Protein AF-0000000080484825 (afdb_homodimer)

Secondary structure (DSSP, 8-state):
--HHHHHHHT--HHHHHHHHHHHH----TTSHHHHHHHHHHHHHHHHTT-EEEEEEEEEEE--EEEEEEEEETTEEE--EEPTTPPPEEEEEEEEE-TT--GGGGSS--TT-EEEEESS--TT--S---HHHHHHHHHHTT-SEEEEE-SSSSS---------SS-SS-SS-EEEE-HHHHHHHHHHHTTSEEEEEEEEE--EEEEEEEEEEES---SSEEEEEEE----TTS--IIIIIHHHHHHHHHHHHHHTTGGG-SSEEEEEEES--TTTSHHHHHHHHHHGGGGGGEEEEEEESSTTSSSSEEEE-TT-HHHHHHHHHHHHHHT--EEEE-S---SSTTHHHHTTT--EEEEEE--SSSS-TTTTSTT--GGG--HHHHHHHHHHHHHHHHHHT-TT-------HHHHHHHHHHTT-HHHHHHHT----/--HHHHHHHT--HHHHHHHHHHHH----TTSHHHHHHHHHHHHHHHHTT-EEEEEEEEEEE--EEEEEEEEETTEEE--EEPTTPPPEEEEEEEEE-TT--GGGGSS--TT-EEEEESS--TT--S---HHHHHHHHHHTT-SEEEEE-SSSSS---------SS-SS-SS-EEEE-HHHHHHHHHHHTTSEEEEEEEEE--EEEEEEEEEEES---SSEEEEEEE----TTS--IIIIIHHHHHHHHHHHHHHHTGGG-SSEEEEEEES--TTTSHHHHHHHHHHGGGGGGEEEEEEESSTTSSSSEEEE-TT-HHHHHHHHHHHHHHT--EEEE-S---SSTTHHHHTTT--EEEEEE--SSSTTTTTTSTT--GGG--HHHHHHHHHHHHHHHHHHT-TT---PPPPHHHHHHHHHHTT-HHHHHHHT----

Organism: Haloferax mediterranei (strain ATCC 33500 / DSM 1411 / JCM 8866 / NBRC 14739 / NCIMB 2177 / R-4) (NCBI:txid523841)

Nearest PDB structures (foldseek):
  3iib-assembly1_A-2  TM=8.258E-01  e=6.900E-29  Shewanella amazonensis SB2B
  6ica-assembly2_B  TM=8.444E-01  e=2.252E-14  Legionella pneumophila subsp. pneumophila str. Philadelphia 1
  6ica-assembly1_A  TM=8.471E-01  e=8.087E-14  Legionella pneumophila subsp. pneumophila str. Philadelphia 1
  6ica-assembly3_C  TM=8.470E-01  e=1.287E-13  Legionella pneumophila subsp. pneumophila str. Philadelphia 1
  5gne-assembly2_B  TM=7.779E-01  e=8.269E-13  Legionella pneumophila subsp. pneumophila str. Philadelphia 1

Structure (mmCIF, N/CA/C/O backbone):
data_AF-0000000080484825-model_v1
#
loop_
_entity.id
_entity.type
_entity.pdbx_description
1 polymer 'Carboxypeptidase Q'
#
loop_
_atom_site.group_PDB
_atom_site.id
_atom_site.type_symbol
_atom_site.label_atom_id
_atom_site.label_alt_id
_atom_site.label_comp_id
_atom_site.label_asym_id
_atom_site.label_entity_id
_atom_site.label_seq_id
_atom_site.pdbx_PDB_ins_code
_atom_site.Cartn_x
_atom_site.Cartn_y
_atom_site.Cartn_z
_atom_site.occupancy
_atom_site.B_iso_or_equiv
_atom_site.auth_seq_id
_atom_site.auth_comp_id
_atom_site.auth_asym_id
_atom_site.auth_atom_id
_atom_site.pdbx_PDB_model_num
ATOM 1 N N . MET A 1 1 ? 19.906 -40.469 5.195 1 54.62 1 MET A N 1
ATOM 2 C CA . MET A 1 1 ? 18.469 -40.375 5.039 1 54.62 1 MET A CA 1
ATOM 3 C C . MET A 1 1 ? 18.016 -38.906 5.074 1 54.62 1 MET A C 1
ATOM 5 O O . MET A 1 1 ? 17.094 -38.531 4.355 1 54.62 1 MET A O 1
ATOM 9 N N . SER A 1 2 ? 18.922 -38.156 5.793 1 76.25 2 SER A N 1
ATOM 10 C CA . SER A 1 2 ? 18.562 -36.75 5.992 1 76.25 2 SER A CA 1
ATOM 11 C C . SER A 1 2 ? 19.359 -35.844 5.051 1 76.25 2 SER A C 1
ATOM 13 O O . SER A 1 2 ? 19.156 -34.625 5.051 1 76.25 2 SER A O 1
ATOM 15 N N . ASP A 1 3 ? 20.031 -36.5 4.094 1 90.19 3 ASP A N 1
ATOM 16 C CA . ASP A 1 3 ? 20.906 -35.688 3.242 1 90.19 3 ASP A CA 1
ATOM 17 C C . ASP A 1 3 ? 20.094 -34.844 2.287 1 90.19 3 ASP A C 1
ATOM 19 O O . ASP A 1 3 ? 20.422 -33.656 2.072 1 90.19 3 ASP A O 1
ATOM 23 N N . TRP A 1 4 ? 19.062 -35.438 1.874 1 93.62 4 TRP A N 1
ATOM 24 C CA . TRP A 1 4 ? 18.266 -34.688 0.912 1 93.62 4 TRP A CA 1
ATOM 25 C C . TRP A 1 4 ? 17.625 -33.469 1.567 1 93.62 4 TRP A C 1
ATOM 27 O O . TRP A 1 4 ? 17.422 -32.469 0.914 1 93.62 4 TRP A O 1
ATOM 37 N N . ILE A 1 5 ? 17.359 -33.5 2.854 1 96.06 5 ILE A N 1
ATOM 38 C CA . ILE A 1 5 ? 16.766 -32.406 3.586 1 96.06 5 ILE A CA 1
ATOM 39 C C . ILE A 1 5 ? 17.766 -31.25 3.689 1 96.06 5 ILE A C 1
ATOM 41 O O . ILE A 1 5 ? 17.406 -30.094 3.428 1 96.06 5 ILE A O 1
ATOM 45 N N . GLY A 1 6 ? 19 -31.594 4.121 1 96.62 6 GLY A N 1
ATOM 46 C CA . GLY A 1 6 ? 20.031 -30.578 4.168 1 96.62 6 GLY A CA 1
ATOM 47 C C . GLY A 1 6 ? 20.281 -29.922 2.824 1 96.62 6 GLY A C 1
ATOM 48 O O . GLY A 1 6 ? 20.469 -28.703 2.75 1 96.62 6 GLY A O 1
ATOM 49 N N . ASP A 1 7 ? 20.297 -30.75 1.771 1 97.06 7 ASP A N 1
ATOM 50 C CA . ASP A 1 7 ? 20.5 -30.234 0.419 1 97.06 7 ASP A CA 1
ATOM 51 C C . ASP A 1 7 ? 19.375 -29.281 0.027 1 97.06 7 ASP A C 1
ATOM 53 O O . ASP A 1 7 ? 19.625 -28.234 -0.581 1 97.06 7 ASP A O 1
ATOM 57 N N . THR A 1 8 ? 18.172 -29.641 0.356 1 97.5 8 THR A N 1
ATOM 58 C CA . THR A 1 8 ? 17.031 -28.797 0.028 1 97.5 8 THR A CA 1
ATOM 59 C C . THR A 1 8 ? 17.031 -27.516 0.876 1 97.5 8 THR A C 1
ATOM 61 O O . THR A 1 8 ? 16.719 -26.438 0.378 1 97.5 8 THR A O 1
ATOM 64 N N . PHE A 1 9 ? 17.359 -27.656 2.111 1 96.94 9 PHE A N 1
ATOM 65 C CA . PHE A 1 9 ? 17.391 -26.531 3.041 1 96.94 9 PHE A CA 1
ATOM 66 C C . PHE A 1 9 ? 18.406 -25.484 2.598 1 96.94 9 PHE A C 1
ATOM 68 O O . PHE A 1 9 ? 18.281 -24.297 2.924 1 96.94 9 PHE A O 1
ATOM 75 N N . THR A 1 10 ? 19.422 -25.875 1.865 1 97.44 10 THR A N 1
ATOM 76 C CA . THR A 1 10 ? 20.469 -24.953 1.449 1 97.44 10 THR A CA 1
ATOM 77 C C . THR A 1 10 ? 20.375 -24.656 -0.046 1 97.44 10 THR A C 1
ATOM 79 O O . THR A 1 10 ? 21.234 -23.969 -0.604 1 97.44 10 THR A O 1
ATOM 82 N N . SER A 1 11 ? 19.375 -25.219 -0.685 1 98.25 11 SER A N 1
ATOM 83 C CA . SER A 1 11 ? 19.234 -25.094 -2.131 1 98.25 11 SER A CA 1
ATOM 84 C C . SER A 1 11 ? 18.875 -23.656 -2.531 1 98.25 11 SER A C 1
ATOM 86 O O . SER A 1 11 ? 18.141 -22.969 -1.819 1 98.25 11 SER A O 1
ATOM 88 N N . GLU A 1 12 ? 19.359 -23.219 -3.676 1 98.31 12 GLU A N 1
ATOM 89 C CA . GLU A 1 12 ? 19 -21.922 -4.242 1 98.31 12 GLU A CA 1
ATOM 90 C C . GLU A 1 12 ? 18.203 -22.094 -5.527 1 98.31 12 GLU A C 1
ATOM 92 O O . GLU A 1 12 ? 17.781 -21.094 -6.129 1 98.31 12 GLU A O 1
ATOM 97 N N . VAL A 1 13 ? 17.953 -23.312 -5.914 1 98.69 13 VAL A N 1
ATOM 98 C CA . VAL A 1 13 ? 17.453 -23.625 -7.242 1 98.69 13 VAL A CA 1
ATOM 99 C C . VAL A 1 13 ? 16.062 -23 -7.422 1 98.69 13 VAL A C 1
ATOM 101 O O . VAL A 1 13 ? 15.82 -22.281 -8.391 1 98.69 13 VAL A O 1
ATOM 104 N N . GLY A 1 14 ? 15.164 -23.297 -6.508 1 98.81 14 GLY A N 1
ATOM 105 C CA . GLY A 1 14 ? 13.82 -22.75 -6.594 1 98.81 14 GLY A CA 1
ATOM 106 C C . GLY A 1 14 ? 13.789 -21.234 -6.555 1 98.81 14 GLY A C 1
ATOM 107 O O . GLY A 1 14 ? 13.109 -20.609 -7.363 1 98.81 14 GLY A O 1
ATOM 108 N N . TRP A 1 15 ? 14.516 -20.656 -5.652 1 98.75 15 TRP A N 1
ATOM 109 C CA . TRP A 1 15 ? 14.523 -19.203 -5.484 1 98.75 15 TRP A CA 1
ATOM 110 C C . TRP A 1 15 ? 15.133 -18.531 -6.707 1 98.75 15 TRP A C 1
ATOM 112 O O . TRP A 1 15 ? 14.633 -17.484 -7.152 1 98.75 15 TRP A O 1
ATOM 122 N N . GLU A 1 16 ? 16.25 -19.078 -7.23 1 98.75 16 GLU A N 1
ATOM 123 C CA . GLU A 1 16 ? 16.844 -18.531 -8.438 1 98.75 16 GLU A CA 1
ATOM 124 C C . GLU A 1 16 ? 15.867 -18.547 -9.609 1 98.75 16 GLU A C 1
ATOM 126 O O . GLU A 1 16 ? 15.836 -17.625 -10.414 1 98.75 16 GLU A O 1
ATOM 131 N N . HIS A 1 17 ? 15.086 -19.578 -9.695 1 98.88 17 HIS A N 1
ATOM 132 C CA . HIS A 1 17 ? 14.086 -19.625 -10.75 1 98.88 17 HIS A CA 1
ATOM 133 C C . HIS A 1 17 ? 13.008 -18.578 -10.531 1 98.88 17 HIS A C 1
ATOM 135 O O . HIS A 1 17 ? 12.508 -17.969 -11.484 1 98.88 17 HIS A O 1
ATOM 141 N N . LEU A 1 18 ? 12.578 -18.406 -9.258 1 98.81 18 LEU A N 1
ATOM 142 C CA . LEU A 1 18 ? 11.641 -17.344 -8.953 1 98.81 18 LEU A CA 1
ATOM 143 C C . LEU A 1 18 ? 12.18 -15.992 -9.406 1 98.81 18 LEU A C 1
ATOM 145 O O . LEU A 1 18 ? 11.453 -15.195 -10.008 1 98.81 18 LEU A O 1
ATOM 149 N N . GLU A 1 19 ? 13.438 -15.695 -9.109 1 98.5 19 GLU A N 1
ATOM 150 C CA . GLU A 1 19 ? 14.07 -14.453 -9.547 1 98.5 19 GLU A CA 1
ATOM 151 C C . GLU A 1 19 ? 14.023 -14.32 -11.07 1 98.5 19 GLU A C 1
ATOM 153 O O . GLU A 1 19 ? 13.789 -13.227 -11.594 1 98.5 19 GLU A O 1
ATOM 158 N N . THR A 1 20 ? 14.258 -15.43 -11.773 1 98.56 20 THR A N 1
ATOM 159 C CA . THR A 1 20 ? 14.18 -15.43 -13.227 1 98.56 20 THR A CA 1
ATOM 160 C C . THR A 1 20 ? 12.781 -15.008 -13.688 1 98.56 20 THR A C 1
ATOM 162 O O . THR A 1 20 ? 12.641 -14.156 -14.57 1 98.56 20 THR A O 1
ATOM 165 N N . LEU A 1 21 ? 11.805 -15.586 -13.078 1 98.75 21 LEU A N 1
ATOM 166 C CA . LEU A 1 21 ? 10.43 -15.32 -13.477 1 98.75 21 LEU A CA 1
ATOM 167 C C . LEU A 1 21 ? 10.047 -13.875 -13.188 1 98.75 21 LEU A C 1
ATOM 169 O O . LEU A 1 21 ? 9.43 -13.211 -14.023 1 98.75 21 LEU A O 1
ATOM 173 N N . VAL A 1 22 ? 10.375 -13.367 -12.016 1 97.94 22 VAL A N 1
ATOM 174 C CA . VAL A 1 22 ? 9.969 -12.016 -11.648 1 97.94 22 VAL A CA 1
ATOM 175 C C . VAL A 1 22 ? 10.742 -10.992 -12.477 1 97.94 22 VAL A C 1
ATOM 177 O O . VAL A 1 22 ? 10.234 -9.906 -12.766 1 97.94 22 VAL A O 1
ATOM 180 N N . ASP A 1 23 ? 11.977 -11.336 -12.898 1 97.12 23 ASP A N 1
ATOM 181 C CA . ASP A 1 23 ? 12.773 -10.422 -13.703 1 97.12 23 ASP A CA 1
ATOM 182 C C . ASP A 1 23 ? 12.25 -10.352 -15.141 1 97.12 23 ASP A C 1
ATOM 184 O O . ASP A 1 23 ? 12.516 -9.383 -15.852 1 97.12 23 ASP A O 1
ATOM 188 N N . ILE A 1 24 ? 11.523 -11.375 -15.547 1 97 24 ILE A N 1
ATOM 189 C CA . ILE A 1 24 ? 10.828 -11.32 -16.828 1 97 24 ILE A CA 1
ATOM 190 C C . ILE A 1 24 ? 9.75 -10.234 -16.781 1 97 24 ILE A C 1
ATOM 192 O O . ILE A 1 24 ? 9.555 -9.508 -17.75 1 97 24 ILE A O 1
ATOM 196 N N . GLY A 1 25 ? 9.062 -10.109 -15.648 1 92.38 25 GLY A N 1
ATOM 197 C CA . GLY A 1 25 ? 8.055 -9.078 -15.469 1 92.38 25 GLY A CA 1
ATOM 198 C C . GLY A 1 25 ? 6.672 -9.5 -15.922 1 92.38 25 GLY A C 1
ATOM 199 O O . GLY A 1 25 ? 6.086 -10.43 -15.359 1 92.38 25 GLY A O 1
ATOM 200 N N . ASN A 1 26 ? 6.176 -8.906 -17.016 1 95.44 26 ASN A N 1
ATOM 201 C CA . ASN A 1 26 ? 4.852 -9.227 -17.531 1 95.44 26 ASN A CA 1
ATOM 202 C C . ASN A 1 26 ? 4.789 -10.648 -18.078 1 95.44 26 ASN A C 1
ATOM 204 O O . ASN A 1 26 ? 5.336 -10.93 -19.156 1 95.44 26 ASN A O 1
ATOM 208 N N . ARG A 1 27 ? 4.062 -11.492 -17.281 1 97.94 27 ARG A N 1
ATOM 209 C CA . ARG A 1 27 ? 3.865 -12.875 -17.703 1 97.94 27 ARG A CA 1
ATOM 210 C C . ARG A 1 27 ? 2.391 -13.164 -17.969 1 97.94 27 ARG A C 1
ATOM 212 O O . ARG A 1 27 ? 1.916 -14.273 -17.719 1 97.94 27 ARG A O 1
ATOM 219 N N . MET A 1 28 ? 1.677 -12.148 -18.375 1 97.75 28 MET A N 1
ATOM 220 C CA . MET A 1 28 ? 0.258 -12.312 -18.688 1 97.75 28 MET A CA 1
ATOM 221 C C . MET A 1 28 ? 0.049 -13.344 -19.797 1 97.75 28 MET A C 1
ATOM 223 O O . MET A 1 28 ? 0.866 -13.453 -20.703 1 97.75 28 MET A O 1
ATOM 227 N N . ALA A 1 29 ? -1.042 -14.086 -19.656 1 97.62 29 ALA A N 1
ATOM 228 C CA . ALA A 1 29 ? -1.399 -15.086 -20.656 1 97.62 29 ALA A CA 1
ATOM 229 C C . ALA A 1 29 ? -1.31 -14.508 -22.062 1 97.62 29 ALA A C 1
ATOM 231 O O . ALA A 1 29 ? -1.88 -13.453 -22.344 1 97.62 29 ALA A O 1
ATOM 232 N N . GLY A 1 30 ? -0.592 -15.195 -22.891 1 97.5 30 GLY A N 1
ATOM 233 C CA . GLY A 1 30 ? -0.497 -14.812 -24.297 1 97.5 30 GLY A CA 1
ATOM 234 C C . GLY A 1 30 ? 0.579 -13.781 -24.562 1 97.5 30 GLY A C 1
ATOM 235 O O . GLY A 1 30 ? 0.807 -13.398 -25.719 1 97.5 30 GLY A O 1
ATOM 236 N N . SER A 1 31 ? 1.26 -13.266 -23.594 1 97.31 31 SER A N 1
ATOM 237 C CA . SER A 1 31 ? 2.281 -12.234 -23.75 1 97.31 31 SER A CA 1
ATOM 238 C C . SER A 1 31 ? 3.635 -12.852 -24.109 1 97.31 31 SER A C 1
ATOM 240 O O . SER A 1 31 ? 3.854 -14.047 -23.891 1 97.31 31 SER A O 1
ATOM 242 N N . PRO A 1 32 ? 4.555 -12.016 -24.672 1 97.31 32 PRO A N 1
ATOM 243 C CA . PRO A 1 32 ? 5.922 -12.492 -24.859 1 97.31 32 PRO A CA 1
ATOM 244 C C . PRO A 1 32 ? 6.578 -12.961 -23.562 1 97.31 32 PRO A C 1
ATOM 246 O O . PRO A 1 32 ? 7.355 -13.922 -23.578 1 97.31 32 PRO A O 1
ATOM 249 N N . GLY A 1 33 ? 6.277 -12.281 -22.484 1 98.12 33 GLY A N 1
ATOM 250 C CA . GLY A 1 33 ? 6.848 -12.68 -21.219 1 98.12 33 GLY A CA 1
ATOM 251 C C . GLY A 1 33 ? 6.375 -14.039 -20.734 1 98.12 33 GLY A C 1
ATOM 252 O O . GLY A 1 33 ? 7.125 -14.773 -20.094 1 98.12 33 GLY A O 1
ATOM 253 N N . GLU A 1 34 ? 5.113 -14.383 -21.016 1 98.5 34 GLU A N 1
ATOM 254 C CA . GLU A 1 34 ? 4.668 -15.734 -20.703 1 98.5 34 GLU A CA 1
ATOM 255 C C . GLU A 1 34 ? 5.48 -16.781 -21.453 1 98.5 34 GLU A C 1
ATOM 257 O O . GLU A 1 34 ? 5.871 -17.797 -20.891 1 98.5 34 GLU A O 1
ATOM 262 N N . ARG A 1 35 ? 5.699 -16.531 -22.703 1 98.5 35 ARG A N 1
ATOM 263 C CA . ARG A 1 35 ? 6.48 -17.453 -23.516 1 98.5 35 ARG A CA 1
ATOM 264 C C . ARG A 1 35 ? 7.887 -17.625 -22.953 1 98.5 35 ARG A C 1
ATOM 266 O O . ARG A 1 35 ? 8.391 -18.75 -22.859 1 98.5 35 ARG A O 1
ATOM 273 N N . GLU A 1 36 ? 8.469 -16.5 -22.641 1 98.69 36 GLU A N 1
ATOM 274 C CA . GLU A 1 36 ? 9.797 -16.547 -22.031 1 98.69 36 GLU A CA 1
ATOM 275 C C . GLU A 1 36 ? 9.789 -17.359 -20.75 1 98.69 36 GLU A C 1
ATOM 277 O O . GLU A 1 36 ? 10.719 -18.125 -20.484 1 98.69 36 GLU A O 1
ATOM 282 N N . ALA A 1 37 ? 8.797 -17.219 -19.953 1 98.81 37 ALA A N 1
ATOM 283 C CA . ALA A 1 37 ? 8.664 -17.938 -18.688 1 98.81 37 ALA A CA 1
ATOM 284 C C . ALA A 1 37 ? 8.484 -19.438 -18.938 1 98.81 37 ALA A C 1
ATOM 286 O O . ALA A 1 37 ? 9.023 -20.266 -18.203 1 98.81 37 ALA A O 1
ATOM 287 N N . LEU A 1 38 ? 7.699 -19.781 -19.969 1 98.88 38 LEU A N 1
ATOM 288 C CA . LEU A 1 38 ? 7.527 -21.188 -20.359 1 98.88 38 LEU A CA 1
ATOM 289 C C . LEU A 1 38 ? 8.867 -21.812 -20.703 1 98.88 38 LEU A C 1
ATOM 291 O O . LEU A 1 38 ? 9.195 -22.891 -20.203 1 98.88 38 LEU A O 1
ATOM 295 N N . GLU A 1 39 ? 9.594 -21.141 -21.5 1 98.88 39 GLU A N 1
ATOM 296 C CA . GLU A 1 39 ? 10.883 -21.656 -21.938 1 98.88 39 GLU A CA 1
ATOM 297 C C . GLU A 1 39 ? 11.859 -21.766 -20.766 1 98.88 39 GLU A C 1
ATOM 299 O O . GLU A 1 39 ? 12.562 -22.766 -20.625 1 98.88 39 GLU A O 1
ATOM 304 N N . ALA A 1 40 ? 11.875 -20.703 -19.922 1 98.94 40 ALA A N 1
ATOM 305 C CA . ALA A 1 40 ? 12.758 -20.719 -18.766 1 98.94 40 ALA A CA 1
ATOM 306 C C . ALA A 1 40 ? 12.414 -21.859 -17.812 1 98.94 40 ALA A C 1
ATOM 308 O O . ALA A 1 40 ? 13.305 -22.469 -17.219 1 98.94 40 ALA A O 1
ATOM 309 N N . THR A 1 41 ? 11.156 -22.109 -17.641 1 98.94 41 THR A N 1
ATOM 310 C CA . THR A 1 41 ? 10.711 -23.172 -16.734 1 98.94 41 THR A CA 1
ATOM 311 C C . THR A 1 41 ? 11.023 -24.547 -17.312 1 98.94 41 THR A C 1
ATOM 313 O O . THR A 1 41 ? 11.484 -25.438 -16.594 1 98.94 41 THR A O 1
ATOM 316 N N . ARG A 1 42 ? 10.75 -24.75 -18.609 1 98.94 42 ARG A N 1
ATOM 317 C CA . ARG A 1 42 ? 11.141 -25.984 -19.281 1 98.94 42 ARG A CA 1
ATOM 318 C C . ARG A 1 42 ? 12.617 -26.281 -19.062 1 98.94 42 ARG A C 1
ATOM 320 O O . ARG A 1 42 ? 12.977 -27.391 -18.656 1 98.94 42 ARG A O 1
ATOM 327 N N . ASP A 1 43 ? 13.438 -25.25 -19.297 1 98.94 43 ASP A N 1
ATOM 328 C CA . ASP A 1 43 ? 14.883 -25.406 -19.188 1 98.94 43 ASP A CA 1
ATOM 329 C C . ASP A 1 43 ? 15.289 -25.703 -17.734 1 98.94 43 ASP A C 1
ATOM 331 O O . ASP A 1 43 ? 16.203 -26.5 -17.484 1 98.94 43 ASP A O 1
ATOM 335 N N . ALA A 1 44 ? 14.648 -25.016 -16.781 1 98.94 44 ALA A N 1
ATOM 336 C CA . ALA A 1 44 ? 14.945 -25.234 -15.367 1 98.94 44 ALA A CA 1
ATOM 337 C C . ALA A 1 44 ? 14.625 -26.672 -14.953 1 98.94 44 ALA A C 1
ATOM 339 O O . ALA A 1 44 ? 15.391 -27.297 -14.211 1 98.94 44 ALA A O 1
ATOM 340 N N . LEU A 1 45 ? 13.477 -27.188 -15.398 1 98.94 45 LEU A N 1
ATOM 341 C CA . LEU A 1 45 ? 13.094 -28.562 -15.078 1 98.94 45 LEU A CA 1
ATOM 342 C C . LEU A 1 45 ? 14.078 -29.562 -15.672 1 98.94 45 LEU A C 1
ATOM 344 O O . LEU A 1 45 ? 14.461 -30.531 -15.008 1 98.94 45 LEU A O 1
ATOM 348 N N . GLU A 1 46 ? 14.469 -29.297 -16.875 1 98.75 46 GLU A N 1
ATOM 349 C CA . GLU A 1 46 ? 15.477 -30.156 -17.5 1 98.75 46 GLU A CA 1
ATOM 350 C C . GLU A 1 46 ? 16.797 -30.109 -16.734 1 98.75 46 GLU A C 1
ATOM 352 O O . GLU A 1 46 ? 17.422 -31.156 -16.516 1 98.75 46 GLU A O 1
ATOM 357 N N . ARG A 1 47 ? 17.188 -28.969 -16.312 1 98.5 47 ARG A N 1
ATOM 358 C CA . ARG A 1 47 ? 18.469 -28.766 -15.633 1 98.5 47 ARG A CA 1
ATOM 359 C C . ARG A 1 47 ? 18.516 -29.516 -14.312 1 98.5 47 ARG A C 1
ATOM 361 O O . ARG A 1 47 ? 19.578 -30 -13.906 1 98.5 47 ARG A O 1
ATOM 368 N N . VAL A 1 48 ? 17.375 -29.734 -13.719 1 98.44 48 VAL A N 1
ATOM 369 C CA . VAL A 1 48 ? 17.391 -30.359 -12.398 1 98.44 48 VAL A CA 1
ATOM 370 C C . VAL A 1 48 ? 17.188 -31.859 -12.531 1 98.44 48 VAL A C 1
ATOM 372 O O . VAL A 1 48 ? 17.062 -32.562 -11.531 1 98.44 48 VAL A O 1
ATOM 375 N N . GLY A 1 49 ? 17.031 -32.344 -13.727 1 97.94 49 GLY A N 1
ATOM 376 C CA . GLY A 1 49 ? 17.078 -33.781 -13.93 1 97.94 49 GLY A CA 1
ATOM 377 C C . GLY A 1 49 ? 15.758 -34.375 -14.359 1 97.94 49 GLY A C 1
ATOM 378 O O . GLY A 1 49 ? 15.656 -35.594 -14.57 1 97.94 49 GLY A O 1
ATOM 379 N N . ALA A 1 50 ? 14.695 -33.531 -14.508 1 98.69 50 ALA A N 1
ATOM 380 C CA . ALA A 1 50 ? 13.43 -34.062 -15 1 98.69 50 ALA A CA 1
ATOM 381 C C . ALA A 1 50 ? 13.516 -34.406 -16.484 1 98.69 50 ALA A C 1
ATOM 383 O O . ALA A 1 50 ? 14.188 -33.688 -17.25 1 98.69 50 ALA A O 1
ATOM 384 N N . ARG A 1 51 ? 12.844 -35.438 -16.859 1 98.62 51 ARG A N 1
ATOM 385 C CA . ARG A 1 51 ? 12.922 -35.938 -18.25 1 98.62 51 ARG A CA 1
ATOM 386 C C . ARG A 1 51 ? 11.734 -35.438 -19.062 1 98.62 51 ARG A C 1
ATOM 388 O O . ARG A 1 51 ? 10.727 -35 -18.5 1 98.62 51 ARG A O 1
ATOM 395 N N . ASN A 1 52 ? 11.914 -35.438 -20.391 1 98.5 52 ASN A N 1
ATOM 396 C CA . ASN A 1 52 ? 10.875 -35.125 -21.359 1 98.5 52 ASN A CA 1
ATOM 397 C C . ASN A 1 52 ? 10.289 -33.719 -21.125 1 98.5 52 ASN A C 1
ATOM 399 O O . ASN A 1 52 ? 9.07 -33.531 -21.219 1 98.5 52 ASN A O 1
ATOM 403 N N . ALA A 1 53 ? 11.172 -32.844 -20.703 1 98.81 53 ALA A N 1
ATOM 404 C CA . ALA A 1 53 ? 10.711 -31.469 -20.531 1 98.81 53 ALA A CA 1
ATOM 405 C C . ALA A 1 53 ? 10.289 -30.859 -21.875 1 98.81 53 ALA A C 1
ATOM 407 O O . ALA A 1 53 ? 11.039 -30.906 -22.844 1 98.81 53 ALA A O 1
ATOM 408 N N . ARG A 1 54 ? 9.117 -30.281 -21.953 1 98.81 54 ARG A N 1
ATOM 409 C CA . ARG A 1 54 ? 8.594 -29.734 -23.203 1 98.81 54 ARG A CA 1
ATOM 410 C C . ARG A 1 54 ? 7.48 -28.734 -22.938 1 98.81 54 ARG A C 1
ATOM 412 O O . ARG A 1 54 ? 6.867 -28.75 -21.875 1 98.81 54 ARG A O 1
ATOM 419 N N . ILE A 1 55 ? 7.273 -27.891 -23.891 1 98.81 55 ILE A N 1
ATOM 420 C CA . ILE A 1 55 ? 6.133 -26.984 -23.891 1 98.81 55 ILE A CA 1
ATOM 421 C C . ILE A 1 55 ? 5.055 -27.516 -24.828 1 98.81 55 ILE A C 1
ATOM 423 O O . ILE A 1 55 ? 5.34 -27.875 -25.984 1 98.81 55 ILE A O 1
ATOM 427 N N . ASP A 1 56 ? 3.879 -27.734 -24.344 1 98.75 56 ASP A N 1
ATOM 428 C CA . ASP A 1 56 ? 2.703 -28.078 -25.141 1 98.75 56 ASP A CA 1
ATOM 429 C C . ASP A 1 56 ? 1.854 -26.828 -25.406 1 98.75 56 ASP A C 1
ATOM 431 O O . ASP A 1 56 ? 1.1 -26.391 -24.547 1 98.75 56 ASP A O 1
ATOM 435 N N . PRO A 1 57 ? 1.961 -26.234 -26.609 1 98.44 57 PRO A N 1
ATOM 436 C CA . PRO A 1 57 ? 1.271 -24.969 -26.906 1 98.44 57 PRO A CA 1
ATOM 437 C C . PRO A 1 57 ? -0.216 -25.172 -27.188 1 98.44 57 PRO A C 1
ATOM 439 O O . PRO A 1 57 ? -0.629 -26.25 -27.609 1 98.44 57 PRO A O 1
ATOM 442 N N . PHE A 1 58 ? -1.048 -24.219 -26.984 1 98.25 58 PHE A N 1
ATOM 443 C CA . PHE A 1 58 ? -2.455 -24.156 -27.359 1 98.25 58 PHE A CA 1
ATOM 444 C C . PHE A 1 58 ? -2.891 -22.719 -27.609 1 98.25 58 PHE A C 1
ATOM 446 O O . PHE A 1 58 ? -2.229 -21.781 -27.156 1 98.25 58 PHE A O 1
ATOM 453 N N . GLU A 1 59 ? -4 -22.547 -28.281 1 97.06 59 GLU A N 1
ATOM 454 C CA . GLU A 1 59 ? -4.523 -21.219 -28.609 1 97.06 59 GLU A CA 1
ATOM 455 C C . GLU A 1 59 ? -5.402 -20.688 -27.469 1 97.06 59 GLU A C 1
ATOM 457 O O . GLU A 1 59 ? -6.09 -21.453 -26.797 1 97.06 59 GLU A O 1
ATOM 462 N N . ILE A 1 60 ? -5.328 -19.422 -27.266 1 97.06 60 ILE A N 1
ATOM 463 C CA . ILE A 1 60 ? -6.219 -18.766 -26.312 1 97.06 60 ILE A CA 1
ATOM 464 C C . ILE A 1 60 ? -6.715 -17.438 -26.891 1 97.06 60 ILE A C 1
ATOM 466 O O . ILE A 1 60 ? -6.176 -16.953 -27.891 1 97.06 60 ILE A O 1
ATOM 470 N N . GLN A 1 61 ? -7.848 -16.984 -26.328 1 95.81 61 GLN A N 1
ATOM 471 C CA . GLN A 1 61 ? -8.203 -15.578 -26.531 1 95.81 61 GLN A CA 1
ATOM 472 C C . GLN A 1 61 ? -7.293 -14.648 -25.75 1 95.81 61 GLN A C 1
ATOM 474 O O . GLN A 1 61 ? -7.309 -14.664 -24.516 1 95.81 61 GLN A O 1
ATOM 479 N N . GLY A 1 62 ? -6.523 -13.828 -26.438 1 95.5 62 GLY A N 1
ATOM 480 C CA . GLY A 1 62 ? -5.629 -12.891 -25.781 1 95.5 62 GLY A CA 1
ATOM 481 C C . GLY A 1 62 ? -6.332 -11.641 -25.297 1 95.5 62 GLY A C 1
ATOM 482 O O . GLY A 1 62 ? -7.512 -11.43 -25.578 1 95.5 62 GLY A O 1
ATOM 483 N N . TRP A 1 63 ? -5.617 -10.828 -24.5 1 96.56 63 TRP A N 1
ATOM 484 C CA . TRP A 1 63 ? -6.133 -9.57 -23.969 1 96.56 63 TRP A CA 1
ATOM 485 C C . TRP A 1 63 ? -4.992 -8.641 -23.562 1 96.56 63 TRP A C 1
ATOM 487 O O . TRP A 1 63 ? -4.043 -9.07 -22.906 1 96.56 63 TRP A O 1
ATOM 497 N N . GLU A 1 64 ? -5.078 -7.43 -23.984 1 97.44 64 GLU A N 1
ATOM 498 C CA . GLU A 1 64 ? -4.121 -6.383 -23.625 1 97.44 64 GLU A CA 1
ATOM 499 C C . GLU A 1 64 ? -4.82 -5.207 -22.953 1 97.44 64 GLU A C 1
ATOM 501 O O . GLU A 1 64 ? -5.777 -4.652 -23.5 1 97.44 64 GLU A O 1
ATOM 506 N N . ARG A 1 65 ? -4.594 -4.797 -21.719 1 97.38 65 ARG A N 1
ATOM 507 C CA . ARG A 1 65 ? -5.32 -3.914 -20.812 1 97.38 65 ARG A CA 1
ATOM 508 C C . ARG A 1 65 ? -5.48 -2.521 -21.422 1 97.38 65 ARG A C 1
ATOM 510 O O . ARG A 1 65 ? -6.531 -1.893 -21.266 1 97.38 65 ARG A O 1
ATOM 517 N N . GLY A 1 66 ? -4.5 -1.983 -22.125 1 97.19 66 GLY A N 1
ATOM 518 C CA . GLY A 1 66 ? -4.582 -0.604 -22.578 1 97.19 66 GLY A CA 1
ATOM 519 C C . GLY A 1 66 ? -4.719 0.392 -21.438 1 97.19 66 GLY A C 1
ATOM 520 O O . GLY A 1 66 ? -4.094 0.234 -20.391 1 97.19 66 GLY A O 1
ATOM 521 N N . ASN A 1 67 ? -5.523 1.562 -21.719 1 97.62 67 ASN A N 1
ATOM 522 C CA . ASN A 1 67 ? -5.742 2.611 -20.719 1 97.62 67 ASN A CA 1
ATOM 523 C C . ASN A 1 67 ? -7.203 2.666 -20.281 1 97.62 67 ASN A C 1
ATOM 525 O O . ASN A 1 67 ? -8.102 2.271 -21.031 1 97.62 67 ASN A O 1
ATOM 529 N N . SER A 1 68 ? -7.375 3.043 -19.078 1 98.44 68 SER A N 1
ATOM 530 C CA . SER A 1 68 ? -8.734 3.215 -18.562 1 98.44 68 SER A CA 1
ATOM 531 C C . SER A 1 68 ? -8.828 4.422 -17.641 1 98.44 68 SER A C 1
ATOM 533 O O . SER A 1 68 ? -7.828 4.84 -17.047 1 98.44 68 SER A O 1
ATOM 535 N N . ALA A 1 69 ? -9.984 5 -17.547 1 98.69 69 ALA A N 1
ATOM 536 C CA . ALA A 1 69 ? -10.258 6.129 -16.672 1 98.69 69 ALA A CA 1
ATOM 537 C C . ALA A 1 69 ? -11.734 6.184 -16.281 1 98.69 69 ALA A C 1
ATOM 539 O O . ALA A 1 69 ? -12.594 5.688 -17.016 1 98.69 69 ALA A O 1
ATOM 540 N N . ILE A 1 70 ? -12.008 6.703 -15.148 1 98.81 70 ILE A N 1
ATOM 541 C CA . ILE A 1 70 ? -13.352 7.094 -14.742 1 98.81 70 ILE A CA 1
ATOM 542 C C . ILE A 1 70 ? -13.453 8.617 -14.703 1 98.81 70 ILE A C 1
ATOM 544 O O . ILE A 1 70 ? -12.727 9.273 -13.961 1 98.81 70 ILE A O 1
ATOM 548 N N . TYR A 1 71 ? -14.273 9.133 -15.508 1 98.75 71 TYR A N 1
ATOM 549 C CA . TYR A 1 71 ? -14.539 10.57 -15.484 1 98.75 71 TYR A CA 1
ATOM 550 C C . TYR A 1 71 ? -15.773 10.883 -14.641 1 98.75 71 TYR A C 1
ATOM 552 O O . TYR A 1 71 ? -16.844 10.328 -14.875 1 98.75 71 TYR A O 1
ATOM 560 N N . ALA A 1 72 ? -15.648 11.641 -13.641 1 97.88 72 ALA A N 1
ATOM 561 C CA . ALA A 1 72 ? -16.719 12.102 -12.758 1 97.88 72 ALA A CA 1
ATOM 562 C C . ALA A 1 72 ? -16.672 13.625 -12.602 1 97.88 72 ALA A C 1
ATOM 564 O O . ALA A 1 72 ? -15.766 14.164 -11.977 1 97.88 72 ALA A O 1
ATOM 565 N N . HIS A 1 73 ? -17.672 14.281 -13.172 1 95.62 73 HIS A N 1
ATOM 566 C CA . HIS A 1 73 ? -17.641 15.734 -13.273 1 95.62 73 HIS A CA 1
ATOM 567 C C . HIS A 1 73 ? -16.344 16.219 -13.898 1 95.62 73 HIS A C 1
ATOM 569 O O . HIS A 1 73 ? -15.969 15.781 -14.984 1 95.62 73 HIS A O 1
ATOM 575 N N . ASP A 1 74 ? -15.641 17.094 -13.148 1 94 74 ASP A N 1
ATOM 576 C CA . ASP A 1 74 ? -14.43 17.672 -13.711 1 94 74 ASP A CA 1
ATOM 577 C C . ASP A 1 74 ? -13.188 16.922 -13.219 1 94 74 ASP A C 1
ATOM 579 O O . ASP A 1 74 ? -12.07 17.438 -13.336 1 94 74 ASP A O 1
ATOM 583 N N . THR A 1 75 ? -13.453 15.734 -12.68 1 95.94 75 THR A N 1
ATOM 584 C CA . THR A 1 75 ? -12.32 14.984 -12.148 1 95.94 75 THR A CA 1
ATOM 585 C C . THR A 1 75 ? -12.141 13.664 -12.891 1 95.94 75 THR A C 1
ATOM 587 O O . THR A 1 75 ? -13.062 13.203 -13.562 1 95.94 75 THR A O 1
ATOM 590 N N . THR A 1 76 ? -10.977 13.195 -12.969 1 97.62 76 THR A N 1
ATOM 591 C CA . THR A 1 76 ? -10.625 11.875 -13.484 1 97.62 76 THR A CA 1
ATOM 592 C C . THR A 1 76 ? -10.125 10.969 -12.359 1 97.62 76 THR A C 1
ATOM 594 O O . THR A 1 76 ? -9.258 11.367 -11.578 1 97.62 76 THR A O 1
ATOM 597 N N . GLN A 1 77 ? -10.742 9.797 -12.211 1 97.69 77 GLN A N 1
ATOM 598 C CA . GLN A 1 77 ? -10.336 8.82 -11.203 1 97.69 77 GLN A CA 1
ATOM 599 C C . GLN A 1 77 ? -9.508 7.703 -11.812 1 97.69 77 GLN A C 1
ATOM 601 O O . GLN A 1 77 ? -9.812 7.219 -12.906 1 97.69 77 GLN A O 1
ATOM 606 N N . ASP A 1 78 ? -8.406 7.348 -11.109 1 96.56 78 ASP A N 1
ATOM 607 C CA . ASP A 1 78 ? -7.516 6.289 -11.57 1 96.56 78 ASP A CA 1
ATOM 608 C C . ASP A 1 78 ? -8.195 4.926 -11.492 1 96.56 78 ASP A C 1
ATOM 610 O O . ASP A 1 78 ? -8.922 4.641 -10.539 1 96.56 78 ASP A O 1
ATOM 614 N N . CYS A 1 79 ? -8.016 4.082 -12.469 1 98.62 79 CYS A N 1
ATOM 615 C CA . CYS A 1 79 ? -8.516 2.709 -12.508 1 98.62 79 CYS A CA 1
ATOM 616 C C . CYS A 1 79 ? -7.719 1.876 -13.508 1 98.62 79 CYS A C 1
ATOM 618 O O . CYS A 1 79 ? -6.855 2.4 -14.211 1 98.62 79 CYS A O 1
ATOM 620 N N . ILE A 1 80 ? -7.859 0.614 -13.43 1 98.69 80 ILE A N 1
ATOM 621 C CA . ILE A 1 80 ? -7.301 -0.28 -14.438 1 98.69 80 ILE A CA 1
ATOM 622 C C . ILE A 1 80 ? -8.398 -1.194 -14.984 1 98.69 80 ILE A C 1
ATOM 624 O O . ILE A 1 80 ? -9.289 -1.612 -14.242 1 98.69 80 ILE A O 1
ATOM 628 N N . ALA A 1 81 ? -8.336 -1.479 -16.281 1 98.75 81 ALA A N 1
ATOM 629 C CA . ALA A 1 81 ? -9.305 -2.412 -16.844 1 98.75 81 ALA A CA 1
ATOM 630 C C . ALA A 1 81 ? -9.117 -3.816 -16.266 1 98.75 81 ALA A C 1
ATOM 632 O O . ALA A 1 81 ? -7.984 -4.281 -16.125 1 98.75 81 ALA A O 1
ATOM 633 N N . LEU A 1 82 ? -10.211 -4.465 -15.891 1 98.69 82 LEU A N 1
ATOM 634 C CA . LEU A 1 82 ? -10.125 -5.875 -15.539 1 98.69 82 LEU A CA 1
ATOM 635 C C . LEU A 1 82 ? -9.859 -6.727 -16.781 1 98.69 82 LEU A C 1
ATOM 637 O O . LEU A 1 82 ? -10.414 -6.469 -17.844 1 98.69 82 LEU A O 1
ATOM 641 N N . PRO A 1 83 ? -8.938 -7.688 -16.641 1 98.06 83 PRO A N 1
ATOM 642 C CA . PRO A 1 83 ? -8.672 -8.555 -17.797 1 98.06 83 PRO A CA 1
ATOM 643 C C . PRO A 1 83 ? -9.938 -9.125 -18.422 1 98.06 83 PRO A C 1
ATOM 645 O O . PRO A 1 83 ? -10.852 -9.539 -17.703 1 98.06 83 PRO A O 1
ATOM 648 N N . ARG A 1 84 ? -10.008 -9.047 -19.797 1 97.56 84 ARG A N 1
ATOM 649 C CA . ARG A 1 84 ? -11.094 -9.531 -20.641 1 97.56 84 ARG A CA 1
ATOM 650 C C . ARG A 1 84 ? -12.352 -8.688 -20.469 1 97.56 84 ARG A C 1
ATOM 652 O O . ARG A 1 84 ? -13.461 -9.156 -20.719 1 97.56 84 ARG A O 1
ATOM 659 N N . SER A 1 85 ? -12.227 -7.539 -19.828 1 98.19 85 SER A N 1
ATOM 660 C CA . SER A 1 85 ? -13.203 -6.477 -20.062 1 98.19 85 SER A CA 1
ATOM 661 C C . SER A 1 85 ? -13.297 -6.125 -21.547 1 98.19 85 SER A C 1
ATOM 663 O O . SER A 1 85 ? -12.289 -6.121 -22.25 1 98.19 85 SER A O 1
ATOM 665 N N . PRO A 1 86 ? -14.508 -5.887 -22.078 1 98.12 86 PRO A N 1
ATOM 666 C CA . PRO A 1 86 ? -14.555 -5.281 -23.406 1 98.12 86 PRO A CA 1
ATOM 667 C C . PRO A 1 86 ? -14.047 -3.84 -23.422 1 98.12 86 PRO A C 1
ATOM 669 O O . PRO A 1 86 ? -14.109 -3.154 -22.406 1 98.12 86 PRO A O 1
ATOM 672 N N . ALA A 1 87 ? -13.477 -3.482 -24.562 1 98.25 87 ALA A N 1
ATOM 673 C CA . ALA A 1 87 ? -13.227 -2.057 -24.766 1 98.25 87 ALA A CA 1
ATOM 674 C C . ALA A 1 87 ? -14.531 -1.289 -24.922 1 98.25 87 ALA A C 1
ATOM 676 O O . ALA A 1 87 ? -15.539 -1.851 -25.375 1 98.25 87 ALA A O 1
ATOM 677 N N . GLY A 1 88 ? -14.523 -0.034 -24.531 1 98.12 88 GLY A N 1
ATOM 678 C CA . GLY A 1 88 ? -15.711 0.779 -24.75 1 98.12 88 GLY A CA 1
ATOM 679 C C . GLY A 1 88 ? -15.867 1.888 -23.719 1 98.12 88 GLY A C 1
ATOM 680 O O . GLY A 1 88 ? -15.039 2.016 -22.812 1 98.12 88 GLY A O 1
ATOM 681 N N . THR A 1 89 ? -16.812 2.734 -24.016 1 98.38 89 THR A N 1
ATOM 682 C CA . THR A 1 89 ? -17.203 3.811 -23.109 1 98.38 89 THR A CA 1
ATOM 683 C C . THR A 1 89 ? -18.625 3.6 -22.594 1 98.38 89 THR A C 1
ATOM 685 O O . THR A 1 89 ? -19.516 3.225 -23.359 1 98.38 89 THR A O 1
ATOM 688 N N . ALA A 1 90 ? -18.781 3.654 -21.297 1 98.38 90 ALA A N 1
ATOM 689 C CA . ALA A 1 90 ? -20.094 3.539 -20.656 1 98.38 90 ALA A CA 1
ATOM 690 C C . ALA A 1 90 ? -20.359 4.699 -19.703 1 98.38 90 ALA A C 1
ATOM 692 O O . ALA A 1 90 ? -19.484 5.066 -18.922 1 98.38 90 ALA A O 1
ATOM 693 N N . SER A 1 91 ? -21.516 5.32 -19.891 1 98.56 91 SER A N 1
ATOM 694 C CA . SER A 1 91 ? -21.922 6.402 -19 1 98.56 91 SER A CA 1
ATOM 695 C C . SER A 1 91 ? -23.219 6.074 -18.281 1 98.56 91 SER A C 1
ATOM 697 O O . SER A 1 91 ? -24.109 5.445 -18.859 1 98.56 91 SER A O 1
ATOM 699 N N . GLY A 1 92 ? -23.328 6.438 -17.047 1 98.75 92 GLY A N 1
ATOM 700 C CA . GLY A 1 92 ? -24.547 6.242 -16.281 1 98.75 92 GLY A CA 1
ATOM 701 C C . GLY A 1 92 ? -24.438 6.75 -14.852 1 98.75 92 GLY A C 1
ATOM 702 O O . GLY A 1 92 ? -23.359 7.133 -14.398 1 98.75 92 GLY A O 1
ATOM 703 N N . GLU A 1 93 ? -25.594 6.801 -14.25 1 98.81 93 GLU A N 1
ATOM 704 C CA . GLU A 1 93 ? -25.641 7.141 -12.828 1 98.81 93 GLU A CA 1
ATOM 705 C C . GLU A 1 93 ? -24.828 6.145 -12 1 98.81 93 GLU A C 1
ATOM 707 O O . GLU A 1 93 ? -24.953 4.934 -12.18 1 98.81 93 GLU A O 1
ATOM 712 N N . LEU A 1 94 ? -23.953 6.719 -11.125 1 98.88 94 LEU A N 1
ATOM 713 C CA . LEU A 1 94 ? -23.172 5.848 -10.258 1 98.88 94 LEU A CA 1
ATOM 714 C C . LEU A 1 94 ? -24.016 5.312 -9.117 1 98.88 94 LEU A C 1
ATOM 716 O O . LEU A 1 94 ? -24.688 6.078 -8.422 1 98.88 94 LEU A O 1
ATOM 720 N N . VAL A 1 95 ? -24.016 4.055 -8.945 1 98.88 95 VAL A N 1
ATOM 721 C CA . VAL A 1 95 ? -24.719 3.396 -7.844 1 98.88 95 VAL A CA 1
ATOM 722 C C . VAL A 1 95 ? -23.734 2.574 -7.02 1 98.88 95 VAL A C 1
ATOM 724 O O . VAL A 1 95 ? -23.078 1.673 -7.547 1 98.88 95 VAL A O 1
ATOM 727 N N . ASP A 1 96 ? -23.562 2.918 -5.789 1 98.62 96 ASP A N 1
ATOM 728 C CA . ASP A 1 96 ? -22.734 2.154 -4.867 1 98.62 96 ASP A CA 1
ATOM 729 C C . ASP A 1 96 ? -23.516 1.005 -4.238 1 98.62 96 ASP A C 1
ATOM 731 O O . ASP A 1 96 ? -24.422 1.231 -3.438 1 98.62 96 ASP A O 1
ATOM 735 N N . LEU A 1 97 ? -23.141 -0.231 -4.566 1 98.5 97 LEU A N 1
ATOM 736 C CA . LEU A 1 97 ? -23.859 -1.409 -4.109 1 98.5 97 LEU A CA 1
ATOM 737 C C . LEU A 1 97 ? -23.188 -2.031 -2.895 1 98.5 97 LEU A C 1
ATOM 739 O O . LEU A 1 97 ? -23.484 -3.164 -2.516 1 98.5 97 LEU A O 1
ATOM 743 N N . GLY A 1 98 ? -22.219 -1.317 -2.334 1 97.19 98 GLY A N 1
ATOM 744 C CA . GLY A 1 98 ? -21.531 -1.802 -1.146 1 97.19 98 GLY A CA 1
ATOM 745 C C . GLY A 1 98 ? -20.75 -3.074 -1.388 1 97.19 98 GLY A C 1
ATOM 746 O O . GLY A 1 98 ? -19.844 -3.1 -2.23 1 97.19 98 GLY A O 1
ATOM 747 N N . TYR A 1 99 ? -21.156 -4.164 -0.739 1 97.19 99 TYR A N 1
ATOM 748 C CA . TYR A 1 99 ? -20.406 -5.406 -0.811 1 97.19 99 TYR A CA 1
ATOM 749 C C . TYR A 1 99 ? -20.766 -6.195 -2.064 1 97.19 99 TYR A C 1
ATOM 751 O O . TYR A 1 99 ? -20.094 -7.16 -2.418 1 97.19 99 TYR A O 1
ATOM 759 N N . GLY A 1 100 ? -21.797 -5.801 -2.828 1 97.5 100 GLY A N 1
ATOM 760 C CA . GLY A 1 100 ? -22.203 -6.52 -4.023 1 97.5 100 GLY A CA 1
ATOM 761 C C . GLY A 1 100 ? -22.703 -7.926 -3.736 1 97.5 100 GLY A C 1
ATOM 762 O O . GLY A 1 100 ? -22.25 -8.883 -4.371 1 97.5 100 GLY A O 1
ATOM 763 N N . LEU A 1 101 ? -23.531 -8.039 -2.656 1 96.19 101 LEU A N 1
ATOM 764 C CA . LEU A 1 101 ? -24.203 -9.305 -2.395 1 96.19 101 LEU A CA 1
ATOM 765 C C . LEU A 1 101 ? -25.328 -9.547 -3.402 1 96.19 101 LEU A C 1
ATOM 767 O O . LEU A 1 101 ? -25.797 -8.602 -4.043 1 96.19 101 LEU A O 1
ATOM 771 N N . PRO A 1 102 ? -25.719 -10.812 -3.576 1 94.81 102 PRO A N 1
ATOM 772 C CA . PRO A 1 102 ? -26.75 -11.094 -4.574 1 94.81 102 PRO A CA 1
ATOM 773 C C . PRO A 1 102 ? -27.969 -10.195 -4.434 1 94.81 102 PRO A C 1
ATOM 775 O O . PRO A 1 102 ? -28.484 -9.672 -5.43 1 94.81 102 PRO A O 1
ATOM 778 N N . GLU A 1 103 ? -28.391 -9.859 -3.223 1 95.19 103 GLU A N 1
ATOM 779 C CA . GLU A 1 103 ? -29.578 -9.062 -2.986 1 95.19 103 GLU A CA 1
ATOM 780 C C . GLU A 1 103 ? -29.359 -7.602 -3.379 1 95.19 103 GLU A C 1
ATOM 782 O O . GLU A 1 103 ? -30.312 -6.871 -3.641 1 95.19 103 GLU A O 1
ATOM 787 N N . ASP A 1 104 ? -28.109 -7.176 -3.4 1 96.81 104 ASP A N 1
ATOM 788 C CA . ASP A 1 104 ? -27.781 -5.801 -3.771 1 96.81 104 ASP A CA 1
ATOM 789 C C . ASP A 1 104 ? -28.109 -5.539 -5.242 1 96.81 104 ASP A C 1
ATOM 791 O O . ASP A 1 104 ? -28.266 -4.391 -5.652 1 96.81 104 ASP A O 1
ATOM 795 N N . PHE A 1 105 ? -28.266 -6.594 -5.996 1 97.69 105 PHE A N 1
ATOM 796 C CA . PHE A 1 105 ? -28.5 -6.465 -7.426 1 97.69 105 PHE A CA 1
ATOM 797 C C . PHE A 1 105 ? -29.984 -6.637 -7.75 1 97.69 105 PHE A C 1
ATOM 799 O O . PHE A 1 105 ? -30.375 -6.531 -8.906 1 97.69 105 PHE A O 1
ATOM 806 N N . ASP A 1 106 ? -30.828 -6.953 -6.695 1 96.62 106 ASP A N 1
ATOM 807 C CA . ASP A 1 106 ? -32.281 -7.117 -6.879 1 96.62 106 ASP A CA 1
ATOM 808 C C . ASP A 1 106 ? -32.969 -5.766 -7.031 1 96.62 106 ASP A C 1
ATOM 810 O O . ASP A 1 106 ? -33.844 -5.426 -6.246 1 96.62 106 ASP A O 1
ATOM 814 N N . ARG A 1 107 ? -32.562 -5.051 -8.055 1 96.62 107 ARG A N 1
ATOM 815 C CA . ARG A 1 107 ? -33.094 -3.738 -8.398 1 96.62 107 ARG A CA 1
ATOM 816 C C . ARG A 1 107 ? -32.812 -3.398 -9.859 1 96.62 107 ARG A C 1
ATOM 818 O O . ARG A 1 107 ? -32.094 -4.117 -10.539 1 96.62 107 ARG A O 1
ATOM 825 N N . ASP A 1 108 ? -33.469 -2.426 -10.336 1 97.44 108 ASP A N 1
ATOM 826 C CA . ASP A 1 108 ? -33.25 -1.996 -11.711 1 97.44 108 ASP A CA 1
ATOM 827 C C . ASP A 1 108 ? -31.938 -1.219 -11.836 1 97.44 108 ASP A C 1
ATOM 829 O O . ASP A 1 108 ? -31.812 -0.106 -11.32 1 97.44 108 ASP A O 1
ATOM 833 N N . LEU A 1 109 ? -30.969 -1.771 -12.508 1 98.56 109 LEU A N 1
ATOM 834 C CA . LEU A 1 109 ? -29.672 -1.142 -12.703 1 98.56 109 LEU A CA 1
ATOM 835 C C . LEU A 1 109 ? -29.438 -0.802 -14.172 1 98.56 109 LEU A C 1
ATOM 837 O O . LEU A 1 109 ? -28.297 -0.665 -14.609 1 98.56 109 LEU A O 1
ATOM 841 N N . SER A 1 110 ? -30.547 -0.738 -14.891 1 98.56 110 SER A N 1
ATOM 842 C CA . SER A 1 110 ? -30.438 -0.456 -16.328 1 98.56 110 SER A CA 1
ATOM 843 C C . SER A 1 110 ? -29.703 0.853 -16.578 1 98.56 110 SER A C 1
ATOM 845 O O . SER A 1 110 ? -30.141 1.916 -16.125 1 98.56 110 SER A O 1
ATOM 847 N N . GLY A 1 111 ? -28.578 0.743 -17.25 1 98.38 111 GLY A N 1
ATOM 848 C CA . GLY A 1 111 ? -27.828 1.913 -17.672 1 98.38 111 GLY A CA 1
ATOM 849 C C . GLY A 1 111 ? -26.969 2.512 -16.578 1 98.38 111 GLY A C 1
ATOM 850 O O . GLY A 1 111 ? -26.406 3.598 -16.734 1 98.38 111 GLY A O 1
ATOM 851 N N . LYS A 1 112 ? -26.906 1.883 -15.469 1 98.75 112 LYS A N 1
ATOM 852 C CA . LYS A 1 112 ? -26.156 2.412 -14.336 1 98.75 112 LYS A CA 1
ATOM 853 C C . LYS A 1 112 ? -24.703 1.934 -14.359 1 98.75 112 LYS A C 1
ATOM 855 O O . LYS A 1 112 ? -24.391 0.929 -15 1 98.75 112 LYS A O 1
ATOM 860 N N . VAL A 1 113 ? -23.812 2.719 -13.797 1 98.88 113 VAL A N 1
ATOM 861 C CA . VAL A 1 113 ? -22.469 2.281 -13.453 1 98.88 113 VAL A CA 1
ATOM 862 C C . VAL A 1 113 ? -22.406 1.867 -11.984 1 98.88 113 VAL A C 1
ATOM 864 O O . VAL A 1 113 ? -22.688 2.678 -11.094 1 98.88 113 VAL A O 1
ATOM 867 N N . VAL A 1 114 ? -22.094 0.624 -11.703 1 98.88 114 VAL A N 1
ATOM 868 C CA . VAL A 1 114 ? -22.188 0.135 -10.336 1 98.88 114 VAL A CA 1
ATOM 869 C C . VAL A 1 114 ? -20.781 -0.015 -9.742 1 98.88 114 VAL A C 1
ATOM 871 O O . VAL A 1 114 ? -19.844 -0.388 -10.445 1 98.88 114 VAL A O 1
ATOM 874 N N . VAL A 1 115 ? -20.578 0.308 -8.523 1 98.88 115 VAL A N 1
ATOM 875 C CA . VAL A 1 115 ? -19.359 0.067 -7.754 1 98.88 115 VAL A CA 1
ATOM 876 C C . VAL A 1 115 ? -19.625 -0.993 -6.688 1 98.88 115 VAL A C 1
ATOM 878 O O . VAL A 1 115 ? -20.625 -0.916 -5.961 1 98.88 115 VAL A O 1
ATOM 881 N N . VAL A 1 116 ? -18.797 -2.027 -6.641 1 98.69 116 VAL A N 1
ATOM 882 C CA . VAL A 1 116 ? -18.938 -3.074 -5.633 1 98.69 116 VAL A CA 1
ATOM 883 C C . VAL A 1 116 ? -17.578 -3.355 -4.992 1 98.69 116 VAL A C 1
ATOM 885 O O . VAL A 1 116 ? -16.531 -3.209 -5.637 1 98.69 116 VAL A O 1
ATOM 888 N N . SER A 1 117 ? -17.594 -3.791 -3.77 1 97.5 117 SER A N 1
ATOM 889 C CA . SER A 1 117 ? -16.391 -4.133 -3.025 1 97.5 117 SER A CA 1
ATOM 890 C C . SER A 1 117 ? -15.859 -5.504 -3.436 1 97.5 117 SER A C 1
ATOM 892 O O . SER A 1 117 ? -16.625 -6.387 -3.818 1 97.5 117 SER A O 1
ATOM 894 N N . SER A 1 118 ? -14.586 -5.668 -3.285 1 96.88 118 SER A N 1
ATOM 895 C CA . SER A 1 118 ? -13.953 -6.945 -3.607 1 96.88 118 SER A CA 1
ATOM 896 C C . SER A 1 118 ? -14.141 -7.953 -2.479 1 96.88 118 SER A C 1
ATOM 898 O O . SER A 1 118 ? -13.727 -9.109 -2.6 1 96.88 118 SER A O 1
ATOM 900 N N . THR A 1 119 ? -14.734 -7.52 -1.392 1 95.44 119 THR A N 1
ATOM 901 C CA . THR A 1 119 ? -14.898 -8.414 -0.248 1 95.44 119 THR A CA 1
ATOM 902 C C . THR A 1 119 ? -16.375 -8.547 0.125 1 95.44 119 THR A C 1
ATOM 904 O O . THR A 1 119 ? -17.25 -8.117 -0.625 1 95.44 119 THR A O 1
ATOM 907 N N . VAL A 1 120 ? -16.672 -9.367 1.098 1 94.31 120 VAL A N 1
ATOM 908 C CA . VAL A 1 120 ? -18 -9.562 1.672 1 94.31 120 VAL A CA 1
ATOM 909 C C . VAL A 1 120 ? -17.969 -9.242 3.166 1 94.31 120 VAL A C 1
ATOM 911 O O . VAL A 1 120 ? -16.906 -9.227 3.779 1 94.31 120 VAL A O 1
ATOM 914 N N . PRO A 1 121 ? -19.125 -8.969 3.756 1 93.12 121 PRO A N 1
ATOM 915 C CA . PRO A 1 121 ? -19.125 -8.742 5.203 1 93.12 121 PRO A CA 1
ATOM 916 C C . PRO A 1 121 ? -18.719 -9.984 5.992 1 93.12 121 PRO A C 1
ATOM 918 O O . PRO A 1 121 ? -18.922 -11.109 5.523 1 93.12 121 PRO A O 1
ATOM 921 N N . ASP A 1 122 ? -18.234 -9.797 7.223 1 87.75 122 ASP A N 1
ATOM 922 C CA . ASP A 1 122 ? -17.734 -10.883 8.055 1 87.75 122 ASP A CA 1
ATOM 923 C C . ASP A 1 122 ? -18.828 -11.914 8.328 1 87.75 122 ASP A C 1
ATOM 925 O O . ASP A 1 122 ? -18.531 -13.102 8.5 1 87.75 122 ASP A O 1
ATOM 929 N N . HIS A 1 123 ? -20.062 -11.414 8.406 1 90.75 123 HIS A N 1
ATOM 930 C CA . HIS A 1 123 ? -21.156 -12.305 8.789 1 90.75 123 HIS A CA 1
ATOM 931 C C . HIS A 1 123 ? -21.641 -13.117 7.598 1 90.75 123 HIS A C 1
ATOM 933 O O . HIS A 1 123 ? -22.422 -14.062 7.762 1 90.75 123 HIS A O 1
ATOM 939 N N . TYR A 1 124 ? -21.188 -12.711 6.395 1 88.62 124 TYR A N 1
ATOM 940 C CA . TYR A 1 124 ? -21.625 -13.43 5.207 1 88.62 124 TYR A CA 1
ATOM 941 C C . TYR A 1 124 ? -20.797 -14.695 5.008 1 88.62 124 TYR A C 1
ATOM 943 O O . TYR A 1 124 ? -19.578 -14.633 4.895 1 88.62 124 TYR A O 1
ATOM 951 N N . ASP A 1 125 ? -21.297 -15.781 4.98 1 80.31 125 ASP A N 1
ATOM 952 C CA . ASP A 1 125 ? -20.641 -17.078 5.066 1 80.31 125 ASP A CA 1
ATOM 953 C C . ASP A 1 125 ? -19.891 -17.406 3.777 1 80.31 125 ASP A C 1
ATOM 955 O O . ASP A 1 125 ? -18.859 -18.094 3.805 1 80.31 125 ASP A O 1
ATOM 959 N N . ARG A 1 126 ? -20.469 -16.938 2.719 1 84.25 126 ARG A N 1
ATOM 960 C CA . ARG A 1 126 ? -19.922 -17.344 1.423 1 84.25 126 ARG A CA 1
ATOM 961 C C . ARG A 1 126 ? -19.188 -16.172 0.761 1 84.25 126 ARG A C 1
ATOM 963 O O . ARG A 1 126 ? -19.688 -15.055 0.731 1 84.25 126 ARG A O 1
ATOM 970 N N . PHE A 1 127 ? -17.969 -16.469 0.308 1 88.81 127 PHE A N 1
ATOM 971 C CA . PHE A 1 127 ? -17.266 -15.469 -0.496 1 88.81 127 PHE A CA 1
ATOM 972 C C . PHE A 1 127 ? -17.891 -15.352 -1.879 1 88.81 127 PHE A C 1
ATOM 974 O O . PHE A 1 127 ? -18.266 -16.359 -2.484 1 88.81 127 PHE A O 1
ATOM 981 N N . ILE A 1 128 ? -18.047 -14.164 -2.305 1 92.75 128 ILE A N 1
ATOM 982 C CA . ILE A 1 128 ? -18.609 -13.938 -3.635 1 92.75 128 ILE A CA 1
ATOM 983 C C . ILE A 1 128 ? -17.5 -13.5 -4.586 1 92.75 128 ILE A C 1
ATOM 985 O O . ILE A 1 128 ? -16.906 -12.43 -4.41 1 92.75 128 ILE A O 1
ATOM 989 N N . HIS A 1 129 ? -17.266 -14.297 -5.566 1 93.19 129 HIS A N 1
ATOM 990 C CA . HIS A 1 129 ? -16.203 -14.078 -6.539 1 93.19 129 HIS A CA 1
ATOM 991 C C . HIS A 1 129 ? -16.516 -12.875 -7.434 1 93.19 129 HIS A C 1
ATOM 993 O O . HIS A 1 129 ? -17.688 -12.578 -7.691 1 93.19 129 HIS A O 1
ATOM 999 N N . ARG A 1 130 ? -15.516 -12.18 -7.906 1 95.62 130 ARG A N 1
ATOM 1000 C CA . ARG A 1 130 ? -15.602 -11.016 -8.781 1 95.62 130 ARG A CA 1
ATOM 1001 C C . ARG A 1 130 ? -16.516 -11.297 -9.977 1 95.62 130 ARG A C 1
ATOM 1003 O O . ARG A 1 130 ? -17.297 -10.438 -10.375 1 95.62 130 ARG A O 1
ATOM 1010 N N . ARG A 1 131 ? -16.359 -12.453 -10.625 1 96.12 131 ARG A N 1
ATOM 1011 C CA . ARG A 1 131 ? -17.141 -12.789 -11.812 1 96.12 131 ARG A CA 1
ATOM 1012 C C . ARG A 1 131 ? -18.625 -12.922 -11.469 1 96.12 131 ARG A C 1
ATOM 1014 O O . ARG A 1 131 ? -19.484 -12.578 -12.273 1 96.12 131 ARG A O 1
ATOM 1021 N N . GLU A 1 132 ? -18.859 -13.531 -10.344 1 96.06 132 GLU A N 1
ATOM 1022 C CA . GLU A 1 132 ? -20.25 -13.633 -9.914 1 96.06 132 GLU A CA 1
ATOM 1023 C C . GLU A 1 132 ? -20.891 -12.25 -9.75 1 96.06 132 GLU A C 1
ATOM 1025 O O . GLU A 1 132 ? -22 -12.008 -10.234 1 96.06 132 GLU A O 1
ATOM 1030 N N . LYS A 1 133 ? -20.203 -11.32 -9.109 1 97.81 133 LYS A N 1
ATOM 1031 C CA . LYS A 1 133 ? -20.703 -9.953 -8.945 1 97.81 133 LYS A CA 1
ATOM 1032 C C . LYS A 1 133 ? -20.859 -9.266 -10.297 1 97.81 133 LYS A C 1
ATOM 1034 O O . LYS A 1 133 ? -21.859 -8.57 -10.523 1 97.81 133 LYS A O 1
ATOM 1039 N N . TYR A 1 134 ? -19.938 -9.414 -11.203 1 98.44 134 TYR A N 1
ATOM 1040 C CA . TYR A 1 134 ? -19.984 -8.828 -12.539 1 98.44 134 TYR A CA 1
ATOM 1041 C C . TYR A 1 134 ? -21.219 -9.297 -13.297 1 98.44 134 TYR A C 1
ATOM 1043 O O . TYR A 1 134 ? -21.938 -8.484 -13.883 1 98.44 134 TYR A O 1
ATOM 1051 N N . TYR A 1 135 ? -21.484 -10.531 -13.242 1 97.25 135 TYR A N 1
ATOM 1052 C CA . TYR A 1 135 ? -22.578 -11.039 -14.055 1 97.25 135 TYR A CA 1
ATOM 1053 C C . TYR A 1 135 ? -23.922 -10.758 -13.398 1 97.25 135 TYR A C 1
ATOM 1055 O O . TYR A 1 135 ? -24.938 -10.602 -14.094 1 97.25 135 TYR A O 1
ATOM 1063 N N . TYR A 1 136 ? -24 -10.672 -11.984 1 97.75 136 TYR A N 1
ATOM 1064 C CA . TYR A 1 136 ? -25.203 -10.109 -11.375 1 97.75 136 TYR A CA 1
ATOM 1065 C C . TYR A 1 136 ? -25.469 -8.711 -11.914 1 97.75 136 TYR A C 1
ATOM 1067 O O . TYR A 1 136 ? -26.625 -8.367 -12.203 1 97.75 136 TYR A O 1
ATOM 1075 N N . ALA A 1 137 ? -24.406 -7.887 -12.086 1 98.5 137 ALA A N 1
ATOM 1076 C CA . ALA A 1 137 ? -24.547 -6.527 -12.602 1 98.5 137 ALA A CA 1
ATOM 1077 C C . ALA A 1 137 ? -25.031 -6.539 -14.047 1 98.5 137 ALA A C 1
ATOM 1079 O O . ALA A 1 137 ? -25.938 -5.777 -14.414 1 98.5 137 ALA A O 1
ATOM 1080 N N . VAL A 1 138 ? -24.422 -7.402 -14.859 1 97.44 138 VAL A N 1
ATOM 1081 C CA . VAL A 1 138 ? -24.797 -7.535 -16.266 1 97.44 138 VAL A CA 1
ATOM 1082 C C . VAL A 1 138 ? -26.281 -7.922 -16.359 1 97.44 138 VAL A C 1
ATOM 1084 O O . VAL A 1 138 ? -27.031 -7.312 -17.125 1 97.44 138 VAL A O 1
ATOM 1087 N N . GLU A 1 139 ? -26.672 -8.93 -15.586 1 96.31 139 GLU A N 1
ATOM 1088 C CA . GLU A 1 139 ? -28.047 -9.43 -15.617 1 96.31 139 GLU A CA 1
ATOM 1089 C C . GLU A 1 139 ? -29.031 -8.344 -15.18 1 96.31 139 GLU A C 1
ATOM 1091 O O . GLU A 1 139 ? -30.156 -8.281 -15.688 1 96.31 139 GLU A O 1
ATOM 1096 N N . ALA A 1 140 ? -28.578 -7.508 -14.289 1 98 140 ALA A N 1
ATOM 1097 C CA . ALA A 1 140 ? -29.438 -6.449 -13.773 1 98 140 ALA A CA 1
ATOM 1098 C C . ALA A 1 140 ? -29.469 -5.254 -14.727 1 98 140 ALA A C 1
ATOM 1100 O O . ALA A 1 140 ? -30.203 -4.285 -14.492 1 98 140 ALA A O 1
ATOM 1101 N N . GLY A 1 141 ? -28.641 -5.262 -15.742 1 98.19 141 GLY A N 1
ATOM 1102 C CA . GLY A 1 141 ? -28.734 -4.27 -16.797 1 98.19 141 GLY A CA 1
ATOM 1103 C C . GLY A 1 141 ? -27.703 -3.164 -16.672 1 98.19 141 GLY A C 1
ATOM 1104 O O . GLY A 1 141 ? -27.781 -2.146 -17.359 1 98.19 141 GLY A O 1
ATOM 1105 N N . ALA A 1 142 ? -26.703 -3.328 -15.836 1 98.75 142 ALA A N 1
ATOM 1106 C CA . ALA A 1 142 ? -25.719 -2.283 -15.625 1 98.75 142 ALA A CA 1
ATOM 1107 C C . ALA A 1 142 ? -24.938 -1.997 -16.922 1 98.75 142 ALA A C 1
ATOM 1109 O O . ALA A 1 142 ? -24.719 -2.898 -17.719 1 98.75 142 ALA A O 1
ATOM 1110 N N . ALA A 1 143 ? -24.516 -0.744 -17.047 1 98.75 143 ALA A N 1
ATOM 1111 C CA . ALA A 1 143 ? -23.75 -0.324 -18.219 1 98.75 143 ALA A CA 1
ATOM 1112 C C . ALA A 1 143 ? -22.25 -0.446 -17.969 1 98.75 143 ALA A C 1
ATOM 1114 O O . ALA A 1 143 ? -21.469 -0.6 -18.906 1 98.75 143 ALA A O 1
ATOM 1115 N N . GLY A 1 144 ? -21.875 -0.316 -16.781 1 98.81 144 GLY A N 1
ATOM 1116 C CA . GLY A 1 144 ? -20.469 -0.385 -16.375 1 98.81 144 GLY A CA 1
ATOM 1117 C C . GLY A 1 144 ? -20.281 -0.976 -14.992 1 98.81 144 GLY A C 1
ATOM 1118 O O . GLY A 1 144 ? -21.188 -0.918 -14.156 1 98.81 144 GLY A O 1
ATOM 1119 N N . PHE A 1 145 ? -19.141 -1.578 -14.75 1 98.88 145 PHE A N 1
ATOM 1120 C CA . PHE A 1 145 ? -18.828 -2.309 -13.531 1 98.88 145 PHE A CA 1
ATOM 1121 C C . PHE A 1 145 ? -17.516 -1.822 -12.93 1 98.88 145 PHE A C 1
ATOM 1123 O O . PHE A 1 145 ? -16.469 -1.861 -13.586 1 98.88 145 PHE A O 1
ATOM 1130 N N . VAL A 1 146 ? -17.531 -1.318 -11.695 1 98.94 146 VAL A N 1
ATOM 1131 C CA . VAL A 1 146 ? -16.344 -0.869 -10.961 1 98.94 146 VAL A CA 1
ATOM 1132 C C . VAL A 1 146 ? -16.109 -1.782 -9.766 1 98.94 146 VAL A C 1
ATOM 1134 O O . VAL A 1 146 ? -16.953 -1.899 -8.883 1 98.94 146 VAL A O 1
ATOM 1137 N N . PHE A 1 147 ? -14.992 -2.436 -9.773 1 98.81 147 PHE A N 1
ATOM 1138 C CA . PHE A 1 147 ? -14.57 -3.379 -8.75 1 98.81 147 PHE A CA 1
ATOM 1139 C C . PHE A 1 147 ? -13.562 -2.73 -7.801 1 98.81 147 PHE A C 1
ATOM 1141 O O . PHE A 1 147 ? -12.391 -2.58 -8.148 1 98.81 147 PHE A O 1
ATOM 1148 N N . ALA A 1 148 ? -13.984 -2.412 -6.586 1 98.5 148 ALA A N 1
ATOM 1149 C CA . ALA A 1 148 ? -13.164 -1.652 -5.648 1 98.5 148 ALA A CA 1
ATOM 1150 C C . ALA A 1 148 ? -12.461 -2.578 -4.66 1 98.5 148 ALA A C 1
ATOM 1152 O O . ALA A 1 148 ? -13.109 -3.352 -3.955 1 98.5 148 ALA A O 1
ATOM 1153 N N . ASN A 1 149 ? -11.148 -2.477 -4.586 1 97.56 149 ASN A N 1
ATOM 1154 C CA . ASN A 1 149 ? -10.367 -3.277 -3.648 1 97.56 149 ASN A CA 1
ATOM 1155 C C . ASN A 1 149 ? -10.781 -3.01 -2.205 1 97.56 149 ASN A C 1
ATOM 1157 O O . ASN A 1 149 ? -11.195 -1.898 -1.869 1 97.56 149 ASN A O 1
ATOM 1161 N N . HIS A 1 150 ? -10.719 -4.047 -1.388 1 95.44 150 HIS A N 1
ATOM 1162 C CA . HIS A 1 150 ? -11.039 -3.852 0.022 1 95.44 150 HIS A CA 1
ATOM 1163 C C . HIS A 1 150 ? -9.789 -3.543 0.833 1 95.44 150 HIS A C 1
ATOM 1165 O O . HIS A 1 150 ? -9.875 -3.104 1.982 1 95.44 150 HIS A O 1
ATOM 1171 N N . VAL A 1 151 ? -8.602 -3.799 0.308 1 93.81 151 VAL A N 1
ATOM 1172 C CA . VAL A 1 151 ? -7.328 -3.578 0.991 1 93.81 151 VAL A CA 1
ATOM 1173 C C . VAL A 1 151 ? -6.855 -2.146 0.748 1 93.81 151 VAL A C 1
ATOM 1175 O O . VAL A 1 151 ? -6.805 -1.688 -0.396 1 93.81 151 VAL A O 1
ATOM 1178 N N . PRO A 1 152 ? -6.438 -1.419 1.804 1 93.81 152 PRO A N 1
ATOM 1179 C CA . PRO A 1 152 ? -5.969 -0.043 1.626 1 93.81 152 PRO A CA 1
ATOM 1180 C C . PRO A 1 152 ? -4.574 0.03 1.013 1 93.81 152 PRO A C 1
ATOM 1182 O O . PRO A 1 152 ? -3.83 -0.956 1.039 1 93.81 152 PRO A O 1
ATOM 1185 N N . GLY A 1 153 ? -4.23 1.27 0.484 1 95.12 153 GLY A N 1
ATOM 1186 C CA . GLY A 1 153 ? -2.879 1.488 -0.008 1 95.12 153 GLY A CA 1
ATOM 1187 C C . GLY A 1 153 ? -2.83 1.817 -1.488 1 95.12 153 GLY A C 1
ATOM 1188 O O . GLY A 1 153 ? -1.804 1.612 -2.141 1 95.12 153 GLY A O 1
ATOM 1189 N N . GLN A 1 154 ? -3.961 2.264 -2.004 1 96.88 154 GLN A N 1
ATOM 1190 C CA . GLN A 1 154 ? -4.047 2.686 -3.398 1 96.88 154 GLN A CA 1
ATOM 1191 C C . GLN A 1 154 ? -3.658 1.549 -4.34 1 96.88 154 GLN A C 1
ATOM 1193 O O . GLN A 1 154 ? -2.83 1.733 -5.234 1 96.88 154 GLN A O 1
ATOM 1198 N N . LEU A 1 155 ? -4.27 0.397 -4.125 1 97.25 155 LEU A N 1
ATOM 1199 C CA . LEU A 1 155 ? -3.982 -0.814 -4.887 1 97.25 155 LEU A CA 1
ATOM 1200 C C . LEU A 1 155 ? -5.215 -1.277 -5.656 1 97.25 155 LEU A C 1
ATOM 1202 O O . LEU A 1 155 ? -6.023 -2.047 -5.141 1 97.25 155 LEU A O 1
ATOM 1206 N N . PRO A 1 156 ? -5.422 -0.824 -6.922 1 98.12 156 PRO A N 1
ATOM 1207 C CA . PRO A 1 156 ? -6.52 -1.389 -7.711 1 98.12 156 PRO A CA 1
ATOM 1208 C C . PRO A 1 156 ? -6.367 -2.891 -7.945 1 98.12 156 PRO A C 1
ATOM 1210 O O . PRO A 1 156 ? -5.266 -3.361 -8.242 1 98.12 156 PRO A O 1
ATOM 1213 N N . PRO A 1 157 ? -7.438 -3.617 -7.754 1 97.56 157 PRO A N 1
ATOM 1214 C CA . PRO A 1 157 ? -7.402 -5.059 -8.016 1 97.56 157 PRO A CA 1
ATOM 1215 C C . PRO A 1 157 ? -7.543 -5.391 -9.5 1 97.56 157 PRO A C 1
ATOM 1217 O O . PRO A 1 157 ? -8.062 -4.586 -10.273 1 97.56 157 PRO A O 1
ATOM 1220 N N . THR A 1 158 ? -7.02 -6.516 -9.891 1 97.62 158 THR A N 1
ATOM 1221 C CA . THR A 1 158 ? -7.215 -7.066 -11.227 1 97.62 158 THR A CA 1
ATOM 1222 C C . THR A 1 158 ? -7.816 -8.469 -11.148 1 97.62 158 THR A C 1
ATOM 1224 O O . THR A 1 158 ? -8.109 -8.961 -10.062 1 97.62 158 THR A O 1
ATOM 1227 N N . GLY A 1 159 ? -8.156 -9.055 -12.281 1 96.69 159 GLY A N 1
ATOM 1228 C CA . GLY A 1 159 ? -8.812 -10.344 -12.422 1 96.69 159 GLY A CA 1
ATOM 1229 C C . GLY A 1 159 ? -9.82 -10.375 -13.555 1 96.69 159 GLY A C 1
ATOM 1230 O O . GLY A 1 159 ? -10.57 -9.422 -13.758 1 96.69 159 GLY A O 1
ATOM 1231 N N . SER A 1 160 ? -9.867 -11.43 -14.211 1 96.56 160 SER A N 1
ATOM 1232 C CA . SER A 1 160 ? -10.617 -11.539 -15.453 1 96.56 160 SER A CA 1
ATOM 1233 C C . SER A 1 160 ? -12.117 -11.586 -15.188 1 96.56 160 SER A C 1
ATOM 1235 O O . SER A 1 160 ? -12.562 -12.125 -14.172 1 96.56 160 SER A O 1
ATOM 1237 N N . VAL A 1 161 ? -12.875 -11.062 -16.109 1 97.19 161 VAL A N 1
ATOM 1238 C CA . VAL A 1 161 ? -14.328 -11.094 -15.984 1 97.19 161 VAL A CA 1
ATOM 1239 C C . VAL A 1 161 ? -14.922 -12.023 -17.047 1 97.19 161 VAL A C 1
ATOM 1241 O O . VAL A 1 161 ? -16.125 -12.273 -17.062 1 97.19 161 VAL A O 1
ATOM 1244 N N . GLY A 1 162 ? -14.141 -12.602 -17.906 1 93.5 162 GLY A N 1
ATOM 1245 C CA . GLY A 1 162 ? -14.625 -13.477 -18.969 1 93.5 162 GLY A CA 1
ATOM 1246 C C . GLY A 1 162 ? -14.938 -14.875 -18.484 1 93.5 162 GLY A C 1
ATOM 1247 O O . GLY A 1 162 ? -14.586 -15.25 -17.375 1 93.5 162 GLY A O 1
ATOM 1248 N N . THR A 1 163 ? -15.695 -15.594 -19.328 1 89.81 163 THR A N 1
ATOM 1249 C CA . THR A 1 163 ? -16 -17 -19.094 1 89.81 163 THR A CA 1
ATOM 1250 C C . THR A 1 163 ? -15.477 -17.859 -20.25 1 89.81 163 THR A C 1
ATOM 1252 O O . THR A 1 163 ? -14.992 -17.344 -21.25 1 89.81 163 THR A O 1
ATOM 1255 N N . ALA A 1 164 ? -15.531 -19.141 -20.031 1 86.12 164 ALA A N 1
ATOM 1256 C CA . ALA A 1 164 ? -15.102 -20.047 -21.094 1 86.12 164 ALA A CA 1
ATOM 1257 C C . ALA A 1 164 ? -15.953 -19.875 -22.344 1 86.12 164 ALA A C 1
ATOM 1259 O O . ALA A 1 164 ? -15.438 -19.891 -23.469 1 86.12 164 ALA A O 1
ATOM 1260 N N . GLU A 1 165 ? -17.25 -19.672 -22.203 1 88.44 165 GLU A N 1
ATOM 1261 C CA . GLU A 1 165 ? -18.188 -19.547 -23.312 1 88.44 165 GLU A CA 1
ATOM 1262 C C . GLU A 1 165 ? -18.109 -18.141 -23.938 1 88.44 165 GLU A C 1
ATOM 1264 O O . GLU A 1 165 ? -18.328 -17.984 -25.141 1 88.44 165 GLU A O 1
ATOM 1269 N N . ALA A 1 166 ? -17.766 -17.219 -23.125 1 91.75 166 ALA A N 1
ATOM 1270 C CA . ALA A 1 166 ? -17.641 -15.812 -23.531 1 91.75 166 ALA A CA 1
ATOM 1271 C C . ALA A 1 166 ? -16.422 -15.164 -22.906 1 91.75 166 ALA A C 1
ATOM 1273 O O . ALA A 1 166 ? -16.531 -14.508 -21.859 1 91.75 166 ALA A O 1
ATOM 1274 N N . PRO A 1 167 ? -15.328 -15.32 -23.609 1 94.31 167 PRO A N 1
ATOM 1275 C CA . PRO A 1 167 ? -14.062 -14.906 -23 1 94.31 167 PRO A CA 1
ATOM 1276 C C . PRO A 1 167 ? -14 -13.406 -22.719 1 94.31 167 PRO A C 1
ATOM 1278 O O . PRO A 1 167 ? -13.273 -12.969 -21.828 1 94.31 167 PRO A O 1
ATOM 1281 N N . ILE A 1 168 ? -14.719 -12.617 -23.562 1 97.06 168 ILE A N 1
ATOM 1282 C CA . ILE A 1 168 ? -14.773 -11.18 -23.328 1 97.06 168 ILE A CA 1
ATOM 1283 C C . ILE A 1 168 ? -16.094 -10.812 -22.656 1 97.06 168 ILE A C 1
ATOM 1285 O O . ILE A 1 168 ? -17.156 -11.234 -23.094 1 97.06 168 ILE A O 1
ATOM 1289 N N . GLY A 1 169 ? -16.047 -10.109 -21.547 1 96.94 169 GLY A N 1
ATOM 1290 C CA . GLY A 1 169 ? -17.219 -9.727 -20.797 1 96.94 169 GLY A CA 1
ATOM 1291 C C . GLY A 1 169 ? -18.188 -8.875 -21.594 1 96.94 169 GLY A C 1
ATOM 1292 O O . GLY A 1 169 ? -17.891 -8.461 -22.703 1 96.94 169 GLY A O 1
ATOM 1293 N N . ASP A 1 170 ? -19.266 -8.57 -20.984 1 97.25 170 ASP A N 1
ATOM 1294 C CA . ASP A 1 170 ? -20.375 -7.926 -21.688 1 97.25 170 ASP A CA 1
ATOM 1295 C C . ASP A 1 170 ? -20.297 -6.406 -21.578 1 97.25 170 ASP A C 1
ATOM 1297 O O . ASP A 1 170 ? -20.703 -5.688 -22.5 1 97.25 170 ASP A O 1
ATOM 1301 N N . ILE A 1 171 ? -19.844 -5.91 -20.438 1 98.38 171 ILE A N 1
ATOM 1302 C CA . ILE A 1 171 ? -19.797 -4.469 -20.203 1 98.38 171 ILE A CA 1
ATOM 1303 C C . ILE A 1 171 ? -18.422 -4.074 -19.688 1 98.38 171 ILE A C 1
ATOM 1305 O O . ILE A 1 171 ? -17.719 -4.895 -19.078 1 98.38 171 ILE A O 1
ATOM 1309 N N . PRO A 1 172 ? -18 -2.805 -19.891 1 98.75 172 PRO A N 1
ATOM 1310 C CA . PRO A 1 172 ? -16.719 -2.346 -19.375 1 98.75 172 PRO A CA 1
ATOM 1311 C C . PRO A 1 172 ? -16.578 -2.547 -17.859 1 98.75 172 PRO A C 1
ATOM 1313 O O . PRO A 1 172 ? -17.516 -2.256 -17.109 1 98.75 172 PRO A O 1
ATOM 1316 N N . ALA A 1 173 ? -15.461 -3.119 -17.484 1 98.81 173 ALA A N 1
ATOM 1317 C CA . ALA A 1 173 ? -15.172 -3.438 -16.094 1 98.81 173 ALA A CA 1
ATOM 1318 C C . ALA A 1 173 ? -13.797 -2.916 -15.688 1 98.81 173 ALA A C 1
ATOM 1320 O O . ALA A 1 173 ? -12.797 -3.172 -16.375 1 98.81 173 ALA A O 1
ATOM 1321 N N . VAL A 1 174 ? -13.75 -2.148 -14.594 1 98.88 174 VAL A N 1
ATOM 1322 C CA . VAL A 1 174 ? -12.477 -1.592 -14.133 1 98.88 174 VAL A CA 1
ATOM 1323 C C . VAL A 1 174 ? -12.289 -1.891 -12.648 1 98.88 174 VAL A C 1
ATOM 1325 O O . VAL A 1 174 ? -13.266 -2.074 -11.922 1 98.88 174 VAL A O 1
ATOM 1328 N N . GLY A 1 175 ? -11.047 -2.092 -12.266 1 98.81 175 GLY A N 1
ATOM 1329 C CA . GLY A 1 175 ? -10.656 -2.145 -10.859 1 98.81 175 GLY A CA 1
ATOM 1330 C C . GLY A 1 175 ? -10.164 -0.813 -10.328 1 98.81 175 GLY A C 1
ATOM 1331 O O . GLY A 1 175 ? -9.461 -0.081 -11.031 1 98.81 175 GLY A O 1
ATOM 1332 N N . VAL A 1 176 ? -10.625 -0.461 -9.141 1 98.75 176 VAL A N 1
ATOM 1333 C CA . VAL A 1 176 ? -10.148 0.75 -8.484 1 98.75 176 VAL A CA 1
ATOM 1334 C C . VAL A 1 176 ? -9.648 0.415 -7.082 1 98.75 176 VAL A C 1
ATOM 1336 O O . VAL A 1 176 ? -10.039 -0.597 -6.5 1 98.75 176 VAL A O 1
ATOM 1339 N N . SER A 1 177 ? -8.727 1.248 -6.551 1 98 177 SER A N 1
ATOM 1340 C CA . SER A 1 177 ? -8.266 1.07 -5.18 1 98 177 SER A CA 1
ATOM 1341 C C . SER A 1 177 ? -9.406 1.279 -4.184 1 98 177 SER A C 1
ATOM 1343 O O . SER A 1 177 ? -10.461 1.807 -4.539 1 98 177 SER A O 1
ATOM 1345 N N . LYS A 1 178 ? -9.195 0.782 -2.967 1 97.25 178 LYS A N 1
ATOM 1346 C CA . LYS A 1 178 ? -10.148 1.023 -1.891 1 97.25 178 LYS A CA 1
ATOM 1347 C C . LYS A 1 178 ? -10.477 2.508 -1.768 1 97.25 178 LYS A C 1
ATOM 1349 O O . LYS A 1 178 ? -11.641 2.883 -1.619 1 97.25 178 LYS A O 1
ATOM 1354 N N . GLU A 1 179 ? -9.469 3.348 -1.857 1 97.69 179 GLU A N 1
ATOM 1355 C CA . GLU A 1 179 ? -9.586 4.789 -1.674 1 97.69 179 GLU A CA 1
ATOM 13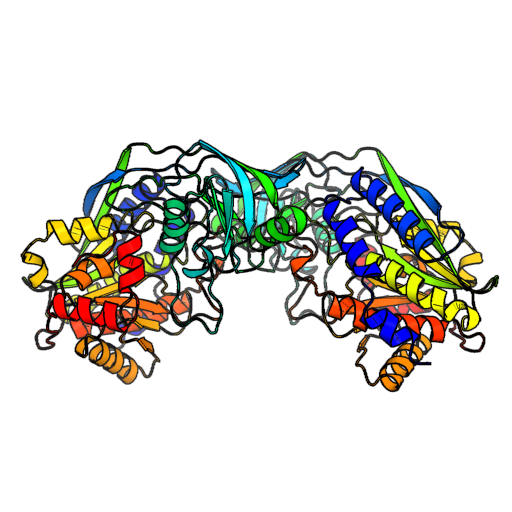56 C C . GLU A 1 179 ? -10.422 5.422 -2.787 1 97.69 179 GLU A C 1
ATOM 1358 O O . GLU A 1 179 ? -11.289 6.254 -2.525 1 97.69 179 GLU A O 1
ATOM 1363 N N . VAL A 1 180 ? -10.141 5 -4.012 1 98.19 180 VAL A N 1
ATOM 1364 C CA . VAL A 1 180 ? -10.883 5.535 -5.145 1 98.19 180 VAL A CA 1
ATOM 1365 C C . VAL A 1 180 ? -12.344 5.086 -5.062 1 98.19 180 VAL A C 1
ATOM 1367 O O . VAL A 1 180 ? -13.258 5.875 -5.32 1 98.19 180 VAL A O 1
ATOM 1370 N N . GLY A 1 181 ? -12.562 3.777 -4.738 1 98.5 181 GLY A N 1
ATOM 1371 C CA . GLY A 1 181 ? -13.93 3.309 -4.559 1 98.5 181 GLY A CA 1
ATOM 1372 C C . GLY A 1 181 ? -14.711 4.113 -3.537 1 98.5 181 GLY A C 1
ATOM 1373 O O . GLY A 1 181 ? -15.852 4.504 -3.787 1 98.5 181 GLY A O 1
ATOM 1374 N N . ALA A 1 182 ? -14.078 4.371 -2.428 1 97.44 182 ALA A N 1
ATOM 1375 C CA . ALA A 1 182 ? -14.711 5.156 -1.372 1 97.44 182 ALA A CA 1
ATOM 1376 C C . ALA A 1 182 ? -15.008 6.578 -1.846 1 97.44 182 ALA A C 1
ATOM 1378 O O . ALA A 1 182 ? -16.062 7.137 -1.537 1 97.44 182 ALA A O 1
ATOM 1379 N N . ARG A 1 183 ? -14.07 7.191 -2.518 1 97.06 183 ARG A N 1
ATOM 1380 C CA . ARG A 1 183 ? -14.242 8.539 -3.043 1 97.06 183 ARG A CA 1
ATOM 1381 C C . ARG A 1 183 ? -15.406 8.602 -4.023 1 97.06 183 ARG A C 1
ATOM 1383 O O . ARG A 1 183 ? -16.188 9.555 -4 1 97.06 183 ARG A O 1
ATOM 1390 N N . LEU A 1 184 ? -15.5 7.582 -4.934 1 98.38 184 LEU A N 1
ATOM 1391 C CA . LEU A 1 184 ? -16.609 7.523 -5.883 1 98.38 184 LEU A CA 1
ATOM 1392 C C . LEU A 1 184 ? -17.953 7.504 -5.156 1 98.38 184 LEU A C 1
ATOM 1394 O O . LEU A 1 184 ? -18.875 8.234 -5.523 1 98.38 184 LEU A O 1
ATOM 1398 N N . GLY A 1 185 ? -18.047 6.656 -4.141 1 97.62 185 GLY A N 1
ATOM 1399 C CA . GLY A 1 185 ? -19.281 6.59 -3.363 1 97.62 185 GLY A CA 1
ATOM 1400 C C . GLY A 1 185 ? -19.594 7.883 -2.637 1 97.62 185 GLY A C 1
ATOM 1401 O O . GLY A 1 185 ? -20.734 8.359 -2.672 1 97.62 185 GLY A O 1
ATOM 1402 N N . ARG A 1 186 ? -18.625 8.508 -2.023 1 96.06 186 ARG A N 1
ATOM 1403 C CA . ARG A 1 186 ? -18.812 9.695 -1.189 1 96.06 186 ARG A CA 1
ATOM 1404 C C . ARG A 1 186 ? -19.156 10.914 -2.037 1 96.06 186 ARG A C 1
ATOM 1406 O O . ARG A 1 186 ? -20.047 11.688 -1.682 1 96.06 186 ARG A O 1
ATOM 1413 N N . ARG A 1 187 ? -18.516 11.094 -3.16 1 96.69 187 ARG A N 1
ATOM 1414 C CA . ARG A 1 187 ? -18.578 12.359 -3.877 1 96.69 187 ARG A CA 1
ATOM 1415 C C . ARG A 1 187 ? -19.547 12.273 -5.051 1 96.69 187 ARG A C 1
ATOM 1417 O O . ARG A 1 187 ? -20.109 13.289 -5.473 1 96.69 187 ARG A O 1
ATOM 1424 N N . PHE A 1 188 ? -19.75 11 -5.562 1 98 188 PHE A N 1
ATOM 1425 C CA . PHE A 1 188 ? -20.359 11.016 -6.891 1 98 188 PHE A CA 1
ATOM 1426 C C . PHE A 1 188 ? -21.547 10.062 -6.957 1 98 188 PHE A C 1
ATOM 1428 O O . PHE A 1 188 ? -22.125 9.852 -8.023 1 98 188 PHE A O 1
ATOM 1435 N N . GLU A 1 189 ? -21.875 9.414 -5.789 1 98 189 GLU A N 1
ATOM 1436 C CA . GLU A 1 189 ? -23.078 8.602 -5.777 1 98 189 GLU A CA 1
ATOM 1437 C C . GLU A 1 189 ? -24.281 9.391 -6.309 1 98 189 GLU A C 1
ATOM 1439 O O . GLU A 1 189 ? -24.516 10.523 -5.883 1 98 189 GLU A O 1
ATOM 1444 N N . GLY A 1 190 ? -24.922 8.805 -7.254 1 98.31 190 GLY A N 1
ATOM 1445 C CA . GLY A 1 190 ? -26.109 9.438 -7.809 1 98.31 190 GLY A CA 1
ATOM 1446 C C . GLY A 1 190 ? -25.797 10.352 -8.984 1 98.31 190 GLY A C 1
ATOM 1447 O O . GLY A 1 190 ? -26.703 10.781 -9.703 1 98.31 190 GLY A O 1
ATOM 1448 N N . ASP A 1 191 ? -24.531 10.633 -9.227 1 98.5 191 ASP A N 1
ATOM 1449 C CA . ASP A 1 191 ? -24.125 11.469 -10.344 1 98.5 191 ASP A CA 1
ATOM 1450 C C . ASP A 1 191 ? -23.781 10.625 -11.57 1 98.5 191 ASP A C 1
ATOM 1452 O O . ASP A 1 191 ? -23.562 9.414 -11.453 1 98.5 191 ASP A O 1
ATOM 1456 N N . GLU A 1 192 ? -23.781 11.25 -12.711 1 98.62 192 GLU A N 1
ATOM 1457 C CA . GLU A 1 192 ? -23.344 10.586 -13.93 1 98.62 192 GLU A CA 1
ATOM 1458 C C . GLU A 1 192 ? -21.812 10.469 -13.961 1 98.62 192 GLU A C 1
ATOM 1460 O O . GLU A 1 192 ? -21.109 11.438 -13.703 1 98.62 192 GLU A O 1
ATOM 1465 N N . VAL A 1 193 ? -21.297 9.273 -14.18 1 98.81 193 VAL A N 1
ATOM 1466 C CA . VAL A 1 193 ? -19.875 9.031 -14.391 1 98.81 193 VAL A CA 1
ATOM 1467 C C . VAL A 1 193 ? -19.672 8.305 -15.719 1 98.81 193 VAL A C 1
ATOM 1469 O O . VAL A 1 193 ? -20.625 7.742 -16.281 1 98.81 193 VAL A O 1
ATOM 1472 N N . THR A 1 194 ? -18.531 8.391 -16.266 1 98.81 194 THR A N 1
ATOM 1473 C CA . THR A 1 194 ? -18.188 7.73 -17.531 1 98.81 194 THR A CA 1
ATOM 1474 C C . THR A 1 194 ? -16.969 6.836 -17.359 1 98.81 194 THR A C 1
ATOM 1476 O O . THR A 1 194 ? -15.914 7.293 -16.891 1 98.81 194 THR A O 1
ATOM 1479 N N . LEU A 1 195 ? -17.125 5.566 -17.672 1 98.62 195 LEU A N 1
ATOM 1480 C CA . LEU A 1 195 ? -16 4.652 -17.812 1 98.62 195 LEU A CA 1
ATOM 1481 C C . LEU A 1 195 ? -15.461 4.672 -19.234 1 98.62 195 LEU A C 1
ATOM 1483 O O . LEU A 1 195 ? -16.234 4.625 -20.188 1 98.62 195 LEU A O 1
ATOM 1487 N N . ASP A 1 196 ? -14.195 4.824 -19.344 1 98.62 196 ASP A N 1
ATOM 1488 C CA . ASP A 1 196 ? -13.516 4.738 -20.625 1 98.62 196 ASP A CA 1
ATOM 1489 C C . ASP A 1 196 ? -12.414 3.682 -20.609 1 98.62 196 ASP A C 1
ATOM 1491 O O . ASP A 1 196 ? -11.453 3.801 -19.844 1 98.62 196 ASP A O 1
ATOM 1495 N N . VAL A 1 197 ? -12.547 2.619 -21.391 1 98.44 197 VAL A N 1
ATOM 1496 C CA . VAL A 1 197 ? -11.641 1.476 -21.391 1 98.44 197 VAL A CA 1
ATOM 1497 C C . VAL A 1 197 ? -11.133 1.22 -22.812 1 98.44 197 VAL A C 1
ATOM 1499 O O . VAL A 1 197 ? -11.93 1.017 -23.734 1 98.44 197 VAL A O 1
ATOM 1502 N N . THR A 1 198 ? -9.758 1.252 -22.984 1 97.62 198 THR A N 1
ATOM 1503 C CA . THR A 1 198 ? -9.18 1.01 -24.297 1 97.62 198 THR A CA 1
ATOM 1504 C C . THR A 1 198 ? -8.375 -0.286 -24.297 1 97.62 198 THR A C 1
ATOM 1506 O O . THR A 1 198 ? -7.141 -0.258 -24.25 1 97.62 198 THR A O 1
ATOM 1509 N N . CYS A 1 199 ? -8.977 -1.407 -24.156 1 97.12 199 CYS A N 1
ATOM 1510 C CA . CYS A 1 199 ? -8.305 -2.705 -24.172 1 97.12 199 CYS A CA 1
ATOM 1511 C C . CYS A 1 199 ? -8.414 -3.355 -25.547 1 97.12 199 CYS A C 1
ATOM 1513 O O . CYS A 1 199 ? -9.203 -2.92 -26.375 1 97.12 199 CYS A O 1
ATOM 1515 N N . GLU A 1 200 ? -7.547 -4.289 -25.828 1 97.69 200 GLU A N 1
ATOM 1516 C CA . GLU A 1 200 ? -7.57 -5.094 -27.047 1 97.69 200 GLU A CA 1
ATOM 1517 C C . GLU A 1 200 ? -7.668 -6.582 -26.734 1 97.69 200 GLU A C 1
ATOM 1519 O O . GLU A 1 200 ? -7.277 -7.012 -25.641 1 97.69 200 GLU A O 1
ATOM 1524 N N . ALA A 1 201 ? -8.234 -7.359 -27.625 1 96.19 201 ALA A N 1
ATOM 1525 C CA . ALA A 1 201 ? -8.406 -8.797 -27.422 1 96.19 201 ALA A CA 1
ATOM 1526 C C . ALA A 1 201 ? -7.902 -9.586 -28.641 1 96.19 201 ALA A C 1
ATOM 1528 O O . ALA A 1 201 ? -8.672 -10.305 -29.281 1 96.19 201 ALA A O 1
ATOM 1529 N N . PRO A 1 202 ? -6.641 -9.516 -28.891 1 96.62 202 PRO A N 1
ATOM 1530 C CA . PRO A 1 202 ? -6.105 -10.266 -30.031 1 96.62 202 PRO A CA 1
ATOM 1531 C C . PRO A 1 202 ? -6.051 -11.773 -29.766 1 96.62 202 PRO A C 1
ATOM 1533 O O . PRO A 1 202 ? -6.117 -12.203 -28.609 1 96.62 202 PRO A O 1
ATOM 1536 N N . ALA A 1 203 ? -5.984 -12.562 -30.844 1 96.31 203 ALA A N 1
ATOM 1537 C CA . ALA A 1 203 ? -5.648 -13.977 -30.672 1 96.31 203 ALA A CA 1
ATOM 1538 C C . ALA A 1 203 ? -4.234 -14.133 -30.109 1 96.31 203 ALA A C 1
ATOM 1540 O O . ALA A 1 203 ? -3.352 -13.328 -30.406 1 96.31 203 ALA A O 1
ATOM 1541 N N . ALA A 1 204 ? -4.062 -15.172 -29.328 1 97.62 204 ALA A N 1
ATOM 1542 C CA . ALA A 1 204 ? -2.752 -15.422 -28.734 1 97.62 204 ALA A CA 1
ATOM 1543 C C . ALA A 1 204 ? -2.531 -16.906 -28.484 1 97.62 204 ALA A C 1
ATOM 1545 O O . ALA A 1 204 ? -3.439 -17.719 -28.703 1 97.62 204 ALA A O 1
ATOM 1546 N N . ASP A 1 205 ? -1.302 -17.234 -28.188 1 98.06 205 ASP A N 1
ATOM 1547 C CA . ASP A 1 205 ? -0.943 -18.594 -27.812 1 98.06 205 ASP A CA 1
ATOM 1548 C C . ASP A 1 205 ? -0.42 -18.656 -26.375 1 98.06 205 ASP A C 1
ATOM 1550 O O . ASP A 1 205 ? 0.207 -17.703 -25.906 1 98.06 205 ASP A O 1
ATOM 1554 N N . SER A 1 206 ? -0.72 -19.672 -25.734 1 98.44 206 SER A N 1
ATOM 1555 C CA . SER A 1 206 ? -0.157 -20.047 -24.438 1 98.44 206 SER A CA 1
ATOM 1556 C C . SER A 1 206 ? 0.393 -21.469 -24.469 1 98.44 206 SER A C 1
ATOM 1558 O O . SER A 1 206 ? 0.638 -22.031 -25.547 1 98.44 206 SER A O 1
ATOM 1560 N N . GLY A 1 207 ? 0.708 -22 -23.281 1 98.75 207 GLY A N 1
ATOM 1561 C CA . GLY A 1 207 ? 1.218 -23.359 -23.25 1 98.75 207 GLY A CA 1
ATOM 1562 C C . GLY A 1 207 ? 1.362 -23.906 -21.844 1 98.75 207 GLY A C 1
ATOM 1563 O O . GLY A 1 207 ? 1.266 -23.156 -20.859 1 98.75 207 GLY A O 1
ATOM 1564 N N . ASN A 1 208 ? 1.456 -25.203 -21.781 1 98.88 208 ASN A N 1
ATOM 1565 C CA . ASN A 1 208 ? 1.803 -25.906 -20.562 1 98.88 208 ASN A CA 1
ATOM 1566 C C . ASN A 1 208 ? 3.209 -26.5 -20.625 1 98.88 208 ASN A C 1
ATOM 1568 O O . ASN A 1 208 ? 3.611 -27.031 -21.672 1 98.88 208 ASN A O 1
ATOM 1572 N N . VAL A 1 209 ? 3.982 -26.359 -19.578 1 98.94 209 VAL A N 1
ATOM 1573 C CA . VAL A 1 209 ? 5.285 -27.016 -19.484 1 98.94 209 VAL A CA 1
ATOM 1574 C C . VAL A 1 209 ? 5.141 -28.359 -18.797 1 98.94 209 VAL A C 1
ATOM 1576 O O . VAL A 1 209 ? 4.52 -28.469 -17.734 1 98.94 209 VAL A O 1
ATOM 1579 N N . HIS A 1 210 ? 5.691 -29.375 -19.422 1 98.88 210 HIS A N 1
ATOM 1580 C CA . HIS A 1 210 ? 5.652 -30.734 -18.875 1 98.88 210 HIS A CA 1
ATOM 1581 C C . HIS A 1 210 ? 7.059 -31.25 -18.594 1 98.88 210 HIS A C 1
ATOM 1583 O O . HIS A 1 210 ? 8.008 -30.875 -19.281 1 98.88 210 HIS A O 1
ATOM 1589 N N . ALA A 1 211 ? 7.168 -32.062 -17.641 1 98.94 211 ALA A N 1
ATOM 1590 C CA . ALA A 1 211 ? 8.328 -32.906 -17.359 1 98.94 211 ALA A CA 1
ATOM 1591 C C . ALA A 1 211 ? 7.953 -34.094 -16.453 1 98.94 211 ALA A C 1
ATOM 1593 O O . ALA A 1 211 ? 6.832 -34.125 -15.938 1 98.94 211 ALA A O 1
ATOM 1594 N N . GLU A 1 212 ? 8.859 -35.062 -16.266 1 98.81 212 GLU A N 1
ATOM 1595 C CA . GLU A 1 212 ? 8.477 -36.188 -15.438 1 98.81 212 GLU A CA 1
ATOM 1596 C C . GLU A 1 212 ? 9.695 -36.812 -14.75 1 98.81 212 GLU A C 1
ATOM 1598 O O . GLU A 1 212 ? 10.828 -36.594 -15.18 1 98.81 212 GLU A O 1
ATOM 1603 N N . LEU A 1 213 ? 9.477 -37.438 -13.711 1 98.81 213 LEU A N 1
ATOM 1604 C CA . LEU A 1 213 ? 10.406 -38.281 -12.961 1 98.81 213 LEU A CA 1
ATOM 1605 C C . LEU A 1 213 ? 9.75 -39.594 -12.539 1 98.81 213 LEU A C 1
ATOM 1607 O O . LEU A 1 213 ? 8.531 -39.719 -12.609 1 98.81 213 LEU A O 1
ATOM 1611 N N . GLY A 1 214 ? 10.609 -40.531 -12.062 1 98.31 214 GLY A N 1
ATOM 1612 C CA . GLY A 1 214 ? 10.109 -41.781 -11.523 1 98.31 214 GLY A CA 1
ATOM 1613 C C . GLY A 1 214 ? 9.945 -42.875 -12.57 1 98.31 214 GLY A C 1
ATOM 1614 O O . GLY A 1 214 ? 10.414 -42.719 -13.703 1 98.31 214 GLY A O 1
ATOM 1615 N N . PRO A 1 215 ? 9.359 -44 -12.188 1 98.25 215 PRO A N 1
ATOM 1616 C CA . PRO A 1 215 ? 9.195 -45.125 -13.102 1 98.25 215 PRO A CA 1
ATOM 1617 C C . PRO A 1 215 ? 8.133 -44.875 -14.172 1 98.25 215 PRO A C 1
ATOM 1619 O O . PRO A 1 215 ? 7.309 -43.969 -14.023 1 98.25 215 PRO A O 1
ATOM 1622 N N . ASP A 1 216 ? 8.227 -45.594 -15.195 1 96.88 216 ASP A N 1
ATOM 1623 C CA . ASP A 1 216 ? 7.262 -45.5 -16.281 1 96.88 216 ASP A CA 1
ATOM 1624 C C . ASP A 1 216 ? 5.984 -46.25 -15.961 1 96.88 216 ASP A C 1
ATOM 1626 O O . ASP A 1 216 ? 5.789 -47.375 -16.453 1 96.88 216 ASP A O 1
ATOM 1630 N N . THR A 1 217 ? 5.152 -45.75 -15.18 1 97.56 217 THR A N 1
ATOM 1631 C CA . THR A 1 217 ? 3.867 -46.312 -14.82 1 97.56 217 THR A CA 1
ATOM 1632 C C . THR A 1 217 ? 2.723 -45.594 -15.508 1 97.56 217 THR A C 1
ATOM 1634 O O . THR A 1 217 ? 2.865 -44.406 -15.883 1 97.56 217 THR A O 1
ATOM 1637 N N . ASP A 1 218 ? 1.589 -46.25 -15.711 1 96.06 218 ASP A N 1
ATOM 1638 C CA . ASP A 1 218 ? 0.388 -45.594 -16.234 1 96.06 218 ASP A CA 1
ATOM 1639 C C . ASP A 1 218 ? -0.173 -44.594 -15.219 1 96.06 218 ASP A C 1
ATOM 1641 O O . ASP A 1 218 ? -0.57 -43.5 -15.586 1 96.06 218 ASP A O 1
ATOM 1645 N N . GLU A 1 219 ? -0.156 -45.062 -13.969 1 97.62 219 GLU A N 1
ATOM 1646 C CA . GLU A 1 219 ? -0.585 -44.188 -12.891 1 97.62 219 GLU A CA 1
ATOM 1647 C C . GLU A 1 219 ? 0.437 -43.062 -12.648 1 97.62 219 GLU A C 1
ATOM 1649 O O . GLU A 1 219 ? 1.644 -43.312 -12.75 1 97.62 219 GLU A O 1
ATOM 1654 N N . GLU A 1 220 ? -0.103 -41.875 -12.352 1 98.38 220 GLU A N 1
ATOM 1655 C CA . GLU A 1 220 ? 0.823 -40.781 -12.148 1 98.38 220 GLU A CA 1
ATOM 1656 C C . GLU A 1 220 ? 0.315 -39.812 -11.062 1 98.38 220 GLU A C 1
ATOM 1658 O O . GLU A 1 220 ? -0.892 -39.719 -10.836 1 98.38 220 GLU A O 1
ATOM 1663 N N . VAL A 1 221 ? 1.227 -39.25 -10.367 1 98.81 221 VAL A N 1
ATOM 1664 C CA . VAL A 1 221 ? 0.996 -38.094 -9.477 1 98.81 221 VAL A CA 1
ATOM 1665 C C . VAL A 1 221 ? 1.432 -36.812 -10.172 1 98.81 221 VAL A C 1
ATOM 1667 O O . VAL A 1 221 ? 2.533 -36.75 -10.719 1 98.81 221 VAL A O 1
ATOM 1670 N N . LEU A 1 222 ? 0.547 -35.812 -10.234 1 98.94 222 LEU A N 1
ATOM 1671 C CA . LEU A 1 222 ? 0.896 -34.531 -10.859 1 98.94 222 LEU A CA 1
ATOM 1672 C C . LEU A 1 222 ? 1.345 -33.531 -9.805 1 98.94 222 LEU A C 1
ATOM 1674 O O . LEU A 1 222 ? 0.754 -33.438 -8.727 1 98.94 222 LEU A O 1
ATOM 1678 N N . VAL A 1 223 ? 2.445 -32.844 -10.008 1 98.94 223 VAL A N 1
ATOM 1679 C CA . VAL A 1 223 ? 2.883 -31.656 -9.289 1 98.94 223 VAL A CA 1
ATOM 1680 C C . VAL A 1 223 ? 2.748 -30.438 -10.195 1 98.94 223 VAL A C 1
ATOM 1682 O O . VAL A 1 223 ? 3.441 -30.328 -11.211 1 98.94 223 VAL A O 1
ATOM 1685 N N . THR A 1 224 ? 1.837 -29.516 -9.797 1 98.94 224 THR A N 1
ATOM 1686 C CA . THR A 1 224 ? 1.429 -28.531 -10.789 1 98.94 224 THR A CA 1
ATOM 1687 C C . THR A 1 224 ? 1.507 -27.125 -10.203 1 98.94 224 THR A C 1
ATOM 1689 O O . THR A 1 224 ? 1.649 -26.953 -8.984 1 98.94 224 THR A O 1
ATOM 1692 N N . SER A 1 225 ? 1.507 -26.125 -10.977 1 98.81 225 SER A N 1
ATOM 1693 C CA . SER A 1 225 ? 1.416 -24.688 -10.742 1 98.81 225 SER A CA 1
ATOM 1694 C C . SER A 1 225 ? 0.965 -23.953 -12 1 98.81 225 SER A C 1
ATOM 1696 O O . SER A 1 225 ? 0.675 -24.578 -13.023 1 98.81 225 SER A O 1
ATOM 1698 N N . HIS A 1 226 ? 0.778 -22.688 -11.891 1 98.62 226 HIS A N 1
ATOM 1699 C CA . HIS A 1 226 ? 0.649 -21.922 -13.125 1 98.62 226 HIS A CA 1
ATOM 1700 C C . HIS A 1 226 ? 1.748 -20.875 -13.234 1 98.62 226 HIS A C 1
ATOM 1702 O O . HIS A 1 226 ? 2.164 -20.281 -12.234 1 98.62 226 HIS A O 1
ATOM 1708 N N . LEU A 1 227 ? 2.135 -20.703 -14.43 1 97.19 227 LEU A N 1
ATOM 1709 C CA . LEU A 1 227 ? 3.336 -19.891 -14.641 1 97.19 227 LEU A CA 1
ATOM 1710 C C . LEU A 1 227 ? 2.975 -18.469 -15.008 1 97.19 227 LEU A C 1
ATOM 1712 O O . LEU A 1 227 ? 3.793 -17.547 -14.852 1 97.19 227 LEU A O 1
ATOM 1716 N N . ASP A 1 228 ? 1.765 -18.234 -15.586 1 98 228 ASP A N 1
ATOM 1717 C CA . ASP A 1 228 ? 1.348 -16.891 -15.953 1 98 228 ASP A CA 1
ATOM 1718 C C . ASP A 1 228 ? 1.062 -16.031 -14.719 1 98 228 ASP A C 1
ATOM 1720 O O . ASP A 1 228 ? 0.939 -16.562 -13.609 1 98 228 ASP A O 1
ATOM 1724 N N . ALA A 1 229 ? 1.08 -14.758 -14.836 1 97.69 229 ALA A N 1
ATOM 1725 C CA . ALA A 1 229 ? 0.731 -13.758 -13.828 1 97.69 229 ALA A CA 1
ATOM 1726 C C . ALA A 1 229 ? 0.106 -12.523 -14.477 1 97.69 229 ALA A C 1
ATOM 1728 O O . ALA A 1 229 ? 0.207 -12.336 -15.695 1 97.69 229 ALA A O 1
ATOM 1729 N N . HIS A 1 230 ? -0.567 -11.766 -13.711 1 97.44 230 HIS A N 1
ATOM 1730 C CA . HIS A 1 230 ? -1.188 -10.562 -14.242 1 97.44 230 HIS A CA 1
ATOM 1731 C C . HIS A 1 230 ? -0.135 -9.555 -14.695 1 97.44 230 HIS A C 1
ATOM 1733 O O . HIS A 1 230 ? 0.936 -9.453 -14.086 1 97.44 230 HIS A O 1
ATOM 1739 N N . ASP A 1 231 ? -0.458 -8.75 -15.688 1 97.56 231 ASP A N 1
ATOM 1740 C CA . ASP A 1 231 ? 0.433 -7.852 -16.406 1 97.56 231 ASP A CA 1
ATOM 1741 C C . ASP A 1 231 ? 0.867 -6.684 -15.523 1 97.56 231 ASP A C 1
ATOM 1743 O O . ASP A 1 231 ? 1.823 -5.977 -15.852 1 97.56 231 ASP A O 1
ATOM 1747 N N . ILE A 1 232 ? 0.247 -6.445 -14.438 1 96.31 232 ILE A N 1
ATOM 1748 C CA . ILE A 1 232 ? 0.488 -5.23 -13.664 1 96.31 232 ILE A CA 1
ATOM 1749 C C . ILE A 1 232 ? 1.528 -5.504 -12.586 1 96.31 232 ILE A C 1
ATOM 1751 O O . ILE A 1 232 ? 1.909 -4.602 -11.836 1 96.31 232 ILE A O 1
ATOM 1755 N N . ALA A 1 233 ? 1.95 -6.766 -12.445 1 93.75 233 ALA A N 1
ATOM 1756 C CA . ALA A 1 233 ? 2.871 -7.137 -11.375 1 93.75 233 ALA A CA 1
ATOM 1757 C C . ALA A 1 233 ? 3.916 -8.133 -11.867 1 93.75 233 ALA A C 1
ATOM 1759 O O . ALA A 1 233 ? 3.766 -8.719 -12.945 1 93.75 233 ALA A O 1
ATOM 1760 N N . GLU A 1 234 ? 4.898 -8.289 -10.945 1 94.75 234 GLU A N 1
ATOM 1761 C CA . GLU A 1 234 ? 5.883 -9.336 -11.211 1 94.75 234 GLU A CA 1
ATOM 1762 C C . GLU A 1 234 ? 5.285 -10.719 -11.008 1 94.75 234 GLU A C 1
ATOM 1764 O O . GLU A 1 234 ? 5.781 -11.703 -11.562 1 94.75 234 GLU A O 1
ATOM 1769 N N . GLY A 1 235 ? 4.23 -10.797 -10.242 1 97.12 235 GLY A N 1
ATOM 1770 C CA . GLY A 1 235 ? 3.582 -12.062 -9.969 1 97.12 235 GLY A CA 1
ATOM 1771 C C . GLY A 1 235 ? 4.441 -13.008 -9.148 1 97.12 235 GLY A C 1
ATOM 1772 O O . GLY A 1 235 ? 4.527 -14.195 -9.453 1 97.12 235 GLY A O 1
ATOM 1773 N N . ALA A 1 236 ? 5.133 -12.445 -8.117 1 97.94 236 ALA A N 1
ATOM 1774 C CA . ALA A 1 236 ? 6.031 -13.25 -7.297 1 97.94 236 ALA A CA 1
ATOM 1775 C C . ALA A 1 236 ? 5.258 -14.289 -6.492 1 97.94 236 ALA A C 1
ATOM 1777 O O . ALA A 1 236 ? 5.566 -15.484 -6.543 1 97.94 236 ALA A O 1
ATOM 1778 N N . MET A 1 237 ? 4.293 -13.812 -5.773 1 96.69 237 MET A N 1
ATOM 1779 C CA . MET A 1 237 ? 3.467 -14.695 -4.957 1 96.69 237 MET A CA 1
ATOM 1780 C C . MET A 1 237 ? 2.488 -15.484 -5.82 1 96.69 237 MET A C 1
ATOM 1782 O O . MET A 1 237 ? 2.404 -16.703 -5.715 1 96.69 237 MET A O 1
ATOM 1786 N N . ASP A 1 238 ? 1.792 -14.828 -6.715 1 96.38 238 ASP A N 1
ATOM 1787 C CA . ASP A 1 238 ? 0.771 -15.391 -7.594 1 96.38 238 ASP A CA 1
ATOM 1788 C C . ASP A 1 238 ? 1.203 -15.32 -9.055 1 96.38 238 ASP A C 1
ATOM 1790 O O . ASP A 1 238 ? 0.931 -14.328 -9.742 1 96.38 238 ASP A O 1
ATOM 1794 N N . ASN A 1 239 ? 1.82 -16.297 -9.586 1 97.38 239 ASN A N 1
ATOM 1795 C CA . ASN A 1 239 ? 2.145 -17.562 -8.938 1 97.38 239 ASN A CA 1
ATOM 1796 C C . ASN A 1 239 ? 3.57 -18.016 -9.25 1 97.38 239 ASN A C 1
ATOM 1798 O O . ASN A 1 239 ? 3.82 -19.188 -9.484 1 97.38 239 ASN A O 1
ATOM 1802 N N . GLY A 1 240 ? 4.484 -16.953 -9.391 1 98.5 240 GLY A N 1
ATOM 1803 C CA . GLY A 1 240 ? 5.883 -17.297 -9.578 1 98.5 240 GLY A CA 1
ATOM 1804 C C . GLY A 1 240 ? 6.414 -18.25 -8.523 1 98.5 240 GLY A C 1
ATOM 1805 O O . GLY A 1 240 ? 7.18 -19.172 -8.828 1 98.5 240 GLY A O 1
ATOM 1806 N N . ALA A 1 241 ? 5.984 -18.062 -7.316 1 98.5 241 ALA A N 1
ATOM 1807 C CA . ALA A 1 241 ? 6.43 -18.891 -6.203 1 98.5 241 ALA A CA 1
ATOM 1808 C C . ALA A 1 241 ? 5.996 -20.344 -6.391 1 98.5 241 ALA A C 1
ATOM 1810 O O . ALA A 1 241 ? 6.738 -21.266 -6.055 1 98.5 241 ALA A O 1
ATOM 1811 N N . GLY A 1 242 ? 4.789 -20.547 -6.867 1 98.81 242 GLY A N 1
ATOM 1812 C CA . GLY A 1 242 ? 4.332 -21.891 -7.141 1 98.81 242 GLY A CA 1
ATOM 1813 C C . GLY A 1 242 ? 5.164 -22.609 -8.188 1 98.81 242 GLY A C 1
ATOM 1814 O O . GLY A 1 242 ? 5.496 -23.781 -8.031 1 98.81 242 GLY A O 1
ATOM 1815 N N . THR A 1 243 ? 5.453 -21.906 -9.242 1 98.94 243 THR A N 1
ATOM 1816 C CA . THR A 1 243 ? 6.27 -22.484 -10.297 1 98.94 243 THR A CA 1
ATOM 1817 C C . THR A 1 243 ? 7.688 -22.75 -9.797 1 98.94 243 THR A C 1
ATOM 1819 O O . THR A 1 243 ? 8.273 -23.797 -10.117 1 98.94 243 THR A O 1
ATOM 1822 N N . ALA A 1 244 ? 8.211 -21.797 -9.047 1 98.94 244 ALA A N 1
ATOM 1823 C CA . ALA A 1 244 ? 9.516 -22.016 -8.414 1 98.94 244 ALA A CA 1
ATOM 1824 C C . ALA A 1 244 ? 9.492 -23.25 -7.523 1 98.94 244 ALA A C 1
ATOM 1826 O O . ALA A 1 244 ? 10.469 -24 -7.477 1 98.94 244 ALA A O 1
ATOM 1827 N N . MET A 1 245 ? 8.445 -23.438 -6.809 1 98.94 245 MET A N 1
ATOM 1828 C CA . MET A 1 245 ? 8.273 -24.594 -5.938 1 98.94 245 MET A CA 1
ATOM 1829 C C . MET A 1 245 ? 8.305 -25.891 -6.738 1 98.94 245 MET A C 1
ATOM 1831 O O . MET A 1 245 ? 8.953 -26.859 -6.34 1 98.94 245 MET A O 1
ATOM 1835 N N . VAL A 1 246 ? 7.625 -25.891 -7.859 1 98.94 246 VAL A N 1
ATOM 1836 C CA . VAL A 1 246 ? 7.613 -27.078 -8.711 1 98.94 246 VAL A CA 1
ATOM 1837 C C . VAL A 1 246 ? 9.039 -27.438 -9.125 1 98.94 246 VAL A C 1
ATOM 1839 O O . VAL A 1 246 ? 9.43 -28.609 -9.07 1 98.94 246 VAL A O 1
ATOM 1842 N N . VAL A 1 247 ? 9.812 -26.453 -9.5 1 98.94 247 VAL A N 1
ATOM 1843 C CA . VAL A 1 247 ? 11.188 -26.688 -9.914 1 98.94 247 VAL A CA 1
ATOM 1844 C C . VAL A 1 247 ? 12 -27.234 -8.742 1 98.94 247 VAL A C 1
ATOM 1846 O O . VAL A 1 247 ? 12.789 -28.172 -8.914 1 98.94 247 VAL A O 1
ATOM 1849 N N . GLU A 1 248 ? 11.812 -26.641 -7.574 1 98.88 248 GLU A N 1
ATOM 1850 C CA . GLU A 1 248 ? 12.531 -27.094 -6.395 1 98.88 248 GLU A CA 1
ATOM 1851 C C . GLU A 1 248 ? 12.141 -28.531 -6.031 1 98.88 248 GLU A C 1
ATOM 1853 O O . GLU A 1 248 ? 12.984 -29.328 -5.645 1 98.88 248 GLU A O 1
ATOM 1858 N N . LEU A 1 249 ? 10.844 -28.844 -6.141 1 98.94 249 LEU A N 1
ATOM 1859 C CA . LEU A 1 249 ? 10.383 -30.203 -5.879 1 98.94 249 LEU A CA 1
ATOM 1860 C C . LEU A 1 249 ? 10.992 -31.188 -6.883 1 98.94 249 LEU A C 1
ATOM 1862 O O . LEU A 1 249 ? 11.398 -32.281 -6.508 1 98.94 249 LEU A O 1
ATOM 1866 N N . ALA A 1 250 ? 10.992 -30.766 -8.148 1 98.94 250 ALA A N 1
ATOM 1867 C CA . ALA A 1 250 ? 11.586 -31.625 -9.172 1 98.94 250 ALA A CA 1
ATOM 1868 C C . ALA A 1 250 ? 13.039 -31.938 -8.836 1 98.94 250 ALA A C 1
ATOM 1870 O O . ALA A 1 250 ? 13.469 -33.094 -8.953 1 98.94 250 ALA A O 1
ATOM 1871 N N . ARG A 1 251 ? 13.82 -30.938 -8.398 1 98.75 251 ARG A N 1
ATOM 1872 C CA . ARG A 1 251 ? 15.203 -31.156 -8.008 1 98.75 251 ARG A CA 1
ATOM 1873 C C . ARG A 1 251 ? 15.312 -32.156 -6.859 1 98.75 251 ARG A C 1
ATOM 1875 O O . ARG A 1 251 ? 16.109 -33.094 -6.918 1 98.75 251 ARG A O 1
ATOM 1882 N N . ALA A 1 252 ? 14.547 -31.938 -5.828 1 98.5 252 ALA A N 1
ATOM 1883 C CA . ALA A 1 252 ? 14.602 -32.781 -4.637 1 98.5 252 ALA A CA 1
ATOM 1884 C C . ALA A 1 252 ? 14.164 -34.219 -4.957 1 98.5 252 ALA A C 1
ATOM 1886 O O . ALA A 1 252 ? 14.758 -35.188 -4.457 1 98.5 252 ALA A O 1
ATOM 1887 N N . LEU A 1 253 ? 13.141 -34.344 -5.785 1 98.69 253 LEU A N 1
ATOM 1888 C CA . LEU A 1 253 ? 12.625 -35.688 -6.148 1 98.69 253 LEU A CA 1
ATOM 1889 C C . LEU A 1 253 ? 13.602 -36.406 -7.062 1 98.69 253 LEU A C 1
ATOM 1891 O O . LEU A 1 253 ? 13.719 -37.625 -7 1 98.69 253 LEU A O 1
ATOM 1895 N N . ALA A 1 254 ? 14.25 -35.625 -7.938 1 97.94 254 ALA A N 1
ATOM 1896 C CA . ALA A 1 254 ? 15.266 -36.25 -8.789 1 97.94 254 ALA A CA 1
ATOM 1897 C C . ALA A 1 254 ? 16.344 -36.906 -7.949 1 97.94 254 ALA A C 1
ATOM 1899 O O . ALA A 1 254 ? 16.844 -38 -8.297 1 97.94 254 ALA A O 1
ATOM 1900 N N . ALA A 1 255 ? 16.672 -36.344 -6.84 1 95.06 255 ALA A N 1
ATOM 1901 C CA . ALA A 1 255 ? 17.688 -36.875 -5.938 1 95.06 255 ALA A CA 1
ATOM 1902 C C . ALA A 1 255 ? 17.156 -38.094 -5.188 1 95.06 255 ALA A C 1
ATOM 1904 O O . ALA A 1 255 ? 17.938 -38.875 -4.648 1 95.06 255 ALA A O 1
ATOM 1905 N N . ARG A 1 256 ? 15.852 -38.25 -5.207 1 95.38 256 ARG A N 1
ATOM 1906 C CA . ARG A 1 256 ? 15.195 -39.375 -4.523 1 95.38 256 ARG A CA 1
ATOM 1907 C C . ARG A 1 256 ? 14.383 -40.219 -5.504 1 95.38 256 ARG A C 1
ATOM 1909 O O . ARG A 1 256 ? 13.352 -40.781 -5.141 1 95.38 256 ARG A O 1
ATOM 1916 N N . GLU A 1 257 ? 14.797 -40.219 -6.668 1 96.56 257 GLU A N 1
ATOM 1917 C CA . GLU A 1 257 ? 13.969 -40.812 -7.719 1 96.56 257 GLU A CA 1
ATOM 1918 C C . GLU A 1 257 ? 13.734 -42.281 -7.473 1 96.56 257 GLU A C 1
ATOM 1920 O O . GLU A 1 257 ? 12.664 -42.812 -7.785 1 96.56 257 GLU A O 1
ATOM 1925 N N . GLY A 1 258 ? 14.703 -42.969 -6.875 1 96 258 GLY A N 1
ATOM 1926 C CA . GLY A 1 258 ? 14.609 -44.375 -6.594 1 96 258 GLY A CA 1
ATOM 1927 C C . GLY A 1 258 ? 13.5 -44.719 -5.613 1 96 258 GLY A C 1
ATOM 1928 O O . GLY A 1 258 ? 13.07 -45.875 -5.523 1 96 258 GLY A O 1
ATOM 1929 N N . GLU A 1 259 ? 13.055 -43.719 -4.879 1 95.94 259 GLU A N 1
ATOM 1930 C CA . GLU A 1 259 ? 12.008 -43.938 -3.877 1 95.94 259 GLU A CA 1
ATOM 1931 C C . GLU A 1 259 ? 10.617 -43.812 -4.488 1 95.94 259 GLU A C 1
ATOM 1933 O O . GLU A 1 259 ? 9.625 -44.156 -3.867 1 95.94 259 GLU A O 1
ATOM 1938 N N . LEU A 1 260 ? 10.539 -43.281 -5.668 1 98.12 260 LEU A N 1
ATOM 1939 C CA . LEU A 1 260 ? 9.25 -43.094 -6.332 1 98.12 260 LEU A CA 1
ATOM 1940 C C . LEU A 1 260 ? 8.758 -44.438 -6.918 1 98.12 260 LEU A C 1
ATOM 1942 O O . LEU A 1 260 ? 9.461 -45.062 -7.703 1 98.12 260 LEU A O 1
ATOM 1946 N N . GLU A 1 261 ? 7.59 -44.844 -6.543 1 98.44 261 GLU A N 1
ATOM 1947 C CA . GLU A 1 261 ? 7.023 -46.094 -7.039 1 98.44 261 GLU A CA 1
ATOM 1948 C C . GLU A 1 261 ? 5.961 -45.844 -8.102 1 98.44 261 GLU A C 1
ATOM 1950 O O . GLU A 1 261 ? 5.484 -46.781 -8.758 1 98.44 261 GLU A O 1
ATOM 1955 N N . THR A 1 262 ? 5.578 -44.625 -8.242 1 98.25 262 THR A N 1
ATOM 1956 C CA . THR A 1 262 ? 4.668 -44.125 -9.266 1 98.25 262 THR A CA 1
ATOM 1957 C C . THR A 1 262 ? 5.293 -42.938 -10.016 1 98.25 262 THR A C 1
ATOM 1959 O O . THR A 1 262 ? 6.051 -42.156 -9.43 1 98.25 262 THR A O 1
ATOM 1962 N N . ARG A 1 263 ? 4.953 -42.812 -11.336 1 98.44 263 ARG A N 1
ATOM 1963 C CA . ARG A 1 263 ? 5.434 -41.688 -12.125 1 98.44 263 ARG A CA 1
ATOM 1964 C C . ARG A 1 263 ? 4.957 -40.375 -11.539 1 98.44 263 ARG A C 1
ATOM 1966 O O . ARG A 1 263 ? 3.803 -40.25 -11.117 1 98.44 263 ARG A O 1
ATOM 1973 N N . VAL A 1 264 ? 5.875 -39.469 -11.461 1 98.88 264 VAL A N 1
ATOM 1974 C CA . VAL A 1 264 ? 5.531 -38.094 -11.102 1 98.88 264 VAL A CA 1
ATOM 1975 C C . VAL A 1 264 ? 5.656 -37.188 -12.328 1 98.88 264 VAL A C 1
ATOM 1977 O O . VAL A 1 264 ? 6.727 -37.094 -12.938 1 98.88 264 VAL A O 1
ATOM 1980 N N . ARG A 1 265 ? 4.598 -36.531 -12.742 1 98.81 265 ARG A N 1
ATOM 1981 C CA . ARG A 1 265 ? 4.605 -35.594 -13.844 1 98.81 265 ARG A CA 1
ATOM 1982 C C . ARG A 1 265 ? 4.465 -34.156 -13.336 1 98.81 265 ARG A C 1
ATOM 1984 O O . ARG A 1 265 ? 3.602 -33.875 -12.5 1 98.81 265 ARG A O 1
ATOM 1991 N N . PHE A 1 266 ? 5.383 -33.375 -13.75 1 98.94 266 PHE A N 1
ATOM 1992 C CA . PHE A 1 266 ? 5.316 -31.938 -13.461 1 98.94 266 PHE A CA 1
ATOM 1993 C C . PHE A 1 266 ? 4.594 -31.188 -14.578 1 98.94 266 PHE A C 1
ATOM 1995 O O . PHE A 1 266 ? 4.891 -31.391 -15.758 1 98.94 266 PHE A O 1
ATOM 2002 N N . VAL A 1 267 ? 3.623 -30.359 -14.203 1 98.94 267 VAL A N 1
ATOM 2003 C CA . VAL A 1 267 ? 2.904 -29.562 -15.203 1 98.94 267 VAL A CA 1
ATOM 2004 C C . VAL A 1 267 ? 2.764 -28.125 -14.711 1 98.94 267 VAL A C 1
ATOM 2006 O O . VAL A 1 267 ? 2.082 -27.859 -13.719 1 98.94 267 VAL A O 1
ATOM 2009 N N . CYS A 1 268 ? 3.412 -27.188 -15.297 1 98.94 268 CYS A N 1
ATOM 2010 C CA . CYS A 1 268 ? 3.213 -25.766 -15.07 1 98.94 268 CYS A CA 1
ATOM 2011 C C . CYS A 1 268 ? 2.312 -25.156 -16.141 1 98.94 268 CYS A C 1
ATOM 2013 O O . CYS A 1 268 ? 2.727 -25.016 -17.297 1 98.94 268 CYS A O 1
ATOM 2015 N N . PHE A 1 269 ? 1.13 -24.812 -15.695 1 98.94 269 PHE A N 1
ATOM 2016 C CA . PHE A 1 269 ? 0.075 -24.438 -16.625 1 98.94 269 PHE A CA 1
ATOM 2017 C C . PHE A 1 269 ? 0.248 -23 -17.078 1 98.94 269 PHE A C 1
ATOM 2019 O O . PHE A 1 269 ? 0.694 -22.141 -16.312 1 98.94 269 PHE A O 1
ATOM 2026 N N . GLY A 1 270 ? -0.079 -22.766 -18.344 1 98.62 270 GLY A N 1
ATOM 2027 C CA . GLY A 1 270 ? -0.278 -21.406 -18.828 1 98.62 270 GLY A CA 1
ATOM 2028 C C . GLY A 1 270 ? -1.723 -20.953 -18.75 1 98.62 270 GLY A C 1
ATOM 2029 O O . GLY A 1 270 ? -2.629 -21.766 -18.578 1 98.62 270 GLY A O 1
ATOM 2030 N N . ALA A 1 271 ? -1.94 -19.656 -18.734 1 97.81 271 ALA A N 1
ATOM 2031 C CA . ALA A 1 271 ? -3.225 -18.984 -18.906 1 97.81 271 ALA A CA 1
ATOM 2032 C C . ALA A 1 271 ? -4.199 -19.359 -17.797 1 97.81 271 ALA A C 1
ATOM 2034 O O . ALA A 1 271 ? -5.379 -19.609 -18.062 1 97.81 271 ALA A O 1
ATOM 2035 N N . GLU A 1 272 ? -3.691 -19.484 -16.594 1 97.62 272 GLU A N 1
ATOM 2036 C CA . GLU A 1 272 ? -4.574 -19.703 -15.453 1 97.62 272 GLU A CA 1
ATOM 2037 C C . GLU A 1 272 ? -5.383 -18.438 -15.148 1 97.62 272 GLU A C 1
ATOM 2039 O O . GLU A 1 272 ? -6.582 -18.516 -14.875 1 97.62 272 GLU A O 1
ATOM 2044 N N . GLU A 1 273 ? -4.797 -17.281 -15.258 1 96.25 273 GLU A N 1
ATOM 2045 C CA . GLU A 1 273 ? -5.328 -16.016 -14.758 1 96.25 273 GLU A CA 1
ATOM 2046 C C . GLU A 1 273 ? -6.473 -15.523 -15.633 1 96.25 273 GLU A C 1
ATOM 2048 O O . GLU A 1 273 ? -7.172 -14.57 -15.273 1 96.25 273 GLU A O 1
ATOM 2053 N N . VAL A 1 274 ? -6.652 -16.172 -16.797 1 94.06 274 VAL A N 1
ATOM 2054 C CA . VAL A 1 274 ? -7.738 -15.75 -17.656 1 94.06 274 VAL A CA 1
ATOM 2055 C C . VAL A 1 274 ? -8.789 -16.859 -17.766 1 94.06 274 VAL A C 1
ATOM 2057 O O . VAL A 1 274 ? -9.516 -16.953 -18.75 1 94.06 274 VAL A O 1
ATOM 2060 N N . GLY A 1 275 ? -8.828 -17.766 -16.766 1 93.25 275 GLY A N 1
ATOM 2061 C CA . GLY A 1 275 ? -9.945 -18.703 -16.719 1 93.25 275 GLY A CA 1
ATOM 2062 C C . GLY A 1 275 ? -9.516 -20.156 -16.734 1 93.25 275 GLY A C 1
ATOM 2063 O O . GLY A 1 275 ? -10.148 -20.984 -17.375 1 93.25 275 GLY A O 1
ATOM 2064 N N . LEU A 1 276 ? -8.414 -20.5 -16.188 1 96.25 276 LEU A N 1
ATOM 2065 C CA . LEU A 1 276 ? -7.934 -21.875 -16.031 1 96.25 276 LEU A CA 1
ATOM 2066 C C . LEU A 1 276 ? -7.777 -22.562 -17.375 1 96.25 276 LEU A C 1
ATOM 2068 O O . LEU A 1 276 ? -8.031 -23.75 -17.5 1 96.25 276 LEU A O 1
ATOM 2072 N N . VAL A 1 277 ? -7.355 -21.859 -18.344 1 96.88 277 VAL A N 1
ATOM 2073 C CA . VAL A 1 277 ? -7.383 -22.375 -19.719 1 96.88 277 VAL A CA 1
ATOM 2074 C C . VAL A 1 277 ? -6.391 -23.516 -19.859 1 96.88 277 VAL A C 1
ATOM 2076 O O . VAL A 1 277 ? -6.711 -24.547 -20.453 1 96.88 277 VAL A O 1
ATOM 2079 N N . GLY A 1 278 ? -5.199 -23.344 -19.328 1 98.25 278 GLY A N 1
ATOM 2080 C CA . GLY A 1 278 ? -4.168 -24.359 -19.469 1 98.25 278 GLY A CA 1
ATOM 2081 C C . GLY A 1 278 ? -4.531 -25.672 -18.812 1 98.25 278 GLY A C 1
ATOM 2082 O O . GLY A 1 278 ? -4.312 -26.75 -19.391 1 98.25 278 GLY A O 1
ATOM 2083 N N . SER A 1 279 ? -5.047 -25.609 -17.594 1 98.38 279 SER A N 1
ATOM 2084 C CA . SER A 1 279 ? -5.402 -26.844 -16.891 1 98.38 279 SER A CA 1
ATOM 2085 C C . SER A 1 279 ? -6.621 -27.5 -17.516 1 98.38 279 SER A C 1
ATOM 2087 O O . SER A 1 279 ? -6.711 -28.734 -17.562 1 98.38 279 SER A O 1
ATOM 2089 N N . GLU A 1 280 ? -7.59 -26.719 -17.984 1 97.06 280 GLU A N 1
ATOM 2090 C CA . GLU A 1 280 ? -8.727 -27.297 -18.688 1 97.06 280 GLU A CA 1
ATOM 2091 C C . GLU A 1 280 ? -8.281 -28 -19.984 1 97.06 280 GLU A C 1
ATOM 2093 O O . GLU A 1 280 ? -8.758 -29.078 -20.297 1 97.06 280 GLU A O 1
ATOM 2098 N N . TYR A 1 281 ? -7.426 -27.328 -20.703 1 97.75 281 TYR A N 1
ATOM 2099 C CA . TYR A 1 281 ? -6.848 -27.922 -21.906 1 97.75 281 TYR A CA 1
ATOM 2100 C C . TYR A 1 281 ? -6.211 -29.266 -21.609 1 97.75 281 TYR A C 1
ATOM 2102 O O . TYR A 1 281 ? -6.434 -30.234 -22.328 1 97.75 281 TYR A O 1
ATOM 2110 N N . GLU A 1 282 ? -5.41 -29.297 -20.578 1 98.44 282 GLU A N 1
ATOM 2111 C CA . GLU A 1 282 ? -4.711 -30.531 -20.203 1 98.44 282 GLU A CA 1
ATOM 2112 C C . GLU A 1 282 ? -5.691 -31.625 -19.781 1 98.44 282 GLU A C 1
ATOM 2114 O O . GLU A 1 282 ? -5.531 -32.781 -20.156 1 98.44 282 GLU A O 1
ATOM 2119 N N . ALA A 1 283 ? -6.664 -31.297 -18.969 1 98.12 283 ALA A N 1
ATOM 2120 C CA . ALA A 1 283 ? -7.668 -32.25 -18.531 1 98.12 283 ALA A CA 1
ATOM 2121 C C . ALA A 1 283 ? -8.422 -32.844 -19.719 1 98.12 283 ALA A C 1
ATOM 2123 O O . ALA A 1 283 ? -8.688 -34.062 -19.766 1 98.12 283 ALA A O 1
ATOM 2124 N N . ASP A 1 284 ? -8.781 -31.984 -20.625 1 96.94 284 ASP A N 1
ATOM 2125 C CA . ASP A 1 284 ? -9.492 -32.438 -21.828 1 96.94 284 ASP A CA 1
ATOM 2126 C C . ASP A 1 284 ? -8.617 -33.344 -22.688 1 96.94 284 ASP A C 1
ATOM 2128 O O . ASP A 1 284 ? -9.094 -34.344 -23.219 1 96.94 284 ASP A O 1
ATOM 2132 N N . ARG A 1 285 ? -7.445 -32.906 -22.891 1 97 285 ARG A N 1
ATOM 2133 C CA . ARG A 1 285 ? -6.492 -33.656 -23.703 1 97 285 ARG A CA 1
ATOM 2134 C C . ARG A 1 285 ? -6.316 -35.062 -23.172 1 97 285 ARG A C 1
ATOM 2136 O O . ARG A 1 285 ? -6.152 -36 -23.953 1 97 285 ARG A O 1
ATOM 2143 N N . LEU A 1 286 ? -6.297 -35.25 -21.844 1 97.5 286 LEU A N 1
ATOM 2144 C CA . LEU A 1 286 ? -6.102 -36.562 -21.234 1 97.5 286 LEU A CA 1
ATOM 2145 C C . LEU A 1 286 ? -7.293 -37.469 -21.5 1 97.5 286 LEU A C 1
ATOM 2147 O O . LEU A 1 286 ? -7.141 -38.719 -21.594 1 97.5 286 LEU A O 1
ATOM 2151 N N . GLY A 1 287 ? -8.523 -36.906 -21.625 1 96.5 287 GLY A N 1
ATOM 2152 C CA . GLY A 1 287 ? -9.711 -37.719 -21.859 1 96.5 287 GLY A CA 1
ATOM 2153 C C . GLY A 1 287 ? -9.875 -38.844 -20.844 1 96.5 287 GLY A C 1
ATOM 2154 O O . GLY A 1 287 ? -9.852 -38.594 -19.641 1 96.5 287 GLY A O 1
ATOM 2155 N N . PRO A 1 288 ? -9.914 -40.094 -21.312 1 96.31 288 PRO A N 1
ATOM 2156 C CA . PRO A 1 288 ? -10.078 -41.219 -20.406 1 96.31 288 PRO A CA 1
ATOM 2157 C C . PRO A 1 288 ? -8.859 -41.469 -19.516 1 96.31 288 PRO A C 1
ATOM 2159 O O . PRO A 1 288 ? -8.969 -42.062 -18.453 1 96.31 288 PRO A O 1
ATOM 2162 N N . ASP A 1 289 ? -7.766 -41 -19.969 1 97.31 289 ASP A N 1
ATOM 2163 C CA . ASP A 1 289 ? -6.527 -41.188 -19.219 1 97.31 289 ASP A CA 1
ATOM 2164 C C . ASP A 1 289 ? -6.52 -40.375 -17.938 1 97.31 289 ASP A C 1
ATOM 2166 O O . ASP A 1 289 ? -5.645 -40.562 -17.078 1 97.31 289 ASP A O 1
ATOM 2170 N N . ARG A 1 290 ? -7.535 -39.5 -17.719 1 97.38 290 ARG A N 1
ATOM 2171 C CA . ARG A 1 290 ? -7.684 -38.812 -16.438 1 97.38 290 ARG A CA 1
ATOM 2172 C C . ARG A 1 290 ? -7.719 -39.781 -15.273 1 97.38 290 ARG A C 1
ATOM 2174 O O . ARG A 1 290 ? -7.262 -39.469 -14.18 1 97.38 290 ARG A O 1
ATOM 2181 N N . SER A 1 291 ? -8.258 -40.938 -15.586 1 96.44 291 SER A N 1
ATOM 2182 C CA . SER A 1 291 ? -8.422 -41.938 -14.555 1 96.44 291 SER A CA 1
ATOM 2183 C C . SER A 1 291 ? -7.07 -42.438 -14.047 1 96.44 291 SER A C 1
ATOM 2185 O O . SER A 1 291 ? -6.988 -43.031 -12.977 1 96.44 291 SER A O 1
ATOM 2187 N N . ASN A 1 292 ? -5.996 -42.188 -14.797 1 97.75 292 ASN A N 1
ATOM 2188 C CA . ASN A 1 292 ? -4.66 -42.594 -14.398 1 97.75 292 ASN A CA 1
ATOM 2189 C C . ASN A 1 292 ? -4.035 -41.625 -13.406 1 97.75 292 ASN A C 1
ATOM 2191 O O . ASN A 1 292 ? -3.027 -41.938 -12.766 1 97.75 292 ASN A O 1
ATOM 2195 N N . VAL A 1 293 ? -4.617 -40.438 -13.266 1 98.62 293 VAL A N 1
ATOM 2196 C CA . VAL A 1 293 ? -4.078 -39.469 -12.336 1 98.62 293 VAL A CA 1
ATOM 2197 C C . VAL A 1 293 ? -4.465 -39.844 -10.906 1 98.62 293 VAL A C 1
ATOM 2199 O O . VAL A 1 293 ? -5.645 -39.781 -10.547 1 98.62 293 VAL A O 1
ATOM 2202 N N . LYS A 1 294 ? -3.521 -40.188 -10.156 1 98.38 294 LYS A N 1
ATOM 2203 C CA . LYS A 1 294 ? -3.703 -40.688 -8.789 1 98.38 294 LYS A CA 1
ATOM 2204 C C . LYS A 1 294 ? -4.012 -39.531 -7.832 1 98.38 294 LYS A C 1
ATOM 2206 O O . LYS A 1 294 ? -4.871 -39.656 -6.961 1 98.38 294 LYS A O 1
ATOM 2211 N N . ALA A 1 295 ? -3.312 -38.438 -7.961 1 98.69 295 ALA A N 1
ATOM 2212 C CA . ALA A 1 295 ? -3.439 -37.25 -7.121 1 98.69 295 ALA A CA 1
ATOM 2213 C C . ALA A 1 295 ? -2.695 -36.094 -7.727 1 98.69 295 ALA A C 1
ATOM 2215 O O . ALA A 1 295 ? -1.787 -36.25 -8.539 1 98.69 295 ALA A O 1
ATOM 2216 N N . ILE A 1 296 ? -3.154 -34.906 -7.352 1 98.88 296 ILE A N 1
ATOM 2217 C CA . ILE A 1 296 ? -2.514 -33.719 -7.836 1 98.88 296 ILE A CA 1
ATOM 2218 C C . ILE A 1 296 ? -2.08 -32.844 -6.656 1 98.88 296 ILE A C 1
ATOM 2220 O O . ILE A 1 296 ? -2.852 -32.625 -5.719 1 98.88 296 ILE A O 1
ATOM 2224 N N . VAL A 1 297 ? -0.819 -32.375 -6.629 1 98.94 297 VAL A N 1
ATOM 2225 C CA . VAL A 1 297 ? -0.281 -31.375 -5.719 1 98.94 297 VAL A CA 1
ATOM 2226 C C . VAL A 1 297 ? -0.131 -30.047 -6.449 1 98.94 297 VAL A C 1
ATOM 2228 O O . VAL A 1 297 ? 0.922 -29.75 -7.027 1 98.94 297 VAL A O 1
ATOM 2231 N N . ASN A 1 298 ? -1.186 -29.25 -6.414 1 98.94 298 ASN A N 1
ATOM 2232 C CA . ASN A 1 298 ? -1.207 -27.984 -7.145 1 98.94 298 ASN A CA 1
ATOM 2233 C C . ASN A 1 298 ? -0.71 -26.828 -6.277 1 98.94 298 ASN A C 1
ATOM 2235 O O . ASN A 1 298 ? -1.357 -26.453 -5.297 1 98.94 298 ASN A O 1
ATOM 2239 N N . ASN A 1 299 ? 0.404 -26.25 -6.641 1 98.88 299 ASN A N 1
ATOM 2240 C CA . ASN A 1 299 ? 1.034 -25.172 -5.879 1 98.88 299 ASN A CA 1
ATOM 2241 C C . ASN A 1 299 ? 0.563 -23.797 -6.344 1 98.88 299 ASN A C 1
ATOM 2243 O O . ASN A 1 299 ? 0.972 -23.328 -7.406 1 98.88 299 ASN A O 1
ATOM 2247 N N . ASP A 1 300 ? -0.237 -23.156 -5.586 1 97.56 300 ASP A N 1
ATOM 2248 C CA . ASP A 1 300 ? -0.783 -21.828 -5.852 1 97.56 300 ASP A CA 1
ATOM 2249 C C . ASP A 1 300 ? -0.989 -21.062 -4.551 1 97.56 300 ASP A C 1
ATOM 2251 O O . ASP A 1 300 ? -1.937 -21.312 -3.809 1 97.56 300 ASP A O 1
ATOM 2255 N N . GLY A 1 301 ? -0.116 -20.125 -4.289 1 95.25 301 GLY A N 1
ATOM 2256 C CA . GLY A 1 301 ? -0.185 -19.344 -3.064 1 95.25 301 GLY A CA 1
ATOM 2257 C C . GLY A 1 301 ? 0.758 -19.844 -1.986 1 95.25 301 GLY A C 1
ATOM 2258 O O . GLY A 1 301 ? 0.601 -19.5 -0.812 1 95.25 301 GLY A O 1
ATOM 2259 N N . VAL A 1 302 ? 1.72 -20.641 -2.414 1 97.69 302 VAL A N 1
ATOM 2260 C CA . VAL A 1 302 ? 2.746 -21.109 -1.486 1 97.69 302 VAL A CA 1
ATOM 2261 C C . VAL A 1 302 ? 3.705 -19.969 -1.162 1 97.69 302 VAL A C 1
ATOM 2263 O O . VAL A 1 302 ? 3.713 -18.938 -1.848 1 97.69 302 VAL A O 1
ATOM 2266 N N . VAL A 1 303 ? 4.453 -20.062 -0.145 1 97.38 303 VAL A N 1
ATOM 2267 C CA . VAL A 1 303 ? 5.582 -19.219 0.241 1 97.38 303 VAL A CA 1
ATOM 2268 C C . VAL A 1 303 ? 5.066 -17.875 0.767 1 97.38 303 VAL A C 1
ATOM 2270 O O . VAL A 1 303 ? 5.828 -17.094 1.343 1 97.38 303 VAL A O 1
ATOM 2273 N N . ALA A 1 304 ? 3.719 -17.609 0.622 1 94.81 304 ALA A N 1
ATOM 2274 C CA . ALA A 1 304 ? 3.15 -16.359 1.121 1 94.81 304 ALA A CA 1
ATOM 2275 C C . ALA A 1 304 ? 3.123 -16.344 2.646 1 94.81 304 ALA A C 1
ATOM 2277 O O . ALA A 1 304 ? 3.227 -15.273 3.262 1 94.81 304 ALA A O 1
ATOM 2278 N N . GLY A 1 305 ? 2.947 -17.406 3.23 1 95.06 305 GLY A N 1
ATOM 2279 C CA . GLY A 1 305 ? 3.041 -17.656 4.66 1 95.06 305 GLY A CA 1
ATOM 2280 C C . GLY A 1 305 ? 3.883 -18.875 5 1 95.06 305 GLY A C 1
ATOM 2281 O O . GLY A 1 305 ? 4.164 -19.703 4.129 1 95.06 305 GLY A O 1
ATOM 2282 N N . ARG A 1 306 ? 4.238 -18.969 6.273 1 94.44 306 ARG A N 1
ATOM 2283 C CA . ARG A 1 306 ? 5.148 -20.031 6.699 1 94.44 306 ARG A CA 1
ATOM 2284 C C . ARG A 1 306 ? 4.441 -21.375 6.715 1 94.44 306 ARG A C 1
ATOM 2286 O O . ARG A 1 306 ? 5.004 -22.375 6.262 1 94.44 306 ARG A O 1
ATOM 2293 N N . THR A 1 307 ? 3.184 -21.375 7.176 1 97.31 307 THR A N 1
ATOM 2294 C CA . THR A 1 307 ? 2.449 -22.625 7.379 1 97.31 307 THR A CA 1
ATOM 2295 C C . THR A 1 307 ? 1.647 -22.984 6.129 1 97.31 307 THR A C 1
ATOM 2297 O O . THR A 1 307 ? 0.865 -22.172 5.633 1 97.31 307 THR A O 1
ATOM 2300 N N . LEU A 1 308 ? 1.854 -24.203 5.637 1 98.44 308 LEU A N 1
ATOM 2301 C CA . LEU A 1 308 ? 1.117 -24.688 4.477 1 98.44 308 LEU A CA 1
ATOM 2302 C C . LEU A 1 308 ? -0.362 -24.859 4.805 1 98.44 308 LEU A C 1
ATOM 2304 O O . LEU A 1 308 ? -0.712 -25.266 5.918 1 98.44 308 LEU A O 1
ATOM 2308 N N . LYS A 1 309 ? -1.176 -24.531 3.891 1 97.88 309 LYS A N 1
ATOM 2309 C CA . LYS A 1 309 ? -2.623 -24.734 3.932 1 97.88 309 LYS A CA 1
ATOM 2310 C C . LYS A 1 309 ? -3.113 -25.469 2.689 1 97.88 309 LYS A C 1
ATOM 2312 O O . LYS A 1 309 ? -3.027 -24.953 1.575 1 97.88 309 LYS A O 1
ATOM 2317 N N . LEU A 1 310 ? -3.645 -26.688 2.855 1 98.56 310 LEU A N 1
ATOM 2318 C CA . LEU A 1 310 ? -4.023 -27.547 1.737 1 98.56 310 LEU A CA 1
ATOM 2319 C C . LEU A 1 310 ? -5.535 -27.766 1.711 1 98.56 310 LEU A C 1
ATOM 2321 O O . LEU A 1 310 ? -6.098 -28.328 2.648 1 98.56 310 LEU A O 1
ATOM 2325 N N . HIS A 1 311 ? -6.223 -27.312 0.684 1 98.25 311 HIS A N 1
ATOM 2326 C CA . HIS A 1 311 ? -7.582 -27.766 0.427 1 98.25 311 HIS A CA 1
ATOM 2327 C C . HIS A 1 311 ? -7.586 -29.188 -0.138 1 98.25 311 HIS A C 1
ATOM 2329 O O . HIS A 1 311 ? -6.879 -29.484 -1.104 1 98.25 311 HIS A O 1
ATOM 2335 N N . THR A 1 312 ? -8.445 -30.094 0.43 1 98.5 312 THR A N 1
ATOM 2336 C CA . THR A 1 312 ? -8.383 -31.5 0.076 1 98.5 312 THR A CA 1
ATOM 2337 C C . THR A 1 312 ? -9.641 -31.938 -0.668 1 98.5 312 THR A C 1
ATOM 2339 O O . THR A 1 312 ? -9.75 -33.094 -1.101 1 98.5 312 THR A O 1
ATOM 2342 N N . HIS A 1 313 ? -10.641 -31.047 -0.752 1 97.81 313 HIS A N 1
ATOM 2343 C CA . HIS A 1 313 ? -11.852 -31.203 -1.542 1 97.81 313 HIS A CA 1
ATOM 2344 C C . HIS A 1 313 ? -12.633 -32.438 -1.093 1 97.81 313 HIS A C 1
ATOM 2346 O O . HIS A 1 313 ? -13.258 -33.125 -1.913 1 97.81 313 HIS A O 1
ATOM 2352 N N . GLY A 1 314 ? -12.445 -32.844 0.153 1 96.81 314 GLY A N 1
ATOM 2353 C CA . GLY A 1 314 ? -13.219 -33.938 0.729 1 96.81 314 GLY A CA 1
ATOM 2354 C C . GLY A 1 314 ? -12.578 -35.312 0.523 1 96.81 314 GLY A C 1
ATOM 2355 O O . GLY A 1 314 ? -13.148 -36.344 0.894 1 96.81 314 GLY A O 1
ATOM 2356 N N . PHE A 1 315 ? -11.406 -35.375 -0.069 1 98.38 315 PHE A N 1
ATOM 2357 C CA . PHE A 1 315 ? -10.711 -36.625 -0.238 1 98.38 315 PHE A CA 1
ATOM 2358 C C . PHE A 1 315 ? -9.953 -37 1.03 1 98.38 315 PHE A C 1
ATOM 2360 O O . PHE A 1 315 ? -8.859 -36.5 1.283 1 98.38 315 PHE A O 1
ATOM 2367 N N . ASP A 1 316 ? -10.414 -37.969 1.756 1 97.62 316 ASP A N 1
ATOM 2368 C CA . ASP A 1 316 ? -9.898 -38.344 3.068 1 97.62 316 ASP A CA 1
ATOM 2369 C C . ASP A 1 316 ? -8.445 -38.781 2.98 1 97.62 316 ASP A C 1
ATOM 2371 O O . ASP A 1 316 ? -7.645 -38.5 3.875 1 97.62 316 ASP A O 1
ATOM 2375 N N . GLU A 1 317 ? -8.18 -39.469 1.961 1 98 317 GLU A N 1
ATOM 2376 C CA . GLU A 1 317 ? -6.828 -40 1.829 1 98 317 GLU A CA 1
ATOM 2377 C C . GLU A 1 317 ? -5.805 -38.875 1.631 1 98 317 GLU A C 1
ATOM 2379 O O . GLU A 1 317 ? -4.645 -39.031 2.021 1 98 317 GLU A O 1
ATOM 2384 N N . LEU A 1 318 ? -6.211 -37.781 0.963 1 98.69 318 LEU A N 1
ATOM 2385 C CA . LEU A 1 318 ? -5.328 -36.656 0.846 1 98.69 318 LEU A CA 1
ATOM 2386 C C . LEU A 1 318 ? -5.043 -36.031 2.215 1 98.69 318 LEU A C 1
ATOM 2388 O O . LEU A 1 318 ? -3.908 -35.656 2.506 1 98.69 318 LEU A O 1
ATOM 2392 N N . GLU A 1 319 ? -6.062 -35.906 3.047 1 98.12 319 GLU A N 1
ATOM 2393 C CA . GLU A 1 319 ? -5.879 -35.406 4.406 1 98.12 319 GLU A CA 1
ATOM 2394 C C . GLU A 1 319 ? -4.918 -36.312 5.191 1 98.12 319 GLU A C 1
ATOM 2396 O O . GLU A 1 319 ? -4.035 -35.812 5.895 1 98.12 319 GLU A O 1
ATOM 2401 N N . ASP A 1 320 ? -5.121 -37.594 5.035 1 98.19 320 ASP A N 1
ATOM 2402 C CA . ASP A 1 320 ? -4.293 -38.562 5.738 1 98.19 320 ASP A CA 1
ATOM 2403 C C . ASP A 1 320 ? -2.826 -38.438 5.336 1 98.19 320 ASP A C 1
ATOM 2405 O O . ASP A 1 320 ? -1.937 -38.5 6.188 1 98.19 320 ASP A O 1
ATOM 2409 N N . ALA A 1 321 ? -2.609 -38.25 4.031 1 98.44 321 ALA A N 1
ATOM 2410 C CA . ALA A 1 321 ? -1.236 -38.125 3.549 1 98.44 321 ALA A CA 1
ATOM 2411 C C . ALA A 1 321 ? -0.577 -36.875 4.109 1 98.44 321 ALA A C 1
ATOM 2413 O O . ALA A 1 321 ? 0.584 -36.906 4.52 1 98.44 321 ALA A O 1
ATOM 2414 N N . ALA A 1 322 ? -1.311 -35.75 4.094 1 98.62 322 ALA A N 1
ATOM 2415 C CA . ALA A 1 322 ? -0.788 -34.5 4.625 1 98.62 322 ALA A CA 1
ATOM 2416 C C . ALA A 1 322 ? -0.487 -34.625 6.117 1 98.62 322 ALA A C 1
ATOM 2418 O O . ALA A 1 322 ? 0.532 -34.125 6.594 1 98.62 322 ALA A O 1
ATOM 2419 N N . GLU A 1 323 ? -1.344 -35.281 6.832 1 98.06 323 GLU A N 1
ATOM 2420 C CA . GLU A 1 323 ? -1.157 -35.469 8.266 1 98.06 323 GLU A CA 1
ATOM 2421 C C . GLU A 1 323 ? 0.073 -36.344 8.539 1 98.06 323 GLU A C 1
ATOM 2423 O O . GLU A 1 323 ? 0.815 -36.094 9.492 1 98.06 323 GLU A O 1
ATOM 2428 N N . THR A 1 324 ? 0.209 -37.344 7.785 1 97.94 324 THR A N 1
ATOM 2429 C CA . THR A 1 324 ? 1.366 -38.219 7.926 1 97.94 324 THR A CA 1
ATOM 2430 C C . THR A 1 324 ? 2.664 -37.438 7.828 1 97.94 324 THR A C 1
ATOM 2432 O O . THR A 1 324 ? 3.564 -37.594 8.656 1 97.94 324 THR A O 1
ATOM 2435 N N . VAL A 1 325 ? 2.744 -36.562 6.832 1 98.12 325 VAL A N 1
ATOM 2436 C CA . VAL A 1 325 ? 3.945 -35.75 6.625 1 98.12 325 VAL A CA 1
ATOM 2437 C C . VAL A 1 325 ? 4.094 -34.75 7.762 1 98.12 325 VAL A C 1
ATOM 2439 O O . VAL A 1 325 ? 5.195 -34.562 8.281 1 98.12 325 VAL A O 1
ATOM 2442 N N . SER A 1 326 ? 2.986 -34.094 8.109 1 98.12 326 SER A N 1
ATOM 2443 C CA . SER A 1 326 ? 2.99 -33.125 9.211 1 98.12 326 SER A CA 1
ATOM 2444 C C . SER A 1 326 ? 3.527 -33.781 10.484 1 98.12 326 SER A C 1
ATOM 2446 O O . SER A 1 326 ? 4.379 -33.188 11.164 1 98.12 326 SER A O 1
ATOM 2448 N N . GLU A 1 327 ? 3.096 -34.969 10.82 1 97.81 327 GLU A N 1
ATOM 2449 C CA . GLU A 1 327 ? 3.502 -35.688 12.031 1 97.81 327 GLU A CA 1
ATOM 2450 C C . GLU A 1 327 ? 4.957 -36.125 11.945 1 97.81 327 GLU A C 1
ATOM 2452 O O . GLU A 1 327 ? 5.703 -36.031 12.922 1 97.81 327 GLU A O 1
ATOM 2457 N N . ARG A 1 328 ? 5.305 -36.625 10.844 1 96.69 328 ARG A N 1
ATOM 2458 C CA . ARG A 1 328 ? 6.656 -37.156 10.641 1 96.69 328 ARG A CA 1
ATOM 2459 C C . ARG A 1 328 ? 7.699 -36.062 10.922 1 96.69 328 ARG A C 1
ATOM 2461 O O . ARG A 1 328 ? 8.742 -36.344 11.516 1 96.69 328 ARG A O 1
ATOM 2468 N N . PHE A 1 329 ? 7.387 -34.844 10.461 1 96.31 329 PHE A N 1
ATOM 2469 C CA . PHE A 1 329 ? 8.375 -33.781 10.578 1 96.31 329 PHE A CA 1
ATOM 2470 C C . PHE A 1 329 ? 8.062 -32.875 11.758 1 96.31 329 PHE A C 1
ATOM 2472 O O . PHE A 1 329 ? 8.844 -31.969 12.086 1 96.31 329 PHE A O 1
ATOM 2479 N N . ASP A 1 330 ? 6.941 -33.094 12.414 1 97.12 330 ASP A N 1
ATOM 2480 C CA . ASP A 1 330 ? 6.449 -32.188 13.453 1 97.12 330 ASP A CA 1
ATOM 2481 C C . ASP A 1 330 ? 6.387 -30.75 12.945 1 97.12 330 ASP A C 1
ATOM 2483 O O . ASP A 1 330 ? 6.91 -29.844 13.594 1 97.12 330 ASP A O 1
ATOM 2487 N N . HIS A 1 331 ? 6 -30.562 11.711 1 96.81 331 HIS A N 1
ATOM 2488 C CA . HIS A 1 331 ? 5.723 -29.297 11.062 1 96.81 331 HIS A CA 1
ATOM 2489 C C . HIS A 1 331 ? 4.242 -29.156 10.703 1 96.81 331 HIS A C 1
ATOM 2491 O O . HIS A 1 331 ? 3.688 -30.031 10.023 1 96.81 331 HIS A O 1
ATOM 2497 N N . ASP A 1 332 ? 3.67 -28.047 11.133 1 96.31 332 ASP A N 1
ATOM 2498 C CA . ASP A 1 332 ? 2.232 -27.875 10.945 1 96.31 332 ASP A CA 1
ATOM 2499 C C . ASP A 1 332 ? 1.883 -27.766 9.461 1 96.31 332 ASP A C 1
ATOM 2501 O O . ASP A 1 332 ? 2.539 -27.031 8.719 1 96.31 332 ASP A O 1
ATOM 2505 N N . ILE A 1 333 ? 0.925 -28.5 9 1 98.12 333 ILE A N 1
ATOM 2506 C CA . ILE A 1 333 ? 0.236 -28.406 7.719 1 98.12 333 ILE A CA 1
ATOM 2507 C C . ILE A 1 333 ? -1.272 -28.344 7.945 1 98.12 333 ILE A C 1
ATOM 2509 O O . ILE A 1 333 ? -1.861 -29.297 8.469 1 98.12 333 ILE A O 1
ATOM 2513 N N . SER A 1 334 ? -1.883 -27.219 7.641 1 97.44 334 SER A N 1
ATOM 2514 C CA . SER A 1 334 ? -3.33 -27.109 7.77 1 97.44 334 SER A CA 1
ATOM 2515 C C . SER A 1 334 ? -4.051 -27.75 6.598 1 97.44 334 SER A C 1
ATOM 2517 O O . SER A 1 334 ? -3.611 -27.641 5.449 1 97.44 334 SER A O 1
ATOM 2519 N N . THR A 1 335 ? -5.129 -28.5 6.848 1 97.94 335 THR A N 1
ATOM 2520 C CA . THR A 1 335 ? -5.961 -29.078 5.793 1 97.94 335 THR A CA 1
ATOM 2521 C C . THR A 1 335 ? -7.391 -28.562 5.887 1 97.94 335 THR A C 1
ATOM 2523 O O . THR A 1 335 ? -7.906 -28.328 6.984 1 97.94 335 THR A O 1
ATOM 2526 N N . ILE A 1 336 ? -8.023 -28.266 4.777 1 97.06 336 ILE A N 1
ATOM 2527 C CA . ILE A 1 336 ? -9.406 -27.812 4.668 1 97.06 336 ILE A CA 1
ATOM 2528 C C . ILE A 1 336 ? -10.188 -28.734 3.748 1 97.06 336 ILE A C 1
ATOM 2530 O O . ILE A 1 336 ? -9.945 -28.781 2.539 1 97.06 336 ILE A O 1
ATOM 2534 N N . PRO A 1 337 ? -11.141 -29.531 4.238 1 96.94 337 PRO A N 1
ATOM 2535 C CA . PRO A 1 337 ? -11.875 -30.5 3.426 1 96.94 337 PRO A CA 1
ATOM 2536 C C . PRO A 1 337 ? -13.047 -29.891 2.668 1 96.94 337 PRO A C 1
ATOM 2538 O O . PRO A 1 337 ? -14.125 -30.484 2.598 1 96.94 337 PRO A O 1
ATOM 2541 N N . GLU A 1 338 ? -12.922 -28.641 2.121 1 95.5 338 GLU A N 1
ATOM 2542 C CA . GLU A 1 338 ? -13.961 -27.938 1.37 1 95.5 338 GLU A CA 1
ATOM 2543 C C . GLU A 1 338 ? -13.57 -27.797 -0.1 1 95.5 338 GLU A C 1
ATOM 2545 O O . GLU A 1 338 ? -12.398 -27.906 -0.453 1 95.5 338 G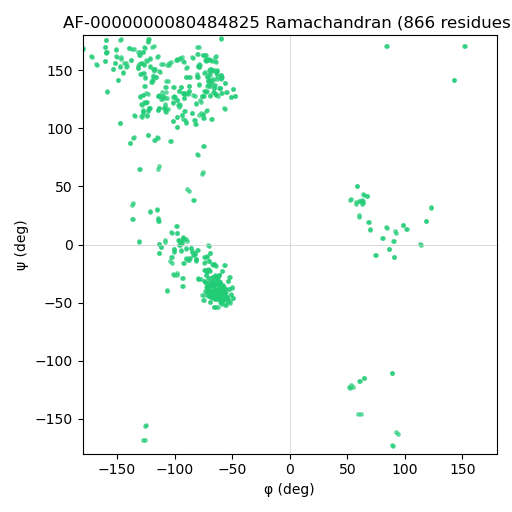LU A O 1
ATOM 2550 N N . GLN A 1 339 ? -14.617 -27.656 -0.907 1 95.56 339 GLN A N 1
ATOM 2551 C CA . GLN A 1 339 ? -14.383 -27.422 -2.33 1 95.56 339 GLN A CA 1
ATOM 2552 C C . GLN A 1 339 ? -13.836 -26.031 -2.576 1 95.56 339 GLN A C 1
ATOM 2554 O O . GLN A 1 339 ? -14.227 -25.078 -1.896 1 95.56 339 GLN A O 1
ATOM 2559 N N . LEU A 1 340 ? -12.883 -25.875 -3.5 1 94.69 340 LEU A N 1
ATOM 2560 C CA . LEU A 1 340 ? -12.336 -24.594 -3.959 1 94.69 340 LEU A CA 1
ATOM 2561 C C . LEU A 1 340 ? -12.211 -24.578 -5.477 1 94.69 340 LEU A C 1
ATOM 2563 O O . LEU A 1 340 ? -11.148 -24.891 -6.02 1 94.69 340 LEU A O 1
ATOM 2567 N N . PRO A 1 341 ? -13.195 -24.109 -6.133 1 94 341 PRO A N 1
ATOM 2568 C CA . PRO A 1 341 ? -13.227 -24.219 -7.594 1 94 341 PRO A CA 1
ATOM 2569 C C . PRO A 1 341 ? -12.555 -23.031 -8.281 1 94 341 PRO A C 1
ATOM 2571 O O . PRO A 1 341 ? -13.094 -22.5 -9.25 1 94 341 PRO A O 1
ATOM 2574 N N . HIS A 1 342 ? -11.32 -22.578 -7.875 1 89.25 342 HIS A N 1
ATOM 2575 C CA . HIS A 1 342 ? -10.75 -21.344 -8.406 1 89.25 342 HIS A CA 1
ATOM 2576 C C . HIS A 1 342 ? -9.266 -21.516 -8.727 1 89.25 342 HIS A C 1
ATOM 2578 O O . HIS A 1 342 ? -8.523 -20.531 -8.773 1 89.25 342 HIS A O 1
ATOM 2584 N N . SER A 1 343 ? -8.672 -22.578 -8.945 1 95.06 343 SER A N 1
ATOM 2585 C CA . SER A 1 343 ? -7.297 -22.812 -9.359 1 95.06 343 SER A CA 1
ATOM 2586 C C . SER A 1 343 ? -7.188 -24.047 -10.258 1 95.06 343 SER A C 1
ATOM 2588 O O . SER A 1 343 ? -8.18 -24.75 -10.469 1 95.06 343 SER A O 1
ATOM 2590 N N . ASP A 1 344 ? -6.023 -24.266 -10.711 1 98.38 344 ASP A N 1
ATOM 2591 C CA . ASP A 1 344 ? -5.809 -25.203 -11.812 1 98.38 344 ASP A CA 1
ATOM 2592 C C . ASP A 1 344 ? -6.18 -26.625 -11.391 1 98.38 344 ASP A C 1
ATOM 2594 O O . ASP A 1 344 ? -6.559 -27.453 -12.234 1 98.38 344 ASP A O 1
ATOM 2598 N N . HIS A 1 345 ? -6.109 -26.953 -10.164 1 98.44 345 HIS A N 1
ATOM 2599 C CA . HIS A 1 345 ? -6.496 -28.281 -9.703 1 98.44 345 HIS A CA 1
ATOM 2600 C C . HIS A 1 345 ? -7.965 -28.562 -10 1 98.44 345 HIS A C 1
ATOM 2602 O O . HIS A 1 345 ? -8.359 -29.719 -10.172 1 98.44 345 HIS A O 1
ATOM 2608 N N . TRP A 1 346 ? -8.75 -27.562 -10.094 1 97.69 346 TRP A N 1
ATOM 2609 C CA . TRP A 1 346 ? -10.195 -27.719 -10.219 1 97.69 346 TRP A CA 1
ATOM 2610 C C . TRP A 1 346 ? -10.562 -28.375 -11.539 1 97.69 346 TRP A C 1
ATOM 2612 O O . TRP A 1 346 ? -11.523 -29.156 -11.609 1 97.69 346 TRP A O 1
ATOM 2622 N N . SER A 1 347 ? -9.844 -28.109 -12.594 1 97.81 347 SER A N 1
ATOM 2623 C CA . SER A 1 347 ? -10.086 -28.719 -13.906 1 97.81 347 SER A CA 1
ATOM 2624 C C . SER A 1 347 ? -10.055 -30.234 -13.828 1 97.81 347 SER A C 1
ATOM 2626 O O . SER A 1 347 ? -10.562 -30.922 -14.719 1 97.81 347 SER A O 1
ATOM 2628 N N . PHE A 1 348 ? -9.477 -30.766 -12.758 1 98.56 348 PHE A N 1
ATOM 2629 C CA . PHE A 1 348 ? -9.375 -32.219 -12.555 1 98.56 348 PHE A CA 1
ATOM 2630 C C . PHE A 1 348 ? -10.352 -32.656 -11.477 1 98.56 348 PHE A C 1
ATOM 2632 O O . PHE A 1 348 ? -11.008 -33.688 -11.625 1 98.56 348 PHE A O 1
ATOM 2639 N N . VAL A 1 349 ? -10.492 -31.891 -10.43 1 98.5 349 VAL A N 1
ATOM 2640 C CA . VAL A 1 349 ? -11.367 -32.25 -9.32 1 98.5 349 VAL A CA 1
ATOM 2641 C C . VAL A 1 349 ? -12.805 -32.375 -9.828 1 98.5 349 VAL A C 1
ATOM 2643 O O . VAL A 1 349 ? -13.547 -33.25 -9.359 1 98.5 349 VAL A O 1
ATOM 2646 N N . ALA A 1 350 ? -13.188 -31.578 -10.773 1 97.31 350 ALA A N 1
ATOM 2647 C CA . ALA A 1 350 ? -14.531 -31.609 -11.344 1 97.31 350 ALA A CA 1
ATOM 2648 C C . ALA A 1 350 ? -14.836 -33 -11.93 1 97.31 350 ALA A C 1
ATOM 2650 O O . ALA A 1 350 ? -16 -33.406 -12.016 1 97.31 350 ALA A O 1
ATOM 2651 N N . TYR A 1 351 ? -13.82 -33.75 -12.266 1 97.69 351 TYR A N 1
ATOM 2652 C CA . TYR A 1 351 ? -13.977 -35.094 -12.805 1 97.69 351 TYR A CA 1
ATOM 2653 C C . TYR A 1 351 ? -13.82 -36.125 -11.703 1 97.69 351 TYR A C 1
ATOM 2655 O O . TYR A 1 351 ? -13.789 -37.344 -11.977 1 97.69 351 TYR A O 1
ATOM 2663 N N . GLY A 1 352 ? -13.656 -35.688 -10.477 1 98.12 352 GLY A N 1
ATOM 2664 C CA . GLY A 1 352 ? -13.547 -36.625 -9.352 1 98.12 352 GLY A CA 1
ATOM 2665 C C . GLY A 1 352 ? -12.117 -37 -9.039 1 98.12 352 GLY A C 1
ATOM 2666 O O . GLY A 1 352 ? -11.875 -37.938 -8.289 1 98.12 352 GLY A O 1
ATOM 2667 N N . ILE A 1 353 ? -11.164 -36.344 -9.625 1 98.62 353 ILE A N 1
ATOM 2668 C CA . ILE A 1 353 ? -9.758 -36.656 -9.422 1 98.62 353 ILE A CA 1
ATOM 2669 C C . ILE A 1 353 ? -9.25 -36 -8.148 1 98.62 353 ILE A C 1
ATOM 2671 O O . ILE A 1 353 ? -9.43 -34.781 -7.957 1 98.62 353 ILE A O 1
ATOM 2675 N N . PRO A 1 354 ? -8.609 -36.719 -7.219 1 98.75 354 PRO A N 1
ATOM 2676 C CA . PRO A 1 354 ? -8.094 -36.125 -5.977 1 98.75 354 PRO A CA 1
ATOM 2677 C C . PRO A 1 354 ? -7.012 -35.094 -6.223 1 98.75 354 PRO A C 1
ATOM 2679 O O . PRO A 1 354 ? -6.066 -35.344 -6.973 1 98.75 354 PRO A O 1
ATOM 2682 N N . ALA A 1 355 ? -7.195 -33.938 -5.633 1 98.81 355 ALA A N 1
ATOM 2683 C CA . ALA A 1 355 ? -6.199 -32.875 -5.836 1 98.81 355 ALA A CA 1
ATOM 2684 C C . ALA A 1 355 ? -6.109 -31.969 -4.621 1 98.81 355 ALA A C 1
ATOM 2686 O O . ALA A 1 355 ? -7.121 -31.688 -3.965 1 98.81 355 ALA A O 1
ATOM 2687 N N . TYR A 1 356 ? -4.848 -31.531 -4.293 1 98.75 356 TYR A N 1
ATOM 2688 C CA . TYR A 1 356 ? -4.633 -30.438 -3.357 1 98.75 356 TYR A CA 1
ATOM 2689 C C . TYR A 1 356 ? -4.648 -29.094 -4.078 1 98.75 356 TYR A C 1
ATOM 2691 O O . TYR A 1 356 ? -4.109 -28.969 -5.18 1 98.75 356 TYR A O 1
ATOM 2699 N N . MET A 1 357 ? -5.297 -28.156 -3.523 1 98.56 357 MET A N 1
ATOM 2700 C CA . MET A 1 357 ? -4.863 -26.766 -3.676 1 98.56 357 MET A CA 1
ATOM 2701 C C . MET A 1 357 ? -3.895 -26.375 -2.564 1 98.56 357 MET A C 1
ATOM 2703 O O . MET A 1 357 ? -4.309 -26.156 -1.427 1 98.56 357 MET A O 1
ATOM 2707 N N . VAL A 1 358 ? -2.621 -26.281 -2.898 1 98.69 358 VAL A N 1
ATOM 2708 C CA . VAL A 1 358 ? -1.576 -26.016 -1.915 1 98.69 358 VAL A CA 1
ATOM 2709 C C . VAL A 1 358 ? -1.303 -24.516 -1.837 1 98.69 358 VAL A C 1
ATOM 2711 O O . VAL A 1 358 ? -0.823 -23.922 -2.801 1 98.69 358 VAL A O 1
ATOM 2714 N N . GLY A 1 359 ? -1.658 -23.938 -0.759 1 97.06 359 GLY A N 1
ATOM 2715 C CA . GLY A 1 359 ? -1.317 -22.562 -0.427 1 97.06 359 GLY A CA 1
ATOM 2716 C C . GLY A 1 359 ? -0.624 -22.438 0.915 1 97.06 359 GLY A C 1
ATOM 2717 O O . GLY A 1 359 ? 0.136 -23.312 1.318 1 97.06 359 GLY A O 1
ATOM 2718 N N . SER A 1 360 ? -0.694 -21.328 1.524 1 96.44 360 SER A N 1
ATOM 2719 C CA . SER A 1 360 ? -0.112 -21.062 2.838 1 96.44 360 SER A CA 1
ATOM 2720 C C . SER A 1 360 ? -1.01 -20.156 3.67 1 96.44 360 SER A C 1
ATOM 2722 O O . SER A 1 360 ? -1.844 -19.422 3.123 1 96.44 360 SER A O 1
ATOM 2724 N N . GLU A 1 361 ? -0.858 -20.234 4.922 1 93.31 361 GLU A N 1
ATOM 2725 C CA . GLU A 1 361 ? -1.628 -19.391 5.828 1 93.31 361 GLU A CA 1
ATOM 2726 C C . GLU A 1 361 ? -1.146 -17.953 5.773 1 93.31 361 GLU A C 1
ATOM 2728 O O . GLU A 1 361 ? 0.059 -17.688 5.746 1 93.31 361 GLU A O 1
ATOM 2733 N N . LYS A 1 362 ? -2.088 -17.016 5.637 1 84.56 362 LYS A N 1
ATOM 2734 C CA . LYS A 1 362 ? -1.761 -15.586 5.637 1 84.56 362 LYS A CA 1
ATOM 2735 C C . LYS A 1 362 ? -2.621 -14.828 6.641 1 84.56 362 LYS A C 1
ATOM 2737 O O . LYS A 1 362 ? -3.686 -15.305 7.039 1 84.56 362 LYS A O 1
ATOM 2742 N N . GLU A 1 363 ? -1.963 -13.703 6.984 1 78.62 363 GLU A N 1
ATOM 2743 C CA . GLU A 1 363 ? -2.738 -12.828 7.859 1 78.62 363 GLU A CA 1
ATOM 2744 C C . GLU A 1 363 ? -3.738 -11.992 7.062 1 78.62 363 GLU A C 1
ATOM 2746 O O . GLU A 1 363 ? -3.438 -11.555 5.949 1 78.62 363 GLU A O 1
ATOM 2751 N N . GLY A 1 364 ? -4.848 -11.773 7.68 1 73.44 364 GLY A N 1
ATOM 2752 C CA . GLY A 1 364 ? -5.832 -10.891 7.074 1 73.44 364 GLY A CA 1
ATOM 2753 C C . GLY A 1 364 ? -6.727 -11.602 6.07 1 73.44 364 GLY A C 1
ATOM 2754 O O . GLY A 1 364 ? -6.551 -12.789 5.805 1 73.44 364 GLY A O 1
ATOM 2755 N N . ARG A 1 365 ? -7.734 -10.891 5.648 1 76.12 365 ARG A N 1
ATOM 2756 C CA . ARG A 1 365 ? -8.688 -11.414 4.68 1 76.12 365 ARG A CA 1
ATOM 2757 C C . ARG A 1 365 ? -8.25 -11.102 3.254 1 76.12 365 ARG A C 1
ATOM 2759 O O . ARG A 1 365 ? -7.641 -10.062 3 1 76.12 365 ARG A O 1
ATOM 2766 N N . GLY A 1 366 ? -8.516 -12.023 2.381 1 75.12 366 GLY A N 1
ATOM 2767 C CA . GLY A 1 366 ? -8.32 -11.742 0.967 1 75.12 366 GLY A CA 1
ATOM 2768 C C . GLY A 1 366 ? -6.965 -12.188 0.451 1 75.12 366 GLY A C 1
ATOM 2769 O O . GLY A 1 366 ? -6.336 -13.078 1.026 1 75.12 366 GLY A O 1
ATOM 2770 N N . ARG A 1 367 ? -6.59 -11.68 -0.664 1 78.94 367 ARG A N 1
ATOM 2771 C CA . ARG A 1 367 ? -5.438 -12.172 -1.408 1 78.94 367 ARG A CA 1
ATOM 2772 C C . ARG A 1 367 ? -4.172 -11.398 -1.039 1 78.94 367 ARG A C 1
ATOM 2774 O O . ARG A 1 367 ? -3.121 -11.594 -1.652 1 78.94 367 ARG A O 1
ATOM 2781 N N . GLY A 1 368 ? -4.312 -10.523 -0.026 1 82.38 368 GLY A N 1
ATOM 2782 C CA . GLY A 1 368 ? -3.158 -9.703 0.312 1 82.38 368 GLY A CA 1
ATOM 2783 C C . GLY A 1 368 ? -2.699 -8.82 -0.831 1 82.38 368 GLY A C 1
ATOM 2784 O O . GLY A 1 368 ? -3.484 -8.031 -1.368 1 82.38 368 GLY A O 1
ATOM 2785 N N . TRP A 1 369 ? -1.448 -9.094 -1.26 1 90.44 369 TRP A N 1
ATOM 2786 C CA . TRP A 1 369 ? -0.867 -8.312 -2.342 1 90.44 369 TRP A CA 1
ATOM 2787 C C . TRP A 1 369 ? -1.224 -8.906 -3.699 1 90.44 369 TRP A C 1
ATOM 2789 O O . TRP A 1 369 ? -0.987 -8.281 -4.738 1 90.44 369 TRP A O 1
ATOM 2799 N N . GLY A 1 370 ? -1.771 -10.109 -3.643 1 91.75 370 GLY A N 1
ATOM 2800 C CA . GLY A 1 370 ? -2.109 -10.766 -4.895 1 91.75 370 GLY A CA 1
ATOM 2801 C C . GLY A 1 370 ? -3.105 -9.984 -5.73 1 91.75 370 GLY A C 1
ATOM 2802 O O . GLY A 1 370 ? -4.016 -9.352 -5.191 1 91.75 370 GLY A O 1
ATOM 2803 N N . HIS A 1 371 ? -2.947 -10 -7.043 1 95.12 371 HIS A N 1
ATOM 2804 C CA . HIS A 1 371 ? -3.828 -9.344 -7.996 1 95.12 371 HIS A CA 1
ATOM 2805 C C . HIS A 1 371 ? -3.721 -7.824 -7.887 1 95.12 371 HIS A C 1
ATOM 2807 O O . HIS A 1 371 ? -4.688 -7.105 -8.148 1 95.12 371 HIS A O 1
ATOM 2813 N N . THR A 1 372 ? -2.678 -7.379 -7.316 1 97.06 372 THR A N 1
ATOM 2814 C CA . THR A 1 372 ? -2.318 -5.965 -7.348 1 97.06 372 THR A CA 1
ATOM 2815 C C . THR A 1 372 ? -0.895 -5.781 -7.863 1 97.06 372 THR A C 1
ATOM 2817 O O . THR A 1 372 ? -0.153 -6.754 -8.016 1 97.06 372 THR A O 1
ATOM 2820 N N . HIS A 1 373 ? -0.555 -4.52 -8.133 1 97.31 373 HIS A N 1
ATOM 2821 C CA . HIS A 1 373 ? 0.792 -4.242 -8.617 1 97.31 373 HIS A CA 1
ATOM 2822 C C . HIS A 1 373 ? 1.826 -4.426 -7.516 1 97.31 373 HIS A C 1
ATOM 2824 O O . HIS A 1 373 ? 3.031 -4.398 -7.773 1 97.31 373 HIS A O 1
ATOM 2830 N N . ALA A 1 374 ? 1.422 -4.789 -6.297 1 96.94 374 ALA A N 1
ATOM 2831 C CA . ALA A 1 374 ? 2.336 -4.941 -5.168 1 96.94 374 ALA A CA 1
ATOM 2832 C C . ALA A 1 374 ? 2.76 -6.395 -5 1 96.94 374 ALA A C 1
ATOM 2834 O O . ALA A 1 374 ? 3.488 -6.73 -4.062 1 96.94 374 ALA A O 1
ATOM 2835 N N . ASP A 1 375 ? 2.342 -7.27 -5.855 1 96.94 375 ASP A N 1
ATOM 2836 C CA . ASP A 1 375 ? 2.805 -8.656 -5.836 1 96.94 375 ASP A CA 1
ATOM 2837 C C . ASP A 1 375 ? 4.23 -8.766 -6.371 1 96.94 375 ASP A C 1
ATOM 2839 O O . ASP A 1 375 ? 4.438 -9.133 -7.531 1 96.94 375 ASP A O 1
ATOM 2843 N N . THR A 1 376 ? 5.188 -8.531 -5.457 1 97.44 376 THR A N 1
ATOM 2844 C CA . THR A 1 376 ? 6.605 -8.5 -5.809 1 97.44 376 THR A CA 1
ATOM 2845 C C . THR A 1 376 ? 7.406 -9.43 -4.906 1 97.44 376 THR A C 1
ATOM 2847 O O . THR A 1 376 ? 6.91 -9.883 -3.871 1 97.44 376 THR A O 1
ATOM 2850 N N . ILE A 1 377 ? 8.594 -9.742 -5.238 1 97.75 377 ILE A N 1
ATOM 2851 C CA . ILE A 1 377 ? 9.375 -10.828 -4.66 1 97.75 377 ILE A CA 1
ATOM 2852 C C . ILE A 1 377 ? 9.789 -10.469 -3.234 1 97.75 377 ILE A C 1
ATOM 2854 O O . ILE A 1 377 ? 9.984 -11.359 -2.398 1 97.75 377 ILE A O 1
ATOM 2858 N N . GLU A 1 378 ? 9.797 -9.172 -2.887 1 95.31 378 GLU A N 1
ATOM 2859 C CA . GLU A 1 378 ? 10.281 -8.727 -1.586 1 95.31 378 GLU A CA 1
ATOM 2860 C C . GLU A 1 378 ? 9.312 -9.102 -0.472 1 95.31 378 GLU A C 1
ATOM 2862 O O . GLU A 1 378 ? 9.648 -9.023 0.71 1 95.31 378 GLU A O 1
ATOM 2867 N N . LYS A 1 379 ? 8.133 -9.555 -0.879 1 95.19 379 LYS A N 1
ATOM 2868 C CA . LYS A 1 379 ? 7.145 -10 0.105 1 95.19 379 LYS A CA 1
ATOM 2869 C C . LYS A 1 379 ? 7.379 -11.453 0.506 1 95.19 379 LYS A C 1
ATOM 2871 O O . LYS A 1 379 ? 6.742 -11.953 1.434 1 95.19 379 LYS A O 1
ATOM 2876 N N . LEU A 1 380 ? 8.305 -12.117 -0.141 1 96.88 380 LEU A N 1
ATOM 2877 C CA . LEU A 1 380 ? 8.555 -13.539 0.081 1 96.88 380 LEU A CA 1
ATOM 2878 C C . LEU A 1 380 ? 9.93 -13.766 0.688 1 96.88 380 LEU A C 1
ATOM 2880 O O . LEU A 1 380 ? 10.781 -12.875 0.655 1 96.88 380 LEU A O 1
ATOM 2884 N N . GLU A 1 381 ? 10.109 -14.977 1.282 1 97.31 381 GLU A N 1
ATOM 2885 C CA . GLU A 1 381 ? 11.383 -15.367 1.867 1 97.31 381 GLU A CA 1
ATOM 2886 C C . GLU A 1 381 ? 11.859 -16.703 1.307 1 97.31 381 GLU A C 1
ATOM 2888 O O . GLU A 1 381 ? 11.094 -17.672 1.26 1 97.31 381 GLU A O 1
ATOM 2893 N N . SER A 1 382 ? 13.133 -16.766 0.982 1 98.31 382 SER A N 1
ATOM 2894 C CA . SER A 1 382 ? 13.688 -18 0.435 1 98.31 382 SER A CA 1
ATOM 2895 C C . SER A 1 382 ? 13.633 -19.125 1.458 1 98.31 382 SER A C 1
ATOM 2897 O O . SER A 1 382 ? 13.453 -20.297 1.097 1 98.31 382 SER A O 1
ATOM 2899 N N . ARG A 1 383 ? 13.789 -18.828 2.766 1 97.81 383 ARG A N 1
ATOM 2900 C CA . ARG A 1 383 ? 13.742 -19.859 3.803 1 97.81 383 ARG A CA 1
ATOM 2901 C C . ARG A 1 383 ? 12.383 -20.547 3.828 1 97.81 383 ARG A C 1
ATOM 2903 O O . ARG A 1 383 ? 12.297 -21.734 4.094 1 97.81 383 ARG A O 1
ATOM 2910 N N . THR A 1 384 ? 11.32 -19.734 3.562 1 98.38 384 THR A N 1
ATOM 2911 C CA . THR A 1 384 ? 9.984 -20.312 3.525 1 98.38 384 THR A CA 1
ATOM 2912 C C . THR A 1 384 ? 9.836 -21.266 2.35 1 98.38 384 THR A C 1
ATOM 2914 O O . THR A 1 384 ? 9.273 -22.359 2.494 1 98.38 384 THR A O 1
ATOM 2917 N N . LEU A 1 385 ? 10.336 -20.859 1.166 1 98.75 385 LEU A N 1
ATOM 2918 C CA . LEU A 1 385 ? 10.305 -21.734 -0.002 1 98.75 385 LEU A CA 1
ATOM 2919 C C . LEU A 1 385 ? 11.008 -23.062 0.289 1 98.75 385 LEU A C 1
ATOM 2921 O O . LEU A 1 385 ? 10.477 -24.125 -0.012 1 98.75 385 LEU A O 1
ATOM 2925 N N . ARG A 1 386 ? 12.164 -23.016 0.919 1 98.5 386 ARG A N 1
ATOM 2926 C CA . ARG A 1 386 ? 12.969 -24.203 1.2 1 98.5 386 ARG A CA 1
ATOM 2927 C C . ARG A 1 386 ? 12.266 -25.125 2.191 1 98.5 386 ARG A C 1
ATOM 2929 O O . ARG A 1 386 ? 12.203 -26.344 1.986 1 98.5 386 ARG A O 1
ATOM 2936 N N . GLU A 1 387 ? 11.742 -24.516 3.24 1 98.31 387 GLU A N 1
ATOM 2937 C CA . GLU A 1 387 ? 11.055 -25.312 4.25 1 98.31 387 GLU A CA 1
ATOM 2938 C C . GLU A 1 387 ? 9.82 -26 3.662 1 98.31 387 GLU A C 1
ATOM 2940 O O . GLU A 1 387 ? 9.586 -27.188 3.904 1 98.31 387 GLU A O 1
ATOM 2945 N N . GLN A 1 388 ? 9.039 -25.297 2.926 1 98.75 388 GLN A N 1
ATOM 2946 C CA . GLN A 1 388 ? 7.84 -25.859 2.318 1 98.75 388 GLN A CA 1
ATOM 2947 C C . GLN A 1 388 ? 8.203 -26.906 1.271 1 98.75 388 GLN A C 1
ATOM 2949 O O . GLN A 1 388 ? 7.48 -27.906 1.104 1 98.75 388 GLN A O 1
ATOM 2954 N N . ALA A 1 389 ? 9.289 -26.688 0.591 1 98.75 389 ALA A N 1
ATOM 2955 C CA . ALA A 1 389 ? 9.734 -27.656 -0.406 1 98.75 389 ALA A CA 1
ATOM 2956 C C . ALA A 1 389 ? 10.047 -29 0.24 1 98.75 389 ALA A C 1
ATOM 2958 O O . ALA A 1 389 ? 9.773 -30.062 -0.344 1 98.75 389 ALA A O 1
ATOM 2959 N N . ILE A 1 390 ? 10.656 -28.984 1.421 1 98.5 390 ILE A N 1
ATOM 2960 C CA . ILE A 1 390 ? 10.945 -30.219 2.133 1 98.5 390 ILE A CA 1
ATOM 2961 C C . ILE A 1 390 ? 9.656 -30.984 2.393 1 98.5 390 ILE A C 1
ATOM 2963 O O . ILE A 1 390 ? 9.555 -32.188 2.084 1 98.5 390 ILE A O 1
ATOM 2967 N N . LEU A 1 391 ? 8.648 -30.297 2.883 1 98.75 391 LEU A N 1
ATOM 2968 C CA . LEU A 1 391 ? 7.379 -30.922 3.236 1 98.75 391 LEU A CA 1
ATOM 2969 C C . LEU A 1 391 ? 6.652 -31.422 1.989 1 98.75 391 LEU A C 1
ATOM 2971 O O . LEU A 1 391 ? 6.137 -32.531 1.971 1 98.75 391 LEU A O 1
ATOM 2975 N N . LEU A 1 392 ? 6.629 -30.641 0.97 1 98.88 392 LEU A N 1
ATOM 2976 C CA . LEU A 1 392 ? 5.875 -30.984 -0.234 1 98.88 392 LEU A CA 1
ATOM 2977 C C . LEU A 1 392 ? 6.582 -32.094 -1.021 1 98.88 392 LEU A C 1
ATOM 2979 O O . LEU A 1 392 ? 5.93 -32.875 -1.69 1 98.88 392 LEU A O 1
ATOM 2983 N N . THR A 1 393 ? 7.93 -32.094 -0.957 1 98.69 393 THR A N 1
ATOM 2984 C CA . THR A 1 393 ? 8.656 -33.219 -1.534 1 98.69 393 THR A CA 1
ATOM 2985 C C . THR A 1 393 ? 8.242 -34.531 -0.862 1 98.69 393 THR A C 1
ATOM 2987 O O . THR A 1 393 ? 7.914 -35.5 -1.538 1 98.69 393 THR A O 1
ATOM 2990 N N . GLU A 1 394 ? 8.258 -34.531 0.463 1 98.25 394 GLU A N 1
ATOM 2991 C CA . GLU A 1 394 ? 7.859 -35.719 1.214 1 98.25 394 GLU A CA 1
ATOM 2992 C C . GLU A 1 394 ? 6.414 -36.094 0.91 1 98.25 394 GLU A C 1
ATOM 2994 O O . GLU A 1 394 ? 6.098 -37.281 0.787 1 98.25 394 GLU A O 1
ATOM 2999 N N . LEU A 1 395 ? 5.566 -35.125 0.831 1 98.75 395 LEU A N 1
ATOM 3000 C CA . LEU A 1 395 ? 4.164 -35.375 0.521 1 98.75 395 LEU A CA 1
ATOM 3001 C C . LEU A 1 395 ? 4.02 -36.062 -0.838 1 98.75 395 LEU A C 1
ATOM 3003 O O . LEU A 1 395 ? 3.227 -37 -0.991 1 98.75 395 LEU A O 1
ATOM 3007 N N . THR A 1 396 ? 4.762 -35.562 -1.814 1 98.81 396 THR A N 1
ATOM 3008 C CA . THR A 1 396 ? 4.719 -36.156 -3.152 1 98.81 396 THR A CA 1
ATOM 3009 C C . THR A 1 396 ? 5.219 -37.594 -3.139 1 98.81 396 THR A C 1
ATOM 3011 O O . THR A 1 396 ? 4.637 -38.469 -3.789 1 98.81 396 THR A O 1
ATOM 3014 N N . VAL A 1 397 ? 6.254 -37.875 -2.377 1 98.31 397 VAL A N 1
ATOM 3015 C CA . VAL A 1 397 ? 6.766 -39.25 -2.246 1 98.31 397 VAL A CA 1
ATOM 3016 C C . VAL A 1 397 ? 5.707 -40.125 -1.605 1 98.31 397 VAL A C 1
ATOM 3018 O O . VAL A 1 397 ? 5.496 -41.25 -2.041 1 98.31 397 VAL A O 1
ATOM 3021 N N . GLU A 1 398 ? 5.078 -39.594 -0.56 1 98.06 398 GLU A N 1
ATOM 3022 C CA . GLU A 1 398 ? 4.008 -40.312 0.103 1 98.06 398 GLU A CA 1
ATOM 3023 C C . GLU A 1 398 ? 2.904 -40.688 -0.881 1 98.06 398 GLU A C 1
ATOM 3025 O O . GLU A 1 398 ? 2.412 -41.844 -0.867 1 98.06 398 GLU A O 1
ATOM 3030 N N . LEU A 1 399 ? 2.52 -39.812 -1.719 1 98.62 399 LEU A N 1
ATOM 3031 C CA . LEU A 1 399 ? 1.446 -40.031 -2.684 1 98.62 399 LEU A CA 1
ATOM 3032 C C . LEU A 1 399 ? 1.897 -40.969 -3.793 1 98.62 399 LEU A C 1
ATOM 3034 O O . LEU A 1 399 ? 1.076 -41.656 -4.395 1 98.62 399 LEU A O 1
ATOM 3038 N N . ALA A 1 400 ? 3.193 -41.031 -4.066 1 98.44 400 ALA A N 1
ATOM 3039 C CA . ALA A 1 400 ? 3.738 -41.812 -5.184 1 98.44 400 ALA A CA 1
ATOM 3040 C C . ALA A 1 400 ? 3.973 -43.25 -4.781 1 98.44 400 ALA A C 1
ATOM 3042 O O . ALA A 1 400 ? 4.395 -44.062 -5.605 1 98.44 400 ALA A O 1
ATOM 3043 N N . ARG A 1 401 ? 3.727 -43.562 -3.545 1 97.81 401 ARG A N 1
ATOM 3044 C CA . ARG A 1 401 ? 3.834 -44.969 -3.127 1 97.81 401 ARG A CA 1
ATOM 3045 C C . ARG A 1 401 ? 2.82 -45.812 -3.859 1 97.81 401 ARG A C 1
ATOM 3047 O O . ARG A 1 401 ? 1.669 -45.438 -4.047 1 97.81 401 ARG A O 1
ATOM 3054 N N . ALA A 1 402 ? 3.24 -47 -4.148 1 95.69 402 ALA A N 1
ATOM 3055 C CA . ALA A 1 402 ? 2.373 -47.906 -4.883 1 95.69 402 ALA A CA 1
ATOM 3056 C C . ALA A 1 402 ? 1.197 -48.375 -4.023 1 95.69 402 ALA A C 1
ATOM 3058 O O . ALA A 1 402 ? 0.095 -48.594 -4.531 1 95.69 402 ALA A O 1
ATOM 3059 N N . ASP A 1 403 ? 1.424 -48.5 -2.73 1 94.62 403 ASP A N 1
ATOM 3060 C CA . ASP A 1 403 ? 0.401 -49.062 -1.847 1 94.62 403 ASP A CA 1
ATOM 3061 C C . ASP A 1 403 ? -0.507 -47.969 -1.303 1 94.62 403 ASP A C 1
ATOM 3063 O O . ASP A 1 403 ? -1.456 -48.25 -0.567 1 94.62 403 ASP A O 1
ATOM 3067 N N . ARG A 1 404 ? -0.186 -46.719 -1.636 1 94.75 404 ARG A N 1
ATOM 3068 C CA . ARG A 1 404 ? -1.061 -45.625 -1.249 1 94.75 404 ARG A CA 1
ATOM 3069 C C . ARG A 1 404 ? -2.223 -45.469 -2.225 1 94.75 404 ARG A C 1
ATOM 3071 O O . ARG A 1 404 ? -2.064 -44.906 -3.311 1 94.75 404 ARG A O 1
ATOM 3078 N N . GLU A 1 405 ? -3.379 -45.906 -1.831 1 94.38 405 GLU A N 1
ATOM 3079 C CA . GLU A 1 405 ? -4.559 -45.75 -2.68 1 94.38 405 GLU A CA 1
ATOM 3080 C C . GLU A 1 405 ? -5.301 -44.469 -2.383 1 94.38 405 GLU A C 1
ATOM 3082 O O . GLU A 1 405 ? -5.547 -44.125 -1.221 1 94.38 405 GLU A O 1
ATOM 3087 N N . VAL A 1 406 ? -5.605 -43.719 -3.408 1 97 406 VAL A N 1
ATOM 3088 C CA . VAL A 1 406 ? -6.41 -42.5 -3.312 1 97 406 VAL A CA 1
ATOM 3089 C C . VAL A 1 406 ? -7.617 -42.625 -4.242 1 97 406 VAL A C 1
ATOM 3091 O O . VAL A 1 406 ? -7.555 -42.188 -5.398 1 97 406 VAL A O 1
ATOM 3094 N N . PRO A 1 407 ? -8.727 -43.062 -3.721 1 97.69 407 PRO A N 1
ATOM 3095 C CA . PRO A 1 407 ? -9.883 -43.312 -4.586 1 97.69 407 PRO A CA 1
ATOM 3096 C C . PRO A 1 407 ? -10.43 -42.031 -5.215 1 97.69 407 PRO A C 1
ATOM 3098 O O . PRO A 1 407 ? -10.484 -40.969 -4.555 1 97.69 407 PRO A O 1
ATOM 3101 N N . HIS A 1 408 ? -10.758 -42.125 -6.504 1 98.44 408 HIS A N 1
ATOM 3102 C CA . HIS A 1 408 ? -11.484 -41.031 -7.156 1 98.44 408 HIS A CA 1
ATOM 3103 C C . HIS A 1 408 ? -12.906 -40.938 -6.609 1 98.44 408 HIS A C 1
ATOM 3105 O O . HIS A 1 408 ? -13.414 -41.875 -5.996 1 98.44 408 HIS A O 1
ATOM 3111 N N . ALA A 1 409 ? -13.422 -39.812 -6.789 1 98.12 409 ALA A N 1
ATOM 3112 C CA . ALA A 1 409 ? -14.805 -39.594 -6.387 1 98.12 409 ALA A CA 1
ATOM 3113 C C . ALA A 1 409 ? -15.734 -39.562 -7.602 1 98.12 409 ALA A C 1
ATOM 3115 O O . ALA A 1 409 ? -15.289 -39.375 -8.727 1 98.12 409 ALA A O 1
ATOM 3116 N N . ASP A 1 410 ? -17.016 -39.875 -7.32 1 97.56 410 ASP A N 1
ATOM 3117 C CA . ASP A 1 410 ? -18.031 -39.625 -8.328 1 97.56 410 ASP A CA 1
ATOM 3118 C C . ASP A 1 410 ? -18.25 -38.125 -8.531 1 97.56 410 ASP A C 1
ATOM 3120 O O . ASP A 1 410 ? -18.453 -37.406 -7.57 1 97.56 410 ASP A O 1
ATOM 3124 N N . PRO A 1 411 ? -18.188 -37.719 -9.75 1 97.38 411 PRO A N 1
ATOM 3125 C CA . PRO A 1 411 ? -18.422 -36.281 -10.008 1 97.38 411 PRO A CA 1
ATOM 3126 C C . PRO A 1 411 ? -19.734 -35.812 -9.383 1 97.38 411 PRO A C 1
ATOM 3128 O O . PRO A 1 411 ? -19.812 -34.625 -8.969 1 97.38 411 PRO A O 1
ATOM 3131 N N . ASN A 1 412 ? -20.703 -36.656 -9.227 1 97.56 412 ASN A N 1
ATOM 3132 C CA . ASN A 1 412 ? -21.953 -36.281 -8.594 1 97.56 412 ASN A CA 1
ATOM 3133 C C . ASN A 1 412 ? -21.75 -35.938 -7.117 1 97.56 412 ASN A C 1
ATOM 3135 O O . ASN A 1 412 ? -22.469 -35.094 -6.562 1 97.56 412 ASN A O 1
ATOM 3139 N N . ASP A 1 413 ? -20.812 -36.625 -6.543 1 97.44 413 ASP A N 1
ATOM 3140 C CA . ASP A 1 413 ? -20.516 -36.312 -5.148 1 97.44 413 ASP A CA 1
ATOM 3141 C C . ASP A 1 413 ? -19.859 -34.938 -5.008 1 97.44 413 ASP A C 1
ATOM 3143 O O . ASP A 1 413 ? -20.094 -34.25 -4.023 1 97.44 413 ASP A O 1
ATOM 3147 N N . ILE A 1 414 ? -19.047 -34.625 -5.988 1 97.75 414 ILE A N 1
ATOM 3148 C CA . ILE A 1 414 ? -18.438 -33.312 -6.012 1 97.75 414 ILE A CA 1
ATOM 3149 C C . ILE A 1 414 ? -19.516 -32.25 -6.164 1 97.75 414 ILE A C 1
ATOM 3151 O O . ILE A 1 414 ? -19.516 -31.234 -5.449 1 97.75 414 ILE A O 1
ATOM 3155 N N . ALA A 1 415 ? -20.453 -32.438 -7.043 1 97.56 415 ALA A N 1
ATOM 3156 C CA . ALA A 1 415 ? -21.562 -31.531 -7.27 1 97.56 415 ALA A CA 1
ATOM 3157 C C . ALA A 1 415 ? -22.391 -31.328 -5.996 1 97.56 415 ALA A C 1
ATOM 3159 O O . ALA A 1 415 ? -22.766 -30.203 -5.66 1 97.56 415 ALA A O 1
ATOM 3160 N N . ALA A 1 416 ? -22.672 -32.406 -5.336 1 97.75 416 ALA A N 1
ATOM 3161 C CA . ALA A 1 416 ? -23.453 -32.375 -4.105 1 97.75 416 ALA A CA 1
ATOM 3162 C C . ALA A 1 416 ? -22.734 -31.578 -3.023 1 97.75 416 ALA A C 1
ATOM 3164 O O . ALA A 1 416 ? -23.375 -30.844 -2.26 1 97.75 416 ALA A O 1
ATOM 3165 N N . ALA A 1 417 ? -21.438 -31.797 -2.961 1 97.06 417 ALA A N 1
ATOM 3166 C CA . ALA A 1 417 ? -20.641 -31.047 -1.983 1 97.06 417 ALA A CA 1
ATOM 3167 C C . ALA A 1 417 ? -20.688 -29.547 -2.273 1 97.06 417 ALA A C 1
ATOM 3169 O O . ALA A 1 417 ? -20.797 -28.734 -1.354 1 97.06 417 ALA A O 1
ATOM 3170 N N . LEU A 1 418 ? -20.547 -29.156 -3.523 1 96.75 418 LEU A N 1
ATOM 3171 C CA . LEU A 1 418 ? -20.625 -27.75 -3.93 1 96.75 418 LEU A CA 1
ATOM 3172 C C . LEU A 1 418 ? -21.969 -27.141 -3.537 1 96.75 418 LEU A C 1
ATOM 3174 O O . LEU A 1 418 ? -22.031 -26 -3.096 1 96.75 418 LEU A O 1
ATOM 3178 N N . GLU A 1 419 ? -23.047 -27.891 -3.742 1 96.38 419 GLU A N 1
ATOM 3179 C CA . GLU A 1 419 ? -24.375 -27.422 -3.355 1 96.38 419 GLU A CA 1
ATOM 3180 C C . GLU A 1 419 ? -24.484 -27.25 -1.844 1 96.38 419 GLU A C 1
ATOM 3182 O O . GLU A 1 419 ? -24.984 -26.219 -1.367 1 96.38 419 GLU A O 1
ATOM 3187 N N . ALA A 1 420 ? -23.984 -28.219 -1.163 1 95.44 420 ALA A N 1
ATOM 3188 C CA . ALA A 1 420 ? -24.031 -28.188 0.296 1 95.44 420 ALA A CA 1
ATOM 3189 C C . ALA A 1 420 ? -23.25 -27 0.847 1 95.44 420 ALA A C 1
ATOM 3191 O O . ALA A 1 420 ? -23.609 -26.422 1.873 1 95.44 420 ALA A O 1
ATOM 3192 N N . GLU A 1 421 ? -22.203 -26.625 0.146 1 93.81 421 GLU A N 1
ATOM 3193 C CA . GLU A 1 421 ? -21.328 -25.531 0.583 1 93.81 421 GLU A CA 1
ATOM 3194 C C . GLU A 1 421 ? -21.781 -24.203 0.003 1 93.81 421 GLU A C 1
ATOM 3196 O O . GLU A 1 421 ? -21.078 -23.188 0.119 1 93.81 421 GLU A O 1
ATOM 3201 N N . ASP A 1 422 ? -22.859 -24.141 -0.685 1 91.31 422 ASP A N 1
ATOM 3202 C CA . ASP A 1 422 ? -23.484 -22.953 -1.264 1 91.31 422 ASP A CA 1
ATOM 3203 C C . ASP A 1 422 ? -22.578 -22.312 -2.314 1 91.31 422 ASP A C 1
ATOM 3205 O O . ASP A 1 422 ? -22.484 -21.078 -2.385 1 91.31 422 ASP A O 1
ATOM 3209 N N . LYS A 1 423 ? -21.875 -23.078 -3.033 1 93.25 423 LYS A N 1
ATOM 3210 C CA . LYS A 1 423 ? -20.969 -22.578 -4.066 1 93.25 423 LYS A CA 1
ATOM 3211 C C . LYS A 1 423 ? -21.562 -22.781 -5.457 1 93.25 423 LYS A C 1
ATOM 3213 O O . LYS A 1 423 ? -21.156 -22.109 -6.41 1 93.25 423 LYS A O 1
ATOM 3218 N N . ALA A 1 424 ? -22.594 -23.609 -5.516 1 94.06 424 ALA A N 1
ATOM 3219 C CA . ALA A 1 424 ? -23.188 -23.969 -6.801 1 94.06 424 ALA A CA 1
ATOM 3220 C C . ALA A 1 424 ? -23.875 -22.75 -7.434 1 94.06 424 ALA A C 1
ATOM 3222 O O . ALA A 1 424 ? -23.781 -22.547 -8.648 1 94.06 424 ALA A O 1
ATOM 3223 N N . GLU A 1 425 ? -24.562 -21.969 -6.613 1 89.38 425 GLU A N 1
ATOM 3224 C CA . GLU A 1 425 ? -25.297 -20.828 -7.129 1 89.38 425 GLU A CA 1
ATOM 3225 C C . GLU A 1 425 ? -24.391 -19.891 -7.93 1 89.38 425 GLU A C 1
ATOM 3227 O O . GLU A 1 425 ? -24.703 -19.562 -9.078 1 89.38 425 GLU A O 1
ATOM 3232 N N . GLY A 1 426 ? -23.281 -19.484 -7.359 1 89.25 426 GLY A N 1
ATOM 3233 C CA . GLY A 1 426 ? -22.359 -18.594 -8.031 1 89.25 426 GLY A CA 1
ATOM 3234 C C . GLY A 1 426 ? -21.781 -19.188 -9.312 1 89.25 426 GLY A C 1
ATOM 3235 O O . GLY A 1 426 ? -21.656 -18.484 -10.32 1 89.25 426 GLY A O 1
ATOM 3236 N N . MET A 1 427 ? -21.469 -20.469 -9.266 1 92.81 427 MET A N 1
ATOM 3237 C CA . MET A 1 427 ? -20.891 -21.141 -10.43 1 92.81 427 MET A CA 1
ATOM 3238 C C . MET A 1 427 ? -21.906 -21.188 -11.578 1 92.81 427 MET A C 1
ATOM 3240 O O . MET A 1 427 ? -21.516 -21.109 -12.742 1 92.81 427 MET A O 1
ATOM 3244 N N . LYS A 1 428 ? -23.141 -21.297 -11.234 1 92.88 428 LYS A N 1
ATOM 3245 C CA . LYS A 1 428 ? -24.203 -21.328 -12.25 1 92.88 428 LYS A CA 1
ATOM 3246 C C . LYS A 1 428 ? -24.375 -19.953 -12.891 1 92.88 428 LYS A C 1
ATOM 3248 O O . LYS A 1 428 ? -24.547 -19.859 -14.109 1 92.88 428 LYS A O 1
ATOM 3253 N N . VAL A 1 429 ? -24.25 -18.938 -12.109 1 89.81 429 VAL A N 1
ATOM 3254 C CA . VAL A 1 429 ? -24.391 -17.562 -12.602 1 89.81 429 VAL A CA 1
ATOM 3255 C C . VAL A 1 429 ? -23.25 -17.25 -13.578 1 89.81 429 VAL A C 1
ATOM 3257 O O . VAL A 1 429 ? -23.469 -16.594 -14.602 1 89.81 429 VAL A O 1
ATOM 3260 N N . THR A 1 430 ? -22.047 -17.734 -13.344 1 89.88 430 THR A N 1
ATOM 3261 C CA . THR A 1 430 ? -20.875 -17.391 -14.141 1 89.88 430 THR A CA 1
ATOM 3262 C C . THR A 1 430 ? -20.719 -18.359 -15.305 1 89.88 430 THR A C 1
ATOM 3264 O O . THR A 1 430 ? -19.875 -18.156 -16.188 1 89.88 430 THR A O 1
ATOM 3267 N N . GLY A 1 431 ? -21.484 -19.453 -15.258 1 87.44 431 GLY A N 1
ATOM 3268 C CA . GLY A 1 431 ? -21.344 -20.484 -16.281 1 87.44 431 GLY A CA 1
ATOM 3269 C C . GLY A 1 431 ? -20.219 -21.453 -15.984 1 87.44 431 GLY A C 1
ATOM 3270 O O . GLY A 1 431 ? -19.812 -22.219 -16.859 1 87.44 431 GLY A O 1
ATOM 3271 N N . ASP A 1 432 ? -19.703 -21.484 -14.797 1 89 432 ASP A N 1
ATOM 3272 C CA . ASP A 1 432 ? -18.562 -22.312 -14.414 1 89 432 ASP A CA 1
ATOM 3273 C C . ASP A 1 432 ? -19.031 -23.656 -13.836 1 89 432 ASP A C 1
ATOM 3275 O O . ASP A 1 432 ? -18.219 -24.469 -13.406 1 89 432 ASP A O 1
ATOM 3279 N N . TRP A 1 433 ? -20.391 -23.906 -13.781 1 92.88 433 TRP A N 1
ATOM 3280 C CA . TRP A 1 433 ? -20.922 -25.156 -13.258 1 92.88 433 TRP A CA 1
ATOM 3281 C C . TRP A 1 433 ? -20.719 -26.297 -14.242 1 92.88 433 TRP A C 1
ATOM 3283 O O . TRP A 1 433 ? -21.391 -26.375 -15.273 1 92.88 433 TRP A O 1
ATOM 3293 N N . PRO A 1 434 ? -19.828 -27.234 -13.945 1 90.69 434 PRO A N 1
ATOM 3294 C CA . PRO A 1 434 ? -19.453 -28.234 -14.938 1 90.69 434 PRO A CA 1
ATOM 3295 C C . PRO A 1 434 ? -20.344 -29.484 -14.875 1 90.69 434 PRO A C 1
ATOM 3297 O O . PRO A 1 434 ? -20.156 -30.406 -15.664 1 90.69 434 PRO A O 1
ATOM 3300 N N . PHE A 1 435 ? -21.391 -29.5 -14.023 1 94.06 435 PHE A N 1
ATOM 3301 C CA . PHE A 1 435 ? -22.172 -30.719 -13.812 1 94.06 435 PHE A CA 1
ATOM 3302 C C . PHE A 1 435 ? -23.562 -30.562 -14.414 1 94.06 435 PHE A C 1
ATOM 3304 O O . PHE A 1 435 ? -24.062 -29.438 -14.578 1 94.06 435 PHE A O 1
ATOM 3311 N N . MET B 1 1 ? -22.406 23.125 31.5 1 54.72 1 MET B N 1
ATOM 3312 C CA . MET B 1 1 ? -20.938 23.094 31.5 1 54.72 1 MET B CA 1
ATOM 3313 C C . MET B 1 1 ? -20.422 22.078 30.484 1 54.72 1 MET B C 1
ATOM 3315 O O . MET B 1 1 ? -19.406 22.328 29.828 1 54.72 1 MET B O 1
ATOM 3319 N N . SER B 1 2 ? -21.344 21.078 30.281 1 76.12 2 SER B N 1
ATOM 3320 C CA . SER B 1 2 ? -20.938 19.984 29.406 1 76.12 2 SER B CA 1
ATOM 3321 C C . SER B 1 2 ? -21.562 20.141 28.031 1 76.12 2 SER B C 1
ATOM 3323 O O . SER B 1 2 ? -21.297 19.328 27.125 1 76.12 2 SER B O 1
ATOM 3325 N N . ASP B 1 3 ? -2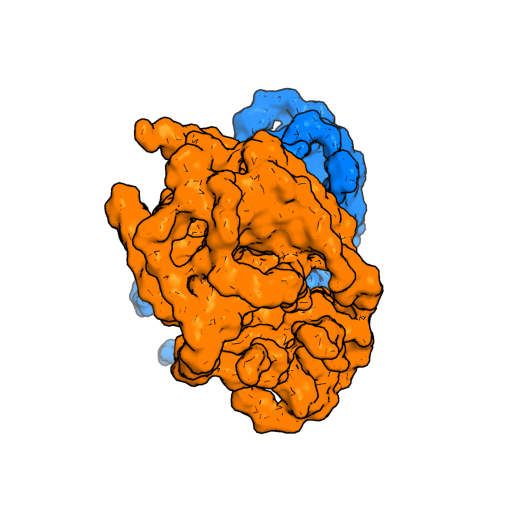2.172 21.312 27.812 1 90.25 3 ASP B N 1
ATOM 3326 C CA . ASP B 1 3 ? -22.891 21.453 26.547 1 90.25 3 ASP B CA 1
ATOM 3327 C C . ASP B 1 3 ? -21.938 21.562 25.375 1 90.25 3 ASP B C 1
ATOM 3329 O O . ASP B 1 3 ? -22.172 20.984 24.312 1 90.25 3 ASP B O 1
ATOM 3333 N N . TRP B 1 4 ? -20.906 22.219 25.703 1 93.62 4 TRP B N 1
ATOM 3334 C CA . TRP B 1 4 ? -19.953 22.422 24.609 1 93.62 4 TRP B CA 1
ATOM 3335 C C . TRP B 1 4 ? -19.328 21.094 24.188 1 93.62 4 TRP B C 1
ATOM 3337 O O . TRP B 1 4 ? -18.984 20.906 23.016 1 93.62 4 TRP B O 1
ATOM 3347 N N . ILE B 1 5 ? -19.219 20.141 25.062 1 96.06 5 ILE B N 1
ATOM 3348 C CA . ILE B 1 5 ? -18.656 18.828 24.766 1 96.06 5 ILE B CA 1
ATOM 3349 C C . ILE B 1 5 ? -19.594 18.047 23.844 1 96.06 5 ILE B C 1
ATOM 3351 O O . ILE B 1 5 ? -19.156 17.469 22.844 1 96.06 5 ILE B O 1
ATOM 3355 N N . GLY B 1 6 ? -20.891 18.016 24.234 1 96.69 6 GLY B N 1
ATOM 3356 C CA . GLY B 1 6 ? -21.875 17.375 23.375 1 96.69 6 GLY B CA 1
ATOM 3357 C C . GLY B 1 6 ? -21.922 17.969 21.984 1 96.69 6 GLY B C 1
ATOM 3358 O O . GLY B 1 6 ? -22.031 17.25 21 1 96.69 6 GLY B O 1
ATOM 3359 N N . ASP B 1 7 ? -21.859 19.312 21.938 1 97.06 7 ASP B N 1
ATOM 3360 C CA . ASP B 1 7 ? -21.875 20.016 20.656 1 97.06 7 ASP B CA 1
ATOM 3361 C C . ASP B 1 7 ? -20.656 19.625 19.812 1 97.06 7 ASP B C 1
ATOM 3363 O O . ASP B 1 7 ? -20.781 19.422 18.609 1 97.06 7 ASP B O 1
ATOM 3367 N N . THR B 1 8 ? -19.516 19.531 20.438 1 97.5 8 THR B N 1
ATOM 3368 C CA . THR B 1 8 ? -18.312 19.172 19.719 1 97.5 8 THR B CA 1
ATOM 3369 C C . THR B 1 8 ? -18.344 17.703 19.297 1 97.5 8 THR B C 1
ATOM 3371 O O . THR B 1 8 ? -17.922 17.359 18.188 1 97.5 8 THR B O 1
ATOM 3374 N N . PHE B 1 9 ? -18.828 16.875 20.156 1 96.94 9 PHE B N 1
ATOM 3375 C CA . PHE B 1 9 ? -18.906 15.438 19.891 1 96.94 9 PHE B CA 1
ATOM 3376 C C . PHE B 1 9 ? -19.797 15.156 18.703 1 96.94 9 PHE B C 1
ATOM 3378 O O . PHE B 1 9 ? -19.641 14.141 18.016 1 96.94 9 PHE B O 1
ATOM 3385 N N . THR B 1 10 ? -20.75 16.016 18.422 1 97.44 10 THR B N 1
ATOM 3386 C CA . THR B 1 10 ? -21.688 15.789 17.328 1 97.44 10 THR B CA 1
ATOM 3387 C C . THR B 1 10 ? -21.406 16.734 16.156 1 97.44 10 THR B C 1
ATOM 3389 O O . THR B 1 10 ? -22.141 16.75 15.172 1 97.44 10 THR B O 1
ATOM 3392 N N . SER B 1 11 ? -20.359 17.516 16.281 1 98.25 11 SER B N 1
ATOM 3393 C CA . SER B 1 11 ? -20.047 18.531 15.273 1 98.25 11 SER B CA 1
ATOM 3394 C C . SER B 1 11 ? -19.578 17.891 13.977 1 98.25 11 SER B C 1
ATOM 3396 O O . SER B 1 11 ? -18.891 16.859 14 1 98.25 11 SER B O 1
ATOM 3398 N N . GLU B 1 12 ? -19.891 18.5 12.852 1 98.38 12 GLU B N 1
ATOM 3399 C CA . GLU B 1 12 ? -19.391 18.062 11.547 1 98.38 12 GLU B CA 1
ATOM 3400 C C . GLU B 1 12 ? -18.453 19.109 10.938 1 98.38 12 GLU B C 1
ATOM 3402 O O . GLU B 1 12 ? -17.906 18.891 9.859 1 98.38 12 GLU B O 1
ATOM 3407 N N . VAL B 1 13 ? -18.25 20.188 11.656 1 98.69 13 VAL B N 1
ATOM 3408 C CA . VAL B 1 13 ? -17.594 21.359 11.094 1 98.69 13 VAL B CA 1
ATOM 3409 C C . VAL B 1 13 ? -16.172 21.031 10.672 1 98.69 13 VAL B C 1
ATOM 3411 O O . VAL B 1 13 ? -15.773 21.281 9.531 1 98.69 13 VAL B O 1
ATOM 3414 N N . GLY B 1 14 ? -15.406 20.484 11.586 1 98.81 14 GLY B N 1
ATOM 3415 C CA . GLY B 1 14 ? -14.031 20.125 11.273 1 98.81 14 GLY B CA 1
ATOM 3416 C C . GLY B 1 14 ? -13.922 19.109 10.156 1 98.81 14 GLY B C 1
ATOM 3417 O O . GLY B 1 14 ? -13.117 19.266 9.234 1 98.81 14 GLY B O 1
ATOM 3418 N N . TRP B 1 15 ? -14.711 18.078 10.211 1 98.75 15 TRP B N 1
ATOM 3419 C CA . TRP B 1 15 ? -14.656 17.016 9.219 1 98.75 15 TRP B CA 1
ATOM 3420 C C . TRP B 1 15 ? -15.078 17.531 7.844 1 98.75 15 TRP B C 1
ATOM 3422 O O . TRP B 1 15 ? -14.484 17.156 6.828 1 98.75 15 TRP B O 1
ATOM 3432 N N . GLU B 1 16 ? -16.156 18.344 7.797 1 98.75 16 GLU B N 1
ATOM 3433 C CA . GLU B 1 16 ? -16.594 18.938 6.535 1 98.75 16 GLU B CA 1
ATOM 3434 C C . GLU B 1 16 ? -15.484 19.781 5.918 1 98.75 16 GLU B C 1
ATOM 3436 O O . GLU B 1 16 ? -15.305 19.797 4.695 1 98.75 16 GLU B O 1
ATOM 3441 N N . HIS B 1 17 ? -14.758 20.484 6.734 1 98.88 17 HIS B N 1
ATOM 3442 C CA . HIS B 1 17 ? -13.641 21.25 6.203 1 98.88 17 HIS B CA 1
ATOM 3443 C C . HIS B 1 17 ? -12.539 20.344 5.676 1 98.88 17 HIS B C 1
ATOM 3445 O O . HIS B 1 17 ? -11.898 20.656 4.668 1 98.88 17 HIS B O 1
ATOM 3451 N N . LEU B 1 18 ? -12.25 19.25 6.414 1 98.81 18 LEU B N 1
ATOM 3452 C CA . LEU B 1 18 ? -11.297 18.281 5.91 1 98.81 18 LEU B CA 1
ATOM 3453 C C . LEU B 1 18 ? -11.711 17.766 4.531 1 98.81 18 LEU B C 1
ATOM 3455 O O . LEU B 1 18 ? -10.875 17.672 3.629 1 98.81 18 LEU B O 1
ATOM 3459 N N . GLU B 1 19 ? -12.977 17.422 4.355 1 98.5 19 GLU B N 1
ATOM 3460 C CA . GLU B 1 19 ? -13.484 16.984 3.061 1 98.5 19 GLU B CA 1
ATOM 3461 C C . GLU B 1 19 ? -13.258 18.047 1.986 1 98.5 19 GLU B C 1
ATOM 3463 O O . GLU B 1 19 ? -12.898 17.719 0.853 1 98.5 19 GLU B O 1
ATOM 3468 N N . THR B 1 20 ? -13.477 19.312 2.346 1 98.56 20 THR B N 1
ATOM 3469 C CA . THR B 1 20 ? -13.219 20.406 1.418 1 98.56 20 THR B CA 1
ATOM 3470 C C . THR B 1 20 ? -11.766 20.422 0.97 1 98.56 20 THR B C 1
ATOM 3472 O O . THR B 1 20 ? -11.477 20.531 -0.224 1 98.56 20 THR B O 1
ATOM 3475 N N . LEU B 1 21 ? -10.891 20.266 1.909 1 98.75 21 LEU B N 1
ATOM 3476 C CA . LEU B 1 21 ? -9.461 20.328 1.616 1 98.75 21 LEU B CA 1
ATOM 3477 C C . LEU B 1 21 ? -9.039 19.156 0.748 1 98.75 21 LEU B C 1
ATOM 3479 O O . LEU B 1 21 ? -8.289 19.328 -0.217 1 98.75 21 LEU B O 1
ATOM 3483 N N . VAL B 1 22 ? -9.477 17.953 1.072 1 97.94 22 VAL B N 1
ATOM 3484 C CA . VAL B 1 22 ? -9.031 16.766 0.333 1 97.94 22 VAL B CA 1
ATOM 3485 C C . VAL B 1 22 ? -9.648 16.781 -1.063 1 97.94 22 VAL B C 1
ATOM 3487 O O . VAL B 1 22 ? -9.055 16.266 -2.014 1 97.94 22 VAL B O 1
ATOM 3490 N N . ASP B 1 23 ? -10.836 17.391 -1.22 1 97.12 23 ASP B N 1
ATOM 3491 C CA . ASP B 1 23 ? -11.484 17.453 -2.525 1 97.12 23 ASP B CA 1
ATOM 3492 C C . ASP B 1 23 ? -10.789 18.453 -3.439 1 97.12 23 ASP B C 1
ATOM 3494 O O . ASP B 1 23 ? -10.922 18.391 -4.664 1 97.12 23 ASP B O 1
ATOM 3498 N N . ILE B 1 24 ? -10.062 19.391 -2.836 1 97 24 ILE B N 1
ATOM 3499 C CA . ILE B 1 24 ? -9.219 20.281 -3.619 1 97 24 ILE B CA 1
ATOM 3500 C C . ILE B 1 24 ? -8.102 19.484 -4.289 1 97 24 ILE B C 1
ATOM 3502 O O . ILE B 1 24 ? -7.754 19.75 -5.441 1 97 24 ILE B O 1
ATOM 3506 N N . GLY B 1 25 ? -7.547 18.516 -3.58 1 92.12 25 GLY B N 1
ATOM 3507 C CA . GLY B 1 25 ? -6.516 17.656 -4.137 1 92.12 25 GLY B CA 1
ATOM 3508 C C . GLY B 1 25 ? -5.113 18.203 -3.943 1 92.12 25 GLY B C 1
ATOM 3509 O O . GLY B 1 25 ? -4.641 18.328 -2.811 1 92.12 25 GLY B O 1
ATOM 3510 N N . ASN B 1 26 ? -4.461 18.641 -5.035 1 95.44 26 ASN B N 1
ATOM 3511 C CA . ASN B 1 26 ? -3.105 19.172 -4.973 1 95.44 26 ASN B CA 1
ATOM 3512 C C . ASN B 1 26 ? -3.061 20.5 -4.234 1 95.44 26 ASN B C 1
ATOM 3514 O O . ASN B 1 26 ? -3.504 21.531 -4.758 1 95.44 26 ASN B O 1
ATOM 3518 N N . ARG B 1 27 ? -2.479 20.406 -2.99 1 98 27 ARG B N 1
ATOM 3519 C CA . ARG B 1 27 ? -2.314 21.609 -2.188 1 98 27 ARG B CA 1
ATOM 3520 C C . ARG B 1 27 ? -0.838 21.922 -1.965 1 98 27 ARG B C 1
ATOM 3522 O O . ARG B 1 27 ? -0.459 22.438 -0.909 1 98 27 ARG B O 1
ATOM 3529 N N . MET B 1 28 ? -0.025 21.547 -2.918 1 97.75 28 MET B N 1
ATOM 3530 C CA . MET B 1 28 ? 1.409 21.797 -2.824 1 97.75 28 MET B CA 1
ATOM 3531 C C . MET B 1 28 ? 1.686 23.297 -2.713 1 97.75 28 MET B C 1
ATOM 3533 O O . MET B 1 28 ? 0.977 24.109 -3.309 1 97.75 28 MET B O 1
ATOM 3537 N N . ALA B 1 29 ? 2.709 23.625 -1.932 1 97.69 29 ALA B N 1
ATOM 3538 C CA . ALA B 1 29 ? 3.121 25.016 -1.764 1 97.69 29 ALA B CA 1
ATOM 3539 C C . ALA B 1 29 ? 3.232 25.719 -3.111 1 97.69 29 ALA B C 1
ATOM 3541 O O . ALA B 1 29 ? 3.893 25.219 -4.027 1 97.69 29 ALA B O 1
ATOM 3542 N N . GLY B 1 30 ? 2.578 26.828 -3.203 1 97.56 30 GLY B N 1
ATOM 3543 C CA . GLY B 1 30 ? 2.672 27.656 -4.395 1 97.56 30 GLY B CA 1
ATOM 3544 C C . GLY B 1 30 ? 1.697 27.25 -5.484 1 97.56 30 GLY B C 1
ATOM 3545 O O . GLY B 1 30 ? 1.628 27.891 -6.535 1 97.56 30 GLY B O 1
ATOM 3546 N N . SER B 1 31 ? 0.937 26.219 -5.344 1 97.38 31 SER B N 1
ATOM 3547 C CA . SER B 1 31 ? 0.003 25.719 -6.352 1 97.38 31 SER B CA 1
ATOM 3548 C C . SER B 1 31 ? -1.335 26.453 -6.27 1 97.38 31 SER B C 1
ATOM 3550 O O . SER B 1 31 ? -1.644 27.078 -5.254 1 97.38 31 SER B O 1
ATOM 3552 N N . PRO B 1 32 ? -2.133 26.375 -7.359 1 97.38 32 PRO B N 1
ATOM 3553 C CA . PRO B 1 32 ? -3.494 26.922 -7.285 1 97.38 32 PRO B CA 1
ATOM 3554 C C . PRO B 1 32 ? -4.324 26.266 -6.18 1 97.38 32 PRO B C 1
ATOM 3556 O O . PRO B 1 32 ? -5.148 26.938 -5.547 1 97.38 32 PRO B O 1
ATOM 3559 N N . GLY B 1 33 ? -4.105 25 -5.965 1 98.12 33 GLY B N 1
ATOM 3560 C CA . GLY B 1 33 ? -4.844 24.312 -4.918 1 98.12 33 GLY B CA 1
ATOM 3561 C C . GLY B 1 33 ? -4.504 24.797 -3.523 1 98.12 33 GLY B C 1
ATOM 3562 O O . GLY B 1 33 ? -5.363 24.828 -2.641 1 98.12 33 GLY B O 1
ATOM 3563 N N . GLU B 1 34 ? -3.238 25.172 -3.299 1 98.56 34 GLU B N 1
ATOM 3564 C CA . GLU B 1 34 ? -2.908 25.781 -2.014 1 98.56 34 GLU B CA 1
ATOM 3565 C C . GLU B 1 34 ? -3.689 27.078 -1.799 1 98.56 34 GLU B C 1
ATOM 3567 O O . GLU B 1 34 ? -4.195 27.328 -0.703 1 98.56 34 GLU B O 1
ATOM 3572 N N . ARG B 1 35 ? -3.75 27.891 -2.807 1 98.5 35 ARG B N 1
ATOM 3573 C CA . ARG B 1 35 ? -4.48 29.141 -2.717 1 98.5 35 ARG B CA 1
ATOM 3574 C C . ARG B 1 35 ? -5.953 28.891 -2.393 1 98.5 35 ARG B C 1
ATOM 3576 O O . ARG B 1 35 ? -6.527 29.578 -1.54 1 98.5 35 ARG B O 1
ATOM 3583 N N . GLU B 1 36 ? -6.504 27.953 -3.119 1 98.69 36 GLU B N 1
ATOM 3584 C CA . GLU B 1 36 ? -7.895 27.594 -2.854 1 98.69 36 GLU B CA 1
ATOM 3585 C C . GLU B 1 36 ? -8.078 27.141 -1.407 1 98.69 36 GLU B C 1
ATOM 3587 O O . GLU B 1 36 ? -9.078 27.484 -0.771 1 98.69 36 GLU B O 1
ATOM 3592 N N . ALA B 1 37 ? -7.184 26.391 -0.896 1 98.81 37 ALA B N 1
ATOM 3593 C CA . ALA B 1 37 ? -7.242 25.891 0.479 1 98.81 37 ALA B CA 1
ATOM 3594 C C . ALA B 1 37 ? -7.117 27.047 1.475 1 98.81 37 ALA B C 1
ATOM 3596 O O . ALA B 1 37 ? -7.781 27.047 2.514 1 98.81 37 ALA B O 1
ATOM 3597 N N . LEU B 1 38 ? -6.23 28.016 1.171 1 98.88 38 LEU B N 1
ATOM 3598 C CA . LEU B 1 38 ? -6.094 29.203 2.008 1 98.88 38 LEU B CA 1
ATOM 3599 C C . LEU B 1 38 ? -7.418 29.953 2.111 1 98.88 38 LEU B C 1
ATOM 3601 O O . LEU B 1 38 ? -7.859 30.297 3.211 1 98.88 38 LEU B O 1
ATOM 3605 N N . GLU B 1 39 ? -8.008 30.156 0.999 1 98.94 39 GLU B N 1
ATOM 3606 C CA . GLU B 1 39 ? -9.266 30.891 0.958 1 98.94 39 GLU B CA 1
ATOM 3607 C C . GLU B 1 39 ? -10.375 30.125 1.676 1 98.94 39 GLU B C 1
ATOM 3609 O O . GLU B 1 39 ? -11.141 30.703 2.447 1 98.94 39 GLU B O 1
ATOM 3614 N N . ALA B 1 40 ? -10.422 28.812 1.414 1 98.94 40 ALA B N 1
ATOM 3615 C CA . ALA B 1 40 ? -11.438 27.984 2.059 1 98.94 40 ALA B CA 1
ATOM 3616 C C . ALA B 1 40 ? -11.266 27.984 3.576 1 98.94 40 ALA B C 1
ATOM 3618 O O . ALA B 1 40 ? -12.258 27.984 4.316 1 98.94 40 ALA B O 1
ATOM 3619 N N . THR B 1 41 ? -10.055 27.938 4.023 1 98.94 41 THR B N 1
ATOM 3620 C CA . THR B 1 41 ? -9.781 27.906 5.457 1 98.94 41 THR B CA 1
ATOM 3621 C C . THR B 1 41 ? -10.102 29.25 6.102 1 98.94 41 THR B C 1
ATOM 3623 O O . THR B 1 41 ? -10.688 29.312 7.184 1 98.94 41 THR B O 1
ATOM 3626 N N . ARG B 1 42 ? -9.688 30.375 5.441 1 98.94 42 ARG B N 1
ATOM 3627 C CA . ARG B 1 42 ? -10.062 31.703 5.906 1 98.94 42 ARG B CA 1
ATOM 3628 C C . ARG B 1 42 ? -11.57 31.797 6.102 1 98.94 42 ARG B C 1
ATOM 3630 O O . ARG B 1 42 ? -12.039 32.219 7.16 1 98.94 42 ARG B O 1
ATOM 3637 N N . ASP B 1 43 ? -12.305 31.375 5.078 1 98.94 43 ASP B N 1
ATOM 3638 C CA . ASP B 1 43 ? -13.758 31.453 5.105 1 98.94 43 ASP B CA 1
ATOM 3639 C C . ASP B 1 43 ? -14.344 30.578 6.207 1 98.94 43 ASP B C 1
ATOM 3641 O O . ASP B 1 43 ? -15.32 30.953 6.859 1 98.94 43 ASP B O 1
ATOM 3645 N N . ALA B 1 44 ? -13.781 29.359 6.375 1 98.94 44 ALA B N 1
ATOM 3646 C CA . ALA B 1 44 ? -14.25 28.438 7.414 1 98.94 44 ALA B CA 1
ATOM 3647 C C . ALA B 1 44 ? -14.062 29.047 8.805 1 98.94 44 ALA B C 1
ATOM 3649 O O . ALA B 1 44 ? -14.938 28.922 9.664 1 98.94 44 ALA B O 1
ATOM 3650 N N . LEU B 1 45 ? -12.898 29.656 9.047 1 98.94 45 LEU B N 1
ATOM 3651 C CA . LEU B 1 45 ? -12.625 30.281 10.336 1 98.94 45 LEU B CA 1
ATOM 3652 C C . LEU B 1 45 ? -13.594 31.438 10.594 1 98.94 45 LEU B C 1
ATOM 3654 O O . LEU B 1 45 ? -14.109 31.578 11.711 1 98.94 45 LEU B O 1
ATOM 3658 N N . GLU B 1 46 ? -13.828 32.188 9.586 1 98.75 46 GLU B N 1
ATOM 3659 C CA . GLU B 1 46 ? -14.797 33.281 9.711 1 98.75 46 GLU B CA 1
ATOM 3660 C C . GLU B 1 46 ? -16.188 32.75 10.023 1 98.75 46 GLU B C 1
ATOM 3662 O O . GLU B 1 46 ? -16.891 33.281 10.867 1 98.75 46 GLU B O 1
ATOM 3667 N N . ARG B 1 47 ? -16.578 31.703 9.375 1 98.5 47 ARG B N 1
ATOM 3668 C CA . ARG B 1 47 ? -17.906 31.109 9.5 1 98.5 47 ARG B CA 1
ATOM 3669 C C . ARG B 1 47 ? -18.156 30.609 10.914 1 98.5 47 ARG B C 1
ATOM 3671 O O . ARG B 1 47 ? -19.281 30.672 11.422 1 98.5 47 ARG B O 1
ATOM 3678 N N . VAL B 1 48 ? -17.094 30.234 11.594 1 98.44 48 VAL B N 1
ATOM 3679 C CA . VAL B 1 48 ? -17.312 29.641 12.906 1 98.44 48 VAL B CA 1
ATOM 3680 C C . VAL B 1 48 ? -17.172 30.703 13.992 1 98.44 48 VAL B C 1
ATOM 3682 O O . VAL B 1 48 ? -17.203 30.391 15.188 1 98.44 48 VAL B O 1
ATOM 3685 N N . GLY B 1 49 ? -16.891 31.922 13.609 1 97.94 49 GLY B N 1
ATOM 3686 C CA . GLY B 1 49 ? -17 33 14.57 1 97.94 49 GLY B CA 1
ATOM 3687 C C . GLY B 1 49 ? -15.672 33.656 14.906 1 97.94 49 GLY B C 1
ATOM 3688 O O . GLY B 1 49 ? -15.609 34.594 15.695 1 97.94 49 GLY B O 1
ATOM 3689 N N . ALA B 1 50 ? -14.562 33.156 14.289 1 98.69 50 ALA B N 1
ATOM 3690 C CA . ALA B 1 50 ? -13.273 33.812 14.523 1 98.69 50 ALA B CA 1
ATOM 3691 C C . ALA B 1 50 ? -13.211 35.156 13.812 1 98.69 50 ALA B C 1
ATOM 3693 O O . ALA B 1 50 ? -13.75 35.312 12.711 1 98.69 50 ALA B O 1
ATOM 3694 N N . ARG B 1 51 ? -12.555 36.094 14.453 1 98.62 51 ARG B N 1
ATOM 3695 C CA . ARG B 1 51 ? -12.5 37.438 13.93 1 98.62 51 ARG B CA 1
ATOM 3696 C C . ARG B 1 51 ? -11.203 37.688 13.164 1 98.62 51 ARG B C 1
ATOM 3698 O O . ARG B 1 51 ? -10.234 36.938 13.32 1 98.62 51 ARG B O 1
ATOM 3705 N N . ASN B 1 52 ? -11.227 38.688 12.297 1 98.5 52 ASN B N 1
ATOM 3706 C CA . ASN B 1 52 ? -10.07 39.188 11.555 1 98.5 52 ASN B CA 1
ATOM 3707 C C . ASN B 1 52 ? -9.438 38.062 10.719 1 98.5 52 ASN B C 1
ATOM 3709 O O . ASN B 1 52 ? -8.211 37.938 10.672 1 98.5 52 ASN B O 1
ATOM 3713 N N . ALA B 1 53 ? -10.305 37.219 10.195 1 98.81 53 ALA B N 1
ATOM 3714 C CA . ALA B 1 53 ? -9.789 36.188 9.32 1 98.81 53 ALA B CA 1
ATOM 3715 C C . ALA B 1 53 ? -9.18 36.781 8.055 1 98.81 53 ALA B C 1
ATOM 3717 O O . ALA B 1 53 ? -9.812 37.594 7.387 1 98.81 53 ALA B O 1
ATOM 3718 N N . ARG B 1 54 ? -7.984 36.406 7.711 1 98.81 54 ARG B N 1
ATOM 3719 C CA . ARG B 1 54 ? -7.293 36.969 6.555 1 98.81 54 ARG B CA 1
ATOM 3720 C C . ARG B 1 54 ? -6.16 36.062 6.094 1 98.81 54 ARG B C 1
ATOM 3722 O O . ARG B 1 54 ? -5.68 35.219 6.859 1 98.81 54 ARG B O 1
ATOM 3729 N N . ILE B 1 55 ? -5.797 36.219 4.871 1 98.81 55 ILE B N 1
ATOM 3730 C CA . ILE B 1 55 ? -4.617 35.562 4.312 1 98.81 55 ILE B CA 1
ATOM 3731 C C . ILE B 1 55 ? -3.463 36.562 4.242 1 98.81 55 ILE B C 1
ATOM 3733 O O . ILE B 1 55 ? -3.629 37.688 3.736 1 98.81 55 ILE B O 1
ATOM 3737 N N . ASP B 1 56 ? -2.365 36.281 4.863 1 98.75 56 ASP B N 1
ATOM 3738 C CA . ASP B 1 56 ? -1.123 37.062 4.742 1 98.75 56 ASP B CA 1
ATOM 3739 C C . ASP B 1 56 ? -0.182 36.406 3.727 1 98.75 56 ASP B C 1
ATOM 3741 O O . ASP B 1 56 ? 0.487 35.406 4.035 1 98.75 56 ASP B O 1
ATOM 3745 N N . PRO B 1 57 ? -0.114 36.938 2.494 1 98.44 57 PRO B N 1
ATOM 3746 C CA . PRO B 1 57 ? 0.676 36.281 1.436 1 98.44 57 PRO B CA 1
ATOM 3747 C C . PRO B 1 57 ? 2.172 36.562 1.574 1 98.44 57 PRO B C 1
ATOM 3749 O O . PRO B 1 57 ? 2.57 37.562 2.18 1 98.44 57 PRO B O 1
ATOM 3752 N N . PHE B 1 58 ? 3.029 35.75 1.083 1 98.25 58 PHE B N 1
ATOM 3753 C CA . PHE B 1 58 ? 4.473 35.906 0.963 1 98.25 58 PHE B CA 1
ATOM 3754 C C . PHE B 1 58 ? 5.012 35.156 -0.233 1 98.25 58 PHE B C 1
ATOM 3756 O O . PHE B 1 58 ? 4.359 34.219 -0.728 1 98.25 58 PHE B O 1
ATOM 3763 N N . GLU B 1 59 ? 6.195 35.5 -0.679 1 97.12 59 GLU B N 1
ATOM 3764 C CA . GLU B 1 59 ? 6.82 34.844 -1.827 1 97.12 59 GLU B CA 1
ATOM 3765 C C . GLU B 1 59 ? 7.59 33.594 -1.405 1 97.12 59 GLU B C 1
ATOM 3767 O O . GLU B 1 59 ? 8.156 33.562 -0.31 1 97.12 59 GLU B O 1
ATOM 3772 N N . ILE B 1 60 ? 7.555 32.625 -2.24 1 97.12 60 ILE B N 1
ATOM 3773 C CA . ILE B 1 60 ? 8.367 31.422 -2.025 1 97.12 60 ILE B CA 1
ATOM 3774 C C . ILE B 1 60 ? 8.992 30.984 -3.346 1 97.12 60 ILE B C 1
ATOM 3776 O O . ILE B 1 60 ? 8.602 31.453 -4.414 1 97.12 60 ILE B O 1
ATOM 3780 N N . GLN B 1 61 ? 10.086 30.188 -3.207 1 96 61 GLN B N 1
ATOM 3781 C CA . GLN B 1 61 ? 10.539 29.422 -4.367 1 96 61 GLN B CA 1
ATOM 3782 C C . GLN B 1 61 ? 9.594 28.266 -4.668 1 96 61 GLN B C 1
ATOM 3784 O O . GLN B 1 61 ? 9.484 27.328 -3.881 1 96 61 GLN B O 1
ATOM 3789 N N . GLY B 1 62 ? 8.938 28.312 -5.816 1 95.75 62 GLY B N 1
ATOM 3790 C CA . GLY B 1 62 ? 8.023 27.25 -6.215 1 95.75 62 GLY B CA 1
ATOM 3791 C C . GLY B 1 62 ? 8.734 26.031 -6.773 1 95.75 62 GLY B C 1
ATOM 3792 O O . GLY B 1 62 ? 9.945 26.047 -6.988 1 95.75 62 GLY B O 1
ATOM 3793 N N . TRP B 1 63 ? 7.98 24.938 -6.961 1 96.81 63 TRP B N 1
ATOM 3794 C CA . TRP B 1 63 ? 8.5 23.688 -7.52 1 96.81 63 TRP B CA 1
ATOM 3795 C C . TRP B 1 63 ? 7.375 22.844 -8.094 1 96.81 63 TRP B C 1
ATOM 3797 O O . TRP B 1 63 ? 6.332 22.672 -7.461 1 96.81 63 TRP B O 1
ATOM 3807 N N . GLU B 1 64 ? 7.574 22.391 -9.281 1 97.56 64 GLU B N 1
ATOM 3808 C CA . GLU B 1 64 ? 6.645 21.484 -9.953 1 97.56 64 GLU B CA 1
ATOM 3809 C C . GLU B 1 64 ? 7.324 20.172 -10.336 1 97.56 64 GLU B C 1
ATOM 3811 O O . GLU B 1 64 ? 8.375 20.188 -10.984 1 97.56 64 GLU B O 1
ATOM 3816 N N . ARG B 1 65 ? 6.988 19 -9.883 1 97.19 65 ARG B N 1
ATOM 3817 C CA . ARG B 1 65 ? 7.652 17.703 -9.883 1 97.19 65 ARG B CA 1
ATOM 3818 C C . ARG B 1 65 ? 7.965 17.25 -11.305 1 97.19 65 ARG B C 1
ATOM 3820 O O . ARG B 1 65 ? 9.016 16.656 -11.562 1 97.19 65 ARG B O 1
ATOM 3827 N N . GLY B 1 66 ? 7.066 17.469 -12.281 1 97.25 66 GLY B N 1
ATOM 3828 C CA . GLY B 1 66 ? 7.277 16.922 -13.609 1 97.25 66 GLY B CA 1
ATOM 3829 C C . GLY B 1 66 ? 7.332 15.406 -13.625 1 97.25 66 GLY B C 1
ATOM 3830 O O . GLY B 1 66 ? 6.582 14.75 -12.906 1 97.25 66 GLY B O 1
ATOM 3831 N N . ASN B 1 67 ? 8.234 14.797 -14.609 1 97.62 67 ASN B N 1
ATOM 3832 C CA . ASN B 1 67 ? 8.391 13.352 -14.75 1 97.62 67 ASN B CA 1
ATOM 3833 C C . ASN B 1 67 ? 9.789 12.898 -14.336 1 97.62 67 ASN B C 1
ATOM 3835 O O . ASN B 1 67 ? 10.75 13.672 -14.414 1 97.62 67 ASN B O 1
ATOM 3839 N N . SER B 1 68 ? 9.836 11.727 -13.828 1 98.44 68 SER B N 1
ATOM 3840 C CA . SER B 1 68 ? 11.133 11.156 -13.469 1 98.44 68 SER B CA 1
ATOM 3841 C C . SER B 1 68 ? 11.18 9.664 -13.781 1 98.44 68 SER B C 1
ATOM 3843 O O . SER B 1 68 ? 10.141 9 -13.844 1 98.44 68 SER B O 1
ATOM 3845 N N . ALA B 1 69 ? 12.352 9.164 -14.031 1 98.62 69 ALA B N 1
ATOM 3846 C CA . ALA B 1 69 ? 12.578 7.746 -14.297 1 98.62 69 ALA B CA 1
ATOM 3847 C C . ALA B 1 69 ? 14 7.34 -13.922 1 98.62 69 ALA B C 1
ATOM 3849 O O . ALA B 1 69 ? 14.906 8.172 -13.914 1 98.62 69 ALA B O 1
ATOM 3850 N N . ILE B 1 70 ? 14.172 6.121 -13.555 1 98.81 70 ILE B N 1
ATOM 3851 C CA . ILE B 1 70 ? 15.477 5.488 -13.445 1 98.81 70 ILE B CA 1
ATOM 3852 C C . ILE B 1 70 ? 15.656 4.461 -14.562 1 98.81 70 ILE B C 1
ATOM 3854 O O . ILE B 1 70 ? 14.883 3.51 -14.664 1 98.81 70 ILE B O 1
ATOM 3858 N N . TYR B 1 71 ? 16.594 4.691 -15.367 1 98.75 71 TYR B N 1
ATOM 3859 C CA . TYR B 1 71 ? 16.922 3.73 -16.422 1 98.75 71 TYR B CA 1
ATOM 3860 C C . TYR B 1 71 ? 18.062 2.82 -15.969 1 98.75 71 TYR B C 1
ATOM 3862 O O . TYR B 1 71 ? 19.125 3.297 -15.57 1 98.75 71 TYR B O 1
ATOM 3870 N N . ALA B 1 72 ? 17.875 1.575 -15.922 1 97.88 72 ALA B N 1
ATOM 3871 C CA . ALA B 1 72 ? 18.844 0.543 -15.586 1 97.88 72 ALA B CA 1
ATOM 3872 C C . ALA B 1 72 ? 18.875 -0.554 -16.641 1 97.88 72 ALA B C 1
ATOM 3874 O O . ALA B 1 72 ? 17.922 -1.328 -16.766 1 97.88 72 ALA B O 1
ATOM 3875 N N . HIS B 1 73 ? 19.969 -0.601 -17.391 1 95.69 73 HIS B N 1
ATOM 3876 C CA . HIS B 1 73 ? 20.031 -1.468 -18.562 1 95.69 73 HIS B CA 1
ATOM 3877 C C . HIS B 1 73 ? 18.828 -1.247 -19.484 1 95.69 73 HIS B C 1
ATOM 3879 O O . HIS B 1 73 ? 18.562 -0.117 -19.891 1 95.69 73 HIS B O 1
ATOM 3885 N N . ASP B 1 74 ? 18.078 -2.342 -19.734 1 94 74 ASP B N 1
ATOM 3886 C CA . ASP B 1 74 ? 16.969 -2.229 -20.672 1 94 74 ASP B CA 1
ATOM 3887 C C . ASP B 1 74 ? 15.648 -2.051 -19.938 1 94 74 ASP B C 1
ATOM 3889 O O . ASP B 1 74 ? 14.578 -2.219 -20.516 1 94 74 ASP B O 1
ATOM 3893 N N . THR B 1 75 ? 15.789 -1.698 -18.656 1 95.94 75 THR B N 1
ATOM 3894 C CA . THR B 1 75 ? 14.57 -1.556 -17.875 1 95.94 75 THR B CA 1
ATOM 3895 C C . THR B 1 75 ? 14.406 -0.121 -17.391 1 95.94 75 THR B C 1
ATOM 3897 O O . THR B 1 75 ? 15.375 0.644 -17.359 1 95.94 75 THR B O 1
ATOM 3900 N N . THR B 1 76 ? 13.234 0.319 -17.203 1 97.62 76 THR B N 1
ATOM 3901 C CA . THR B 1 76 ? 12.875 1.586 -16.578 1 97.62 76 THR B CA 1
ATOM 3902 C C . THR B 1 76 ? 12.195 1.351 -15.234 1 97.62 76 THR B C 1
ATOM 3904 O O . THR B 1 76 ? 11.266 0.554 -15.133 1 97.62 76 THR B O 1
ATOM 3907 N N . GLN B 1 77 ? 12.727 1.955 -14.172 1 97.62 77 GLN B N 1
ATOM 3908 C CA . GLN B 1 77 ? 12.156 1.844 -12.836 1 97.62 77 GLN B CA 1
ATOM 3909 C C . GLN B 1 77 ? 11.344 3.084 -12.477 1 97.62 77 GLN B C 1
ATOM 3911 O O . GLN B 1 77 ? 11.758 4.211 -12.766 1 97.62 77 GLN B O 1
ATOM 3916 N N . ASP B 1 78 ? 10.148 2.836 -11.891 1 96.56 78 ASP B N 1
ATOM 3917 C CA . ASP B 1 78 ? 9.266 3.928 -11.492 1 96.56 78 ASP B CA 1
ATOM 3918 C C . ASP B 1 78 ? 9.859 4.715 -10.32 1 96.56 78 ASP B C 1
ATOM 3920 O O . ASP B 1 78 ? 10.445 4.129 -9.406 1 96.56 78 ASP B O 1
ATOM 3924 N N . CYS B 1 79 ? 9.75 6.008 -10.32 1 98.62 79 CYS B N 1
ATOM 3925 C CA . CYS B 1 79 ? 10.172 6.902 -9.25 1 98.62 79 CYS B CA 1
ATOM 3926 C C . CYS B 1 79 ? 9.461 8.25 -9.344 1 98.62 79 CYS B C 1
ATOM 3928 O O . CYS B 1 79 ? 8.727 8.492 -10.305 1 98.62 79 CYS B O 1
ATOM 3930 N N . ILE B 1 80 ? 9.523 9 -8.32 1 98.69 80 ILE B N 1
ATOM 3931 C CA . ILE B 1 80 ? 9.047 10.375 -8.352 1 98.69 80 ILE B CA 1
ATOM 3932 C C . ILE B 1 80 ? 10.148 11.312 -7.879 1 98.69 80 ILE B C 1
ATOM 3934 O O . ILE B 1 80 ? 10.93 10.969 -6.988 1 98.69 80 ILE B O 1
ATOM 3938 N N . ALA B 1 81 ? 10.227 12.492 -8.484 1 98.75 81 ALA B N 1
ATOM 3939 C CA . ALA B 1 81 ? 11.203 13.469 -8.016 1 98.75 81 ALA B CA 1
ATOM 3940 C C . ALA B 1 81 ? 10.875 13.945 -6.605 1 98.75 81 ALA B C 1
ATOM 3942 O O . ALA B 1 81 ? 9.711 14.188 -6.285 1 98.75 81 ALA B O 1
ATOM 3943 N N . LEU B 1 82 ? 11.875 14.008 -5.754 1 98.69 82 LEU B N 1
ATOM 3944 C CA . LEU B 1 82 ? 11.672 14.664 -4.465 1 98.69 82 LEU B CA 1
ATOM 3945 C C . LEU B 1 82 ? 11.508 16.172 -4.645 1 98.69 82 LEU B C 1
ATOM 3947 O O . LEU B 1 82 ? 12.195 16.781 -5.461 1 98.69 82 LEU B O 1
ATOM 3951 N N . PRO B 1 83 ? 10.531 16.734 -3.938 1 98.12 83 PRO B N 1
ATOM 3952 C CA . PRO B 1 83 ? 10.344 18.188 -4.055 1 98.12 83 PRO B CA 1
ATOM 3953 C C . PRO B 1 83 ? 11.648 18.969 -3.873 1 98.12 83 PRO B C 1
ATOM 3955 O O . PRO B 1 83 ? 12.445 18.641 -2.992 1 98.12 83 PRO B O 1
ATOM 3958 N N . ARG B 1 84 ? 11.875 19.953 -4.805 1 97.69 84 ARG B N 1
ATOM 3959 C CA . ARG B 1 84 ? 13.016 20.859 -4.855 1 97.69 84 ARG B CA 1
ATOM 3960 C C . ARG B 1 84 ? 14.289 20.109 -5.234 1 97.69 84 ARG B C 1
ATOM 3962 O O . ARG B 1 84 ? 15.391 20.547 -4.906 1 97.69 84 ARG B O 1
ATOM 3969 N N . SER B 1 85 ? 14.156 18.891 -5.715 1 98.25 85 SER B N 1
ATOM 3970 C CA . SER B 1 85 ? 15.211 18.328 -6.555 1 98.25 85 SER B CA 1
ATOM 3971 C C . SER B 1 85 ? 15.492 19.219 -7.762 1 98.25 85 SER B C 1
ATOM 3973 O O . SER B 1 85 ? 14.57 19.797 -8.344 1 98.25 85 SER B O 1
ATOM 3975 N N . PRO B 1 86 ? 16.766 19.406 -8.133 1 98.12 86 PRO B N 1
ATOM 3976 C CA . PRO B 1 86 ? 17 20.031 -9.438 1 98.12 86 PRO B CA 1
ATOM 3977 C C . PRO B 1 86 ? 16.578 19.141 -10.602 1 98.12 86 PRO B C 1
ATOM 3979 O O . PRO B 1 86 ? 16.562 17.906 -10.461 1 98.12 86 PRO B O 1
ATOM 3982 N N . ALA B 1 87 ? 16.172 19.812 -11.68 1 98.25 87 ALA B N 1
ATOM 3983 C CA . ALA B 1 87 ? 16.031 19.047 -12.914 1 98.25 87 ALA B CA 1
ATOM 3984 C C . ALA B 1 87 ? 17.391 18.609 -13.445 1 98.25 87 ALA B C 1
ATOM 3986 O O . ALA B 1 87 ? 18.406 19.266 -13.195 1 98.25 87 ALA B O 1
ATOM 3987 N N . GLY B 1 88 ? 17.406 17.484 -14.148 1 98.19 88 GLY B N 1
ATOM 3988 C CA . GLY B 1 88 ? 18.656 17.047 -14.758 1 98.19 88 GLY B CA 1
ATOM 3989 C C . GLY B 1 88 ? 18.734 15.547 -14.93 1 98.19 88 GLY B C 1
ATOM 3990 O O . GLY B 1 88 ? 17.828 14.812 -14.539 1 98.19 88 GLY B O 1
ATOM 3991 N N . THR B 1 89 ? 19.766 15.156 -15.656 1 98.38 89 THR B N 1
ATOM 3992 C CA . THR B 1 89 ? 20.094 13.75 -15.852 1 98.38 89 THR B CA 1
ATOM 3993 C C . THR B 1 89 ? 21.438 13.414 -15.195 1 98.38 89 THR B C 1
ATOM 3995 O O . THR B 1 89 ? 22.391 14.188 -15.305 1 98.38 89 THR B O 1
ATOM 3998 N N . ALA B 1 90 ? 21.438 12.391 -14.383 1 98.38 90 ALA B N 1
ATOM 3999 C CA . ALA B 1 90 ? 22.656 11.914 -13.742 1 98.38 90 ALA B CA 1
ATOM 4000 C C . ALA B 1 90 ? 22.859 10.422 -13.977 1 98.38 90 ALA B C 1
ATOM 4002 O O . ALA B 1 90 ? 21.922 9.633 -13.859 1 98.38 90 ALA B O 1
ATOM 4003 N N . SER B 1 91 ? 24.062 10.094 -14.438 1 98.56 91 SER B N 1
ATOM 4004 C CA . SER B 1 91 ? 24.422 8.695 -14.633 1 98.56 91 SER B CA 1
ATOM 4005 C C . SER B 1 91 ? 25.625 8.305 -13.781 1 98.56 91 SER B C 1
ATOM 4007 O O . SER B 1 91 ? 26.531 9.109 -13.57 1 98.56 91 SER B O 1
ATOM 4009 N N . GLY B 1 92 ? 25.594 7.117 -13.25 1 98.75 92 GLY B N 1
ATOM 4010 C CA . GLY B 1 92 ? 26.719 6.598 -12.477 1 98.75 92 GLY B CA 1
ATOM 4011 C C . GLY B 1 92 ? 26.469 5.191 -11.953 1 98.75 92 GLY B C 1
ATOM 4012 O O . GLY B 1 92 ? 25.375 4.656 -12.078 1 98.75 92 GLY B O 1
ATOM 4013 N N . GLU B 1 93 ? 27.547 4.637 -11.469 1 98.81 93 GLU B N 1
ATOM 4014 C CA . GLU B 1 93 ? 27.438 3.336 -10.82 1 98.81 93 GLU B CA 1
ATOM 4015 C C . GLU B 1 93 ? 26.5 3.396 -9.625 1 98.81 93 GLU B C 1
ATOM 4017 O O . GLU B 1 93 ? 26.578 4.316 -8.805 1 98.81 93 GLU B O 1
ATOM 4022 N N . LEU B 1 94 ? 25.547 2.418 -9.602 1 98.88 94 LEU B N 1
ATOM 4023 C CA . LEU B 1 94 ? 24.625 2.367 -8.477 1 98.88 94 LEU B CA 1
ATOM 4024 C C . LEU B 1 94 ? 25.297 1.796 -7.238 1 98.88 94 LEU B C 1
ATOM 4026 O O . LEU B 1 94 ? 25.922 0.732 -7.301 1 98.88 94 LEU B O 1
ATOM 4030 N N . VAL B 1 95 ? 25.219 2.48 -6.172 1 98.88 95 VAL B N 1
ATOM 4031 C CA . VAL B 1 95 ? 25.75 2.031 -4.887 1 98.88 95 VAL B CA 1
ATOM 4032 C C . VAL B 1 95 ? 24.625 1.991 -3.852 1 98.88 95 VAL B C 1
ATOM 4034 O O . VAL B 1 95 ? 23.984 3.012 -3.576 1 98.88 95 VAL B O 1
ATOM 4037 N N . ASP B 1 96 ? 24.344 0.838 -3.352 1 98.62 96 ASP B N 1
ATOM 4038 C CA . ASP B 1 96 ? 23.359 0.675 -2.277 1 98.62 96 ASP B CA 1
ATOM 4039 C C . ASP B 1 96 ? 24 0.903 -0.912 1 98.62 96 ASP B C 1
ATOM 4041 O O . ASP B 1 96 ? 24.828 0.1 -0.465 1 98.62 96 ASP B O 1
ATOM 4045 N N . LEU B 1 97 ? 23.609 1.976 -0.222 1 98.44 97 LEU B N 1
ATOM 4046 C CA . LEU B 1 97 ? 24.203 2.352 1.052 1 98.44 97 LEU B CA 1
ATOM 4047 C C . LEU B 1 97 ? 23.359 1.871 2.221 1 98.44 97 LEU B C 1
ATOM 4049 O O . LEU B 1 97 ? 23.547 2.309 3.357 1 98.44 97 LEU B O 1
ATOM 4053 N N . GLY B 1 98 ? 22.375 1.032 1.926 1 97.19 98 GLY B N 1
ATOM 4054 C CA . GLY B 1 98 ? 21.531 0.479 2.975 1 97.19 98 GLY B CA 1
ATOM 4055 C C . GLY B 1 98 ? 20.703 1.529 3.689 1 97.19 98 GLY B C 1
ATOM 4056 O O . GLY B 1 98 ? 19.922 2.238 3.062 1 97.19 98 GLY B O 1
ATOM 4057 N N . TYR B 1 99 ? 20.984 1.719 4.988 1 97.19 99 TYR B N 1
ATOM 4058 C CA . TYR B 1 99 ? 20.172 2.621 5.793 1 97.19 99 TYR B CA 1
ATOM 4059 C C . TYR B 1 99 ? 20.625 4.066 5.633 1 97.19 99 TYR B C 1
ATOM 4061 O O . TYR B 1 99 ? 19.938 4.996 6.051 1 97.19 99 TYR B O 1
ATOM 4069 N N . GLY B 1 100 ? 21.766 4.34 4.965 1 97.5 100 GLY B N 1
ATOM 4070 C CA . GLY B 1 100 ? 22.266 5.691 4.797 1 97.5 100 GLY B CA 1
ATOM 4071 C C . GLY B 1 100 ? 22.641 6.355 6.105 1 97.5 100 GLY B C 1
ATOM 4072 O O . GLY B 1 100 ? 22.219 7.484 6.379 1 97.5 100 GLY B O 1
ATOM 4073 N N . LEU B 1 101 ? 23.344 5.57 6.98 1 96.19 101 LEU B N 1
ATOM 4074 C CA . LEU B 1 101 ? 23.906 6.152 8.188 1 96.19 101 LEU B CA 1
ATOM 4075 C C . LEU B 1 101 ? 25.125 7.012 7.855 1 96.19 101 LEU B C 1
ATOM 4077 O O . LEU B 1 101 ? 25.719 6.863 6.785 1 96.19 101 LEU B O 1
ATOM 4081 N N . PRO B 1 102 ? 25.469 7.941 8.758 1 94.81 102 PRO B N 1
ATOM 4082 C CA . PRO B 1 102 ? 26.594 8.828 8.453 1 94.81 102 PRO B CA 1
ATOM 4083 C C . PRO B 1 102 ? 27.844 8.07 8.008 1 94.81 102 PRO B C 1
ATOM 4085 O O . PRO B 1 102 ? 28.484 8.469 7.035 1 94.81 102 PRO B O 1
ATOM 4088 N N . GLU B 1 103 ? 28.125 6.914 8.578 1 95.19 103 GLU B N 1
ATOM 4089 C CA . GLU B 1 103 ? 29.328 6.148 8.258 1 95.19 103 GLU B CA 1
ATOM 4090 C C . GLU B 1 103 ? 29.234 5.516 6.875 1 95.19 103 GLU B C 1
ATOM 4092 O O . GLU B 1 103 ? 30.25 5.191 6.262 1 95.19 103 GLU B O 1
ATOM 4097 N N . ASP B 1 104 ? 28.016 5.328 6.387 1 96.81 104 ASP B N 1
ATOM 4098 C CA . ASP B 1 104 ? 27.812 4.73 5.07 1 96.81 104 ASP B CA 1
ATOM 4099 C C . ASP B 1 104 ? 28.312 5.66 3.967 1 96.81 104 ASP B C 1
ATOM 4101 O O . ASP B 1 104 ? 28.578 5.215 2.846 1 96.81 104 ASP B O 1
ATOM 4105 N N . PHE B 1 105 ? 28.5 6.902 4.293 1 97.69 105 PHE B N 1
ATOM 4106 C CA . PHE B 1 105 ? 28.906 7.895 3.305 1 97.69 105 PHE B CA 1
ATOM 4107 C C . PHE B 1 105 ? 30.406 8.164 3.393 1 97.69 105 PHE B C 1
ATOM 4109 O O . PHE B 1 105 ? 30.938 8.953 2.609 1 97.69 105 PHE B O 1
ATOM 4116 N N . ASP B 1 106 ? 31.109 7.531 4.406 1 96.62 106 ASP B N 1
ATOM 4117 C CA . ASP B 1 106 ? 32.562 7.699 4.574 1 96.62 106 ASP B CA 1
ATOM 4118 C C . ASP B 1 106 ? 33.312 6.898 3.533 1 96.62 106 ASP B C 1
ATOM 4120 O O . ASP B 1 106 ? 34.125 6.035 3.881 1 96.62 106 ASP B O 1
ATOM 4124 N N . ARG B 1 107 ? 33.094 7.238 2.279 1 96.56 107 ARG B N 1
ATOM 4125 C CA . ARG B 1 107 ? 33.719 6.617 1.12 1 96.56 107 ARG B CA 1
ATOM 4126 C C . ARG B 1 107 ? 33.656 7.527 -0.1 1 96.56 107 ARG B C 1
ATOM 4128 O O . ARG B 1 107 ? 32.969 8.555 -0.072 1 96.56 107 ARG B O 1
ATOM 4135 N N . ASP B 1 108 ? 34.406 7.219 -1.059 1 97.44 108 ASP B N 1
ATOM 4136 C CA . ASP B 1 108 ? 34.344 8 -2.291 1 97.44 108 ASP B CA 1
ATOM 4137 C C . ASP B 1 108 ? 33.094 7.664 -3.113 1 97.44 108 ASP B C 1
ATOM 4139 O O . ASP B 1 108 ? 33 6.559 -3.648 1 97.44 108 ASP B O 1
ATOM 4143 N N . LEU B 1 109 ? 32.188 8.594 -3.232 1 98.56 109 LEU B N 1
ATOM 4144 C CA . LEU B 1 109 ? 30.969 8.406 -3.986 1 98.56 109 LEU B CA 1
ATOM 4145 C C . LEU B 1 109 ? 30.938 9.312 -5.211 1 98.56 109 LEU B C 1
ATOM 4147 O O . LEU B 1 109 ? 29.859 9.617 -5.734 1 98.56 109 LEU B O 1
ATOM 4151 N N . SER B 1 110 ? 32.125 9.758 -5.598 1 98.5 110 SER B N 1
ATOM 4152 C CA . SER B 1 110 ? 32.219 10.664 -6.734 1 98.5 110 SER B CA 1
ATOM 4153 C C . SER B 1 110 ? 31.578 10.047 -7.98 1 98.5 110 SER B C 1
ATOM 4155 O O . SER B 1 110 ? 32.031 9 -8.453 1 98.5 110 SER B O 1
ATOM 4157 N N . GLY B 1 111 ? 30.531 10.695 -8.453 1 98.38 111 GLY B N 1
ATOM 4158 C CA . GLY B 1 111 ? 29.891 10.305 -9.703 1 98.38 111 GLY B CA 1
ATOM 4159 C C . GLY B 1 111 ? 28.953 9.125 -9.555 1 98.38 111 GLY B C 1
ATOM 4160 O O . GLY B 1 111 ? 28.484 8.57 -10.555 1 98.38 111 GLY B O 1
ATOM 4161 N N . LYS B 1 112 ? 28.734 8.688 -8.391 1 98.75 112 LYS B N 1
ATOM 4162 C CA . LYS B 1 112 ? 27.875 7.523 -8.156 1 98.75 112 LYS B CA 1
ATOM 4163 C C . LYS B 1 112 ? 26.422 7.93 -7.973 1 98.75 112 LYS B C 1
ATOM 4165 O O . LYS B 1 112 ? 26.125 9.086 -7.66 1 98.75 112 LYS B O 1
ATOM 4170 N N . VAL B 1 113 ? 25.516 7.035 -8.297 1 98.88 113 VAL B N 1
ATOM 4171 C CA . VAL B 1 113 ? 24.109 7.133 -7.902 1 98.88 113 VAL B CA 1
ATOM 4172 C C . VAL B 1 113 ? 23.875 6.289 -6.656 1 98.88 113 VAL B C 1
ATOM 4174 O O . VAL B 1 113 ? 24.094 5.074 -6.668 1 98.88 113 VAL B O 1
ATOM 4177 N N . VAL B 1 114 ? 23.438 6.898 -5.57 1 98.88 114 VAL B N 1
ATOM 4178 C CA . VAL B 1 114 ? 23.344 6.172 -4.309 1 98.88 114 VAL B CA 1
ATOM 4179 C C . VAL B 1 114 ? 21.891 5.895 -3.979 1 98.88 114 VAL B C 1
ATOM 4181 O O . VAL B 1 114 ? 21.016 6.723 -4.258 1 98.88 114 VAL B O 1
ATOM 4184 N N . VAL B 1 115 ? 21.562 4.773 -3.467 1 98.88 115 VAL B N 1
ATOM 4185 C CA . VAL B 1 115 ? 20.25 4.41 -2.934 1 98.88 115 VAL B CA 1
ATOM 4186 C C . VAL B 1 115 ? 20.328 4.27 -1.415 1 98.88 115 VAL B C 1
ATOM 4188 O O . VAL B 1 115 ? 21.234 3.615 -0.893 1 98.88 115 VAL B O 1
ATOM 4191 N N . VAL B 1 116 ? 19.438 4.949 -0.7 1 98.69 116 VAL B N 1
ATOM 4192 C CA . VAL B 1 116 ? 19.391 4.855 0.756 1 98.69 116 VAL B CA 1
ATOM 4193 C C . VAL B 1 116 ? 17.969 4.617 1.22 1 98.69 116 VAL B C 1
ATOM 4195 O O . VAL B 1 116 ? 17.016 5.059 0.57 1 98.69 116 VAL B O 1
ATOM 4198 N N . SER B 1 117 ? 17.828 3.971 2.338 1 97.5 117 SER B N 1
ATOM 4199 C CA . SER B 1 117 ? 16.516 3.693 2.936 1 97.5 117 SER B CA 1
ATOM 4200 C C . SER B 1 117 ? 15.961 4.922 3.65 1 97.5 117 SER B C 1
ATOM 4202 O O . SER B 1 117 ? 16.734 5.742 4.164 1 97.5 117 SER B O 1
ATOM 4204 N N . SER B 1 118 ? 14.672 4.984 3.729 1 96.94 118 SER B N 1
ATOM 4205 C CA . SER B 1 118 ? 14.016 6.086 4.418 1 96.94 118 SER B CA 1
ATOM 4206 C C . SER B 1 118 ? 14.023 5.879 5.93 1 96.94 118 SER B C 1
ATOM 4208 O O . SER B 1 118 ? 13.57 6.742 6.684 1 96.94 118 SER B O 1
ATOM 4210 N N . THR B 1 119 ? 14.516 4.742 6.359 1 95.5 119 THR B N 1
ATOM 4211 C CA . THR B 1 119 ? 14.492 4.441 7.785 1 95.5 119 THR B CA 1
ATOM 4212 C C . THR B 1 119 ? 15.906 4.164 8.297 1 95.5 119 THR B C 1
ATOM 4214 O O . THR B 1 119 ? 16.891 4.402 7.594 1 95.5 119 THR B O 1
ATOM 4217 N N . VAL B 1 120 ? 16.031 3.943 9.594 1 94.44 120 VAL B N 1
ATOM 4218 C CA . VAL B 1 120 ? 17.281 3.555 10.258 1 94.44 120 VAL B CA 1
ATOM 4219 C C . VAL B 1 120 ? 17.078 2.217 10.961 1 94.44 120 VAL B C 1
ATOM 4221 O O . VAL B 1 120 ? 15.953 1.8 11.227 1 94.44 120 VAL B O 1
ATOM 4224 N N . PRO B 1 121 ? 18.188 1.529 11.266 1 93.19 121 PRO B N 1
ATOM 4225 C CA . PRO B 1 121 ? 18.016 0.282 12.016 1 93.19 121 PRO B CA 1
ATOM 4226 C C . PRO B 1 121 ? 17.453 0.508 13.414 1 93.19 121 PRO B C 1
ATOM 4228 O O . PRO B 1 121 ? 17.641 1.581 14 1 93.19 121 PRO B O 1
ATOM 4231 N N . ASP B 1 122 ? 16.844 -0.53 14 1 87.94 122 ASP B N 1
ATOM 4232 C CA . ASP B 1 122 ? 16.188 -0.429 15.297 1 87.94 122 ASP B CA 1
ATOM 4233 C C . ASP B 1 122 ? 17.172 -0.031 16.391 1 87.94 122 ASP B C 1
ATOM 4235 O O . ASP B 1 122 ? 16.812 0.625 17.359 1 87.94 122 ASP B O 1
ATOM 4239 N N . HIS B 1 123 ? 18.406 -0.471 16.219 1 90.88 123 HIS B N 1
ATOM 4240 C CA . HIS B 1 123 ? 19.406 -0.244 17.266 1 90.88 123 HIS B CA 1
ATOM 4241 C C . HIS B 1 123 ? 19.984 1.161 17.172 1 90.88 123 HIS B C 1
ATOM 4243 O O . HIS B 1 123 ? 20.688 1.604 18.094 1 90.88 123 HIS B O 1
ATOM 4249 N N . TYR B 1 124 ? 19.703 1.84 16.047 1 88.94 124 TYR B N 1
ATOM 4250 C CA . TYR B 1 124 ? 20.234 3.188 15.883 1 88.94 124 TYR B CA 1
ATOM 4251 C C . TYR B 1 124 ? 19.375 4.203 16.625 1 88.94 124 TYR B C 1
ATOM 4253 O O . TYR B 1 124 ? 18.172 4.305 16.391 1 88.94 124 TYR B O 1
ATOM 4261 N N . ASP B 1 125 ? 19.812 4.914 17.469 1 80.31 125 ASP B N 1
ATOM 4262 C CA . ASP B 1 125 ? 19.094 5.727 18.438 1 80.31 125 ASP B CA 1
ATOM 4263 C C . ASP B 1 125 ? 18.484 6.957 17.797 1 80.31 125 ASP B C 1
ATOM 4265 O O . ASP B 1 125 ? 17.438 7.453 18.234 1 80.31 125 ASP B O 1
ATOM 4269 N N . ARG B 1 126 ? 19.172 7.41 16.797 1 84.12 126 ARG B N 1
ATOM 4270 C CA . ARG B 1 126 ? 18.75 8.68 16.219 1 84.12 126 ARG B CA 1
ATOM 4271 C C . ARG B 1 126 ? 18.172 8.477 14.82 1 84.12 126 ARG B C 1
ATOM 4273 O O . ARG B 1 126 ? 18.703 7.723 14.016 1 84.12 126 ARG B O 1
ATOM 4280 N N . PHE B 1 127 ? 17.016 9.078 14.633 1 88.88 127 PHE B N 1
ATOM 4281 C CA . PHE B 1 127 ? 16.469 9.094 13.281 1 88.88 127 PHE B CA 1
ATOM 4282 C C . PHE B 1 127 ? 17.281 10.023 12.383 1 88.88 127 PHE B C 1
ATOM 4284 O O . PHE B 1 127 ? 17.672 11.109 12.805 1 88.88 127 PHE B O 1
ATOM 4291 N N . ILE B 1 128 ? 17.531 9.578 11.211 1 92.75 128 ILE B N 1
ATOM 4292 C CA . ILE B 1 128 ? 18.25 10.406 10.25 1 92.75 128 ILE B CA 1
ATOM 4293 C C . ILE B 1 128 ? 17.297 10.906 9.172 1 92.75 128 ILE B C 1
ATOM 4295 O O . ILE B 1 128 ? 16.75 10.109 8.398 1 92.75 128 ILE B O 1
ATOM 4299 N N . HIS B 1 129 ? 17.141 12.18 9.125 1 93.19 129 HIS B N 1
ATOM 4300 C CA . HIS B 1 129 ? 16.203 12.836 8.211 1 93.19 129 HIS B CA 1
ATOM 4301 C C . HIS B 1 129 ? 16.688 12.719 6.766 1 93.19 129 HIS B C 1
ATOM 4303 O O . HIS B 1 129 ? 17.891 12.656 6.508 1 93.19 129 HIS B O 1
ATOM 4309 N N . ARG B 1 130 ? 15.781 12.68 5.816 1 95.62 130 ARG B N 1
ATOM 4310 C CA . ARG B 1 130 ? 16.031 12.586 4.379 1 95.62 130 ARG B CA 1
ATOM 4311 C C . ARG B 1 130 ? 17.062 13.617 3.939 1 95.62 130 ARG B C 1
ATOM 4313 O O . ARG B 1 130 ? 17.938 13.328 3.117 1 95.62 130 ARG B O 1
ATOM 4320 N N . ARG B 1 131 ? 16.922 14.875 4.391 1 96.12 131 ARG B N 1
ATOM 4321 C CA . ARG B 1 131 ? 17.828 15.953 3.979 1 96.12 131 ARG B CA 1
ATOM 4322 C C . ARG B 1 131 ? 19.234 15.703 4.473 1 96.12 131 ARG B C 1
ATOM 4324 O O . ARG B 1 131 ? 20.219 16.031 3.789 1 96.12 131 ARG B O 1
ATOM 4331 N N . GLU B 1 132 ? 19.328 15.219 5.68 1 96.06 132 GLU B N 1
ATOM 4332 C CA . GLU B 1 132 ? 20.641 14.891 6.195 1 96.06 132 GLU B CA 1
ATOM 4333 C C . GLU B 1 132 ? 21.328 13.836 5.324 1 96.06 132 GLU B C 1
ATOM 4335 O O . GLU B 1 132 ? 22.5 13.984 4.957 1 96.06 132 GLU B O 1
ATOM 4340 N N . LYS B 1 133 ? 20.625 12.773 4.945 1 97.81 133 LYS B N 1
ATOM 4341 C CA . LYS B 1 133 ? 21.156 11.734 4.07 1 97.81 133 LYS B CA 1
ATOM 4342 C C . LYS B 1 133 ? 21.516 12.305 2.701 1 97.81 133 LYS B C 1
ATOM 4344 O O . LYS B 1 133 ? 22.562 11.977 2.143 1 97.81 133 LYS B O 1
ATOM 4349 N N . TYR B 1 134 ? 20.703 13.141 2.129 1 98.44 134 TYR B N 1
ATOM 4350 C CA . TYR B 1 134 ? 20.938 13.773 0.837 1 98.44 134 TYR B CA 1
ATOM 4351 C C . TYR B 1 134 ? 22.234 14.586 0.852 1 98.44 134 TYR B C 1
ATOM 4353 O O . TYR B 1 134 ? 23.062 14.461 -0.054 1 98.44 134 TYR B O 1
ATOM 4361 N N . TYR B 1 135 ? 22.422 15.328 1.858 1 97.25 135 TYR B N 1
ATOM 4362 C CA . TYR B 1 135 ? 23.562 16.219 1.853 1 97.25 135 TYR B CA 1
ATOM 4363 C C . TYR B 1 135 ? 24.844 15.469 2.209 1 97.25 135 TYR B C 1
ATOM 4365 O O . TYR B 1 135 ? 25.938 15.836 1.769 1 97.25 135 TYR B O 1
ATOM 4373 N N . TYR B 1 136 ? 24.766 14.336 3.057 1 97.69 136 TYR B N 1
ATOM 4374 C CA . TYR B 1 136 ? 25.906 13.438 3.158 1 97.69 136 TYR B CA 1
ATOM 4375 C C . TYR B 1 136 ? 26.312 12.93 1.783 1 97.69 136 TYR B C 1
ATOM 4377 O O . TYR B 1 136 ? 27.516 12.859 1.472 1 97.69 136 TYR B O 1
ATOM 4385 N N . ALA B 1 137 ? 25.328 12.586 0.922 1 98.5 137 ALA B N 1
ATOM 4386 C CA . ALA B 1 137 ? 25.594 12.094 -0.425 1 98.5 137 ALA B CA 1
ATOM 4387 C C . ALA B 1 137 ? 26.25 13.172 -1.286 1 98.5 137 ALA B C 1
ATOM 4389 O O . ALA B 1 137 ? 27.219 12.906 -1.995 1 98.5 137 ALA B O 1
ATOM 4390 N N . VAL B 1 138 ? 25.688 14.375 -1.222 1 97.44 138 VAL B N 1
ATOM 4391 C CA . VAL B 1 138 ? 26.219 15.508 -1.977 1 97.44 138 VAL B CA 1
ATOM 4392 C C . VAL B 1 138 ? 27.672 15.75 -1.574 1 97.44 138 VAL B C 1
ATOM 4394 O O . VAL B 1 138 ? 28.547 15.898 -2.434 1 97.44 138 VAL B O 1
ATOM 4397 N N . GLU B 1 139 ? 27.922 15.805 -0.265 1 96.31 139 GLU B N 1
ATOM 4398 C CA . GLU B 1 139 ? 29.266 16.078 0.252 1 96.31 139 GLU B CA 1
ATOM 4399 C C . GLU B 1 139 ? 30.25 14.992 -0.178 1 96.31 139 GLU B C 1
ATOM 4401 O O . GLU B 1 139 ? 31.422 15.273 -0.419 1 96.31 139 GLU B O 1
ATOM 4406 N N . ALA B 1 140 ? 29.734 13.797 -0.296 1 98 140 ALA B N 1
ATOM 4407 C CA . ALA B 1 140 ? 30.594 12.672 -0.669 1 98 140 ALA B CA 1
ATOM 4408 C C . ALA B 1 140 ? 30.797 12.617 -2.182 1 98 140 ALA B C 1
ATOM 4410 O O . ALA B 1 140 ? 31.547 11.781 -2.682 1 98 140 ALA B O 1
ATOM 4411 N N . GLY B 1 141 ? 30.094 13.445 -2.922 1 98.19 141 GLY B N 1
ATOM 4412 C CA . GLY B 1 141 ? 30.359 13.602 -4.344 1 98.19 141 GLY B CA 1
ATOM 4413 C C . GLY B 1 141 ? 29.391 12.844 -5.219 1 98.19 141 GLY B C 1
ATOM 4414 O O . GLY B 1 141 ? 29.609 12.703 -6.426 1 98.19 141 GLY B O 1
ATOM 4415 N N . ALA B 1 142 ? 28.281 12.367 -4.68 1 98.75 142 ALA B N 1
ATOM 4416 C CA . ALA B 1 142 ? 27.328 11.586 -5.457 1 98.75 142 ALA B CA 1
ATOM 4417 C C . ALA B 1 142 ? 26.734 12.414 -6.586 1 98.75 142 ALA B C 1
ATOM 4419 O O . ALA B 1 142 ? 26.562 13.625 -6.445 1 98.75 142 ALA B O 1
ATOM 4420 N N . ALA B 1 143 ? 26.391 11.719 -7.664 1 98.75 143 ALA B N 1
ATOM 4421 C CA . ALA B 1 143 ? 25.797 12.383 -8.82 1 98.75 143 ALA B CA 1
ATOM 4422 C C . ALA B 1 143 ? 24.281 12.352 -8.75 1 98.75 143 ALA B C 1
ATOM 4424 O O . ALA B 1 143 ? 23.609 13.203 -9.328 1 98.75 143 ALA B O 1
ATOM 4425 N N . GLY B 1 144 ? 23.766 11.383 -8.133 1 98.81 144 GLY B N 1
ATOM 4426 C CA . GLY B 1 144 ? 22.328 11.195 -7.98 1 98.81 144 GLY B CA 1
ATOM 4427 C C . GLY B 1 144 ? 21.953 10.539 -6.668 1 98.81 144 GLY B C 1
ATOM 4428 O O . GLY B 1 144 ? 22.75 9.828 -6.066 1 98.81 144 GLY B O 1
ATOM 4429 N N . PHE B 1 145 ? 20.75 10.805 -6.203 1 98.88 145 PHE B N 1
ATOM 4430 C CA . PHE B 1 145 ? 20.266 10.367 -4.902 1 98.88 145 PHE B CA 1
ATOM 4431 C C . PHE B 1 145 ? 18.906 9.664 -5.035 1 98.88 145 PHE B C 1
ATOM 4433 O O . PHE B 1 145 ? 17.953 10.242 -5.551 1 98.88 145 PHE B O 1
ATOM 4440 N N . VAL B 1 146 ? 18.812 8.398 -4.621 1 98.94 146 VAL B N 1
ATOM 4441 C CA . VAL B 1 146 ? 17.578 7.617 -4.629 1 98.94 146 VAL B CA 1
ATOM 4442 C C . VAL B 1 146 ? 17.156 7.312 -3.195 1 98.94 146 VAL B C 1
ATOM 4444 O O . VAL B 1 146 ? 17.891 6.676 -2.441 1 98.94 146 VAL B O 1
ATOM 4447 N N . PHE B 1 147 ? 16.016 7.801 -2.832 1 98.81 147 PHE B N 1
ATOM 4448 C CA . PHE B 1 147 ? 15.422 7.652 -1.509 1 98.81 147 PHE B CA 1
ATOM 4449 C C . PHE B 1 147 ? 14.344 6.57 -1.514 1 98.81 147 PHE B C 1
ATOM 4451 O O . PHE B 1 147 ? 13.234 6.797 -1.99 1 98.81 147 PHE B O 1
ATOM 4458 N N . ALA B 1 148 ? 14.641 5.41 -0.926 1 98.5 148 ALA B N 1
ATOM 4459 C CA . ALA B 1 148 ? 13.758 4.25 -1.001 1 98.5 148 ALA B CA 1
ATOM 4460 C C . ALA B 1 148 ? 12.891 4.137 0.252 1 98.5 148 ALA B C 1
ATOM 4462 O O . ALA B 1 148 ? 13.414 4.07 1.368 1 98.5 148 ALA B O 1
ATOM 4463 N N . ASN B 1 149 ? 11.586 4.09 0.073 1 97.56 149 ASN B N 1
ATOM 4464 C CA . ASN B 1 149 ? 10.664 3.939 1.192 1 97.56 149 ASN B CA 1
ATOM 4465 C C . ASN B 1 149 ? 10.914 2.643 1.957 1 97.56 149 ASN B C 1
ATOM 4467 O O . ASN B 1 149 ? 11.336 1.644 1.371 1 97.56 149 ASN B O 1
ATOM 4471 N N . HIS B 1 150 ? 10.703 2.703 3.271 1 95.44 150 HIS B N 1
ATOM 4472 C CA . HIS B 1 150 ? 10.867 1.488 4.062 1 95.44 150 HIS B CA 1
ATOM 4473 C C . HIS B 1 150 ? 9.539 0.742 4.195 1 95.44 150 HIS B C 1
ATOM 4475 O O . HIS B 1 150 ? 9.516 -0.421 4.609 1 95.44 150 HIS B O 1
ATOM 4481 N N . VAL B 1 151 ? 8.414 1.366 3.912 1 93.81 151 VAL B N 1
ATOM 4482 C CA . VAL B 1 151 ? 7.086 0.775 4.031 1 93.81 151 VAL B CA 1
ATOM 4483 C C . VAL B 1 151 ? 6.719 0.058 2.734 1 93.81 151 VAL B C 1
ATOM 4485 O O . VAL B 1 151 ? 6.832 0.632 1.648 1 93.81 151 VAL B O 1
ATOM 4488 N N . PRO B 1 152 ? 6.219 -1.189 2.809 1 93.81 152 PRO B N 1
ATOM 4489 C CA . PRO B 1 152 ? 5.848 -1.919 1.594 1 93.81 152 PRO B CA 1
ATOM 4490 C C . PRO B 1 152 ? 4.539 -1.417 0.982 1 93.81 152 PRO B C 1
ATOM 4492 O O . PRO B 1 152 ? 3.754 -0.749 1.658 1 93.81 152 PRO B O 1
ATOM 4495 N N . GLY B 1 153 ? 4.324 -1.798 -0.338 1 95.12 153 GLY B N 1
ATOM 4496 C CA . GLY B 1 153 ? 3.055 -1.486 -0.977 1 95.12 153 GLY B CA 1
ATOM 4497 C C . GLY B 1 153 ? 3.201 -0.574 -2.18 1 95.12 153 GLY B C 1
ATOM 4498 O O . GLY B 1 153 ? 2.252 0.111 -2.564 1 95.12 153 GLY B O 1
ATOM 4499 N N . GLN B 1 154 ? 4.402 -0.534 -2.719 1 96.88 154 GLN B N 1
ATOM 4500 C CA . GLN B 1 154 ? 4.676 0.25 -3.918 1 96.88 154 GLN B CA 1
ATOM 4501 C C . GLN B 1 154 ? 4.344 1.724 -3.701 1 96.88 154 GLN B C 1
ATOM 4503 O O . GLN B 1 154 ? 3.639 2.332 -4.508 1 96.88 154 GLN B O 1
ATOM 4508 N N . LEU B 1 155 ? 4.867 2.266 -2.613 1 97.25 155 LEU B N 1
ATOM 4509 C CA . LEU B 1 155 ? 4.605 3.643 -2.211 1 97.25 155 LEU B CA 1
ATOM 4510 C C . LEU B 1 155 ? 5.895 4.461 -2.211 1 97.25 155 LEU B C 1
ATOM 4512 O O . LEU B 1 155 ? 6.594 4.523 -1.199 1 97.25 155 LEU B O 1
ATOM 4516 N N . PRO B 1 156 ? 6.27 5.109 -3.338 1 98.12 156 PRO B N 1
ATOM 4517 C CA . PRO B 1 156 ? 7.422 6.016 -3.287 1 98.12 156 PRO B CA 1
ATOM 4518 C C . PRO B 1 156 ? 7.215 7.172 -2.312 1 98.12 156 PRO B C 1
ATOM 4520 O O . PRO B 1 156 ? 6.137 7.766 -2.271 1 98.12 156 PRO B O 1
ATOM 4523 N N . PRO B 1 157 ? 8.219 7.445 -1.517 1 97.56 157 PRO B N 1
ATOM 4524 C CA . PRO B 1 157 ? 8.141 8.578 -0.593 1 97.56 157 PRO B CA 1
ATOM 4525 C C . PRO B 1 157 ? 8.43 9.914 -1.272 1 97.56 157 PRO B C 1
ATOM 4527 O O . PRO B 1 157 ? 9.078 9.953 -2.322 1 97.56 157 PRO B O 1
ATOM 4530 N N . THR B 1 158 ? 7.895 10.961 -0.726 1 97.62 158 THR B N 1
ATOM 4531 C CA . THR B 1 158 ? 8.211 12.328 -1.14 1 97.62 158 THR B CA 1
ATOM 4532 C C . THR B 1 158 ? 8.727 13.141 0.041 1 97.62 158 THR B C 1
ATOM 4534 O O . THR B 1 158 ? 8.883 12.617 1.146 1 97.62 158 THR B O 1
ATOM 4537 N N . GLY B 1 159 ? 9.156 14.367 -0.198 1 96.75 159 GLY B N 1
ATOM 4538 C CA . GLY B 1 159 ? 9.758 15.273 0.769 1 96.75 159 GLY B CA 1
ATOM 4539 C C . GLY B 1 159 ? 10.883 16.109 0.188 1 96.75 159 GLY B C 1
ATOM 4540 O O . GLY B 1 159 ? 11.695 15.602 -0.587 1 96.75 159 GLY B O 1
ATOM 4541 N N . SER B 1 160 ? 10.953 17.266 0.574 1 96.69 160 SER B N 1
ATOM 4542 C CA . SER B 1 160 ? 11.836 18.25 -0.049 1 96.69 160 SER B CA 1
ATOM 4543 C C . SER B 1 160 ? 13.289 18 0.331 1 96.69 160 SER B C 1
ATOM 4545 O O . SER B 1 160 ? 13.578 17.547 1.441 1 96.69 160 SER B O 1
ATOM 4547 N N . VAL B 1 161 ? 14.188 18.312 -0.568 1 97.19 161 VAL B N 1
ATOM 4548 C CA . VAL B 1 161 ? 15.609 18.156 -0.292 1 97.19 161 VAL B CA 1
ATOM 4549 C C . VAL B 1 161 ? 16.266 19.531 -0.2 1 97.19 161 VAL B C 1
ATOM 4551 O O . VAL B 1 161 ? 17.453 19.641 0.125 1 97.19 161 VAL B O 1
ATOM 4554 N N . GLY B 1 162 ? 15.57 20.625 -0.407 1 93.62 162 GLY B N 1
ATOM 4555 C CA . GLY B 1 162 ? 16.141 21.953 -0.371 1 93.62 162 GLY B CA 1
ATOM 4556 C C . GLY B 1 162 ? 16.312 22.484 1.037 1 93.62 162 GLY B C 1
ATOM 4557 O O . GLY B 1 162 ? 15.812 21.906 1.998 1 93.62 162 GLY B O 1
ATOM 4558 N N . THR B 1 163 ? 17.141 23.547 1.132 1 90 163 THR B N 1
ATOM 4559 C CA . THR B 1 163 ? 17.344 24.266 2.383 1 90 163 THR B CA 1
ATOM 4560 C C . THR B 1 163 ? 16.891 25.719 2.244 1 90 163 THR B C 1
ATOM 4562 O O . THR B 1 163 ? 16.531 26.172 1.151 1 90 163 THR B O 1
ATOM 4565 N N . ALA B 1 164 ? 16.859 26.391 3.367 1 86.38 164 ALA B N 1
ATOM 4566 C CA . ALA B 1 164 ? 16.5 27.797 3.326 1 86.38 164 ALA B CA 1
ATOM 4567 C C . ALA B 1 164 ? 17.5 28.594 2.486 1 86.38 164 ALA B C 1
ATOM 4569 O O . ALA B 1 164 ? 17.094 29.484 1.73 1 86.38 164 ALA B O 1
ATOM 4570 N N . GLU B 1 165 ? 18.766 28.297 2.576 1 88.62 165 GLU B N 1
ATOM 4571 C CA . GLU B 1 165 ? 19.828 29 1.862 1 88.62 165 GLU B CA 1
ATOM 4572 C C . GLU B 1 165 ? 19.891 28.578 0.397 1 88.62 165 GLU B C 1
ATOM 4574 O O . GLU B 1 165 ? 20.234 29.391 -0.473 1 88.62 165 GLU B O 1
ATOM 4579 N N . ALA B 1 166 ? 19.516 27.375 0.162 1 92 166 ALA B N 1
ATOM 4580 C CA . ALA B 1 166 ? 19.516 26.781 -1.176 1 92 166 ALA B CA 1
ATOM 4581 C C . ALA B 1 166 ? 18.266 25.953 -1.4 1 92 166 ALA B C 1
ATOM 4583 O O . ALA B 1 166 ? 18.281 24.734 -1.219 1 92 166 ALA B O 1
ATOM 4584 N N . PRO B 1 167 ? 17.25 26.641 -1.851 1 94.5 167 PRO B N 1
ATOM 4585 C CA . PRO B 1 167 ? 15.945 25.984 -1.911 1 94.5 167 PRO B CA 1
ATOM 4586 C C . PRO B 1 167 ? 15.93 24.797 -2.881 1 94.5 167 PRO B C 1
ATOM 4588 O O . PRO B 1 167 ? 15.141 23.859 -2.713 1 94.5 167 PRO B O 1
ATOM 4591 N N . ILE B 1 168 ? 16.781 24.891 -3.945 1 97.12 168 ILE B N 1
ATOM 4592 C CA . ILE B 1 168 ? 16.891 23.781 -4.883 1 97.12 168 ILE B CA 1
ATOM 4593 C C . ILE B 1 168 ? 18.141 22.969 -4.574 1 97.12 168 ILE B C 1
ATOM 4595 O O . ILE B 1 168 ? 19.234 23.531 -4.426 1 97.12 168 ILE B O 1
ATOM 4599 N N . GLY B 1 169 ? 18 21.672 -4.41 1 97 169 GLY B N 1
ATOM 4600 C CA . GLY B 1 169 ? 19.109 20.781 -4.078 1 97 169 GLY B CA 1
ATOM 4601 C C . GLY B 1 169 ? 20.203 20.797 -5.121 1 97 169 GLY B C 1
ATOM 4602 O O . GLY B 1 169 ? 20.047 21.391 -6.191 1 97 169 GLY B O 1
ATOM 4603 N N . ASP B 1 170 ? 21.234 20.062 -4.855 1 97.25 170 ASP B N 1
ATOM 4604 C CA . ASP B 1 170 ? 22.453 20.125 -5.664 1 97.25 170 ASP B CA 1
ATOM 4605 C C . ASP B 1 170 ? 22.422 19.062 -6.762 1 97.25 170 ASP B C 1
ATOM 4607 O O . ASP B 1 170 ? 22.969 19.281 -7.848 1 97.25 170 ASP B O 1
ATOM 4611 N N . ILE B 1 171 ? 21.859 17.906 -6.465 1 98.38 171 ILE B N 1
ATOM 4612 C CA . ILE B 1 171 ? 21.875 16.797 -7.414 1 98.38 171 ILE B CA 1
ATOM 4613 C C . ILE B 1 171 ? 20.469 16.203 -7.539 1 98.38 171 ILE B C 1
ATOM 4615 O O . ILE B 1 171 ? 19.656 16.312 -6.609 1 98.38 171 ILE B O 1
ATOM 4619 N N . PRO B 1 172 ? 20.156 15.578 -8.688 1 98.75 172 PRO B N 1
ATOM 4620 C CA . PRO B 1 172 ? 18.844 14.945 -8.852 1 98.75 172 PRO B CA 1
ATOM 4621 C C . PRO B 1 172 ? 18.516 13.938 -7.75 1 98.75 172 PRO B C 1
ATOM 4623 O O . PRO B 1 172 ? 19.375 13.133 -7.387 1 98.75 172 PRO B O 1
ATOM 4626 N N . ALA B 1 173 ? 17.328 14.086 -7.199 1 98.81 173 ALA B N 1
ATOM 4627 C CA . ALA B 1 173 ? 16.875 13.242 -6.098 1 98.81 173 ALA B CA 1
ATOM 4628 C C . ALA B 1 173 ? 15.484 12.672 -6.391 1 98.81 173 ALA B C 1
ATOM 4630 O O . ALA B 1 173 ? 14.562 13.406 -6.75 1 98.81 173 ALA B O 1
ATOM 4631 N N . VAL B 1 174 ? 15.352 11.344 -6.273 1 98.88 174 VAL B N 1
ATOM 4632 C CA . VAL B 1 174 ? 14.07 10.703 -6.551 1 98.88 174 VAL B CA 1
ATOM 4633 C C . VAL B 1 174 ? 13.695 9.781 -5.398 1 98.88 174 VAL B C 1
ATOM 4635 O O . VAL B 1 174 ? 14.562 9.297 -4.668 1 98.88 174 VAL B O 1
ATOM 4638 N N . GLY B 1 175 ? 12.406 9.688 -5.148 1 98.81 175 GLY B N 1
ATOM 4639 C CA . GLY B 1 175 ? 11.852 8.68 -4.258 1 98.81 175 GLY B CA 1
ATOM 4640 C C . GLY B 1 175 ? 11.375 7.434 -4.984 1 98.81 175 GLY B C 1
ATOM 4641 O O . GLY B 1 175 ? 10.797 7.527 -6.07 1 98.81 175 GLY B O 1
ATOM 4642 N N . VAL B 1 176 ? 11.719 6.277 -4.434 1 98.75 176 VAL B N 1
ATOM 4643 C CA . VAL B 1 176 ? 11.227 5.023 -4.992 1 98.75 176 VAL B CA 1
ATOM 4644 C C . VAL B 1 176 ? 10.547 4.199 -3.896 1 98.75 176 VAL B C 1
ATOM 4646 O O . VAL B 1 176 ? 10.828 4.391 -2.709 1 98.75 176 VAL B O 1
ATOM 4649 N N . SER B 1 177 ? 9.625 3.299 -4.293 1 98 177 SER B N 1
ATOM 4650 C CA . SER B 1 177 ? 8.992 2.396 -3.332 1 98 177 SER B CA 1
ATOM 4651 C C . SER B 1 177 ? 10.016 1.439 -2.725 1 98 177 SER B C 1
ATOM 4653 O O . SER B 1 177 ? 11.133 1.312 -3.23 1 98 177 SER B O 1
ATOM 4655 N N . LYS B 1 178 ? 9.633 0.855 -1.595 1 97.25 178 LYS B N 1
ATOM 4656 C CA . LYS B 1 178 ? 10.469 -0.177 -0.982 1 97.25 178 LYS B CA 1
ATOM 4657 C C . LYS B 1 178 ? 10.852 -1.249 -1.998 1 97.25 178 LYS B C 1
ATOM 4659 O O . LYS B 1 178 ? 12.008 -1.673 -2.057 1 97.25 178 LYS B O 1
ATOM 4664 N N . GLU B 1 179 ? 9.906 -1.667 -2.814 1 97.69 179 GLU B N 1
ATOM 4665 C CA . GLU B 1 179 ? 10.078 -2.744 -3.785 1 97.69 179 GLU B CA 1
ATOM 4666 C C . GLU B 1 179 ? 11.062 -2.354 -4.879 1 97.69 179 GLU B C 1
ATOM 4668 O O . GLU B 1 179 ? 11.938 -3.143 -5.242 1 97.69 179 GLU B O 1
ATOM 4673 N N . VAL B 1 180 ? 10.922 -1.131 -5.367 1 98.19 180 VAL B N 1
ATOM 4674 C CA . VAL B 1 180 ? 11.82 -0.655 -6.41 1 98.19 180 VAL B CA 1
ATOM 4675 C C . VAL B 1 180 ? 13.234 -0.509 -5.848 1 98.19 180 VAL B C 1
ATOM 4677 O O . VAL B 1 180 ? 14.211 -0.877 -6.504 1 98.19 180 VAL B O 1
ATOM 4680 N N . GLY B 1 181 ? 13.344 0.077 -4.617 1 98.5 181 GLY B N 1
ATOM 4681 C CA . GLY B 1 181 ? 14.648 0.168 -3.986 1 98.5 181 GLY B CA 1
ATOM 4682 C C . GLY B 1 181 ? 15.344 -1.175 -3.855 1 98.5 181 GLY B C 1
ATOM 4683 O O . GLY B 1 181 ? 16.531 -1.302 -4.176 1 98.5 181 GLY B O 1
ATOM 4684 N N . ALA B 1 182 ? 14.602 -2.152 -3.418 1 97.38 182 ALA B N 1
ATOM 4685 C CA . ALA B 1 182 ? 15.148 -3.496 -3.266 1 97.38 182 ALA B CA 1
ATOM 4686 C C . ALA B 1 182 ? 15.578 -4.07 -4.613 1 97.38 182 ALA B C 1
ATOM 4688 O O . ALA B 1 182 ? 16.609 -4.723 -4.715 1 97.38 182 ALA B O 1
ATOM 4689 N N . ARG B 1 183 ? 14.758 -3.902 -5.625 1 97.06 183 ARG B N 1
ATOM 4690 C CA . ARG B 1 183 ? 15.062 -4.387 -6.965 1 97.06 183 ARG B CA 1
ATOM 4691 C C . ARG B 1 183 ? 16.344 -3.746 -7.5 1 97.06 183 ARG B C 1
ATOM 4693 O O . ARG B 1 183 ? 17.172 -4.422 -8.109 1 97.06 183 ARG B O 1
ATOM 4700 N N . LEU B 1 184 ? 16.484 -2.398 -7.301 1 98.31 184 LEU B N 1
ATOM 4701 C CA . LEU B 1 184 ? 17.688 -1.699 -7.734 1 98.31 184 LEU B CA 1
ATOM 4702 C C . LEU B 1 184 ? 18.938 -2.311 -7.094 1 98.31 184 LEU B C 1
ATOM 4704 O O . LEU B 1 184 ? 19.938 -2.553 -7.773 1 98.31 184 LEU B O 1
ATOM 4708 N N . GLY B 1 185 ? 18.859 -2.537 -5.785 1 97.56 185 GLY B N 1
ATOM 4709 C CA . GLY B 1 185 ? 19.984 -3.15 -5.09 1 97.56 185 GLY B CA 1
ATOM 4710 C C . GLY B 1 185 ? 20.297 -4.559 -5.574 1 97.56 185 GLY B C 1
ATOM 4711 O O . GLY B 1 185 ? 21.453 -4.898 -5.824 1 97.56 185 GLY B O 1
ATOM 4712 N N . ARG B 1 186 ? 19.297 -5.383 -5.77 1 96 186 ARG B N 1
ATOM 4713 C CA . ARG B 1 186 ? 19.438 -6.793 -6.109 1 96 186 ARG B CA 1
ATOM 4714 C C . ARG B 1 186 ? 19.953 -6.957 -7.535 1 96 186 ARG B C 1
ATOM 4716 O O . ARG B 1 186 ? 20.844 -7.773 -7.789 1 96 186 ARG B O 1
ATOM 4723 N N . ARG B 1 187 ? 19.453 -6.184 -8.461 1 96.75 187 ARG B N 1
ATOM 4724 C CA . ARG B 1 187 ? 19.672 -6.461 -9.883 1 96.75 187 ARG B CA 1
ATOM 4725 C C . ARG B 1 187 ? 20.781 -5.57 -10.453 1 96.75 187 ARG B C 1
ATOM 4727 O O . ARG B 1 187 ? 21.438 -5.938 -11.43 1 96.75 187 ARG B O 1
ATOM 4734 N N . PHE B 1 188 ? 20.969 -4.367 -9.789 1 98 188 PHE B N 1
ATOM 4735 C CA . PHE B 1 188 ? 21.734 -3.4 -10.578 1 98 188 PHE B CA 1
ATOM 4736 C C . PHE B 1 188 ? 22.859 -2.801 -9.75 1 98 188 PHE B C 1
ATOM 4738 O O . PHE B 1 188 ? 23.547 -1.878 -10.203 1 98 188 PHE B O 1
ATOM 4745 N N . GLU B 1 189 ? 23 -3.281 -8.477 1 97.94 189 GLU B N 1
ATOM 4746 C CA . GLU B 1 189 ? 24.156 -2.828 -7.707 1 97.94 189 GLU B CA 1
ATOM 4747 C C . GLU B 1 189 ? 25.453 -3.002 -8.5 1 97.94 189 GLU B C 1
ATOM 4749 O O . GLU B 1 189 ? 25.703 -4.074 -9.055 1 97.94 189 GLU B O 1
ATOM 4754 N N . GLY B 1 190 ? 26.172 -1.932 -8.594 1 98.31 190 GLY B N 1
ATOM 4755 C CA . GLY B 1 190 ? 27.438 -1.985 -9.297 1 98.31 190 GLY B CA 1
ATOM 4756 C C . GLY B 1 190 ? 27.328 -1.67 -10.773 1 98.31 190 GLY B C 1
ATOM 4757 O O . GLY B 1 190 ? 28.328 -1.45 -11.453 1 98.31 190 GLY B O 1
ATOM 4758 N N . ASP B 1 191 ? 26.109 -1.598 -11.289 1 98.5 191 ASP B N 1
ATOM 4759 C CA . ASP B 1 191 ? 25.891 -1.267 -12.695 1 98.5 191 ASP B CA 1
ATOM 4760 C C . ASP B 1 191 ? 25.625 0.229 -12.875 1 98.5 191 ASP B C 1
ATOM 4762 O O . ASP B 1 191 ? 25.328 0.931 -11.906 1 98.5 191 ASP B O 1
ATOM 4766 N N . GLU B 1 192 ? 25.812 0.687 -14.07 1 98.62 192 GLU B N 1
ATOM 4767 C CA . GLU B 1 192 ? 25.469 2.066 -14.398 1 98.62 192 GLU B CA 1
ATOM 4768 C C . GLU B 1 192 ? 23.953 2.246 -14.508 1 98.62 192 GLU B C 1
ATOM 4770 O O . GLU B 1 192 ? 23.281 1.456 -15.172 1 98.62 192 GLU B O 1
ATOM 4775 N N . VAL B 1 193 ? 23.406 3.211 -13.812 1 98.75 193 VAL B N 1
ATOM 4776 C CA . VAL B 1 193 ? 22 3.607 -13.938 1 98.75 193 VAL B CA 1
ATOM 4777 C C . VAL B 1 193 ? 21.922 5.098 -14.258 1 98.75 193 VAL B C 1
ATOM 4779 O O . VAL B 1 193 ? 22.891 5.836 -14.086 1 98.75 193 VAL B O 1
ATOM 4782 N N . THR B 1 194 ? 20.844 5.52 -14.797 1 98.81 194 THR B N 1
ATOM 4783 C CA . THR B 1 194 ? 20.625 6.918 -15.141 1 98.81 194 THR B CA 1
ATOM 4784 C C . THR B 1 194 ? 19.344 7.438 -14.492 1 98.81 194 THR B C 1
ATOM 4786 O O . THR B 1 194 ? 18.281 6.852 -14.664 1 98.81 194 THR B O 1
ATOM 4789 N N . LEU B 1 195 ? 19.469 8.484 -13.711 1 98.62 195 LEU B N 1
ATOM 4790 C CA . LEU B 1 195 ? 18.328 9.25 -13.234 1 98.62 195 LEU B CA 1
ATOM 4791 C C . LEU B 1 195 ? 17.953 10.352 -14.219 1 98.62 195 LEU B C 1
ATOM 4793 O O . LEU B 1 195 ? 18.828 11.078 -14.695 1 98.62 195 LEU B O 1
ATOM 4797 N N . ASP B 1 196 ? 16.734 10.398 -14.555 1 98.62 196 ASP B N 1
ATOM 4798 C CA . ASP B 1 196 ? 16.203 11.477 -15.391 1 98.62 196 ASP B CA 1
ATOM 4799 C C . ASP B 1 196 ? 15.055 12.195 -14.703 1 98.62 196 ASP B C 1
ATOM 4801 O O . ASP B 1 196 ? 14.016 11.594 -14.422 1 98.62 196 ASP B O 1
ATOM 4805 N N . VAL B 1 197 ? 15.219 13.477 -14.383 1 98.44 197 VAL B N 1
ATOM 4806 C CA . VAL B 1 197 ? 14.258 14.266 -13.617 1 98.44 197 VAL B CA 1
ATOM 4807 C C . VAL B 1 197 ? 13.906 15.539 -14.383 1 98.44 197 VAL B C 1
ATOM 4809 O O . VAL B 1 197 ? 14.789 16.328 -14.734 1 98.44 197 VAL B O 1
ATOM 4812 N N . THR B 1 198 ? 12.562 15.75 -14.68 1 97.56 198 THR B N 1
ATOM 4813 C CA . THR B 1 198 ? 12.125 16.938 -15.414 1 97.56 198 THR B CA 1
ATOM 4814 C C . THR B 1 198 ? 11.266 17.828 -14.531 1 97.56 198 THR B C 1
ATOM 4816 O O . THR B 1 198 ? 10.047 17.891 -14.695 1 97.56 198 THR B O 1
ATOM 4819 N N . CYS B 1 199 ? 11.797 18.391 -13.5 1 97.19 199 CYS B N 1
ATOM 4820 C CA . CYS B 1 199 ? 11.07 19.281 -12.602 1 97.19 199 CYS B CA 1
ATOM 4821 C C . CYS B 1 199 ? 11.289 20.75 -12.984 1 97.19 199 CYS B C 1
ATOM 4823 O O . CYS B 1 199 ? 12.188 21.062 -13.766 1 97.19 199 CYS B O 1
ATOM 4825 N N . GLU B 1 200 ? 10.406 21.625 -12.562 1 97.75 200 GLU B N 1
ATOM 4826 C CA . GLU B 1 200 ? 10.531 23.062 -12.727 1 97.75 200 GLU B CA 1
ATOM 4827 C C . GLU B 1 200 ? 10.508 23.781 -11.383 1 97.75 200 GLU B C 1
ATOM 4829 O O . GLU B 1 200 ? 9.984 23.25 -10.398 1 97.75 200 GLU B O 1
ATOM 4834 N N . ALA B 1 201 ? 11.117 24.938 -11.305 1 96.31 201 ALA B N 1
ATOM 4835 C CA . ALA B 1 201 ? 11.18 25.703 -10.062 1 96.31 201 ALA B CA 1
ATOM 4836 C C . ALA B 1 201 ? 10.773 27.156 -10.305 1 96.31 201 ALA B C 1
ATOM 4838 O O . ALA B 1 201 ? 11.562 28.078 -10.078 1 96.31 201 ALA B O 1
ATOM 4839 N N . PRO B 1 202 ? 9.57 27.375 -10.672 1 96.69 202 PRO B N 1
ATOM 4840 C CA . PRO B 1 202 ? 9.125 28.75 -10.891 1 96.69 202 PRO B CA 1
ATOM 4841 C C . PRO B 1 202 ? 8.961 29.531 -9.586 1 96.69 202 PRO B C 1
ATOM 4843 O O . PRO B 1 202 ? 8.867 28.922 -8.508 1 96.69 202 PRO B O 1
ATOM 4846 N N . ALA B 1 203 ? 8.977 30.859 -9.688 1 96.38 203 ALA B N 1
ATOM 4847 C CA . ALA B 1 203 ? 8.547 31.672 -8.547 1 96.38 203 ALA B CA 1
ATOM 4848 C C . ALA B 1 203 ? 7.078 31.422 -8.227 1 96.38 203 ALA B C 1
ATOM 4850 O O . ALA B 1 203 ? 6.273 31.156 -9.125 1 96.38 203 ALA B O 1
ATOM 4851 N N . ALA B 1 204 ? 6.766 31.5 -6.941 1 97.69 204 ALA B N 1
ATOM 4852 C CA . ALA B 1 204 ? 5.383 31.281 -6.52 1 97.69 204 ALA B CA 1
ATOM 4853 C C . ALA B 1 204 ? 5.062 32.062 -5.258 1 97.69 204 ALA B C 1
ATOM 4855 O O . ALA B 1 204 ? 5.949 32.688 -4.668 1 97.69 204 ALA B O 1
ATOM 4856 N N . ASP B 1 205 ? 3.789 32.125 -4.965 1 98.06 205 ASP B N 1
ATOM 4857 C CA . ASP B 1 205 ? 3.322 32.75 -3.729 1 98.06 205 ASP B CA 1
ATOM 4858 C C . ASP B 1 205 ? 2.629 31.719 -2.828 1 98.06 205 ASP B C 1
ATOM 4860 O O . ASP B 1 205 ? 1.997 30.781 -3.318 1 98.06 205 ASP B O 1
ATOM 4864 N N . SER B 1 206 ? 2.805 31.859 -1.611 1 98.44 206 SER B N 1
ATOM 4865 C CA . SER B 1 206 ? 2.076 31.156 -0.563 1 98.44 206 SER B CA 1
ATOM 4866 C C . SER B 1 206 ? 1.45 32.125 0.429 1 98.44 206 SER B C 1
ATOM 4868 O O . SER B 1 206 ? 1.31 33.312 0.134 1 98.44 206 SER B O 1
ATOM 4870 N N . GLY B 1 207 ? 0.963 31.594 1.55 1 98.75 207 GLY B N 1
ATOM 4871 C CA . GLY B 1 207 ? 0.375 32.469 2.543 1 98.75 207 GLY B CA 1
ATOM 4872 C C . GLY B 1 207 ? 0.038 31.766 3.844 1 98.75 207 GLY B C 1
ATOM 4873 O O . GLY B 1 207 ? 0.06 30.547 3.914 1 98.75 207 GLY B O 1
ATOM 4874 N N . ASN B 1 208 ? -0.131 32.562 4.852 1 98.94 208 ASN B N 1
ATOM 4875 C CA . ASN B 1 208 ? -0.656 32.125 6.137 1 98.94 208 ASN B CA 1
ATOM 4876 C C . ASN B 1 208 ? -2.074 32.625 6.371 1 98.94 208 ASN B C 1
ATOM 4878 O O . ASN B 1 208 ? -2.385 33.781 6.059 1 98.94 208 ASN B O 1
ATOM 4882 N N . VAL B 1 209 ? -2.951 31.781 6.852 1 98.94 209 VAL B N 1
ATOM 4883 C CA . VAL B 1 209 ? -4.289 32.219 7.246 1 98.94 209 VAL B CA 1
ATOM 4884 C C . VAL B 1 209 ? -4.305 32.562 8.734 1 98.94 209 VAL B C 1
ATOM 4886 O O . VAL B 1 209 ? -3.82 31.781 9.562 1 98.94 209 VAL B O 1
ATOM 4889 N N . HIS B 1 210 ? -4.828 33.719 9.039 1 98.88 210 HIS B N 1
ATOM 4890 C CA . HIS B 1 210 ? -4.93 34.156 10.422 1 98.88 210 HIS B CA 1
ATOM 4891 C C . HIS B 1 210 ? -6.383 34.375 10.828 1 98.88 210 HIS B C 1
ATOM 4893 O O . HIS B 1 210 ? -7.227 34.688 9.992 1 98.88 210 HIS B O 1
ATOM 4899 N N . ALA B 1 211 ? -6.648 34.188 12.047 1 98.94 211 ALA B N 1
ATOM 4900 C CA . ALA B 1 211 ? -7.875 34.562 12.734 1 98.94 211 ALA B CA 1
ATOM 4901 C C . ALA B 1 211 ? -7.672 34.625 14.242 1 98.94 211 ALA B C 1
ATOM 4903 O O . ALA B 1 211 ? -6.625 34.219 14.75 1 98.94 211 ALA B O 1
ATOM 4904 N N . GLU B 1 212 ? -8.641 35.156 15 1 98.81 212 GLU B N 1
ATOM 4905 C CA . GLU B 1 212 ? -8.422 35.25 16.438 1 98.81 212 GLU B CA 1
ATOM 4906 C C . GLU B 1 212 ? -9.742 35.188 17.203 1 98.81 212 GLU B C 1
ATOM 4908 O O . GLU B 1 212 ? -10.805 35.438 16.625 1 98.81 212 GLU B O 1
ATOM 4913 N N . LEU B 1 213 ? -9.68 34.812 18.375 1 98.81 213 LEU B N 1
ATOM 4914 C CA . LEU B 1 213 ? -10.734 34.844 19.375 1 98.81 213 LEU B CA 1
ATOM 4915 C C . LEU B 1 213 ? -10.211 35.312 20.719 1 98.81 213 LEU B C 1
ATOM 4917 O O . LEU B 1 213 ? -8.992 35.406 20.922 1 98.81 213 LEU B O 1
ATOM 4921 N N . GLY B 1 214 ? -11.172 35.625 21.656 1 98.31 214 GLY B N 1
ATOM 4922 C CA . GLY B 1 214 ? -10.805 36 23.016 1 98.31 214 GLY B CA 1
ATOM 4923 C C . GLY B 1 214 ? -10.578 37.5 23.188 1 98.31 214 GLY B C 1
ATOM 4924 O O . GLY B 1 214 ? -10.898 38.281 22.281 1 98.31 214 GLY B O 1
ATOM 4925 N N . PRO B 1 215 ? -10.109 37.906 24.344 1 98.25 215 PRO B N 1
ATOM 4926 C CA . PRO B 1 215 ? -9.906 39.312 24.641 1 98.25 215 PRO B CA 1
ATOM 4927 C C . PRO B 1 215 ? -8.711 39.906 23.891 1 98.25 215 PRO B C 1
ATOM 4929 O O . PRO B 1 215 ? -7.863 39.156 23.391 1 98.25 215 PRO B O 1
ATOM 4932 N N . ASP B 1 216 ? -8.727 41.156 23.766 1 96.88 216 ASP B N 1
ATOM 4933 C CA . ASP B 1 216 ? -7.637 41.875 23.094 1 96.88 216 ASP B CA 1
ATOM 4934 C C . ASP B 1 216 ? -6.449 42.062 24.031 1 96.88 216 ASP B C 1
ATOM 4936 O O . ASP B 1 216 ? -6.258 43.125 24.594 1 96.88 216 ASP B O 1
ATOM 4940 N N . THR B 1 217 ? -5.684 41.094 24.234 1 97.62 217 THR B N 1
ATOM 4941 C CA . THR B 1 217 ? -4.48 41.125 25.062 1 97.62 217 THR B CA 1
ATOM 4942 C C . THR B 1 217 ? -3.229 41.094 24.188 1 97.62 217 THR B C 1
ATOM 4944 O O . THR B 1 217 ? -3.268 40.625 23.047 1 97.62 217 THR B O 1
ATOM 4947 N N . ASP B 1 218 ? -2.111 41.625 24.688 1 96.19 218 ASP B N 1
ATOM 4948 C CA . ASP B 1 218 ? -0.828 41.5 24 1 96.19 218 ASP B CA 1
ATOM 4949 C C . ASP B 1 218 ? -0.336 40.062 23.969 1 96.19 218 ASP B C 1
ATOM 4951 O O . ASP B 1 218 ? 0.157 39.594 22.938 1 96.19 218 ASP B O 1
ATOM 4955 N N . GLU B 1 219 ? -0.516 39.438 25.125 1 97.69 219 GLU B N 1
ATOM 4956 C CA . GLU B 1 219 ? -0.168 38 25.188 1 97.69 219 GLU B CA 1
ATOM 4957 C C . GLU B 1 219 ? -1.149 37.156 24.391 1 97.69 219 GLU B C 1
ATOM 4959 O O . GLU B 1 219 ? -2.348 37.469 24.359 1 97.69 219 GLU B O 1
ATOM 4964 N N . GLU B 1 220 ? -0.59 36.125 23.734 1 98.38 220 GLU B N 1
ATOM 4965 C CA . GLU B 1 220 ? -1.472 35.312 22.922 1 98.38 220 GLU B CA 1
ATOM 4966 C C . GLU B 1 220 ? -1.044 33.844 22.953 1 98.38 220 GLU B C 1
ATOM 4968 O O . GLU B 1 220 ? 0.132 33.531 23.172 1 98.38 220 GLU B O 1
ATOM 4973 N N . VAL B 1 221 ? -2 32.969 22.844 1 98.81 221 VAL B N 1
ATOM 4974 C CA . VAL B 1 221 ? -1.812 31.562 22.562 1 98.81 221 VAL B CA 1
ATOM 4975 C C . VAL B 1 221 ? -2.096 31.266 21.094 1 98.81 221 VAL B C 1
ATOM 4977 O O . VAL B 1 221 ? -3.121 31.703 20.562 1 98.81 221 VAL B O 1
ATOM 4980 N N . LEU B 1 222 ? -1.154 30.625 20.406 1 98.94 222 LEU B N 1
ATOM 4981 C CA . LEU B 1 222 ? -1.361 30.297 19 1 98.94 222 LEU B CA 1
ATOM 4982 C C . LEU B 1 222 ? -1.876 28.859 18.844 1 98.94 222 LEU B C 1
ATOM 4984 O O . LEU B 1 222 ? -1.415 27.953 19.547 1 98.94 222 LEU B O 1
ATOM 4988 N N . VAL B 1 223 ? -2.908 28.641 18.078 1 98.94 223 VAL B N 1
ATOM 4989 C CA . VAL B 1 223 ? -3.361 27.344 17.578 1 98.94 223 VAL B CA 1
ATOM 4990 C C . VAL B 1 223 ? -3.057 27.234 16.078 1 98.94 223 VAL B C 1
ATOM 4992 O O . VAL B 1 223 ? -3.617 27.969 15.273 1 98.94 223 VAL B O 1
ATOM 4995 N N . THR B 1 224 ? -2.148 26.297 15.758 1 98.94 224 THR B N 1
ATOM 4996 C CA . THR B 1 224 ? -1.574 26.375 14.414 1 98.94 224 THR B CA 1
ATOM 4997 C C . THR B 1 224 ? -1.646 25.031 13.711 1 98.94 224 THR B C 1
ATOM 4999 O O . THR B 1 224 ? -1.924 24 14.344 1 98.94 224 THR B O 1
ATOM 5002 N N . SER B 1 225 ? -1.501 24.969 12.461 1 98.88 225 SER B N 1
ATOM 5003 C CA . SER B 1 225 ? -1.36 23.859 11.531 1 98.88 225 SER B CA 1
ATOM 5004 C C . SER B 1 225 ? -0.726 24.297 10.219 1 98.88 225 SER B C 1
ATOM 5006 O O . SER B 1 225 ? -0.349 25.469 10.07 1 98.88 225 SER B O 1
ATOM 5008 N N . HIS B 1 226 ? -0.479 23.391 9.352 1 98.62 226 HIS B N 1
ATOM 5009 C CA . HIS B 1 226 ? -0.16 23.828 7.996 1 98.62 226 HIS B CA 1
ATOM 5010 C C . HIS B 1 226 ? -1.177 23.297 6.992 1 98.62 226 HIS B C 1
ATOM 5012 O O . HIS B 1 226 ? -1.68 22.188 7.141 1 98.62 226 HIS B O 1
ATOM 5018 N N . LEU B 1 227 ? -1.393 24.125 6.043 1 97.19 227 LEU B N 1
ATOM 5019 C CA . LEU B 1 227 ? -2.512 23.844 5.145 1 97.19 227 LEU B CA 1
ATOM 5020 C C . LEU B 1 227 ? -2.031 23.156 3.869 1 97.19 227 LEU B C 1
ATOM 5022 O O . LEU B 1 227 ? -2.814 22.5 3.184 1 97.19 227 LEU B O 1
ATOM 5026 N N . ASP B 1 228 ? -0.763 23.375 3.477 1 98.06 228 ASP B N 1
ATOM 5027 C CA . ASP B 1 228 ? -0.232 22.766 2.266 1 98.06 228 ASP B CA 1
ATOM 5028 C C . ASP B 1 228 ? -0.049 21.25 2.453 1 98.06 228 ASP B C 1
ATOM 5030 O O . ASP B 1 228 ? -0.079 20.75 3.578 1 98.06 228 ASP B O 1
ATOM 5034 N N . ALA B 1 229 ? 0.01 20.516 1.407 1 97.69 229 ALA B N 1
ATOM 5035 C CA . ALA B 1 229 ? 0.292 19.078 1.33 1 97.69 229 ALA B CA 1
ATOM 5036 C C . ALA B 1 229 ? 1.052 18.734 0.051 1 97.69 229 ALA B C 1
ATOM 5038 O O . ALA B 1 229 ? 1.093 19.547 -0.886 1 97.69 229 ALA B O 1
ATOM 5039 N N . HIS B 1 230 ? 1.685 17.641 0.055 1 97.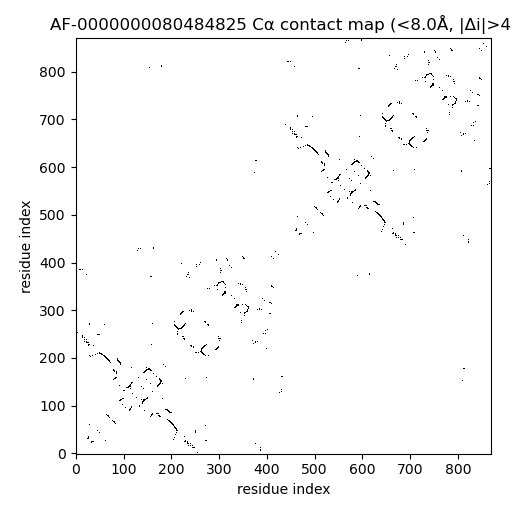44 230 HIS B N 1
ATOM 5040 C CA . HIS B 1 230 ? 2.424 17.219 -1.132 1 97.44 230 HIS B CA 1
ATOM 5041 C C . HIS B 1 230 ? 1.484 16.969 -2.305 1 97.44 230 HIS B C 1
ATOM 5043 O O . HIS B 1 230 ? 0.356 16.5 -2.115 1 97.44 230 HIS B O 1
ATOM 5049 N N . ASP B 1 231 ? 1.966 17.188 -3.52 1 97.62 231 ASP B N 1
ATOM 5050 C CA . ASP B 1 231 ? 1.208 17.203 -4.766 1 97.62 231 ASP B CA 1
ATOM 5051 C C . ASP B 1 231 ? 0.734 15.789 -5.141 1 97.62 231 ASP B C 1
ATOM 5053 O O . ASP B 1 231 ? -0.142 15.633 -5.992 1 97.62 231 ASP B O 1
ATOM 5057 N N . ILE B 1 232 ? 1.236 14.773 -4.555 1 96.31 232 ILE B N 1
ATOM 5058 C CA . ILE B 1 232 ? 0.973 13.414 -5.016 1 96.31 232 ILE B CA 1
ATOM 5059 C C . ILE B 1 232 ? -0.197 12.82 -4.23 1 96.31 232 ILE B C 1
ATOM 5061 O O . ILE B 1 232 ? -0.615 11.695 -4.488 1 96.31 232 ILE B O 1
ATOM 5065 N N . ALA B 1 233 ? -0.706 13.547 -3.227 1 93.62 233 ALA B N 1
ATOM 5066 C CA . ALA B 1 233 ? -1.764 13.023 -2.367 1 93.62 233 ALA B CA 1
ATOM 5067 C C . ALA B 1 233 ? -2.797 14.102 -2.049 1 93.62 233 ALA B C 1
ATOM 5069 O O . ALA B 1 233 ? -2.553 15.289 -2.27 1 93.62 233 ALA B O 1
ATOM 5070 N N . GLU B 1 234 ? -3.879 13.562 -1.453 1 94.75 234 GLU B N 1
ATOM 5071 C CA . GLU B 1 234 ? -4.883 14.492 -0.943 1 94.75 234 GLU B CA 1
ATOM 5072 C C . GLU B 1 234 ? -4.387 15.203 0.31 1 94.75 234 GLU B C 1
ATOM 5074 O O . GLU B 1 234 ? -4.867 16.297 0.645 1 94.75 234 GLU B O 1
ATOM 5079 N N . GLY B 1 235 ? -3.432 14.609 0.986 1 97.12 235 GLY B N 1
ATOM 5080 C CA . GLY B 1 235 ? -2.889 15.188 2.203 1 97.12 235 GLY B CA 1
ATOM 5081 C C . GLY B 1 235 ? -3.887 15.227 3.344 1 97.12 235 GLY B C 1
ATOM 5082 O O . GLY B 1 235 ? -4.004 16.234 4.039 1 97.12 235 GLY B O 1
ATOM 5083 N N . ALA B 1 236 ? -4.668 14.117 3.5 1 97.94 236 ALA B N 1
ATOM 5084 C CA . ALA B 1 236 ? -5.699 14.07 4.531 1 97.94 236 ALA B CA 1
ATOM 5085 C C . ALA B 1 236 ? -5.078 14.102 5.926 1 97.94 236 ALA B C 1
ATOM 5087 O O . ALA B 1 236 ? -5.453 14.93 6.762 1 97.94 236 ALA B O 1
ATOM 5088 N N . MET B 1 237 ? -4.18 13.203 6.137 1 96.69 237 MET B N 1
ATOM 5089 C CA . MET B 1 237 ? -3.504 13.117 7.43 1 96.69 237 MET B CA 1
ATOM 5090 C C . MET B 1 237 ? -2.479 14.234 7.582 1 96.69 237 MET B C 1
ATOM 5092 O O . MET B 1 237 ? -2.479 14.953 8.586 1 96.69 237 MET B O 1
ATOM 5096 N N . ASP B 1 238 ? -1.649 14.453 6.59 1 96.38 238 ASP B N 1
ATOM 5097 C CA . ASP B 1 238 ? -0.566 15.43 6.57 1 96.38 238 ASP B CA 1
ATOM 5098 C C . ASP B 1 238 ? -0.822 16.516 5.523 1 96.38 238 ASP B C 1
ATOM 5100 O O . ASP B 1 238 ? -0.427 16.375 4.367 1 96.38 238 ASP B O 1
ATOM 5104 N N . ASN B 1 239 ? -1.427 17.594 5.859 1 97.38 239 ASN B N 1
ATOM 5105 C CA . ASN B 1 239 ? -1.897 17.922 7.199 1 97.38 239 ASN B CA 1
ATOM 5106 C C . ASN B 1 239 ? -3.301 18.531 7.168 1 97.38 239 ASN B C 1
ATOM 5108 O O . ASN B 1 239 ? -3.586 19.5 7.875 1 97.38 239 ASN B O 1
ATOM 5112 N N . GLY B 1 240 ? -4.133 17.984 6.176 1 98.5 240 GLY B N 1
ATOM 5113 C CA . GLY B 1 240 ? -5.52 18.422 6.152 1 98.5 240 GLY B CA 1
ATOM 5114 C C . GLY B 1 240 ? -6.215 18.266 7.488 1 98.5 240 GLY B C 1
ATOM 5115 O O . GLY B 1 240 ? -6.992 19.125 7.895 1 98.5 240 GLY B O 1
ATOM 5116 N N . ALA B 1 241 ? -5.914 17.203 8.164 1 98.5 241 ALA B N 1
ATOM 5117 C CA . ALA B 1 241 ? -6.531 16.922 9.461 1 98.5 241 ALA B CA 1
ATOM 5118 C C . ALA B 1 241 ? -6.164 17.984 10.492 1 98.5 241 ALA B C 1
ATOM 5120 O O . ALA B 1 241 ? -6.992 18.359 11.32 1 98.5 241 ALA B O 1
ATOM 5121 N N . GLY B 1 242 ? -4.926 18.406 10.477 1 98.81 242 GLY B N 1
ATOM 5122 C CA . GLY B 1 242 ? -4.516 19.453 11.383 1 98.81 242 GLY B CA 1
ATOM 5123 C C . GLY B 1 242 ? -5.254 20.766 11.148 1 98.81 242 GLY B C 1
ATOM 5124 O O . GLY B 1 242 ? -5.66 21.422 12.109 1 98.81 242 GLY B O 1
ATOM 5125 N N . THR B 1 243 ? -5.379 21.125 9.914 1 98.94 243 THR B N 1
ATOM 5126 C CA . THR B 1 243 ? -6.098 22.344 9.578 1 98.94 243 THR B CA 1
ATOM 5127 C C . THR B 1 243 ? -7.574 22.219 9.938 1 98.94 243 THR B C 1
ATOM 5129 O O . THR B 1 243 ? -8.18 23.172 10.453 1 98.94 243 THR B O 1
ATOM 5132 N N . ALA B 1 244 ? -8.133 21.062 9.633 1 98.94 244 ALA B N 1
ATOM 5133 C CA . ALA B 1 244 ? -9.508 20.781 10.047 1 98.94 244 ALA B CA 1
ATOM 5134 C C . ALA B 1 244 ? -9.664 20.906 11.562 1 98.94 244 ALA B C 1
ATOM 5136 O O . ALA B 1 244 ? -10.68 21.406 12.047 1 98.94 244 ALA B O 1
ATOM 5137 N N . MET B 1 245 ? -8.711 20.438 12.273 1 98.94 245 MET B N 1
ATOM 5138 C CA . MET B 1 245 ? -8.703 20.516 13.734 1 98.94 245 MET B CA 1
ATOM 5139 C C . MET B 1 245 ? -8.711 21.969 14.203 1 98.94 245 MET B C 1
ATOM 5141 O O . MET B 1 245 ? -9.453 22.328 15.117 1 98.94 245 MET B O 1
ATOM 5145 N N . VAL B 1 246 ? -7.91 22.781 13.562 1 98.94 246 VAL B N 1
ATOM 5146 C CA . VAL B 1 246 ? -7.863 24.188 13.922 1 98.94 246 VAL B CA 1
ATOM 5147 C C . VAL B 1 246 ? -9.25 24.812 13.758 1 98.94 246 VAL B C 1
ATOM 5149 O O . VAL B 1 246 ? -9.703 25.562 14.625 1 98.94 246 VAL B O 1
ATOM 5152 N N . VAL B 1 247 ? -9.914 24.5 12.688 1 98.94 247 VAL B N 1
ATOM 5153 C CA . VAL B 1 247 ? -11.242 25.047 12.43 1 98.94 247 VAL B CA 1
ATOM 5154 C C . VAL B 1 247 ? -12.219 24.547 13.508 1 98.94 247 VAL B C 1
ATOM 5156 O O . VAL B 1 247 ? -13.031 25.328 14.016 1 98.94 247 VAL B O 1
ATOM 5159 N N . GLU B 1 248 ? -12.133 23.266 13.828 1 98.88 248 GLU B N 1
ATOM 5160 C CA . GLU B 1 248 ? -13.008 22.719 14.852 1 98.88 248 GLU B CA 1
ATOM 5161 C C . GLU B 1 248 ? -12.734 23.344 16.219 1 98.88 248 GLU B C 1
ATOM 5163 O O . GLU B 1 248 ? -13.664 23.609 16.984 1 98.88 248 GLU B O 1
ATOM 5168 N N . LEU B 1 249 ? -11.461 23.562 16.531 1 98.94 249 LEU B N 1
ATOM 5169 C CA . LEU B 1 249 ? -11.109 24.219 17.781 1 98.94 249 LEU B CA 1
ATOM 5170 C C . LEU B 1 249 ? -11.648 25.641 17.812 1 98.94 249 LEU B C 1
ATOM 5172 O O . LEU B 1 249 ? -12.156 26.094 18.844 1 98.94 249 LEU B O 1
ATOM 5176 N N . ALA B 1 250 ? -11.484 26.344 16.688 1 98.94 250 ALA B N 1
ATOM 5177 C CA . ALA B 1 250 ? -12 27.703 16.609 1 98.94 250 ALA B CA 1
ATOM 5178 C C . ALA B 1 250 ? -13.5 27.734 16.906 1 98.94 250 ALA B C 1
ATOM 5180 O O . ALA B 1 250 ? -13.969 28.594 17.656 1 98.94 250 ALA B O 1
ATOM 5181 N N . ARG B 1 251 ? -14.266 26.797 16.328 1 98.75 251 ARG B N 1
ATOM 5182 C CA . ARG B 1 251 ? -15.695 26.703 16.578 1 98.75 251 ARG B CA 1
ATOM 5183 C C . ARG B 1 251 ? -15.984 26.5 18.062 1 98.75 251 ARG B C 1
ATOM 5185 O O . ARG B 1 251 ? -16.812 27.188 18.641 1 98.75 251 ARG B O 1
ATOM 5192 N N . ALA B 1 252 ? -15.344 25.531 18.656 1 98.5 252 ALA B N 1
ATOM 5193 C CA . ALA B 1 252 ? -15.578 25.188 20.047 1 98.5 252 ALA B CA 1
ATOM 5194 C C . ALA B 1 252 ? -15.188 26.328 20.984 1 98.5 252 ALA B C 1
ATOM 5196 O O . ALA B 1 252 ? -15.883 26.609 21.953 1 98.5 252 ALA B O 1
ATOM 5197 N N . LEU B 1 253 ? -14.078 26.984 20.688 1 98.69 253 LEU B N 1
ATOM 5198 C CA . LEU B 1 253 ? -13.602 28.094 21.5 1 98.69 253 LEU B CA 1
ATOM 5199 C C . LEU B 1 253 ? -14.5 29.312 21.359 1 98.69 253 LEU B C 1
ATOM 5201 O O . LEU B 1 253 ? -14.688 30.062 22.312 1 98.69 253 LEU B O 1
ATOM 5205 N N . ALA B 1 254 ? -15 29.5 20.141 1 97.94 254 ALA B N 1
ATOM 5206 C CA . ALA B 1 254 ? -15.945 30.609 19.938 1 97.94 254 ALA B CA 1
ATOM 5207 C C . ALA B 1 254 ? -17.156 30.469 20.859 1 97.94 254 ALA B C 1
ATOM 5209 O O . ALA B 1 254 ? -17.656 31.453 21.391 1 97.94 254 ALA B O 1
ATOM 5210 N N . ALA B 1 255 ? -17.578 29.25 21.078 1 95.06 255 ALA B N 1
ATOM 5211 C CA . ALA B 1 255 ? -18.719 28.984 21.953 1 95.06 255 ALA B CA 1
ATOM 5212 C C . ALA B 1 255 ? -18.344 29.172 23.422 1 95.06 255 ALA B C 1
ATOM 5214 O O . ALA B 1 255 ? -19.234 29.328 24.266 1 95.06 255 ALA B O 1
ATOM 5215 N N . ARG B 1 256 ? -17.047 29.219 23.672 1 95.31 256 ARG B N 1
ATOM 5216 C CA . ARG B 1 256 ? -16.547 29.391 25.031 1 95.31 256 ARG B CA 1
ATOM 5217 C C . ARG B 1 256 ? -15.672 30.641 25.141 1 95.31 256 ARG B C 1
ATOM 5219 O O . ARG B 1 256 ? -14.719 30.672 25.922 1 95.31 256 ARG B O 1
ATOM 5226 N N . GLU B 1 257 ? -15.945 31.547 24.359 1 96.62 257 GLU B N 1
ATOM 5227 C CA . GLU B 1 257 ? -15.031 32.688 24.234 1 96.62 257 GLU B CA 1
ATOM 5228 C C . GLU B 1 257 ? -14.906 33.438 25.547 1 96.62 257 GLU B C 1
ATOM 5230 O O . GLU B 1 257 ? -13.836 33.969 25.875 1 96.62 257 GLU B O 1
ATOM 5235 N N . GLY B 1 258 ? -15.977 33.469 26.328 1 96 258 GLY B N 1
ATOM 5236 C CA . GLY B 1 258 ? -15.992 34.188 27.594 1 96 258 GLY B CA 1
ATOM 5237 C C . GLY B 1 258 ? -15.023 33.594 28.609 1 96 258 GLY B C 1
ATOM 5238 O O . GLY B 1 258 ? -14.672 34.25 29.594 1 96 258 GLY B O 1
ATOM 5239 N N . GLU B 1 259 ? -14.609 32.375 28.375 1 95.94 259 GLU B N 1
ATOM 5240 C CA . GLU B 1 259 ? -13.711 31.688 29.297 1 95.94 259 GLU B CA 1
ATOM 5241 C C . GLU B 1 259 ? -12.25 31.984 28.969 1 95.94 259 GLU B C 1
ATOM 5243 O O . GLU B 1 259 ? -11.352 31.719 29.766 1 95.94 259 GLU B O 1
ATOM 5248 N N . LEU B 1 260 ? -12 32.531 27.828 1 98.12 260 LEU B N 1
ATOM 5249 C CA . LEU B 1 260 ? -10.633 32.875 27.422 1 98.12 260 LEU B CA 1
ATOM 5250 C C . LEU B 1 260 ? -10.148 34.125 28.109 1 98.12 260 LEU B C 1
ATOM 5252 O O . LEU B 1 260 ? -10.789 35.188 28.016 1 98.12 260 LEU B O 1
ATOM 5256 N N . GLU B 1 261 ? -9.062 34.062 28.812 1 98.44 261 GLU B N 1
ATOM 5257 C CA . GLU B 1 261 ? -8.508 35.219 29.516 1 98.44 261 GLU B CA 1
ATOM 5258 C C . GLU B 1 261 ? -7.32 35.812 28.766 1 98.44 261 GLU B C 1
ATOM 5260 O O . GLU B 1 261 ? -6.832 36.906 29.109 1 98.44 261 GLU B O 1
ATOM 5265 N N . THR B 1 262 ? -6.863 35.094 27.781 1 98.25 262 THR B N 1
ATOM 5266 C CA . THR B 1 262 ? -5.812 35.5 26.844 1 98.25 262 THR B CA 1
ATOM 5267 C C . THR B 1 262 ? -6.281 35.344 25.406 1 98.25 262 THR B C 1
ATOM 5269 O O . THR B 1 262 ? -7.055 34.438 25.094 1 98.25 262 THR B O 1
ATOM 5272 N N . ARG B 1 263 ? -5.777 36.25 24.5 1 98.44 263 ARG B N 1
ATOM 5273 C CA . ARG B 1 263 ? -6.098 36.125 23.078 1 98.44 263 ARG B CA 1
ATOM 5274 C C . ARG B 1 263 ? -5.621 34.812 22.516 1 98.44 263 ARG B C 1
ATOM 5276 O O . ARG B 1 263 ? -4.52 34.344 22.828 1 98.44 263 ARG B O 1
ATOM 5283 N N . VAL B 1 264 ? -6.496 34.219 21.766 1 98.88 264 VAL B N 1
ATOM 5284 C CA . VAL B 1 264 ? -6.121 33.031 21 1 98.88 264 VAL B CA 1
ATOM 5285 C C . VAL B 1 264 ? -6.055 33.375 19.5 1 98.88 264 VAL B C 1
ATOM 5287 O O . VAL B 1 264 ? -7.039 33.844 18.922 1 98.88 264 VAL B O 1
ATOM 5290 N N . ARG B 1 265 ? -4.91 33.219 18.891 1 98.81 265 ARG B N 1
ATOM 5291 C CA . ARG B 1 265 ? -4.738 33.438 17.453 1 98.81 265 ARG B CA 1
ATOM 5292 C C . ARG B 1 265 ? -4.582 32.125 16.703 1 98.81 265 ARG B C 1
ATOM 5294 O O . ARG B 1 265 ? -3.805 31.266 17.125 1 98.81 265 ARG B O 1
ATOM 5301 N N . PHE B 1 266 ? -5.406 31.969 15.727 1 98.94 266 PHE B N 1
ATOM 5302 C CA . PHE B 1 266 ? -5.297 30.828 14.828 1 98.94 266 PHE B CA 1
ATOM 5303 C C . PHE B 1 266 ? -4.41 31.156 13.633 1 98.94 266 PHE B C 1
ATOM 5305 O O . PHE B 1 266 ? -4.578 32.188 13 1 98.94 266 PHE B O 1
ATOM 5312 N N . VAL B 1 267 ? -3.441 30.281 13.367 1 98.94 267 VAL B N 1
ATOM 5313 C CA . VAL B 1 267 ? -2.57 30.484 12.219 1 98.94 267 VAL B CA 1
ATOM 5314 C C . VAL B 1 267 ? -2.404 29.172 11.453 1 98.94 267 VAL B C 1
ATOM 5316 O O . VAL B 1 267 ? -1.828 28.219 11.977 1 98.94 267 VAL B O 1
ATOM 5319 N N . CYS B 1 268 ? -2.93 29.047 10.289 1 98.94 268 CYS B N 1
ATOM 5320 C CA . CYS B 1 268 ? -2.678 27.938 9.375 1 98.94 268 CYS B CA 1
ATOM 5321 C C . CYS B 1 268 ? -1.626 28.312 8.336 1 98.94 268 CYS B C 1
ATOM 5323 O O . CYS B 1 268 ? -1.893 29.109 7.438 1 98.94 268 CYS B O 1
ATOM 5325 N N . PHE B 1 269 ? -0.484 27.688 8.508 1 98.94 269 PHE B N 1
ATOM 5326 C CA . PHE B 1 269 ? 0.691 28.094 7.746 1 98.94 269 PHE B CA 1
ATOM 5327 C C . PHE B 1 269 ? 0.654 27.516 6.34 1 98.94 269 PHE B C 1
ATOM 5329 O O . PHE B 1 269 ? 0.165 26.406 6.133 1 98.94 269 PHE B O 1
ATOM 5336 N N . GLY B 1 270 ? 1.137 28.297 5.391 1 98.62 270 GLY B N 1
ATOM 5337 C CA . GLY B 1 270 ? 1.467 27.781 4.07 1 98.62 270 GLY B CA 1
ATOM 5338 C C . GLY B 1 270 ? 2.914 27.344 3.947 1 98.62 270 GLY B C 1
ATOM 5339 O O . GLY B 1 270 ? 3.746 27.688 4.793 1 98.62 270 GLY B O 1
ATOM 5340 N N . ALA B 1 271 ? 3.207 26.469 3.004 1 97.88 271 ALA B N 1
ATOM 5341 C CA . ALA B 1 271 ? 4.539 26.109 2.531 1 97.88 271 ALA B CA 1
ATOM 5342 C C . ALA B 1 271 ? 5.352 25.453 3.646 1 97.88 271 ALA B C 1
ATOM 5344 O O . ALA B 1 271 ? 6.539 25.75 3.811 1 97.88 271 ALA B O 1
ATOM 5345 N N . GLU B 1 272 ? 4.691 24.656 4.453 1 97.69 272 GLU B N 1
ATOM 5346 C CA . GLU B 1 272 ? 5.422 23.875 5.445 1 97.69 272 GLU B CA 1
ATOM 5347 C C . GLU B 1 272 ? 6.254 22.781 4.781 1 97.69 272 GLU B C 1
ATOM 5349 O O . GLU B 1 272 ? 7.41 22.547 5.156 1 97.69 272 GLU B O 1
ATOM 5354 N N . GLU B 1 273 ? 5.75 22.141 3.771 1 96.31 273 GLU B N 1
ATOM 5355 C CA . GLU B 1 273 ? 6.285 20.906 3.188 1 96.31 273 GLU B CA 1
ATOM 5356 C C . GLU B 1 273 ? 7.551 21.188 2.383 1 96.31 273 GLU B C 1
ATOM 5358 O O . GLU B 1 273 ? 8.258 20.266 1.984 1 96.31 273 GLU B O 1
ATOM 5363 N N . VAL B 1 274 ? 7.832 22.484 2.16 1 94.31 274 VAL B N 1
ATOM 5364 C CA . VAL B 1 274 ? 9.039 22.812 1.4 1 94.31 274 VAL B CA 1
ATOM 5365 C C . VAL B 1 274 ? 10.031 23.547 2.299 1 94.31 274 VAL B C 1
ATOM 5367 O O . VAL B 1 274 ? 10.867 24.312 1.814 1 94.31 274 VAL B O 1
ATOM 5370 N N . GLY B 1 275 ? 9.898 23.375 3.635 1 93.38 275 GLY B N 1
ATOM 5371 C CA . GLY B 1 275 ? 10.945 23.891 4.5 1 93.38 275 GLY B CA 1
ATOM 5372 C C . GLY B 1 275 ? 10.445 24.875 5.543 1 93.38 275 GLY B C 1
ATOM 5373 O O . GLY B 1 275 ? 11.102 25.875 5.836 1 93.38 275 GLY B O 1
ATOM 5374 N N . LEU B 1 276 ? 9.266 24.75 6.023 1 96.31 276 LEU B N 1
ATOM 5375 C CA . LEU B 1 276 ? 8.703 25.547 7.113 1 96.31 276 LEU B CA 1
ATOM 5376 C C . LEU B 1 276 ? 8.664 27.016 6.754 1 96.31 276 LEU B C 1
ATOM 5378 O O . LEU B 1 276 ? 8.867 27.875 7.613 1 96.31 276 LEU B O 1
ATOM 5382 N N . VAL B 1 277 ? 8.391 27.328 5.562 1 97 277 VAL B N 1
ATOM 5383 C CA . VAL B 1 277 ? 8.555 28.703 5.074 1 97 277 VAL B CA 1
ATOM 5384 C C . VAL B 1 277 ? 7.52 29.609 5.734 1 97 277 VAL B C 1
ATOM 5386 O O . VAL B 1 277 ? 7.852 30.719 6.172 1 97 277 VAL B O 1
ATOM 5389 N N . GLY B 1 278 ? 6.289 29.172 5.805 1 98.31 278 GLY B N 1
ATOM 5390 C CA . GLY B 1 278 ? 5.227 29.984 6.363 1 98.31 278 GLY B CA 1
ATOM 5391 C C . GLY B 1 278 ? 5.438 30.328 7.828 1 98.31 278 GLY B C 1
ATOM 5392 O O . GLY B 1 278 ? 5.227 31.469 8.242 1 98.31 278 GLY B O 1
ATOM 5393 N N . SER B 1 279 ? 5.812 29.328 8.609 1 98.44 279 SER B N 1
ATOM 5394 C CA . SER B 1 279 ? 6.016 29.562 10.039 1 98.44 279 SER B CA 1
ATOM 5395 C C . SER B 1 279 ? 7.262 30.406 10.281 1 98.44 279 SER B C 1
ATOM 5397 O O . SER B 1 279 ? 7.289 31.234 11.195 1 98.44 279 SER B O 1
ATOM 5399 N N . GLU B 1 280 ? 8.32 30.203 9.516 1 97.12 280 GLU B N 1
ATOM 5400 C CA . GLU B 1 280 ? 9.5 31.047 9.625 1 97.12 280 GLU B CA 1
ATOM 5401 C C . GLU B 1 280 ? 9.164 32.5 9.281 1 97.12 280 GLU B C 1
ATOM 5403 O O . GLU B 1 280 ? 9.625 33.438 9.961 1 97.12 280 GLU B O 1
ATOM 5408 N N . TYR B 1 281 ? 8.438 32.656 8.211 1 97.81 281 TYR B N 1
ATOM 5409 C CA . TYR B 1 281 ? 7.973 34 7.82 1 97.81 281 TYR B CA 1
ATOM 5410 C C . TYR B 1 281 ? 7.234 34.656 8.969 1 97.81 281 TYR B C 1
ATOM 5412 O O . TYR B 1 281 ? 7.484 35.844 9.273 1 97.81 281 TYR B O 1
ATOM 5420 N N . GLU B 1 282 ? 6.324 33.969 9.555 1 98.5 282 GLU B N 1
ATOM 5421 C CA . GLU B 1 282 ? 5.52 34.5 10.641 1 98.5 282 GLU B CA 1
ATOM 5422 C C . GLU B 1 282 ? 6.383 34.844 11.852 1 98.5 282 GLU B C 1
ATOM 5424 O O . GLU B 1 282 ? 6.207 35.906 12.469 1 98.5 282 GLU B O 1
ATOM 5429 N N . ALA B 1 283 ? 7.266 33.938 12.242 1 98.12 283 ALA B N 1
ATOM 5430 C CA . ALA B 1 283 ? 8.156 34.188 13.367 1 98.12 283 ALA B CA 1
ATOM 5431 C C . ALA B 1 283 ? 9.016 35.438 13.133 1 98.12 283 ALA B C 1
ATOM 5433 O O . ALA B 1 283 ? 9.219 36.25 14.047 1 98.12 283 ALA B O 1
ATOM 5434 N N . ASP B 1 284 ? 9.523 35.562 11.953 1 96.94 284 ASP B N 1
ATOM 5435 C CA . ASP B 1 284 ? 10.344 36.719 11.602 1 96.94 284 ASP B CA 1
ATOM 5436 C C . ASP B 1 284 ? 9.531 38 11.633 1 96.94 284 ASP B C 1
ATOM 5438 O O . ASP B 1 284 ? 10.008 39.031 12.117 1 96.94 284 ASP B O 1
ATOM 5442 N N . ARG B 1 285 ? 8.414 37.938 11.055 1 97.06 285 ARG B N 1
ATOM 5443 C CA . ARG B 1 285 ? 7.52 39.094 10.984 1 97.06 285 ARG B CA 1
ATOM 5444 C C . ARG B 1 285 ? 7.207 39.625 12.375 1 97.06 285 ARG B C 1
ATOM 5446 O O . ARG B 1 285 ? 7.078 40.844 12.562 1 97.06 285 ARG B O 1
ATOM 5453 N N . LEU B 1 286 ? 7.031 38.75 13.367 1 97.5 286 LEU B N 1
ATOM 5454 C CA . LEU B 1 286 ? 6.691 39.125 14.727 1 97.5 286 LEU B CA 1
ATOM 5455 C C . LEU B 1 286 ? 7.852 39.875 15.383 1 97.5 286 LEU B C 1
ATOM 5457 O O . LEU B 1 286 ? 7.641 40.719 16.25 1 97.5 286 LEU B O 1
ATOM 5461 N N . GLY B 1 287 ? 9.117 39.531 15.031 1 96.5 287 GLY B N 1
ATOM 5462 C CA . GLY B 1 287 ? 10.266 40.188 15.641 1 96.5 287 GLY B CA 1
ATOM 5463 C C . GLY B 1 287 ? 10.25 40.125 17.156 1 96.5 287 GLY B C 1
ATOM 5464 O O . GLY B 1 287 ? 10.109 39.062 17.734 1 96.5 287 GLY B O 1
ATOM 5465 N N . PRO B 1 288 ? 10.281 41.281 17.797 1 96.31 288 PRO B N 1
ATOM 5466 C CA . PRO B 1 288 ? 10.281 41.312 19.266 1 96.31 288 PRO B CA 1
ATOM 5467 C C . PRO B 1 288 ? 8.945 40.875 19.859 1 96.31 288 PRO B C 1
ATOM 5469 O O . PRO B 1 288 ? 8.906 40.406 21.016 1 96.31 288 PRO B O 1
ATOM 5472 N N . ASP B 1 289 ? 7.941 40.969 19.109 1 97.31 289 ASP B N 1
ATOM 5473 C CA . ASP B 1 289 ? 6.613 40.594 19.578 1 97.31 289 ASP B CA 1
ATOM 5474 C C . ASP B 1 289 ? 6.504 39.062 19.781 1 97.31 289 ASP B C 1
ATOM 5476 O O . ASP B 1 289 ? 5.531 38.594 20.359 1 97.31 289 ASP B O 1
ATOM 5480 N N . ARG B 1 290 ? 7.531 38.281 19.375 1 97.38 290 ARG B N 1
ATOM 5481 C CA . ARG B 1 290 ? 7.57 36.875 19.672 1 97.38 290 ARG B CA 1
ATOM 5482 C C . ARG B 1 290 ? 7.41 36.594 21.172 1 97.38 290 ARG B C 1
ATOM 5484 O O . ARG B 1 290 ? 6.848 35.594 21.578 1 97.38 290 ARG B O 1
ATOM 5491 N N . SER B 1 291 ? 7.914 37.562 21.906 1 96.44 291 SER B N 1
ATOM 5492 C CA . SER B 1 291 ? 7.898 37.406 23.359 1 96.44 291 SER B CA 1
ATOM 5493 C C . SER B 1 291 ? 6.469 37.406 23.891 1 96.44 291 SER B C 1
ATOM 5495 O O . SER B 1 291 ? 6.23 37 25.031 1 96.44 291 SER B O 1
ATOM 5497 N N . ASN B 1 292 ? 5.516 37.875 23.094 1 97.81 292 ASN B N 1
ATOM 5498 C CA . ASN B 1 292 ? 4.117 37.906 23.5 1 97.81 292 ASN B CA 1
ATOM 5499 C C . ASN B 1 292 ? 3.438 36.562 23.312 1 97.81 292 ASN B C 1
ATOM 5501 O O . ASN B 1 292 ? 2.35 36.312 23.844 1 97.81 292 ASN B O 1
ATOM 5505 N N . VAL B 1 293 ? 4.059 35.656 22.594 1 98.62 293 VAL B N 1
ATOM 5506 C CA . VAL B 1 293 ? 3.475 34.344 22.375 1 98.62 293 VAL B CA 1
ATOM 5507 C C . VAL B 1 293 ? 3.676 33.469 23.609 1 98.62 293 VAL B C 1
ATOM 5509 O O . VAL B 1 293 ? 4.805 33.094 23.938 1 98.62 293 VAL B O 1
ATOM 5512 N N . LYS B 1 294 ? 2.639 33.188 24.25 1 98.38 294 LYS B N 1
ATOM 5513 C CA . LYS B 1 294 ? 2.637 32.438 25.516 1 98.38 294 LYS B CA 1
ATOM 5514 C C . LYS B 1 294 ? 2.891 30.953 25.297 1 98.38 294 LYS B C 1
ATOM 5516 O O . LYS B 1 294 ? 3.637 30.328 26.047 1 98.38 294 LYS B O 1
ATOM 5521 N N . ALA B 1 295 ? 2.262 30.406 24.312 1 98.69 295 ALA B N 1
ATOM 5522 C CA . ALA B 1 295 ? 2.352 28.984 23.969 1 98.69 295 ALA B CA 1
ATOM 5523 C C . ALA B 1 295 ? 1.747 28.719 22.594 1 98.69 295 ALA B C 1
ATOM 5525 O O . ALA B 1 295 ? 0.931 29.5 22.094 1 98.69 295 ALA B O 1
ATOM 5526 N N . ILE B 1 296 ? 2.225 27.672 22 1 98.88 296 ILE B N 1
ATOM 5527 C CA . ILE B 1 296 ? 1.712 27.281 20.688 1 98.88 296 ILE B CA 1
ATOM 5528 C C . ILE B 1 296 ? 1.193 25.844 20.734 1 98.88 296 ILE B C 1
ATOM 5530 O O . ILE B 1 296 ? 1.864 24.953 21.266 1 98.88 296 ILE B O 1
ATOM 5534 N N . VAL B 1 297 ? -0.037 25.594 20.266 1 98.94 297 VAL B N 1
ATOM 5535 C CA . VAL B 1 297 ? -0.622 24.281 20.016 1 98.94 297 VAL B CA 1
ATOM 5536 C C . VAL B 1 297 ? -0.612 23.984 18.516 1 98.94 297 VAL B C 1
ATOM 5538 O O . VAL B 1 297 ? -1.575 24.297 17.812 1 98.94 297 VAL B O 1
ATOM 5541 N N . ASN B 1 298 ? 0.475 23.391 18.062 1 98.94 298 ASN B N 1
ATOM 5542 C CA . ASN B 1 298 ? 0.649 23.125 16.641 1 98.94 298 ASN B CA 1
ATOM 5543 C C . ASN B 1 298 ? 0.119 21.75 16.266 1 98.94 298 ASN B C 1
ATOM 5545 O O . ASN B 1 298 ? 0.668 20.719 16.688 1 98.94 298 ASN B O 1
ATOM 5549 N N . ASN B 1 299 ? -0.912 21.703 15.453 1 98.88 299 ASN B N 1
ATOM 5550 C CA . ASN B 1 299 ? -1.567 20.453 15.055 1 98.88 299 ASN B CA 1
ATOM 5551 C C . ASN B 1 299 ? -0.973 19.906 13.766 1 98.88 299 ASN B C 1
ATOM 5553 O O . ASN B 1 299 ? -1.236 20.422 12.68 1 98.88 299 ASN B O 1
ATOM 5557 N N . ASP B 1 300 ? -0.232 18.859 13.859 1 97.56 300 ASP B N 1
ATOM 5558 C CA . ASP B 1 300 ? 0.413 18.172 12.742 1 97.56 300 ASP B CA 1
ATOM 5559 C C . ASP B 1 300 ? 0.507 16.672 13.008 1 97.56 300 ASP B C 1
ATOM 5561 O O . ASP B 1 300 ? 1.344 16.234 13.797 1 97.56 300 ASP B O 1
ATOM 5565 N N . GLY B 1 301 ? -0.333 15.914 12.359 1 95.12 301 GLY B N 1
ATOM 5566 C CA . GLY B 1 301 ? -0.368 14.477 12.562 1 95.12 301 GLY B CA 1
ATOM 5567 C C . GLY B 1 301 ? -1.453 14.031 13.523 1 95.12 301 GLY B C 1
ATOM 5568 O O . GLY B 1 301 ? -1.415 12.906 14.031 1 95.12 301 GLY B O 1
ATOM 5569 N N . VAL B 1 302 ? -2.4 14.93 13.758 1 97.62 302 VAL B N 1
ATOM 5570 C CA . VAL B 1 302 ? -3.549 14.578 14.586 1 97.62 302 VAL B CA 1
ATOM 5571 C C . VAL B 1 302 ? -4.477 13.641 13.82 1 97.62 302 VAL B C 1
ATOM 5573 O O . VAL B 1 302 ? -4.355 13.5 12.602 1 97.62 302 VAL B O 1
ATOM 5576 N N . VAL B 1 303 ? -5.344 12.969 14.453 1 97.38 303 VAL B N 1
ATOM 5577 C CA . VAL B 1 303 ? -6.465 12.195 13.938 1 97.38 303 VAL B CA 1
ATOM 5578 C C . VAL B 1 303 ? -5.949 10.891 13.32 1 97.38 303 VAL B C 1
ATOM 5580 O O . VAL B 1 303 ? -6.73 9.992 13.016 1 97.38 303 VAL B O 1
ATOM 5583 N N . ALA B 1 304 ? -4.586 10.742 13.172 1 94.88 304 ALA B N 1
ATOM 5584 C CA . ALA B 1 304 ? -4.016 9.523 12.617 1 94.88 304 ALA B CA 1
ATOM 5585 C C . ALA B 1 304 ? -4.176 8.352 13.586 1 94.88 304 ALA B C 1
ATOM 5587 O O . ALA B 1 304 ? -4.305 7.199 13.156 1 94.88 304 ALA B O 1
ATOM 5588 N N . GLY B 1 305 ? -4.102 8.594 14.789 1 95.06 305 GLY B N 1
ATOM 5589 C CA . GLY B 1 305 ? -4.383 7.68 15.883 1 95.06 305 GLY B CA 1
ATOM 5590 C C . GLY B 1 305 ? -5.324 8.258 16.922 1 95.06 305 GLY B C 1
ATOM 5591 O O . GLY B 1 305 ? -5.547 9.469 16.953 1 95.06 305 GLY B O 1
ATOM 5592 N N . ARG B 1 306 ? -5.836 7.375 17.766 1 94.31 306 ARG B N 1
ATOM 5593 C CA . ARG B 1 306 ? -6.844 7.785 18.734 1 94.31 306 ARG B CA 1
ATOM 5594 C C . ARG B 1 306 ? -6.223 8.617 19.844 1 94.31 306 ARG B C 1
ATOM 5596 O O . ARG B 1 306 ? -6.781 9.641 20.25 1 94.31 306 ARG B O 1
ATOM 5603 N N . THR B 1 307 ? -5.023 8.211 20.297 1 97.31 307 THR B N 1
ATOM 5604 C CA . THR B 1 307 ? -4.383 8.828 21.453 1 97.31 307 THR B CA 1
ATOM 5605 C C . THR B 1 307 ? -3.461 9.961 21.016 1 97.31 307 THR B C 1
ATOM 5607 O O . THR B 1 307 ? -2.582 9.773 20.172 1 97.31 307 THR B O 1
ATOM 5610 N N . LEU B 1 308 ? -3.672 11.133 21.594 1 98.44 308 LEU B N 1
ATOM 5611 C CA . LEU B 1 308 ? -2.83 12.289 21.297 1 98.44 308 LEU B CA 1
ATOM 5612 C C . LEU B 1 308 ? -1.411 12.07 21.812 1 98.44 308 LEU B C 1
ATOM 5614 O O . LEU B 1 308 ? -1.215 11.453 22.875 1 98.44 308 LEU B O 1
ATOM 5618 N N . LYS B 1 309 ? -0.472 12.516 21.078 1 97.88 309 LYS B N 1
ATOM 5619 C CA . LYS B 1 309 ? 0.948 12.531 21.422 1 97.88 309 LYS B CA 1
ATOM 5620 C C . LYS B 1 309 ? 1.541 13.93 21.25 1 97.88 309 LYS B C 1
ATOM 5622 O O . LYS B 1 309 ? 1.614 14.438 20.125 1 97.88 309 LYS B O 1
ATOM 5627 N N . LEU B 1 310 ? 1.979 14.562 22.344 1 98.56 310 LEU B N 1
ATOM 5628 C CA . LEU B 1 310 ? 2.441 15.945 22.312 1 98.56 310 LEU B CA 1
ATOM 5629 C C . LEU B 1 310 ? 3.928 16.031 22.641 1 98.56 310 LEU B C 1
ATOM 5631 O O . LEU B 1 310 ? 4.352 15.648 23.734 1 98.56 310 LEU B O 1
ATOM 5635 N N . HIS B 1 311 ? 4.75 16.469 21.719 1 98.25 311 HIS B N 1
ATOM 5636 C CA . HIS B 1 311 ? 6.105 16.891 22.062 1 98.25 311 HIS B CA 1
ATOM 5637 C C . HIS B 1 311 ? 6.098 18.234 22.781 1 98.25 311 HIS B C 1
ATOM 5639 O O . HIS B 1 311 ? 5.492 19.203 22.297 1 98.25 311 HIS B O 1
ATOM 5645 N N . THR B 1 312 ? 6.84 18.344 23.938 1 98.5 312 THR B N 1
ATOM 5646 C CA . THR B 1 312 ? 6.738 19.531 24.781 1 98.5 312 THR B CA 1
ATOM 5647 C C . THR B 1 312 ? 8.055 20.312 24.781 1 98.5 312 THR B C 1
ATOM 5649 O O . THR B 1 312 ? 8.148 21.375 25.375 1 98.5 312 THR B O 1
ATOM 5652 N N . HIS B 1 313 ? 9.102 19.734 24.156 1 97.88 313 HIS B N 1
ATOM 5653 C CA . HIS B 1 313 ? 10.383 20.391 23.922 1 97.88 313 HIS B CA 1
ATOM 5654 C C . HIS B 1 313 ? 11.039 20.812 25.234 1 97.88 313 HIS B C 1
ATOM 5656 O O . HIS B 1 313 ? 11.703 21.844 25.297 1 97.88 313 HIS B O 1
ATOM 5662 N N . GLY B 1 314 ? 10.68 20.141 26.328 1 96.81 314 GLY B N 1
ATOM 5663 C CA . GLY B 1 314 ? 11.32 20.375 27.609 1 96.81 314 GLY B CA 1
ATOM 5664 C C . GLY B 1 314 ? 10.633 21.438 28.438 1 96.81 314 GLY B C 1
ATOM 5665 O O . GLY B 1 314 ? 11.102 21.797 29.516 1 96.81 314 GLY B O 1
ATOM 5666 N N . PHE B 1 315 ? 9.531 21.984 27.969 1 98.38 315 PHE B N 1
ATOM 5667 C CA . PHE B 1 315 ? 8.789 22.969 28.734 1 98.38 315 PHE B CA 1
ATOM 5668 C C . PHE B 1 315 ? 7.871 22.297 29.734 1 98.38 315 PHE B C 1
ATOM 5670 O O . PHE B 1 315 ? 6.781 21.828 29.391 1 98.38 315 PHE B O 1
ATOM 5677 N N . ASP B 1 316 ? 8.195 22.344 30.984 1 97.62 316 ASP B N 1
ATOM 5678 C CA . ASP B 1 316 ? 7.508 21.609 32.062 1 97.62 316 ASP B CA 1
ATOM 5679 C C . ASP B 1 316 ? 6.051 22.047 32.156 1 97.62 316 ASP B C 1
ATOM 5681 O O . ASP B 1 316 ? 5.164 21.234 32.406 1 97.62 316 ASP B O 1
ATOM 5685 N N . GLU B 1 317 ? 5.875 23.281 31.984 1 98 317 GLU B N 1
ATOM 5686 C CA . GLU B 1 317 ? 4.523 23.797 32.156 1 98 317 GLU B CA 1
ATOM 5687 C C . GLU B 1 317 ? 3.594 23.281 31.062 1 98 317 GLU B C 1
ATOM 5689 O O . GLU B 1 317 ? 2.391 23.141 31.281 1 98 317 GLU B O 1
ATOM 5694 N N . LEU B 1 318 ? 4.129 23.062 29.859 1 98.69 318 LEU B N 1
ATOM 5695 C CA . LEU B 1 318 ? 3.33 22.453 28.797 1 98.69 318 LEU B CA 1
ATOM 5696 C C . LEU B 1 318 ? 2.92 21.031 29.172 1 98.69 318 LEU B C 1
ATOM 5698 O O . LEU B 1 318 ? 1.78 20.625 28.938 1 98.69 318 LEU B O 1
ATOM 5702 N N . GLU B 1 319 ? 3.842 20.266 29.734 1 98.12 319 GLU B N 1
ATOM 5703 C CA . GLU B 1 319 ? 3.525 18.922 30.203 1 98.12 319 GLU B CA 1
ATOM 5704 C C . GLU B 1 319 ? 2.434 18.953 31.266 1 98.12 319 GLU B C 1
ATOM 5706 O O . GLU B 1 319 ? 1.504 18.141 31.234 1 98.12 319 GLU B O 1
ATOM 5711 N N . ASP B 1 320 ? 2.59 19.875 32.156 1 98.19 320 ASP B N 1
ATOM 5712 C CA . ASP B 1 320 ? 1.634 20.016 33.25 1 98.19 320 ASP B CA 1
ATOM 5713 C C . ASP B 1 320 ? 0.232 20.312 32.75 1 98.19 320 ASP B C 1
ATOM 5715 O O . ASP B 1 320 ? -0.753 19.766 33.219 1 98.19 320 ASP B O 1
ATOM 5719 N N . ALA B 1 321 ? 0.171 21.219 31.75 1 98.5 321 ALA B N 1
ATOM 5720 C CA . ALA B 1 321 ? -1.127 21.562 31.172 1 98.5 321 ALA B CA 1
ATOM 5721 C C . ALA B 1 321 ? -1.777 20.359 30.5 1 98.5 321 ALA B C 1
ATOM 5723 O O . ALA B 1 321 ? -2.98 20.141 30.656 1 98.5 321 ALA B O 1
ATOM 5724 N N . ALA B 1 322 ? -0.986 19.625 29.734 1 98.62 322 ALA B N 1
ATOM 5725 C CA . ALA B 1 322 ? -1.498 18.438 29.062 1 98.62 322 ALA B CA 1
ATOM 5726 C C . ALA B 1 322 ? -1.975 17.391 30.078 1 98.62 322 ALA B C 1
ATOM 5728 O O . ALA B 1 322 ? -3.01 16.75 29.875 1 98.62 322 ALA B O 1
ATOM 5729 N N . GLU B 1 323 ? -1.242 17.219 31.125 1 98.06 323 GLU B N 1
ATOM 5730 C CA . GLU B 1 323 ? -1.604 16.281 32.188 1 98.06 323 GLU B CA 1
ATOM 5731 C C . GLU B 1 323 ? -2.9 16.688 32.875 1 98.06 323 GLU B C 1
ATOM 5733 O O . GLU B 1 323 ? -3.732 15.844 33.188 1 98.06 323 GLU B O 1
ATOM 5738 N N . THR B 1 324 ? -3.01 17.938 33.156 1 97.94 324 THR B N 1
ATOM 5739 C CA . THR B 1 324 ? -4.223 18.453 33.75 1 97.94 324 THR B CA 1
ATOM 5740 C C . THR B 1 324 ? -5.453 18.078 32.938 1 97.94 324 THR B C 1
ATOM 5742 O O . THR B 1 324 ? -6.449 17.609 33.5 1 97.94 324 THR B O 1
ATOM 5745 N N . VAL B 1 325 ? -5.363 18.281 31.625 1 98.06 325 VAL B N 1
ATOM 5746 C CA . VAL B 1 325 ? -6.484 17.984 30.75 1 98.06 325 VAL B CA 1
ATOM 5747 C C . VAL B 1 325 ? -6.711 16.469 30.688 1 98.06 325 VAL B C 1
ATOM 5749 O O . VAL B 1 325 ? -7.852 16.016 30.734 1 98.06 325 VAL B O 1
ATOM 5752 N N . SER B 1 326 ? -5.613 15.727 30.547 1 98.12 326 SER B N 1
ATOM 5753 C CA . SER B 1 326 ? -5.688 14.273 30.531 1 98.12 326 SER B CA 1
ATOM 5754 C C . SER B 1 326 ? -6.406 13.734 31.766 1 98.12 326 SER B C 1
ATOM 5756 O O . SER B 1 326 ? -7.297 12.891 31.641 1 98.12 326 SER B O 1
ATOM 5758 N N . GLU B 1 327 ? -6.086 14.234 32.938 1 97.81 327 GLU B N 1
ATOM 5759 C CA . GLU B 1 327 ? -6.668 13.797 34.188 1 97.81 327 GLU B CA 1
ATOM 5760 C C . GLU B 1 327 ? -8.125 14.234 34.312 1 97.81 327 GLU B C 1
ATOM 5762 O O . GLU B 1 327 ? -8.969 13.469 34.781 1 97.81 327 GLU B O 1
ATOM 5767 N N . ARG B 1 328 ? -8.375 15.406 33.938 1 96.75 328 ARG B N 1
ATOM 5768 C CA . ARG B 1 328 ? -9.719 15.961 34.062 1 96.75 328 ARG B CA 1
ATOM 5769 C C . ARG B 1 328 ? -10.727 15.109 33.281 1 96.75 328 ARG B C 1
ATOM 5771 O O . ARG B 1 328 ? -11.844 14.891 33.781 1 96.75 328 ARG B O 1
ATOM 5778 N N . PHE B 1 329 ? -10.297 14.656 32.094 1 96.38 329 PHE B N 1
ATOM 5779 C CA . PHE B 1 329 ? -11.234 13.938 31.25 1 96.38 329 PHE B CA 1
ATOM 5780 C C . PHE B 1 329 ? -11.016 12.43 31.359 1 96.38 329 PHE B C 1
ATOM 5782 O O . PHE B 1 329 ? -11.789 11.648 30.812 1 96.38 329 PHE B O 1
ATOM 5789 N N . ASP B 1 330 ? -9.977 12.016 32.062 1 97.19 330 ASP B N 1
ATOM 5790 C CA . ASP B 1 330 ? -9.555 10.617 32.125 1 97.19 330 ASP B CA 1
ATOM 5791 C C . ASP B 1 330 ? -9.367 10.062 30.703 1 97.19 330 ASP B C 1
ATOM 5793 O O . ASP B 1 330 ? -9.914 9.008 30.359 1 97.19 330 ASP B O 1
ATOM 5797 N N . HIS B 1 331 ? -8.828 10.852 29.828 1 96.88 331 HIS B N 1
ATOM 5798 C CA . HIS B 1 331 ? -8.414 10.508 28.469 1 96.88 331 HIS B CA 1
ATOM 5799 C C . HIS B 1 331 ? -6.898 10.625 28.312 1 96.88 331 HIS B C 1
ATOM 5801 O O . HIS B 1 331 ? -6.324 11.68 28.594 1 96.88 331 HIS B O 1
ATOM 5807 N N . ASP B 1 332 ? -6.316 9.555 27.812 1 96.38 332 ASP B N 1
ATOM 5808 C CA . ASP B 1 332 ? -4.859 9.516 27.734 1 96.38 332 ASP B CA 1
ATOM 5809 C C . ASP B 1 332 ? -4.336 10.539 26.734 1 96.38 332 ASP B C 1
ATOM 5811 O O . ASP B 1 332 ? -4.863 10.656 25.625 1 96.38 332 ASP B O 1
ATOM 5815 N N . ILE B 1 333 ? -3.373 11.312 27.125 1 98.12 333 ILE B N 1
ATOM 5816 C CA . ILE B 1 333 ? -2.535 12.172 26.297 1 98.12 333 ILE B CA 1
ATOM 5817 C C . ILE B 1 333 ? -1.062 11.891 26.578 1 98.12 333 ILE B C 1
ATOM 5819 O O . ILE B 1 333 ? -0.589 12.086 27.703 1 98.12 333 ILE B O 1
ATOM 5823 N N . SER B 1 334 ? -0.369 11.367 25.594 1 97.44 334 SER B N 1
ATOM 5824 C CA . SER B 1 334 ? 1.059 11.109 25.75 1 97.44 334 SER B CA 1
ATOM 5825 C C . SER B 1 334 ? 1.871 12.391 25.594 1 97.44 334 SER B C 1
ATOM 5827 O O . SER B 1 334 ? 1.571 13.211 24.719 1 97.44 334 SER B O 1
ATOM 5829 N N . THR B 1 335 ? 2.887 12.609 26.438 1 97.88 335 THR B N 1
ATOM 5830 C CA . THR B 1 335 ? 3.801 13.742 26.297 1 97.88 335 THR B CA 1
ATOM 5831 C C . THR B 1 335 ? 5.238 13.258 26.125 1 97.88 335 THR B C 1
ATOM 5833 O O . THR B 1 335 ? 5.633 12.25 26.719 1 97.88 335 THR B O 1
ATOM 5836 N N . ILE B 1 336 ? 6.012 13.875 25.266 1 97.06 336 ILE B N 1
ATOM 5837 C CA . ILE B 1 336 ? 7.418 13.594 25.016 1 97.06 336 ILE B CA 1
ATOM 5838 C C . ILE B 1 336 ? 8.25 14.859 25.219 1 97.06 336 ILE B C 1
ATOM 5840 O O . ILE B 1 336 ? 8.148 15.812 24.453 1 97.06 336 ILE B O 1
ATOM 5844 N N . PRO B 1 337 ? 9.102 14.953 26.25 1 96.94 337 PRO B N 1
ATOM 5845 C CA . PRO B 1 337 ? 9.859 16.172 26.547 1 96.94 337 PRO B CA 1
ATOM 5846 C C . PRO B 1 337 ? 11.141 16.281 25.719 1 96.94 337 PRO B C 1
ATOM 5848 O O . PRO B 1 337 ? 12.172 16.703 26.25 1 96.94 337 PRO B O 1
ATOM 5851 N N . GLU B 1 338 ? 11.156 15.875 24.422 1 95.5 338 GLU B N 1
ATOM 5852 C CA . GLU B 1 338 ? 12.305 15.93 23.531 1 95.5 338 GLU B CA 1
ATOM 5853 C C . GLU B 1 338 ? 12.109 16.984 22.438 1 95.5 338 GLU B C 1
ATOM 5855 O O . GLU B 1 338 ? 10.977 17.391 22.172 1 95.5 338 GLU B O 1
ATOM 5860 N N . GLN B 1 339 ? 13.234 17.453 21.938 1 95.5 339 GLN B N 1
ATOM 5861 C CA . GLN B 1 339 ? 13.188 18.391 20.828 1 95.5 339 GLN B CA 1
ATOM 5862 C C . GLN B 1 339 ? 12.75 17.703 19.547 1 95.5 339 GLN B C 1
ATOM 5864 O O . GLN B 1 339 ? 13.102 16.547 19.297 1 95.5 339 GLN B O 1
ATOM 5869 N N . LEU B 1 340 ? 11.93 18.344 18.719 1 94.69 340 LEU B N 1
ATOM 5870 C CA . LEU B 1 340 ? 11.5 17.891 17.391 1 94.69 340 LEU B CA 1
ATOM 5871 C C . LEU B 1 340 ? 11.555 19.047 16.391 1 94.69 340 LEU B C 1
ATOM 5873 O O . LEU B 1 340 ? 10.547 19.719 16.156 1 94.69 340 LEU B O 1
ATOM 5877 N N . PRO B 1 341 ? 12.633 19.188 15.75 1 94 341 PRO B N 1
ATOM 5878 C CA . PRO B 1 341 ? 12.828 20.359 14.891 1 94 341 PRO B CA 1
ATOM 5879 C C . PRO B 1 341 ? 12.297 20.156 13.477 1 94 341 PRO B C 1
ATOM 5881 O O . PRO B 1 341 ? 12.977 20.516 12.508 1 94 341 PRO B O 1
ATOM 5884 N N . HIS B 1 342 ? 11.055 19.609 13.242 1 89.38 342 HIS B N 1
ATOM 5885 C CA . HIS B 1 342 ? 10.617 19.234 11.906 1 89.38 342 HIS B CA 1
ATOM 5886 C C . HIS B 1 342 ? 9.172 19.672 11.656 1 89.38 342 HIS B C 1
ATOM 5888 O O . HIS B 1 342 ? 8.492 19.109 10.797 1 89.38 342 HIS B O 1
ATOM 5894 N N . SER B 1 343 ? 8.555 20.578 12.258 1 95.06 343 SER B N 1
ATOM 5895 C CA . SER B 1 343 ? 7.223 21.109 12.008 1 95.06 343 SER B CA 1
ATOM 5896 C C . SER B 1 343 ? 7.156 22.594 12.359 1 95.06 343 SER B C 1
ATOM 5898 O O . SER B 1 343 ? 8.125 23.172 12.875 1 95.06 343 SER B O 1
ATOM 5900 N N . ASP B 1 344 ? 6.047 23.172 12.102 1 98.38 344 ASP B N 1
ATOM 5901 C CA . ASP B 1 344 ? 5.914 24.625 12.086 1 98.38 344 ASP B CA 1
ATOM 5902 C C . ASP B 1 344 ? 6.152 25.203 13.477 1 98.38 344 ASP B C 1
ATOM 5904 O O . ASP B 1 344 ? 6.582 26.344 13.609 1 98.38 344 ASP B O 1
ATOM 5908 N N . HIS B 1 345 ? 5.926 24.484 14.508 1 98.44 345 HIS B N 1
ATOM 5909 C CA . HIS B 1 345 ? 6.188 24.969 15.859 1 98.44 345 HIS B CA 1
ATOM 5910 C C . HIS B 1 345 ? 7.66 25.297 16.062 1 98.44 345 HIS B C 1
ATOM 5912 O O . HIS B 1 345 ? 8.008 26.156 16.875 1 98.44 345 HIS B O 1
ATOM 5918 N N . TRP B 1 346 ? 8.5 24.672 15.32 1 97.69 346 TRP B N 1
ATOM 5919 C CA . TRP B 1 346 ? 9.945 24.781 15.523 1 97.69 346 TRP B CA 1
ATOM 5920 C C . TRP B 1 346 ? 10.422 26.203 15.227 1 97.69 346 TRP B C 1
ATOM 5922 O O . TRP B 1 346 ? 11.344 26.703 15.883 1 97.69 346 TRP B O 1
ATOM 5932 N N . SER B 1 347 ? 9.836 26.875 14.273 1 97.81 347 SER B N 1
ATOM 5933 C CA . SER B 1 347 ? 10.203 28.234 13.922 1 97.81 347 SER B CA 1
ATOM 5934 C C . SER B 1 347 ? 10.086 29.172 15.125 1 97.81 347 SER B C 1
ATOM 5936 O O . SER B 1 347 ? 10.664 30.266 15.133 1 97.81 347 SER B O 1
ATOM 5938 N N . PHE B 1 348 ? 9.359 28.734 16.141 1 98.56 348 PHE B N 1
ATOM 5939 C CA . PHE B 1 348 ? 9.156 29.516 17.344 1 98.56 348 PHE B CA 1
ATOM 5940 C C . PHE B 1 348 ? 9.969 28.953 18.5 1 98.56 348 PHE B C 1
ATOM 5942 O O . PHE B 1 348 ? 10.586 29.703 19.266 1 98.56 348 PHE B O 1
ATOM 5949 N N . VAL B 1 349 ? 10.031 27.641 18.594 1 98.44 349 VAL B N 1
ATOM 5950 C CA . VAL B 1 349 ? 10.758 26.984 19.672 1 98.44 349 VAL B CA 1
ATOM 5951 C C . VAL B 1 349 ? 12.227 27.375 19.625 1 98.44 349 VAL B C 1
ATOM 5953 O O . VAL B 1 349 ? 12.867 27.547 20.656 1 98.44 349 VAL B O 1
ATOM 5956 N N . ALA B 1 350 ? 12.758 27.562 18.438 1 97.25 350 ALA B N 1
ATOM 5957 C CA . ALA B 1 350 ? 14.148 27.953 18.266 1 97.25 350 ALA B CA 1
ATOM 5958 C C . ALA B 1 350 ? 14.445 29.266 18.969 1 97.25 350 ALA B C 1
ATOM 5960 O O . ALA B 1 350 ? 15.594 29.531 19.359 1 97.25 350 ALA B O 1
ATOM 5961 N N . TYR B 1 351 ? 13.438 30.062 19.203 1 97.69 351 TYR B N 1
ATOM 5962 C CA . TYR B 1 351 ? 13.586 31.344 19.906 1 97.69 351 TYR B CA 1
ATOM 5963 C C . TYR B 1 351 ? 13.25 31.188 21.391 1 97.69 351 TYR B C 1
ATOM 5965 O O . TYR B 1 351 ? 13.203 32.188 22.125 1 97.69 351 TYR B O 1
ATOM 5973 N N . GLY B 1 352 ? 12.969 29.984 21.828 1 98.12 352 GLY B N 1
ATOM 5974 C CA . GLY B 1 352 ? 12.672 29.719 23.219 1 98.12 352 GLY B CA 1
ATOM 5975 C C . GLY B 1 352 ? 11.195 29.812 23.547 1 98.12 352 GLY B C 1
ATOM 5976 O O . GLY B 1 352 ? 10.82 29.859 24.719 1 98.12 352 GLY B O 1
ATOM 5977 N N . ILE B 1 353 ? 10.359 29.875 22.562 1 98.69 353 ILE B N 1
ATOM 5978 C CA . ILE B 1 353 ? 8.922 30.016 22.781 1 98.69 353 ILE B CA 1
ATOM 5979 C C . ILE B 1 353 ? 8.305 28.641 23.031 1 98.69 353 ILE B C 1
ATOM 5981 O O . ILE B 1 353 ? 8.516 27.703 22.25 1 98.69 353 ILE B O 1
ATOM 5985 N N . PRO B 1 354 ? 7.527 28.438 24.094 1 98.75 354 PRO B N 1
ATOM 5986 C CA . PRO B 1 354 ? 6.898 27.141 24.391 1 98.75 354 PRO B CA 1
ATOM 5987 C C . PRO B 1 354 ? 5.918 26.703 23.297 1 98.75 354 PRO B C 1
ATOM 5989 O O . PRO B 1 354 ? 5.051 27.484 22.891 1 98.75 354 PRO B O 1
ATOM 5992 N N . ALA B 1 355 ? 6.094 25.5 22.812 1 98.81 355 ALA B N 1
ATOM 5993 C CA . ALA B 1 355 ? 5.188 25.031 21.766 1 98.81 355 ALA B CA 1
ATOM 5994 C C . ALA B 1 355 ? 5.012 23.516 21.844 1 98.81 355 ALA B C 1
ATOM 5996 O O . ALA B 1 355 ? 5.953 22.797 22.172 1 98.81 355 ALA B O 1
ATOM 5997 N N . TYR B 1 356 ? 3.742 23.062 21.578 1 98.75 356 TYR B N 1
ATOM 5998 C CA . TYR B 1 356 ? 3.48 21.656 21.312 1 98.75 356 TYR B CA 1
ATOM 5999 C C . TYR B 1 356 ? 3.656 21.328 19.828 1 98.75 356 TYR B C 1
ATOM 6001 O O . TYR B 1 356 ? 3.26 22.109 18.969 1 98.75 356 TYR B O 1
ATOM 6009 N N . MET B 1 357 ? 4.277 20.266 19.547 1 98.56 357 MET B N 1
ATOM 6010 C CA . MET B 1 357 ? 3.941 19.5 18.359 1 98.56 357 MET B CA 1
ATOM 6011 C C . MET B 1 357 ? 2.873 18.453 18.656 1 98.56 357 MET B C 1
ATOM 6013 O O . MET B 1 357 ? 3.166 17.422 19.25 1 98.56 357 MET B O 1
ATOM 6017 N N . VAL B 1 358 ? 1.652 18.719 18.219 1 98.69 358 VAL B N 1
ATOM 6018 C CA . VAL B 1 358 ? 0.516 17.859 18.531 1 98.69 358 VAL B CA 1
ATOM 6019 C C . VAL B 1 358 ? 0.319 16.844 17.406 1 98.69 358 VAL B C 1
ATOM 6021 O O . VAL B 1 358 ? -0.009 17.203 16.281 1 98.69 358 VAL B O 1
ATOM 6024 N N . GLY B 1 359 ? 0.576 15.633 17.703 1 97.12 359 GLY B N 1
ATOM 6025 C CA . GLY B 1 359 ? 0.274 14.5 16.844 1 97.12 359 GLY B CA 1
ATOM 6026 C C . GLY B 1 359 ? -0.566 13.438 17.516 1 97.12 359 GLY B C 1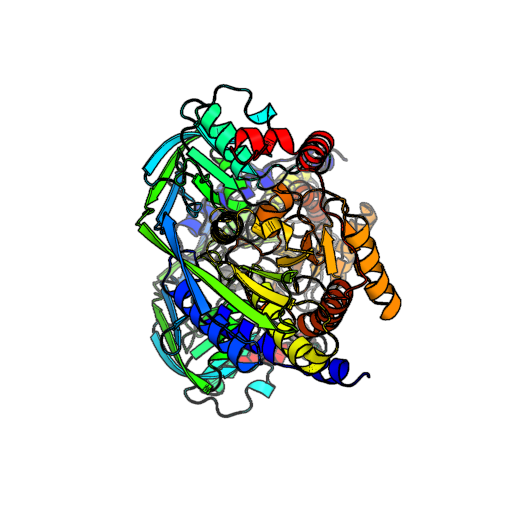
ATOM 6027 O O . GLY B 1 359 ? -1.416 13.75 18.359 1 97.12 359 GLY B O 1
ATOM 6028 N N . SER B 1 360 ? -0.501 12.25 17.078 1 96.44 360 SER B N 1
ATOM 6029 C CA . SER B 1 360 ? -1.221 11.117 17.656 1 96.44 360 SER B CA 1
ATOM 6030 C C . SER B 1 360 ? -0.384 9.844 17.594 1 96.44 360 SER B C 1
ATOM 6032 O O . SER B 1 360 ? 0.54 9.734 16.797 1 96.44 360 SER B O 1
ATOM 6034 N N . GLU B 1 361 ? -0.688 8.969 18.453 1 93.12 361 GLU B N 1
ATOM 6035 C CA . GLU B 1 361 ? 0.01 7.688 18.484 1 93.12 361 GLU B CA 1
ATOM 6036 C C . GLU B 1 361 ? -0.385 6.82 17.297 1 93.12 361 GLU B C 1
ATOM 6038 O O . GLU B 1 361 ? -1.562 6.746 16.938 1 93.12 361 GLU B O 1
ATOM 6043 N N . LYS B 1 362 ? 0.614 6.254 16.609 1 83.94 362 LYS B N 1
ATOM 6044 C CA . LYS B 1 362 ? 0.36 5.348 15.492 1 83.94 362 LYS B CA 1
ATOM 6045 C C . LYS B 1 362 ? 1.143 4.047 15.648 1 83.94 362 LYS B C 1
ATOM 6047 O O . LYS B 1 362 ? 2.129 3.996 16.391 1 83.94 362 LYS B O 1
ATOM 6052 N N . GLU B 1 363 ? 0.508 3.1 14.938 1 78.44 363 GLU B N 1
ATOM 6053 C CA . GLU B 1 363 ? 1.227 1.829 14.922 1 78.44 363 GLU B CA 1
ATOM 6054 C C . GLU B 1 363 ? 2.348 1.843 13.891 1 78.44 363 GLU B C 1
ATOM 6056 O O . GLU B 1 363 ? 2.205 2.441 12.82 1 78.44 363 GLU B O 1
ATOM 6061 N N . GLY B 1 364 ? 3.381 1.148 14.227 1 73.5 364 GLY B N 1
ATOM 6062 C CA . GLY B 1 364 ? 4.469 0.985 13.281 1 73.5 364 GLY B CA 1
ATOM 6063 C C . GLY B 1 364 ? 5.449 2.145 13.289 1 73.5 364 GLY B C 1
ATOM 6064 O O . GLY B 1 364 ? 5.25 3.125 14.008 1 73.5 364 GLY B O 1
ATOM 6065 N N . ARG B 1 365 ? 6.539 1.946 12.594 1 76.25 365 ARG B N 1
ATOM 6066 C CA . ARG B 1 365 ? 7.586 2.959 12.492 1 76.25 365 ARG B CA 1
ATOM 6067 C C . ARG B 1 365 ? 7.34 3.883 11.305 1 76.25 365 ARG B C 1
ATOM 6069 O O . ARG B 1 365 ? 6.816 3.453 10.273 1 76.25 365 ARG B O 1
ATOM 6076 N N . GLY B 1 366 ? 7.664 5.109 11.477 1 75.25 36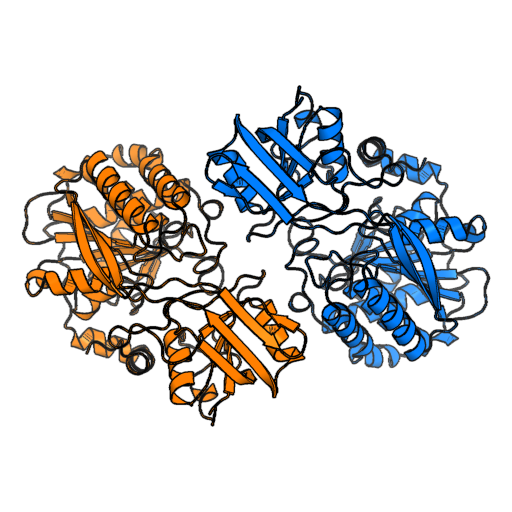6 GLY B N 1
ATOM 6077 C CA . GLY B 1 366 ? 7.668 6.027 10.352 1 75.25 366 GLY B CA 1
ATOM 6078 C C . GLY B 1 366 ? 6.352 6.766 10.172 1 75.25 366 GLY B C 1
ATOM 6079 O O . GLY B 1 366 ? 5.598 6.934 11.133 1 75.25 366 GLY B O 1
ATOM 6080 N N . ARG B 1 367 ? 6.148 7.297 9.008 1 78.81 367 ARG B N 1
ATOM 6081 C CA . ARG B 1 367 ? 5.062 8.234 8.758 1 78.81 367 ARG B CA 1
ATOM 6082 C C . ARG B 1 367 ? 3.816 7.512 8.25 1 78.81 367 ARG B C 1
ATOM 6084 O O . ARG B 1 367 ? 2.826 8.148 7.887 1 78.81 367 ARG B O 1
ATOM 6091 N N . GLY B 1 368 ? 3.898 6.172 8.242 1 82.56 368 GLY B N 1
ATOM 6092 C CA . GLY B 1 368 ? 2.764 5.441 7.703 1 82.56 368 GLY B CA 1
ATOM 6093 C C . GLY B 1 368 ? 2.469 5.785 6.254 1 82.56 368 GLY B C 1
ATOM 6094 O O . GLY B 1 368 ? 3.342 5.672 5.395 1 82.56 368 GLY B O 1
ATOM 6095 N N . TRP B 1 369 ? 1.262 6.34 6.07 1 90.5 369 TRP B N 1
ATOM 6096 C CA . TRP B 1 369 ? 0.833 6.703 4.723 1 90.5 369 TRP B CA 1
ATOM 6097 C C . TRP B 1 369 ? 1.311 8.102 4.363 1 90.5 369 TRP B C 1
ATOM 6099 O O . TRP B 1 369 ? 1.225 8.516 3.201 1 90.5 369 TRP B O 1
ATOM 6109 N N . GLY B 1 370 ? 1.789 8.812 5.379 1 91.88 370 GLY B N 1
ATOM 6110 C CA . GLY B 1 370 ? 2.234 10.172 5.129 1 91.88 370 GLY B CA 1
ATOM 6111 C C . GLY B 1 370 ? 3.357 10.258 4.113 1 91.88 370 GLY B C 1
ATOM 6112 O O . GLY B 1 370 ? 4.238 9.391 4.082 1 91.88 370 GLY B O 1
ATOM 6113 N N . HIS B 1 371 ? 3.346 11.273 3.281 1 95.19 371 HIS B N 1
ATOM 6114 C CA . HIS B 1 371 ? 4.363 11.531 2.27 1 95.19 371 HIS B CA 1
ATOM 6115 C C . HIS B 1 371 ? 4.328 10.477 1.172 1 95.19 371 HIS B C 1
ATOM 6117 O O . HIS B 1 371 ? 5.355 10.156 0.572 1 95.19 371 HIS B O 1
ATOM 6123 N N . THR B 1 372 ? 3.248 9.805 1.078 1 97.06 372 THR B N 1
ATOM 6124 C CA . THR B 1 372 ? 2.971 8.938 -0.061 1 97.06 372 THR B CA 1
ATOM 6125 C C . THR B 1 372 ? 1.628 9.289 -0.695 1 97.06 372 THR B C 1
ATOM 6127 O O . THR B 1 372 ? 0.858 10.078 -0.138 1 97.06 372 THR B O 1
ATOM 6130 N N . HIS B 1 373 ? 1.389 8.703 -1.866 1 97.25 373 HIS B N 1
ATOM 6131 C CA . HIS B 1 373 ? 0.123 8.961 -2.543 1 97.25 373 HIS B CA 1
ATOM 6132 C C . HIS B 1 373 ? -1.04 8.305 -1.81 1 97.25 373 HIS B C 1
ATOM 6134 O O . HIS B 1 373 ? -2.205 8.555 -2.129 1 97.25 373 HIS B O 1
ATOM 6140 N N . ALA B 1 374 ? -0.796 7.586 -0.719 1 96.94 374 ALA B N 1
ATOM 6141 C CA . ALA B 1 374 ? -1.84 6.871 0.012 1 96.94 374 ALA B CA 1
ATOM 6142 C C . ALA B 1 374 ?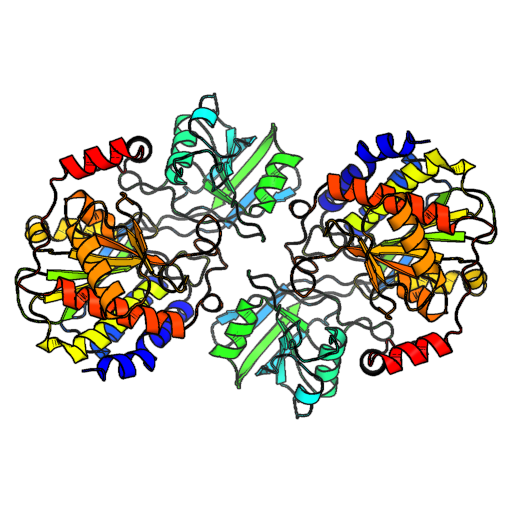 -2.359 7.707 1.181 1 96.94 374 ALA B C 1
ATOM 6144 O O . ALA B 1 374 ? -3.205 7.246 1.951 1 96.94 374 ALA B O 1
ATOM 6145 N N . ASP B 1 375 ? -1.897 8.906 1.341 1 97 375 ASP B N 1
ATOM 6146 C CA . ASP B 1 375 ? -2.432 9.812 2.352 1 97 375 ASP B CA 1
ATOM 6147 C C . ASP B 1 375 ? -3.789 10.367 1.928 1 97 375 ASP B C 1
ATOM 6149 O O . ASP B 1 375 ? -3.881 11.5 1.453 1 97 375 ASP B O 1
ATOM 6153 N N . THR B 1 376 ? -4.828 9.562 2.229 1 97.44 376 THR B N 1
ATOM 6154 C CA . THR B 1 376 ? -6.191 9.891 1.813 1 97.44 376 THR B CA 1
ATOM 6155 C C . THR B 1 376 ? -7.141 9.859 3.008 1 97.44 376 THR B C 1
ATOM 6157 O O . THR B 1 376 ? -6.793 9.344 4.07 1 97.44 376 THR B O 1
ATOM 6160 N N . ILE B 1 377 ? -8.289 10.383 2.891 1 97.81 377 ILE B N 1
ATOM 6161 C CA . ILE B 1 377 ? -9.195 10.688 3.992 1 97.81 377 ILE B CA 1
ATOM 6162 C C . ILE B 1 377 ? -9.742 9.391 4.586 1 97.81 377 ILE B C 1
ATOM 6164 O O . ILE B 1 377 ? -10.086 9.336 5.77 1 97.81 377 ILE B O 1
ATOM 6168 N N . GLU B 1 378 ? -9.727 8.289 3.822 1 95.44 378 GLU B N 1
ATOM 6169 C CA . GLU B 1 378 ? -10.336 7.031 4.254 1 95.44 378 GLU B CA 1
ATOM 6170 C C . GLU B 1 378 ? -9.516 6.371 5.359 1 95.44 378 GLU B C 1
ATOM 6172 O O . GLU B 1 378 ? -9.984 5.441 6.016 1 95.44 378 GLU B O 1
ATOM 6177 N N . LYS B 1 379 ? -8.32 6.914 5.582 1 95.25 379 LYS B N 1
ATOM 6178 C CA . LYS B 1 379 ? -7.477 6.402 6.66 1 95.25 379 LYS B CA 1
ATOM 6179 C C . LYS B 1 379 ? -7.836 7.051 7.992 1 95.25 379 LYS B C 1
ATOM 6181 O O . LYS B 1 379 ? -7.332 6.645 9.039 1 95.25 379 LYS B O 1
ATOM 6186 N N . LEU B 1 380 ? -8.734 8.016 7.984 1 96.88 380 LEU B N 1
ATOM 6187 C CA . LEU B 1 380 ? -9.078 8.781 9.18 1 96.88 380 LEU B CA 1
ATOM 6188 C C . LEU B 1 380 ? -10.523 8.539 9.578 1 96.88 380 LEU B C 1
ATOM 6190 O O . LEU B 1 380 ? -11.32 8.031 8.781 1 96.88 380 LEU B O 1
ATOM 6194 N N . GLU B 1 381 ? -10.828 8.875 10.859 1 97.25 381 GLU B N 1
ATOM 6195 C CA . GLU B 1 381 ? -12.188 8.758 11.383 1 97.25 381 GLU B CA 1
ATOM 6196 C C . GLU B 1 381 ? -12.664 10.078 11.977 1 97.25 381 GLU B C 1
ATOM 6198 O O . GLU B 1 381 ? -11.953 10.703 12.766 1 97.25 381 GLU B O 1
ATOM 6203 N N . SER B 1 382 ? -13.891 10.438 11.672 1 98.31 382 SER B N 1
ATOM 6204 C CA . SER B 1 382 ? -14.445 11.68 12.188 1 98.31 382 SER B CA 1
ATOM 6205 C C . SER B 1 382 ? -14.578 11.641 13.703 1 98.31 382 SER B C 1
ATOM 6207 O O . SER B 1 382 ? -14.422 12.664 14.375 1 98.31 382 SER B O 1
ATOM 6209 N N . ARG B 1 383 ? -14.875 10.461 14.305 1 97.69 383 ARG B N 1
ATOM 6210 C CA . ARG B 1 383 ? -15.008 10.344 15.75 1 97.69 383 ARG B CA 1
ATOM 6211 C C . ARG B 1 383 ? -13.695 10.695 16.453 1 97.69 383 ARG B C 1
ATOM 6213 O O . ARG B 1 383 ? -13.711 11.266 17.547 1 97.69 383 ARG B O 1
ATOM 6220 N N . THR B 1 384 ? -12.562 10.32 15.789 1 98.38 384 THR B N 1
ATOM 6221 C CA . THR B 1 384 ? -11.266 10.648 16.359 1 98.38 384 THR B CA 1
ATOM 6222 C C . THR B 1 384 ? -11.031 12.156 16.359 1 98.38 384 THR B C 1
ATOM 6224 O O . THR B 1 384 ? -10.539 12.719 17.328 1 98.38 384 THR B O 1
ATOM 6227 N N . LEU B 1 385 ? -11.383 12.812 15.227 1 98.75 385 LEU B N 1
ATOM 6228 C CA . LEU B 1 385 ? -11.266 14.266 15.141 1 98.75 385 LEU B CA 1
ATOM 6229 C C . LEU B 1 385 ? -12.062 14.938 16.25 1 98.75 385 LEU B C 1
ATOM 6231 O O . LEU B 1 385 ? -11.562 15.836 16.922 1 98.75 385 LEU B O 1
ATOM 6235 N N . ARG B 1 386 ? -13.273 14.5 16.484 1 98.5 386 ARG B N 1
ATOM 6236 C CA . ARG B 1 386 ? -14.172 15.102 17.469 1 98.5 386 ARG B CA 1
ATOM 6237 C C . ARG B 1 386 ? -13.633 14.906 18.891 1 98.5 386 ARG B C 1
ATOM 6239 O O . ARG B 1 386 ? -13.617 15.844 19.688 1 98.5 386 ARG B O 1
ATOM 6246 N N . GLU B 1 387 ? -13.211 13.695 19.156 1 98.31 387 GLU B N 1
ATOM 6247 C CA . GLU B 1 387 ? -12.68 13.406 20.484 1 98.31 387 GLU B CA 1
ATOM 6248 C C . GLU B 1 387 ? -11.43 14.234 20.766 1 98.31 387 GLU B C 1
ATOM 6250 O O . GLU B 1 387 ? -11.289 14.805 21.859 1 98.31 387 GLU B O 1
ATOM 6255 N N . GLN B 1 388 ? -10.531 14.281 19.859 1 98.75 388 GLN B N 1
ATOM 6256 C CA . GLN B 1 388 ? -9.305 15.055 20.031 1 98.75 388 GLN B CA 1
ATOM 6257 C C . GLN B 1 388 ? -9.594 16.547 20.125 1 98.75 388 GLN B C 1
ATOM 6259 O O . GLN B 1 388 ? -8.922 17.281 20.844 1 98.75 388 GLN B O 1
ATOM 6264 N N . ALA B 1 389 ? -10.594 16.984 19.391 1 98.81 389 ALA B N 1
ATOM 6265 C CA . ALA B 1 389 ? -10.977 18.391 19.438 1 98.81 389 ALA B CA 1
ATOM 6266 C C . ALA B 1 389 ? -11.438 18.781 20.828 1 98.81 389 ALA B C 1
ATOM 6268 O O . ALA B 1 389 ? -11.156 19.906 21.281 1 98.81 389 ALA B O 1
ATOM 6269 N N . ILE B 1 390 ? -12.156 17.906 21.5 1 98.5 390 ILE B N 1
ATOM 6270 C CA . ILE B 1 390 ? -12.602 18.188 22.859 1 98.5 390 ILE B CA 1
ATOM 6271 C C . ILE B 1 390 ? -11.391 18.422 23.766 1 98.5 390 ILE B C 1
ATOM 6273 O O . ILE B 1 390 ? -11.328 19.422 24.484 1 98.5 390 ILE B O 1
ATOM 6277 N N . LEU B 1 391 ? -10.406 17.547 23.672 1 98.75 391 LEU B N 1
ATOM 6278 C CA . LEU B 1 391 ? -9.227 17.609 24.516 1 98.75 391 LEU B CA 1
ATOM 6279 C C . LEU B 1 391 ? -8.391 18.844 24.188 1 98.75 391 LEU B C 1
ATOM 6281 O O . LEU B 1 391 ? -7.938 19.547 25.078 1 98.75 391 LEU B O 1
ATOM 6285 N N . LEU B 1 392 ? -8.203 19.109 22.938 1 98.88 392 LEU B N 1
ATOM 6286 C CA . LEU B 1 392 ? -7.34 20.203 22.516 1 98.88 392 LEU B CA 1
ATOM 6287 C C . LEU B 1 392 ? -8.008 21.547 22.766 1 98.88 392 LEU B C 1
ATOM 6289 O O . LEU B 1 392 ? -7.324 22.547 23.031 1 98.88 392 LEU B O 1
ATOM 6293 N N . THR B 1 393 ? -9.352 21.578 22.672 1 98.69 393 THR B N 1
ATOM 6294 C CA . THR B 1 393 ? -10.062 22.797 23.078 1 98.69 393 THR B CA 1
ATOM 6295 C C . THR B 1 393 ? -9.805 23.109 24.547 1 98.69 393 THR B C 1
ATOM 6297 O O . THR B 1 393 ? -9.453 24.234 24.891 1 98.69 393 THR B O 1
ATOM 6300 N N . GLU B 1 394 ? -9.977 22.094 25.375 1 98.25 394 GLU B N 1
ATOM 6301 C CA . GLU B 1 394 ? -9.734 22.281 26.797 1 98.25 394 GLU B CA 1
ATOM 6302 C C . GLU B 1 394 ? -8.281 22.672 27.062 1 98.25 394 GLU B C 1
ATOM 6304 O O . GLU B 1 394 ? -8.016 23.531 27.922 1 98.25 394 GLU B O 1
ATOM 6309 N N . LEU B 1 395 ? -7.379 22.062 26.375 1 98.75 395 LEU B N 1
ATOM 6310 C CA . LEU B 1 395 ? -5.965 22.391 26.531 1 98.75 395 LEU B CA 1
ATOM 6311 C C . LEU B 1 395 ? -5.699 23.844 26.203 1 98.75 395 LEU B C 1
ATOM 6313 O O . LEU B 1 395 ? -4.945 24.531 26.906 1 98.75 395 LEU B O 1
ATOM 6317 N N . THR B 1 396 ? -6.297 24.328 25.125 1 98.81 396 THR B N 1
ATOM 6318 C CA . THR B 1 396 ? -6.129 25.703 24.719 1 98.81 396 THR B CA 1
ATOM 6319 C C . THR B 1 396 ? -6.707 26.656 25.766 1 98.81 396 THR B C 1
ATOM 6321 O O . THR B 1 396 ? -6.102 27.688 26.078 1 98.81 396 THR B O 1
ATOM 6324 N N . VAL B 1 397 ? -7.832 26.328 26.344 1 98.31 397 VAL B N 1
ATOM 6325 C CA . VAL B 1 397 ? -8.43 27.125 27.391 1 98.31 397 VAL B CA 1
ATOM 6326 C C . VAL B 1 397 ? -7.504 27.172 28.609 1 98.31 397 VAL B C 1
ATOM 6328 O O . VAL B 1 397 ? -7.305 28.219 29.219 1 98.31 397 VAL B O 1
ATOM 6331 N N . GLU B 1 398 ? -6.977 25.984 28.938 1 98.06 398 GLU B N 1
ATOM 6332 C CA . GLU B 1 398 ? -6.031 25.906 30.047 1 98.06 398 GLU B CA 1
ATOM 6333 C C . GLU B 1 398 ? -4.844 26.828 29.828 1 98.06 398 GLU B C 1
ATOM 6335 O O . GLU B 1 398 ? -4.414 27.516 30.75 1 98.06 398 GLU B O 1
ATOM 6340 N N . LEU B 1 399 ? -4.316 26.875 28.672 1 98.62 399 LEU B N 1
ATOM 6341 C CA . LEU B 1 399 ? -3.15 27.688 28.344 1 98.62 399 LEU B CA 1
ATOM 6342 C C . LEU B 1 399 ? -3.518 29.156 28.297 1 98.62 399 LEU B C 1
ATOM 6344 O O . LEU B 1 399 ? -2.67 30.031 28.531 1 98.62 399 LEU B O 1
ATOM 6348 N N . ALA B 1 400 ? -4.77 29.484 28.016 1 98.44 400 ALA B N 1
ATOM 6349 C CA . ALA B 1 400 ? -5.219 30.859 27.828 1 98.44 400 ALA B CA 1
ATOM 6350 C C . ALA B 1 400 ? -5.574 31.5 29.156 1 98.44 400 ALA B C 1
ATOM 6352 O O . ALA B 1 400 ? -5.926 32.688 29.203 1 98.44 400 ALA B O 1
ATOM 6353 N N . ARG B 1 401 ? -5.492 30.766 30.203 1 97.88 401 ARG B N 1
ATOM 6354 C CA . ARG B 1 401 ? -5.719 31.359 31.516 1 97.88 401 ARG B CA 1
ATOM 6355 C C . ARG B 1 401 ? -4.672 32.406 31.828 1 97.88 401 ARG B C 1
ATOM 6357 O O . ARG B 1 401 ? -3.488 32.25 31.531 1 97.88 401 ARG B O 1
ATOM 6364 N N . ALA B 1 402 ? -5.133 33.438 32.469 1 95.81 402 ALA B N 1
ATOM 6365 C CA . ALA B 1 402 ? -4.234 34.531 32.812 1 95.81 402 ALA B CA 1
ATOM 6366 C C . ALA B 1 402 ? -3.197 34.094 33.844 1 95.81 402 ALA B C 1
ATOM 6368 O O . ALA B 1 402 ? -2.055 34.562 33.812 1 95.81 402 ALA B O 1
ATOM 6369 N N . ASP B 1 403 ? -3.576 33.219 34.75 1 94.69 403 ASP B N 1
ATOM 6370 C CA . ASP B 1 403 ? -2.699 32.875 35.844 1 94.69 403 ASP B CA 1
ATOM 6371 C C . ASP B 1 403 ? -1.801 31.688 35.469 1 94.69 403 ASP B C 1
ATOM 6373 O O . ASP B 1 403 ? -0.965 31.25 36.281 1 94.69 403 ASP B O 1
ATOM 6377 N N . ARG B 1 404 ? -2.012 31.156 34.281 1 94.75 404 ARG B N 1
ATOM 6378 C CA . ARG B 1 404 ? -1.131 30.094 33.781 1 94.75 404 ARG B CA 1
ATOM 6379 C C . ARG B 1 404 ? 0.141 30.688 33.188 1 94.75 404 ARG B C 1
ATOM 6381 O O . ARG B 1 404 ? 0.137 31.141 32.031 1 94.75 404 ARG B O 1
ATOM 6388 N N . GLU B 1 405 ? 1.228 30.609 33.906 1 94.44 405 GLU B N 1
ATOM 6389 C CA . GLU B 1 405 ? 2.502 31.094 33.375 1 94.44 405 GLU B CA 1
ATOM 6390 C C . GLU B 1 405 ? 3.273 29.984 32.688 1 94.44 405 GLU B C 1
ATOM 6392 O O . GLU B 1 405 ? 3.414 28.891 33.219 1 94.44 405 GLU B O 1
ATOM 6397 N N . VAL B 1 406 ? 3.727 30.266 31.484 1 97 406 VAL B N 1
ATOM 6398 C CA . VAL B 1 406 ? 4.582 29.359 30.719 1 97 406 VAL B CA 1
ATOM 6399 C C . VAL B 1 406 ? 5.883 30.078 30.359 1 97 406 VAL B C 1
ATOM 6401 O O . VAL B 1 406 ? 5.98 30.688 29.281 1 97 406 VAL B O 1
ATOM 6404 N N . PRO B 1 407 ? 6.898 29.906 31.156 1 97.69 407 PRO B N 1
ATOM 6405 C CA . PRO B 1 407 ? 8.141 30.656 30.922 1 97.69 407 PRO B CA 1
ATOM 6406 C C . PRO B 1 407 ? 8.812 30.266 29.609 1 97.69 407 PRO B C 1
ATOM 6408 O O . PRO B 1 407 ? 8.852 29.094 29.25 1 97.69 407 PRO B O 1
ATOM 6411 N N . HIS B 1 408 ? 9.281 31.281 28.891 1 98.44 408 HIS B N 1
ATOM 6412 C CA . HIS B 1 408 ? 10.141 31.031 27.734 1 98.44 408 HIS B CA 1
ATOM 6413 C C . HIS B 1 408 ? 11.492 30.469 28.172 1 98.44 408 HIS B C 1
ATOM 6415 O O . HIS B 1 408 ? 11.883 30.594 29.328 1 98.44 408 HIS B O 1
ATOM 6421 N N . ALA B 1 409 ? 12.078 29.844 27.266 1 98.12 409 ALA B N 1
ATOM 6422 C CA . ALA B 1 409 ? 13.422 29.328 27.516 1 98.12 409 ALA B CA 1
ATOM 6423 C C . ALA B 1 409 ? 14.477 30.203 26.844 1 98.12 409 ALA B C 1
ATOM 6425 O O . ALA B 1 409 ? 14.18 30.938 25.906 1 98.12 409 ALA B O 1
ATOM 6426 N N . ASP B 1 410 ? 15.695 30.109 27.406 1 97.5 410 ASP B N 1
ATOM 6427 C CA . ASP B 1 410 ? 16.844 30.672 26.688 1 97.5 410 ASP B CA 1
ATOM 6428 C C . ASP B 1 410 ? 17.156 29.844 25.438 1 97.5 410 ASP B C 1
ATOM 6430 O O . ASP B 1 410 ? 17.281 28.609 25.516 1 97.5 410 ASP B O 1
ATOM 6434 N N . PRO B 1 411 ? 17.25 30.5 24.344 1 97.38 411 PRO B N 1
ATOM 6435 C CA . PRO B 1 411 ? 17.594 29.75 23.125 1 97.38 411 PRO B CA 1
ATOM 6436 C C . PRO B 1 411 ? 18.844 28.891 23.297 1 97.38 411 PRO B C 1
ATOM 6438 O O . PRO B 1 411 ? 18.953 27.828 22.688 1 97.38 411 PRO B O 1
ATOM 6441 N N . ASN B 1 412 ? 19.75 29.281 24.156 1 97.56 412 ASN B N 1
ATOM 6442 C CA . ASN B 1 412 ? 20.938 28.469 24.422 1 97.56 412 ASN B CA 1
ATOM 6443 C C . ASN B 1 412 ? 20.594 27.156 25.094 1 97.56 412 ASN B C 1
ATOM 6445 O O . ASN B 1 412 ? 21.281 26.141 24.875 1 97.56 412 ASN B O 1
ATOM 6449 N N . ASP B 1 413 ? 19.547 27.203 25.859 1 97.38 413 ASP B N 1
ATOM 6450 C CA . ASP B 1 413 ? 19.109 25.969 26.484 1 97.38 413 ASP B CA 1
ATOM 6451 C C . ASP B 1 413 ? 18.516 25 25.453 1 97.38 413 ASP B C 1
ATOM 6453 O O . ASP B 1 413 ? 18.672 23.781 25.578 1 97.38 413 ASP B O 1
ATOM 6457 N N . ILE B 1 414 ? 17.844 25.578 24.5 1 97.69 414 ILE B N 1
ATOM 6458 C CA . ILE B 1 414 ? 17.312 24.766 23.406 1 97.69 414 ILE B CA 1
ATOM 6459 C C . ILE B 1 414 ? 18.453 24.141 22.609 1 97.69 414 ILE B C 1
ATOM 6461 O O . ILE B 1 414 ? 18.422 22.953 22.312 1 97.69 414 ILE B O 1
ATOM 6465 N N . ALA B 1 415 ? 19.484 24.891 22.328 1 97.56 415 ALA B N 1
ATOM 6466 C CA . ALA B 1 415 ? 20.656 24.422 21.625 1 97.56 415 ALA B CA 1
ATOM 6467 C C . ALA B 1 415 ? 21.328 23.281 22.375 1 97.56 415 ALA B C 1
ATOM 6469 O O . ALA B 1 415 ? 21.719 22.266 21.781 1 97.56 415 ALA B O 1
ATOM 6470 N N . ALA B 1 416 ? 21.484 23.469 23.656 1 97.69 416 ALA B N 1
ATOM 6471 C CA . ALA B 1 416 ? 22.125 22.469 24.5 1 97.69 416 ALA B CA 1
ATOM 6472 C C . ALA B 1 416 ? 21.328 21.156 24.5 1 97.69 416 ALA B C 1
ATOM 6474 O O . ALA B 1 416 ? 21.906 20.078 24.516 1 97.69 416 ALA B O 1
ATOM 6475 N N . ALA B 1 417 ? 20.016 21.328 24.562 1 97.06 417 ALA B N 1
ATOM 6476 C CA . ALA B 1 417 ? 19.156 20.141 24.531 1 97.06 417 ALA B CA 1
ATOM 6477 C C . ALA B 1 417 ? 19.312 19.391 23.219 1 97.06 417 ALA B C 1
ATOM 6479 O O . ALA B 1 417 ? 19.359 18.156 23.203 1 97.06 417 ALA B O 1
ATOM 6480 N N . LEU B 1 418 ? 19.344 20.078 22.094 1 96.75 418 LEU B N 1
ATOM 6481 C CA . LEU B 1 418 ? 19.547 19.469 20.781 1 96.75 418 LEU B CA 1
ATOM 6482 C C . LEU B 1 418 ? 20.859 18.703 20.734 1 96.75 418 LEU B C 1
ATOM 6484 O O . LEU B 1 418 ? 20.938 17.625 20.156 1 96.75 418 LEU B O 1
ATOM 6488 N N . GLU B 1 419 ? 21.922 19.297 21.281 1 96.38 419 GLU B N 1
ATOM 6489 C CA . GLU B 1 419 ? 23.219 18.625 21.328 1 96.38 419 GLU B CA 1
ATOM 6490 C C . GLU B 1 419 ? 23.156 17.359 22.188 1 96.38 419 GLU B C 1
ATOM 6492 O O . GLU B 1 419 ? 23.656 16.312 21.766 1 96.38 419 GLU B O 1
ATOM 6497 N N . ALA B 1 420 ? 22.516 17.516 23.297 1 95.44 420 ALA B N 1
ATOM 6498 C CA . ALA B 1 420 ? 22.406 16.375 24.219 1 95.44 420 ALA B CA 1
ATOM 6499 C C . ALA B 1 420 ? 21.625 15.234 23.578 1 95.44 420 ALA B C 1
ATOM 6501 O O . ALA B 1 420 ? 21.906 14.062 23.844 1 95.44 420 ALA B O 1
ATOM 6502 N N . GLU B 1 421 ? 20.703 15.57 22.719 1 93.81 421 GLU B N 1
ATOM 6503 C CA . GLU B 1 421 ? 19.844 14.578 22.078 1 93.81 421 GLU B CA 1
ATOM 6504 C C . GLU B 1 421 ? 20.438 14.125 20.734 1 93.81 421 GLU B C 1
ATOM 6506 O O . GLU B 1 421 ? 19.781 13.422 19.969 1 93.81 421 GLU B O 1
ATOM 6511 N N . ASP B 1 422 ? 21.594 14.547 20.391 1 91.12 422 ASP B N 1
ATOM 6512 C CA . ASP B 1 422 ? 22.344 14.18 19.188 1 91.12 422 ASP B CA 1
ATOM 6513 C C . ASP B 1 422 ? 21.609 14.609 17.922 1 91.12 422 ASP B C 1
ATOM 6515 O O . ASP B 1 422 ? 21.594 13.875 16.938 1 91.12 422 ASP B O 1
ATOM 6519 N N . LYS B 1 423 ? 20.938 15.703 17.969 1 93.12 423 LYS B N 1
ATOM 6520 C CA . LYS B 1 423 ? 20.188 16.219 16.828 1 93.12 423 LYS B CA 1
ATOM 6521 C C . LYS B 1 423 ? 20.938 17.359 16.141 1 93.12 423 LYS B C 1
ATOM 6523 O O . LYS B 1 423 ? 20.688 17.672 14.977 1 93.12 423 LYS B O 1
ATOM 6528 N N . ALA B 1 424 ? 21.922 17.891 16.859 1 94 424 ALA B N 1
ATOM 6529 C CA . ALA B 1 424 ? 22.641 19.062 16.359 1 94 424 ALA B CA 1
ATOM 6530 C C . ALA B 1 424 ? 23.453 18.719 15.117 1 94 424 ALA B C 1
ATOM 6532 O O . ALA B 1 424 ? 23.5 19.516 14.172 1 94 424 ALA B O 1
ATOM 6533 N N . GLU B 1 425 ? 24.062 17.562 15.117 1 89.5 425 GLU B N 1
ATOM 6534 C CA . GLU B 1 425 ? 24.922 17.172 14 1 89.5 425 GLU B CA 1
ATOM 6535 C C . GLU B 1 425 ? 24.172 17.219 12.68 1 89.5 425 GLU B C 1
ATOM 6537 O O . GLU B 1 425 ? 24.609 17.859 11.727 1 89.5 425 GLU B O 1
ATOM 6542 N N . GLY B 1 426 ? 23.016 16.578 12.609 1 89.25 426 GLY B N 1
ATOM 6543 C CA . GLY B 1 426 ? 22.219 16.562 11.398 1 89.25 426 GLY B CA 1
ATOM 6544 C C .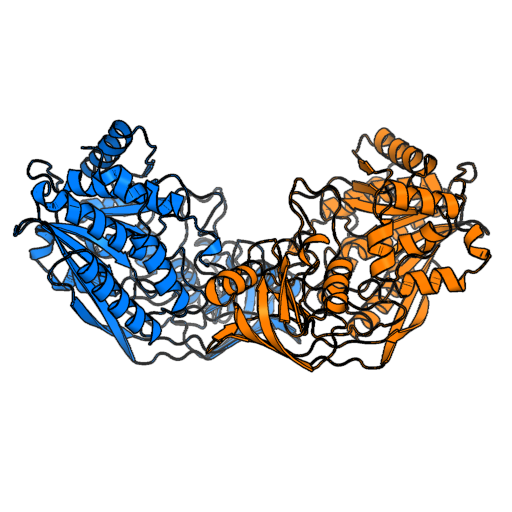 GLY B 1 426 ? 21.766 17.953 10.961 1 89.25 426 GLY B C 1
ATOM 6545 O O . GLY B 1 426 ? 21.797 18.266 9.766 1 89.25 426 GLY B O 1
ATOM 6546 N N . MET B 1 427 ? 21.391 18.766 11.93 1 92.81 427 MET B N 1
ATOM 6547 C CA . MET B 1 427 ? 20.922 20.109 11.625 1 92.81 427 MET B CA 1
ATOM 6548 C C . MET B 1 427 ? 22.047 20.969 11.047 1 92.81 427 MET B C 1
ATOM 6550 O O . MET B 1 427 ? 21.797 21.812 10.195 1 92.81 427 MET B O 1
ATOM 6554 N N . LYS B 1 428 ? 23.234 20.719 11.492 1 92.75 428 LYS B N 1
ATOM 6555 C CA . LYS B 1 428 ? 24.375 21.453 10.984 1 92.75 428 LYS B CA 1
ATOM 6556 C C . LYS B 1 428 ? 24.703 21.047 9.555 1 92.75 428 LYS B C 1
ATOM 6558 O O . LYS B 1 428 ? 25.016 21.906 8.711 1 92.75 428 LYS B O 1
ATOM 6563 N N . VAL B 1 429 ? 24.547 19.797 9.258 1 89.81 429 VAL B N 1
ATOM 6564 C CA . VAL B 1 429 ? 24.828 19.266 7.922 1 89.81 429 VAL B CA 1
ATOM 6565 C C . VAL B 1 429 ? 23.828 19.859 6.926 1 89.81 429 VAL B C 1
ATOM 6567 O O . VAL B 1 429 ? 24.188 20.203 5.797 1 89.81 429 VAL B O 1
ATOM 6570 N N . THR B 1 430 ? 22.578 20.062 7.312 1 89.88 430 THR B N 1
ATOM 6571 C CA . THR B 1 430 ? 21.516 20.5 6.41 1 89.88 430 THR B CA 1
ATOM 6572 C C . THR B 1 430 ? 21.438 22.031 6.379 1 89.88 430 THR B C 1
ATOM 6574 O O . THR B 1 430 ? 20.734 22.609 5.551 1 89.88 430 THR B O 1
ATOM 6577 N N . GLY B 1 431 ? 22.125 22.656 7.328 1 87.38 431 GLY B N 1
ATOM 6578 C CA . GLY B 1 431 ? 22.047 24.109 7.434 1 87.38 431 GLY B CA 1
ATOM 6579 C C . GLY B 1 431 ? 20.844 24.578 8.242 1 87.38 431 GLY B C 1
ATOM 6580 O O . GLY B 1 431 ? 20.5 25.75 8.211 1 87.38 431 GLY B O 1
ATOM 6581 N N . ASP B 1 432 ? 20.203 23.703 8.961 1 88.81 432 ASP B N 1
ATOM 6582 C CA . ASP B 1 432 ? 18.984 24.016 9.711 1 88.81 432 ASP B CA 1
ATOM 6583 C C . ASP B 1 432 ? 19.312 24.406 11.148 1 88.81 432 ASP B C 1
ATOM 6585 O O . ASP B 1 432 ? 18.406 24.656 11.945 1 88.81 432 ASP B O 1
ATOM 6589 N N . TRP B 1 433 ? 20.641 24.469 11.531 1 92.81 433 TRP B N 1
ATOM 6590 C CA . TRP B 1 433 ? 21.047 24.844 12.883 1 92.81 433 TRP B CA 1
ATOM 6591 C C . TRP B 1 433 ? 20.891 26.359 13.086 1 92.81 433 TRP B C 1
ATOM 6593 O O . TRP B 1 433 ? 21.672 27.141 12.555 1 92.81 433 TRP B O 1
ATOM 6603 N N . PRO B 1 434 ? 19.922 26.766 13.875 1 90.62 434 PRO B N 1
ATOM 6604 C CA . PRO B 1 434 ? 19.625 28.203 13.961 1 90.62 434 PRO B CA 1
ATOM 6605 C C . PRO B 1 434 ? 20.438 28.922 15.039 1 90.62 434 PRO B C 1
ATOM 6607 O O . PRO B 1 434 ? 20.297 30.125 15.219 1 90.62 434 PRO B O 1
ATOM 6610 N N . PHE B 1 435 ? 21.359 28.219 15.727 1 93.88 435 PHE B N 1
ATOM 6611 C CA . PHE B 1 435 ? 22.062 28.812 16.859 1 93.88 435 PHE B CA 1
ATOM 6612 C C . PHE B 1 435 ? 23.516 29.078 16.516 1 93.88 435 PHE B C 1
ATOM 6614 O O . PHE B 1 435 ? 24.078 28.438 15.625 1 93.88 435 PHE B O 1
#

InterPro domains:
  IPR003137 PA domain [PF02225] (91-184)
  IPR007484 Peptidase M28 [PF04389] (208-390)
  IPR039866 Carboxypeptidase Q [PTHR12053] (4-408)
  IPR046450 PA domain superfamily [SSF52025] (65-191)

Sequence (870 aa):
MSDWIGDTFTSEVGWEHLETLVDIGNRMAGSPGEREALEATRDALERVGARNARIDPFEIQGWERGNSAIYAHDTTQDCIALPRSPAGTASGELVDLGYGLPEDFDRDLSGKVVVVSSTVPDHYDRFIHRREKYYYAVEAGAAGFVFANHVPGQLPPTGSVGTAEAPIGDIPAVGVSKEVGARLGRRFEGDEVTLDVTCEAPAADSGNVHAELGPDTDEEVLVTSHLDAHDIAEGAMDNGAGTAMVVELARALAAREGELETRVRFVCFGAEEVGLVGSEYEADRLGPDRSNVKAIVNNDGVVAGRTLKLHTHGFDELEDAAETVSERFDHDISTIPEQLPHSDHWSFVAYGIPAYMVGSEKEGRGRGWGHTHADTIEKLESRTLREQAILLTELTVELARADREVPHADPNDIAAALEAEDKAEGMKVTGDWPFMSDWIGDTFTSEVGWEHLETLVDIGNRMAGSPGEREALEATRDALERVGARNARIDPFEIQGWERGNSAIYAHDTTQDCIALPRSPAGTASGELVDLGYGLPEDFDRDLSGKVVVVSSTVPDHYDRFIHRREKYYYAVEAGAAGFVFANHVPGQLPPTGSVGTAEAPIGDIPAVGVSKEVGARLGRRFEGDEVTLDVTCEAPAADSGNVHAELGPDTDEEVLVTSHLDAHDIAEGAMDNGAGTAMVVELARALAAREGELETRVRFVCFGAEEVGLVGSEYEADRLGPDRSNVKAIVNNDGVVAGRTLKLHTHGFDELEDAAETVSERFDHDISTIPEQLPHSDHWSFVAYGIPAYMVGSEKEGRGRGWGHTHADTIEKLESRTLREQAILLTELTVELARADREVPHADPNDIAAALEAEDKAEGMKVTGDWPF

Radius of gyration: 30.39 Å; Cα contacts (8 Å, |Δi|>4): 2234; chains: 2; bounding box: 68×91×66 Å

pLDDT: mean 96.63, std 4.07, range [54.62, 98.94]

Foldseek 3Di:
DCVLLVCLLPDCLLVVLLVVLLVLAACAFQDPSVVVNLVSLLVLLVVLPFPPKDKAKDKDWAKFFPAKWKAFPPDIAHWTFATLEDADKAKAAEAELEQLDLVSLVDQQARYAYEHECADDPPDQDTFHPLLSLLSCVVSHHQHYEYEYPDADFWWFYFANAEPVGLHDDHTYITTYNVRSVVCCPPRHRHMMMMGTDMDTDMGMHTKIKTKAADDDLAEEEEEEASHAHNLASCSQFPSLSSSLLSSLSNSCSVVRVLFQHMYMYMHFGDLRSYLVRLLVVLVVCVVSLQRYQEYEYEGAAQLAQEKEKEFCQFVLLVVLLVVLCVVVVGHHHYHNADDCRGSCNSSVLQQHTYIPIHGDDPDDDDVCGRTHSNHNVSGDVSSSSVVSVSVSSSNSSSSDPPRGGDGDHSVVSVVRCVVSVNQVSCVSSVNNPD/DCVLLVCLLPDCLLVVLLVVLLVLAACAFQDPSVVVNLVSLLVLLVVLPFPPKDKAKDKDWAKFFPAKWKAFPPDIAHWTFATLEDADKAKAAEAELEQLDLVSLVDQQARYAYEHECADDPPDQDTFHPLLSLLSCVVSHHQHYEYEYPDADFWWFYFANAEPVGLHDDHTYITTYNVRSVCCCPPRHRHMMMMGTDMDTDMGMHTKIKTKAADDDLAEEEEEEASHAHNLASCSQFPSLSSSLLSSLSNSCSVVRVLFQHMYMYMHFGDLRSYLVRLLVVLVVCVVSLQRYQEYEYEGAAQLALEKEKEFCQFVLLVVLLVVLCVVVVGHHHYHNADDCRGSCNSSVLQQHTYIPIHGDDPDDDDVCGRTHSNHNVSGDVSSSSVVSVSVSSSNSSSSDPPRGGDGDHSVVSVVRCVVSVNQVSCVSSVNNPD

Solvent-accessible surface area (backbone atoms only — not comparable to full-atom values): 42477 Å² total; per-residue (Å²): 131,60,58,63,53,56,51,42,64,68,52,55,64,24,55,52,46,27,51,53,45,36,70,58,27,42,13,22,50,41,36,73,34,26,53,52,44,47,52,51,48,26,50,50,36,39,72,41,63,33,41,80,46,38,74,52,71,47,80,42,86,24,58,42,57,70,53,39,39,34,38,46,83,98,42,79,43,78,43,38,46,19,44,32,31,34,52,42,74,33,63,20,40,29,42,69,41,53,45,44,48,79,74,61,44,76,50,88,30,67,43,19,25,38,36,25,37,62,47,63,58,90,85,51,87,65,85,69,53,70,41,38,44,51,45,45,38,50,73,29,35,31,34,27,42,37,39,14,22,72,53,79,59,67,39,35,37,54,55,39,49,33,34,93,94,42,54,56,30,91,42,37,31,30,9,17,12,25,58,51,39,50,47,46,47,74,76,36,50,70,33,62,33,33,42,38,34,49,35,49,66,48,81,27,50,41,36,28,27,34,29,30,47,49,47,96,50,82,45,27,34,38,41,28,23,31,58,26,19,55,66,69,17,35,13,22,41,50,14,26,37,7,38,15,43,47,46,36,30,46,35,57,41,51,77,44,32,88,69,32,61,26,13,35,35,38,39,36,22,16,28,42,75,73,65,33,46,32,33,40,52,51,43,57,71,42,51,80,56,52,76,31,45,45,33,32,48,22,27,52,37,28,40,64,21,83,41,40,29,29,31,27,56,61,38,62,54,56,49,50,48,50,47,50,47,22,61,75,67,73,42,77,58,46,74,40,68,46,80,68,89,81,52,56,45,31,50,40,36,66,67,15,34,42,34,26,48,30,22,29,47,66,85,76,80,79,65,73,43,47,54,24,60,50,15,38,61,83,75,48,48,67,69,39,46,27,54,50,36,54,54,51,39,52,40,51,43,55,61,18,32,75,86,52,76,53,79,66,47,57,40,67,56,50,51,50,50,34,49,75,67,65,47,42,65,50,27,54,68,50,66,68,54,89,122,131,61,58,64,53,56,51,42,64,68,52,55,64,25,54,53,46,28,51,52,44,35,70,60,27,40,14,21,48,42,35,73,34,26,53,51,42,45,52,52,48,27,52,50,36,38,74,41,61,32,42,81,48,38,74,52,70,48,80,44,86,22,58,44,55,72,54,38,37,34,38,44,84,96,42,76,44,78,40,39,45,19,42,33,30,34,54,43,73,32,62,20,42,29,42,67,42,54,46,42,49,80,74,61,44,76,53,89,31,67,44,19,25,36,36,26,38,64,48,65,59,89,87,51,88,65,85,71,52,70,39,38,43,51,43,47,38,52,75,29,35,32,34,28,42,36,39,12,21,73,53,78,58,68,37,37,36,55,55,40,50,33,32,92,93,41,52,56,29,91,42,37,30,30,9,17,12,25,58,52,39,51,48,47,48,75,76,35,52,72,33,63,32,33,42,39,34,49,35,49,67,50,80,28,52,40,36,29,26,34,29,30,47,50,46,96,51,81,44,27,33,39,40,28,22,31,58,26,19,56,64,68,18,34,13,22,40,51,14,27,35,8,38,15,44,46,45,36,30,46,35,56,42,51,77,43,32,89,69,30,61,25,14,35,36,36,37,37,20,17,27,41,73,74,66,32,46,32,33,39,51,51,43,57,73,43,50,80,55,51,75,30,44,47,33,32,49,22,27,53,36,27,42,64,21,82,40,39,30,31,31,26,56,60,37,62,52,56,49,50,48,49,48,51,47,20,60,73,67,72,43,76,59,46,73,40,68,48,81,69,88,81,52,56,44,31,51,40,36,66,68,16,33,41,34,26,48,30,21,28,47,66,85,75,81,81,64,72,44,48,54,23,62,50,16,40,59,84,76,48,49,66,68,38,45,27,55,48,36,53,53,52,40,52,40,51,45,56,62,18,32,74,85,51,76,51,78,66,48,57,40,66,56,53,52,51,50,33,49,76,68,64,47,43,66,49,26,54,69,50,66,66,52,88,119